Protein AF-A0AB34IFJ2-F1 (afdb_monomer)

Organism: Prymnesium parvum (NCBI:txid97485)

Sequence (829 aa):
MHADPLDDASTTSLRFTHHFKYTVLHQCSPSDRHHGSPSAGVGPKQPSRRAGAFHANILIDEIQIRPPHACRALFASCTSSPMLSLSASMMSAGFQSCGDLKSAFQSNECCAAALDAVVAEPLYSPVKDTITNTPGVLSQLAWQDPGTTMSTNFMAHLNSMHPVGTHTAQIAEATDAKYSTEAIIEDGHSGDTNYPFGSMKVLATVGEYDANTGYMLVGVPDGMGAYLLNDHTVRYVFQSESYGPLARESWPYRVNNDTATFTGSHIMYIDYNRTALAEFMKHKQSAAHMVMGAGSVVKNVYNLLGNPLGPRASSGVSANPHFSNTDAEGGGNWEDIMQPTAPSRADWLMQSLCSAHLEERHQWGAGLGVEDDLFITNEEWTRYVTGSNYTGIPGHVVDLSTGDMYATGVFTLGGFEKIVEVNCGIKGYVCFAPSGYNGDFGVNGAAEAARKNALTKRPDGTDYVYPVNVVPARLYVGKKGYNAHGEVANDFLSRNGLAYGQLYGFAANTSESGFEWRDNWHSNPGRQTGDVMHGAWYPIDWRWDGIVKNFMHDGSWSFQHTPAPDMKYWNAAGYDASGAKTEHNTPDPMGNPRYIQGSTAGYYGIYDFLNISSEIQSAVESGSTFPSVLSGKYTVLQGELDITAQIKLGGKGIKANGQPQTTNSDSGQEPGKVTFEDIDGLEWIAASDGTYLIIQEDSGNDYGERMFITKVDPAVTPTFYFVAMSGGNRNTRMLAGVGVPAGVNTAPGVHEFSGVVDLTGLVATDDEGNFLATTSTGFLKRQAEAAKPINEHMIAIGLQAHNFYSGMIATFGGDRGGQVYAYQPNIPN

Nearest PDB structures (foldseek):
  8u1c-assembly1_A  TM=3.778E-01  e=8.664E-02  Influenza B virus (B/Iowa/06/2017)
  8ifg-assembly1_B  TM=2.171E-01  e=1.339E-01  Schizosaccharomyces pombe 972h-
  5wyk-assembly1_BE  TM=1.842E-01  e=1.757E-01  Saccharomyces cerevisiae S288C
  7ndq-assembly1_AAA  TM=3.464E-01  e=8.835E+00  Homo sapiens

Secondary structure (DSSP, 8-state):
--------------------------------------------------------------------------SS---------TTTSTTTTT--BHHHHHHHHHTSS--------------SS--HHHHTT--SHHHHGGGS-TTPBPPHHHHHHHHT--BTT-----S-BSS-GGG-SS---STT-------TTEEEEEEEETT-B-TTT-PBP-SEEEEEEEEEEETTEEEEEEEEE--GGGT-PPPPEEETTTTEEEEE--EEEEEEEHHHHHHGGGS---GGGGEEEEEES-SEEE-TTSPBP-PPPSSS--SS--GGGSBTTS---HHHHBSS---SSSSEEE-EEEEEEEE-TTTTSTT-S-SS-EEEEEEEE--BPTTS-B--B-EEEEETTTTEEEEE-TT-SB--S-EEEE--SSTTEEEEEE-S-S--SSS-HHHHHHHHHHH---TTSPPPPP-TT----EEEEEETTB-TTS-B--SHHHHTT-SSEEEEEEEEETTSTT---HHHHHT-TT--TT-EEEEEEEE-S----S----GGGSGGGGGGS-SBTTEEE--SS-SSS----EEEEEE-TT--SEEEEEETTS-EEEEEESSHHHHHHHHHHTT-SS-S-EEEEEEEEE-SS--TTTEE-TT--B-TTS-BTTSB-BTT-SSPBSS------EEEEEETTEEEEEEE--S-BTT-EEEEEEE--TTS---EEEEEEEB-TT-HHHHTT--SSTT-B-S--B-EEEEEEE-HHHH-B-TTS-BS--TT-HHHHHHHHHTS-GGG--EEEEEEETTB-SHHHHHHT--SEEEEEEEEE----

Radius of gyration: 30.31 Å; Cα contacts (8 Å, |Δi|>4): 2171; chains: 1; bounding box: 99×82×78 Å

Solvent-accessible surface area (backbone atoms only — not comparable to full-atom values): 43300 Å² total; per-residue (Å²): 133,89,79,89,88,83,89,82,89,78,92,76,90,80,90,76,92,77,89,79,89,79,92,77,93,80,91,85,86,87,88,90,85,87,89,83,87,89,89,91,82,87,88,90,91,84,82,88,82,90,82,84,89,85,89,83,91,84,84,90,83,88,84,89,83,85,87,79,90,85,92,80,91,87,90,85,83,89,86,85,76,82,80,73,65,81,76,62,62,58,75,74,69,70,68,61,31,30,43,50,53,43,54,62,57,62,73,49,98,78,77,84,80,90,78,92,77,81,96,68,76,85,70,90,59,58,47,66,79,58,52,76,78,43,86,22,62,68,39,58,49,66,72,43,54,46,84,43,65,66,51,71,67,57,52,52,33,58,71,67,55,43,46,46,7,54,61,67,59,40,79,50,19,19,26,30,38,86,81,37,94,77,25,47,94,43,60,41,48,28,35,17,74,74,30,52,34,32,52,75,45,41,48,34,45,34,50,18,21,19,84,89,69,33,35,60,40,46,22,17,33,24,9,24,27,71,47,55,79,40,97,57,30,34,36,36,36,38,28,10,36,24,62,8,63,71,72,47,52,27,62,54,50,57,24,52,88,70,55,21,34,30,19,21,32,50,48,32,35,40,32,30,32,31,72,53,54,56,48,44,88,82,51,91,69,52,33,36,86,29,52,74,47,47,42,69,50,57,42,32,41,25,22,72,78,70,42,67,39,40,44,59,49,95,66,62,59,16,93,28,37,64,44,71,66,14,22,50,81,24,22,61,56,50,80,55,26,36,49,79,56,71,58,82,53,31,56,37,74,38,46,19,28,34,35,35,29,55,45,39,22,19,38,68,33,97,63,20,48,38,74,52,44,33,41,30,37,19,28,27,47,54,38,39,34,69,90,42,60,38,22,40,29,36,37,33,43,27,37,68,88,78,14,40,31,33,40,34,52,60,85,30,34,24,20,27,31,23,48,36,70,33,40,46,85,36,68,61,34,26,25,34,37,55,27,25,46,18,47,52,30,73,49,57,43,70,62,51,17,51,53,39,41,72,76,46,58,41,96,89,70,45,77,55,50,48,25,37,17,24,40,37,63,35,42,35,45,13,36,39,33,15,30,32,81,71,44,86,36,75,53,76,44,11,42,41,11,55,31,24,53,46,36,23,32,37,18,31,44,64,81,46,91,84,62,58,40,44,51,63,46,35,53,34,85,90,59,54,46,46,43,72,50,62,37,30,31,32,56,46,98,44,65,47,61,64,70,75,50,32,45,83,75,42,49,40,60,42,54,56,46,74,73,43,100,57,33,37,43,43,9,19,52,40,63,81,35,59,45,50,38,39,24,22,49,26,35,41,56,86,49,50,40,30,31,40,43,27,14,39,59,17,30,34,30,38,40,40,43,77,47,45,40,62,41,39,49,51,19,45,78,73,73,39,85,61,46,81,53,40,54,31,36,36,34,34,47,42,44,38,42,82,40,44,90,35,48,40,42,73,91,43,30,36,32,61,87,72,46,64,66,49,40,44,29,34,89,82,43,76,82,41,46,40,32,54,45,22,30,40,25,45,41,48,45,44,20,58,81,48,38,33,36,41,42,14,17,52,50,46,15,27,54,22,20,50,29,32,40,29,64,66,49,54,88,46,78,59,52,36,39,41,45,38,30,28,43,1,58,56,13,54,44,27,65,70,30,40,19,68,59,53,57,14,21,84,48,43,29,42,23,28,42,22,31,60,35,79,46,28,11,79,45,36,54,52,97,88,65,49,65,66,36,62,73,80,36,32,30,44,26,47,51,36,25,31,67,34,43,60,59,74,34,39,32,37,36,24,26,25,26,70,42,24,37,29,48,46,24,47,75,62,27,13,34,17,18,22,37,32,28,39,33,30,42,48,66,91,130

Mean predicted aligned error: 10.68 Å

pLDDT: mean 83.62, std 23.91, range [21.78, 98.88]

Structure (mmCIF, N/CA/C/O backbone):
data_AF-A0AB34IFJ2-F1
#
_entry.id   AF-A0AB34IFJ2-F1
#
loop_
_atom_site.group_PDB
_atom_site.id
_atom_site.type_symbol
_atom_site.label_atom_id
_atom_site.label_alt_id
_atom_site.label_comp_id
_atom_site.label_asym_id
_atom_site.label_entity_id
_atom_site.label_seq_id
_atom_site.pdbx_PDB_ins_code
_atom_site.Cartn_x
_atom_site.Cartn_y
_atom_site.Cartn_z
_atom_site.occupancy
_atom_site.B_iso_or_equiv
_atom_site.auth_seq_id
_atom_site.auth_comp_id
_atom_site.auth_asym_id
_atom_site.auth_atom_id
_atom_site.pdbx_PDB_model_num
ATOM 1 N N . MET A 1 1 ? 20.178 -37.754 29.465 1.00 29.72 1 MET A N 1
ATOM 2 C CA . MET A 1 1 ? 20.481 -39.102 29.995 1.00 29.72 1 MET A CA 1
ATOM 3 C C . MET A 1 1 ? 20.106 -40.096 28.909 1.00 29.72 1 MET A C 1
ATOM 5 O O . MET A 1 1 ? 18.968 -40.010 28.489 1.00 29.72 1 MET A O 1
ATOM 9 N N . HIS A 1 2 ? 21.093 -40.893 28.461 1.00 28.23 2 HIS A N 1
ATOM 10 C CA . HIS A 1 2 ? 21.092 -42.130 27.640 1.00 28.23 2 HIS A CA 1
ATOM 11 C C . HIS A 1 2 ? 19.896 -42.464 26.726 1.00 28.23 2 HIS A C 1
ATOM 13 O O . HIS A 1 2 ? 18.761 -42.360 27.155 1.00 28.23 2 HIS A O 1
ATOM 19 N N . ALA A 1 3 ? 20.021 -43.089 25.557 1.00 28.11 3 ALA A N 1
ATOM 20 C CA . ALA A 1 3 ? 21.063 -43.435 24.584 1.00 28.11 3 ALA A CA 1
ATOM 21 C C . ALA A 1 3 ? 20.299 -44.256 23.506 1.00 28.11 3 ALA A C 1
ATOM 23 O O . ALA A 1 3 ? 19.413 -45.027 23.871 1.00 28.11 3 ALA A O 1
ATOM 24 N N . ASP A 1 4 ? 20.634 -44.081 22.228 1.00 33.22 4 ASP A N 1
ATOM 25 C CA . ASP A 1 4 ? 20.245 -44.903 21.054 1.00 33.22 4 ASP A CA 1
ATOM 26 C C . ASP A 1 4 ? 20.673 -46.398 21.167 1.00 33.22 4 ASP A C 1
ATOM 28 O O . ASP A 1 4 ? 21.300 -46.738 22.180 1.00 33.22 4 ASP A O 1
ATOM 32 N N . PRO A 1 5 ? 20.552 -47.294 20.139 1.00 56.09 5 PRO A N 1
ATOM 33 C CA . PRO A 1 5 ? 19.766 -47.331 18.870 1.00 56.09 5 PRO A CA 1
ATOM 34 C C . PRO A 1 5 ? 19.098 -48.720 18.600 1.00 56.09 5 PRO A C 1
ATOM 36 O O . PRO A 1 5 ? 19.295 -49.658 19.371 1.00 56.09 5 PRO A O 1
ATOM 39 N N . LEU A 1 6 ? 18.383 -48.898 17.469 1.00 27.14 6 LEU A N 1
ATOM 40 C CA . LEU A 1 6 ? 18.729 -49.865 16.389 1.00 27.14 6 LEU A CA 1
ATOM 41 C C . LEU A 1 6 ? 17.607 -50.091 15.351 1.00 27.14 6 LEU A C 1
ATOM 43 O O . LEU A 1 6 ? 16.430 -50.215 15.685 1.00 27.14 6 LEU A O 1
ATOM 47 N N . ASP A 1 7 ? 18.064 -50.187 14.100 1.00 28.84 7 ASP A N 1
ATOM 48 C CA . ASP A 1 7 ? 17.398 -50.621 12.869 1.00 28.84 7 ASP A CA 1
ATOM 49 C C . ASP A 1 7 ? 16.664 -51.973 12.978 1.00 28.84 7 ASP A C 1
ATOM 51 O O . ASP A 1 7 ? 17.137 -52.874 13.666 1.00 28.84 7 ASP A O 1
ATOM 55 N N . ASP A 1 8 ? 15.595 -52.163 12.191 1.00 27.30 8 ASP A N 1
ATOM 56 C CA . ASP A 1 8 ? 15.615 -53.163 11.108 1.00 27.30 8 ASP A CA 1
ATOM 57 C C . ASP A 1 8 ? 14.466 -52.945 10.107 1.00 27.30 8 ASP A C 1
ATOM 59 O O . ASP A 1 8 ? 13.316 -52.663 10.459 1.00 27.30 8 ASP A O 1
ATOM 63 N N . ALA A 1 9 ? 14.802 -53.118 8.835 1.00 29.61 9 ALA A N 1
ATOM 64 C CA . ALA A 1 9 ? 13.893 -53.155 7.712 1.00 29.61 9 ALA A CA 1
ATOM 65 C C . ALA A 1 9 ? 13.264 -54.549 7.602 1.00 29.61 9 ALA A C 1
ATOM 67 O O . ALA A 1 9 ? 13.958 -55.560 7.590 1.00 29.61 9 ALA A O 1
ATOM 68 N N . SER A 1 10 ? 11.952 -54.635 7.382 1.00 27.45 10 SER A N 1
ATOM 69 C CA . SER A 1 10 ? 11.411 -55.790 6.665 1.00 27.45 10 SER A CA 1
ATOM 70 C C . SER A 1 10 ? 10.171 -55.430 5.860 1.00 27.45 10 SER A C 1
ATOM 72 O O . SER A 1 10 ? 9.176 -54.885 6.332 1.00 27.45 10 SER A O 1
ATOM 74 N N . THR A 1 11 ? 10.286 -55.740 4.579 1.00 29.55 11 THR A N 1
ATOM 75 C CA . THR A 1 11 ? 9.237 -55.794 3.578 1.00 29.55 11 THR A CA 1
ATOM 76 C C . THR A 1 11 ? 8.201 -56.849 3.955 1.00 29.55 11 THR A C 1
ATOM 78 O O . THR A 1 11 ? 8.533 -58.015 4.151 1.00 29.55 11 THR A O 1
ATOM 81 N N . THR A 1 12 ? 6.916 -56.496 3.961 1.00 26.89 12 THR A N 1
ATOM 82 C CA . THR A 1 12 ? 5.867 -57.435 3.540 1.00 26.89 12 THR A CA 1
ATOM 83 C C . THR A 1 12 ? 4.576 -56.716 3.174 1.00 26.89 12 THR A C 1
ATOM 85 O O . THR A 1 12 ? 4.038 -55.893 3.905 1.00 26.89 12 THR A O 1
ATOM 88 N N . SER A 1 13 ? 4.087 -57.071 1.993 1.00 28.66 13 SER A N 1
ATOM 89 C CA . SER A 1 13 ? 2.777 -56.757 1.444 1.00 28.66 13 SER A CA 1
ATOM 90 C C . SER A 1 13 ? 1.634 -57.114 2.393 1.00 28.66 13 SER A C 1
ATOM 92 O O . SER A 1 13 ? 1.597 -58.245 2.877 1.00 28.66 13 SER A O 1
ATOM 94 N N . LEU A 1 14 ? 0.620 -56.253 2.507 1.00 23.59 14 LEU A N 1
ATOM 95 C CA . LEU A 1 14 ? -0.748 -56.708 2.755 1.00 23.59 14 LEU A CA 1
ATOM 96 C C . LEU A 1 14 ? -1.788 -55.659 2.353 1.00 23.59 14 LEU A C 1
ATOM 98 O O . LEU A 1 14 ? -1.736 -54.494 2.732 1.00 23.59 14 LEU A O 1
ATOM 102 N N . ARG A 1 15 ? -2.742 -56.134 1.549 1.00 25.33 15 ARG A N 1
ATOM 103 C CA . ARG A 1 15 ? -3.980 -55.460 1.165 1.00 25.33 15 ARG A CA 1
ATOM 104 C C . ARG A 1 15 ? -4.816 -55.165 2.409 1.00 25.33 15 ARG A C 1
ATOM 106 O O . ARG A 1 15 ? -5.070 -56.084 3.181 1.00 25.33 15 ARG A O 1
ATOM 113 N N . PHE A 1 16 ? -5.364 -53.955 2.499 1.00 23.81 16 PHE A N 1
ATOM 114 C CA . PHE A 1 16 ? -6.548 -53.682 3.311 1.00 23.81 16 PHE A CA 1
ATOM 115 C C . PHE A 1 16 ? -7.591 -52.898 2.513 1.00 23.81 16 PHE A C 1
ATOM 117 O O . PHE A 1 16 ? -7.444 -51.721 2.199 1.00 23.81 16 PHE A O 1
ATOM 124 N N . THR A 1 17 ? -8.669 -53.616 2.208 1.00 25.84 17 THR A N 1
ATOM 125 C CA . THR A 1 17 ? -10.021 -53.130 1.930 1.00 25.84 17 THR A CA 1
ATOM 126 C C . THR A 1 17 ? -10.421 -52.010 2.887 1.00 25.84 17 THR A C 1
ATOM 128 O O . THR A 1 17 ? -10.414 -52.218 4.098 1.00 25.84 17 THR A O 1
ATOM 131 N N . HIS A 1 18 ? -10.842 -50.866 2.345 1.00 25.19 18 HIS A N 1
ATOM 132 C CA . HIS A 1 18 ? -11.570 -49.844 3.093 1.00 25.19 18 HIS A CA 1
ATOM 133 C C . HIS A 1 18 ? -13.020 -49.772 2.613 1.00 25.19 18 HIS A C 1
ATOM 135 O O . HIS A 1 18 ? -13.314 -49.572 1.436 1.00 25.19 18 HIS A O 1
ATOM 141 N N . HIS A 1 19 ? -13.917 -49.978 3.574 1.00 24.14 19 HIS A N 1
ATOM 142 C CA . HIS A 1 19 ? -15.335 -49.671 3.507 1.00 24.14 19 HIS A CA 1
ATOM 143 C C . HIS A 1 19 ? -15.545 -48.159 3.401 1.00 24.14 19 HIS A C 1
ATOM 145 O O . HIS A 1 19 ? -15.065 -47.433 4.261 1.00 24.14 19 HIS A O 1
ATOM 151 N N . PHE A 1 20 ? -16.391 -47.713 2.471 1.00 24.88 20 PHE A N 1
ATOM 152 C CA . PHE A 1 20 ? -17.213 -46.520 2.679 1.00 24.88 20 PHE A CA 1
ATOM 153 C C . PHE A 1 20 ? -18.648 -46.795 2.222 1.00 24.88 20 PHE A C 1
ATOM 155 O O . PHE A 1 20 ? -18.908 -47.204 1.092 1.00 24.88 20 PHE A O 1
ATOM 162 N N . LYS A 1 21 ? -19.575 -46.632 3.172 1.00 24.67 21 LYS A N 1
ATOM 163 C CA . LYS A 1 21 ? -21.026 -46.665 2.982 1.00 24.67 21 LYS A CA 1
ATOM 164 C C . LYS A 1 21 ? -21.461 -45.327 2.384 1.00 24.67 21 LYS A C 1
ATOM 166 O O . LYS A 1 21 ? -21.230 -44.299 3.008 1.00 24.67 21 LYS A O 1
ATOM 171 N N . TYR A 1 22 ? -22.169 -45.359 1.260 1.00 25.72 22 TYR A N 1
ATOM 172 C CA . TYR A 1 22 ? -23.063 -44.276 0.853 1.00 25.72 22 TYR A CA 1
ATOM 173 C C . TYR A 1 22 ? -24.501 -44.788 0.900 1.00 25.72 22 TYR A C 1
ATOM 175 O O . TYR A 1 22 ? -24.852 -45.769 0.245 1.00 25.72 22 TYR A O 1
ATOM 183 N N . THR A 1 23 ? -25.320 -44.130 1.716 1.00 23.52 23 THR A N 1
ATOM 184 C CA . THR A 1 23 ? -26.770 -44.312 1.770 1.00 23.52 23 THR A CA 1
ATOM 185 C C . THR A 1 23 ? -27.383 -43.460 0.664 1.00 23.52 23 THR A C 1
ATOM 187 O O . THR A 1 23 ? -27.361 -42.237 0.750 1.00 23.52 23 THR A O 1
ATOM 190 N N . VAL A 1 24 ? -27.929 -44.099 -0.370 1.00 25.81 24 VAL A N 1
ATOM 191 C CA . VAL A 1 24 ? -28.774 -43.450 -1.381 1.00 25.81 24 VAL A CA 1
ATOM 192 C C . VAL A 1 24 ? -30.191 -43.985 -1.202 1.00 25.81 24 VAL A C 1
ATOM 194 O O . VAL A 1 24 ? -30.451 -45.171 -1.398 1.00 25.81 24 VAL A O 1
ATOM 197 N N . LEU A 1 25 ? -31.102 -43.105 -0.790 1.00 24.70 25 LEU A N 1
ATOM 198 C CA . LEU A 1 25 ? -32.539 -43.356 -0.761 1.00 24.70 25 LEU A CA 1
ATOM 199 C C . LEU A 1 25 ? -33.107 -43.112 -2.164 1.00 24.70 25 LEU A C 1
ATOM 201 O O . LEU A 1 25 ? -33.306 -41.972 -2.568 1.00 24.70 25 LEU A O 1
ATOM 205 N N . HIS A 1 26 ? -33.415 -44.190 -2.880 1.00 25.77 26 HIS A N 1
ATOM 206 C CA . HIS A 1 26 ? -34.419 -44.182 -3.940 1.00 25.77 26 HIS A CA 1
ATOM 207 C C . HIS A 1 26 ? -35.489 -45.213 -3.588 1.00 25.77 26 HIS A C 1
ATOM 209 O O . HIS A 1 26 ? -35.230 -46.414 -3.563 1.00 25.77 26 HIS A O 1
ATOM 215 N N . GLN A 1 27 ? -36.702 -44.735 -3.310 1.00 25.00 27 GLN A N 1
ATOM 216 C CA . GLN A 1 27 ? -37.903 -45.560 -3.293 1.00 25.00 27 GLN A CA 1
ATOM 217 C C . GLN A 1 27 ? -38.639 -45.388 -4.621 1.00 25.00 27 GLN A C 1
ATOM 219 O O . GLN A 1 27 ? -39.108 -44.304 -4.952 1.00 25.00 27 GLN A O 1
ATOM 224 N N . CYS A 1 28 ? -38.775 -46.488 -5.352 1.00 21.78 28 CYS A N 1
ATOM 225 C CA . CYS A 1 28 ? -39.903 -46.758 -6.233 1.00 21.78 28 CYS A CA 1
ATOM 226 C C . CYS A 1 28 ? -40.254 -48.238 -6.052 1.00 21.78 28 CYS A C 1
ATOM 228 O O . CYS A 1 28 ? -39.390 -49.102 -6.182 1.00 21.78 28 CYS A O 1
ATOM 230 N N . SER A 1 29 ? -41.516 -48.519 -5.731 1.00 26.58 29 SER A N 1
ATOM 231 C CA . SER A 1 29 ? -42.104 -49.862 -5.705 1.00 26.58 29 SER A CA 1
ATOM 232 C C . SER A 1 29 ? -43.434 -49.832 -6.468 1.00 26.58 29 SER A C 1
ATOM 234 O O . SER A 1 29 ? -44.133 -48.820 -6.383 1.00 26.58 29 SER A O 1
ATOM 236 N N . PRO A 1 30 ? -43.810 -50.907 -7.187 1.00 37.66 30 PRO A N 1
ATOM 237 C CA . PRO A 1 30 ? -45.016 -50.951 -8.008 1.00 37.66 30 PRO A CA 1
ATOM 238 C C . PRO A 1 30 ? -46.213 -51.685 -7.361 1.00 37.66 30 PRO A C 1
ATOM 240 O O . PRO A 1 30 ? -46.057 -52.503 -6.456 1.00 37.66 30 PRO A O 1
ATOM 243 N N . SER A 1 31 ? -47.377 -51.463 -7.989 1.00 28.38 31 SER A N 1
ATOM 244 C CA . SER A 1 31 ? -48.559 -52.341 -8.174 1.00 28.38 31 SER A CA 1
ATOM 245 C C . SER A 1 31 ? -49.691 -52.456 -7.121 1.00 28.38 31 SER A C 1
ATOM 247 O O . SER A 1 31 ? -49.494 -52.870 -5.986 1.00 28.38 31 SER A O 1
ATOM 249 N N . ASP A 1 32 ? -50.900 -52.178 -7.649 1.00 28.58 32 ASP A N 1
ATOM 250 C CA . ASP A 1 32 ? -52.218 -52.838 -7.505 1.00 28.58 32 ASP A CA 1
ATOM 251 C C . ASP A 1 32 ? -53.093 -52.720 -6.229 1.00 28.58 32 ASP A C 1
ATOM 253 O O . ASP A 1 32 ? -52.856 -53.387 -5.228 1.00 28.58 32 ASP A O 1
ATOM 257 N N . ARG A 1 33 ? -54.253 -52.028 -6.340 1.00 27.80 33 ARG A N 1
ATOM 258 C CA . ARG A 1 33 ? -55.632 -52.597 -6.498 1.00 27.80 33 ARG A CA 1
ATOM 259 C C . ARG A 1 33 ? -56.777 -51.617 -6.128 1.00 27.80 33 ARG A C 1
ATOM 261 O O . ARG A 1 33 ? -56.818 -51.075 -5.036 1.00 27.80 33 ARG A O 1
ATOM 268 N N . HIS A 1 34 ? -57.755 -51.557 -7.041 1.00 28.14 34 HIS A N 1
ATOM 269 C CA . HIS A 1 34 ? -59.230 -51.477 -6.914 1.00 28.14 34 HIS A CA 1
ATOM 270 C C . HIS A 1 34 ? -60.022 -50.391 -6.129 1.00 28.14 34 HIS A C 1
ATOM 272 O O . HIS A 1 34 ? -59.976 -50.297 -4.913 1.00 28.14 34 HIS A O 1
ATOM 278 N N . HIS A 1 35 ? -60.971 -49.820 -6.901 1.00 30.83 35 HIS A N 1
ATOM 279 C CA . HIS A 1 35 ? -62.381 -49.451 -6.630 1.00 30.83 35 HIS A CA 1
ATOM 280 C C . HIS A 1 35 ? -62.768 -48.222 -5.778 1.00 30.83 35 HIS A C 1
ATOM 282 O O . HIS A 1 35 ? -62.568 -48.190 -4.573 1.00 30.83 35 HIS A O 1
ATOM 288 N N . GLY A 1 36 ? -63.552 -47.322 -6.408 1.00 25.73 36 GLY A N 1
ATOM 289 C CA . GLY A 1 36 ? -64.641 -46.570 -5.757 1.00 25.73 36 GLY A CA 1
ATOM 290 C C . GLY A 1 36 ? -64.759 -45.080 -6.120 1.00 25.73 36 GLY A C 1
ATOM 291 O O . GLY A 1 36 ? -64.105 -44.248 -5.510 1.00 25.73 36 GLY A O 1
ATOM 292 N N . SER A 1 37 ? -65.629 -44.727 -7.074 1.00 28.95 37 SER A N 1
ATOM 293 C CA . SER A 1 37 ? -66.200 -43.365 -7.260 1.00 28.95 37 SER A CA 1
ATOM 294 C C . SER A 1 37 ? -67.435 -43.164 -6.337 1.00 28.95 37 SER A C 1
ATOM 296 O O . SER A 1 37 ? -67.773 -44.126 -5.644 1.00 28.95 37 SER A O 1
ATOM 298 N N . PRO A 1 38 ? -68.267 -42.088 -6.423 1.00 56.12 38 PRO A N 1
ATOM 299 C CA . PRO A 1 38 ? -68.097 -40.676 -6.861 1.00 56.12 38 PRO A CA 1
ATOM 300 C C . PRO A 1 38 ? -68.799 -39.625 -5.932 1.00 56.12 38 PRO A C 1
ATOM 302 O O . PRO A 1 38 ? -69.634 -39.992 -5.117 1.00 56.12 38 PRO A O 1
ATOM 305 N N . SER A 1 39 ? -68.574 -38.311 -6.151 1.00 30.66 39 SER A N 1
ATOM 306 C CA . SER A 1 39 ? -69.576 -37.194 -6.074 1.00 30.66 39 SER A CA 1
ATOM 307 C C . SER A 1 39 ? -68.848 -35.833 -6.196 1.00 30.66 39 SER A C 1
ATOM 309 O O . SER A 1 39 ? -67.907 -35.623 -5.443 1.00 30.66 39 SER A O 1
ATOM 311 N N . ALA A 1 40 ? -69.044 -34.941 -7.182 1.00 32.03 40 ALA A N 1
ATOM 312 C CA . ALA A 1 40 ? -70.200 -34.134 -7.641 1.00 32.03 40 ALA A CA 1
ATOM 313 C C . ALA A 1 40 ? -70.119 -32.651 -7.174 1.00 32.03 40 ALA A C 1
ATOM 315 O O . ALA A 1 40 ? -69.993 -32.396 -5.983 1.00 32.03 40 ALA A O 1
ATOM 316 N N . GLY A 1 41 ? -70.243 -31.693 -8.115 1.00 28.45 41 GLY A N 1
ATOM 317 C CA . GLY A 1 41 ? -70.409 -30.238 -7.866 1.00 28.45 41 GLY A CA 1
ATOM 318 C C . GLY A 1 41 ? -69.686 -29.318 -8.881 1.00 28.45 41 GLY A C 1
ATOM 319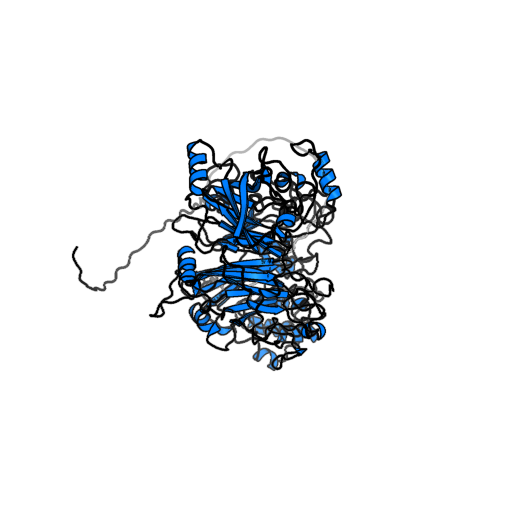 O O . GLY A 1 41 ? -68.536 -28.979 -8.651 1.00 28.45 41 GLY A O 1
ATOM 320 N N . VAL A 1 42 ? -70.200 -29.090 -10.107 1.00 30.86 42 VAL A N 1
ATOM 321 C CA . VAL A 1 42 ? -70.918 -27.860 -10.580 1.00 30.86 42 VAL A CA 1
ATOM 322 C C . VAL A 1 42 ? -70.077 -26.568 -10.400 1.00 30.86 42 VAL A C 1
ATOM 324 O O . VAL A 1 42 ? -69.944 -26.120 -9.275 1.00 30.86 42 VAL A O 1
ATOM 327 N N . GLY A 1 43 ? -69.395 -25.951 -11.386 1.00 30.44 43 GLY A N 1
ATOM 328 C CA . GLY A 1 43 ? -69.834 -25.298 -12.648 1.00 30.44 43 GLY A CA 1
ATOM 329 C C . GLY A 1 43 ? -69.884 -23.747 -12.481 1.00 30.44 43 GLY A C 1
ATOM 330 O O . GLY A 1 43 ? -70.022 -23.305 -11.348 1.00 30.44 43 GLY A O 1
ATOM 331 N N . PRO A 1 44 ? -69.950 -22.880 -13.524 1.00 49.62 44 PRO A N 1
ATOM 332 C CA . PRO A 1 44 ? -69.356 -22.922 -14.874 1.00 49.62 44 PRO A CA 1
ATOM 333 C C . PRO A 1 44 ? -68.853 -21.535 -15.415 1.00 49.62 44 PRO A C 1
ATOM 335 O O . PRO A 1 44 ? -69.071 -20.495 -14.804 1.00 49.62 44 PRO A O 1
ATOM 338 N N . LYS A 1 45 ? -68.332 -21.548 -16.661 1.00 31.06 45 LYS A N 1
ATOM 339 C CA . LYS A 1 45 ? -68.417 -20.526 -17.751 1.00 31.06 45 LYS A CA 1
ATOM 340 C C . LYS A 1 45 ? -67.121 -19.834 -18.218 1.00 31.06 45 LYS A C 1
ATOM 342 O O . LYS A 1 45 ? -66.767 -18.753 -17.769 1.00 31.06 45 LYS A O 1
ATOM 347 N N . GLN A 1 46 ? -66.588 -20.366 -19.320 1.00 30.59 46 GLN A N 1
ATOM 348 C CA . GLN A 1 46 ? -66.125 -19.592 -20.481 1.00 30.59 46 GLN A CA 1
ATOM 349 C C . GLN A 1 46 ? -66.853 -20.092 -21.750 1.00 30.59 46 GLN A C 1
ATOM 351 O O . GLN A 1 46 ? -67.156 -21.285 -21.830 1.00 30.59 46 GLN A O 1
ATOM 356 N N . PRO A 1 47 ? -67.106 -19.234 -22.758 1.00 45.06 47 PRO A N 1
ATOM 357 C CA . PRO A 1 47 ? -67.350 -19.641 -24.144 1.00 45.06 47 PRO A CA 1
ATOM 358 C C . PRO A 1 47 ? -66.123 -19.300 -25.026 1.00 45.06 47 PRO A C 1
ATOM 360 O O . PRO A 1 47 ? -65.644 -18.176 -25.006 1.00 45.06 47 PRO A O 1
ATOM 363 N N . SER A 1 48 ? -65.506 -20.285 -25.698 1.00 30.52 48 SER A N 1
ATOM 364 C CA . SER A 1 48 ? -65.706 -20.673 -27.119 1.00 30.52 48 SER A CA 1
ATOM 365 C C . SER A 1 48 ? -65.118 -19.664 -28.133 1.00 30.52 48 SER A C 1
ATOM 367 O O . SER A 1 48 ? -65.442 -18.489 -28.048 1.00 30.52 48 SER A O 1
ATOM 369 N N . ARG A 1 49 ? -64.334 -20.032 -29.161 1.00 28.67 49 ARG A N 1
ATOM 370 C CA . ARG A 1 49 ? -64.640 -20.987 -30.248 1.00 28.67 49 ARG A CA 1
ATOM 371 C C . ARG A 1 49 ? -63.407 -21.307 -31.125 1.00 28.67 49 ARG A C 1
ATOM 373 O O . ARG A 1 49 ? -62.709 -20.376 -31.491 1.00 28.67 49 ARG A O 1
ATOM 380 N N . ARG A 1 50 ? -63.369 -22.579 -31.587 1.00 29.11 50 ARG A N 1
ATOM 381 C CA . ARG A 1 50 ? -63.128 -23.122 -32.964 1.00 29.11 50 ARG A CA 1
ATOM 382 C C . ARG A 1 50 ? -61.786 -22.822 -33.653 1.00 29.11 50 ARG A C 1
ATOM 384 O O . ARG A 1 50 ? -61.304 -21.713 -33.580 1.00 29.11 50 ARG A O 1
ATOM 391 N N . ALA A 1 51 ? -61.212 -23.671 -34.505 1.00 29.41 51 ALA A N 1
ATOM 392 C CA . ALA A 1 51 ? -61.354 -25.064 -34.967 1.00 29.41 51 ALA A CA 1
ATOM 393 C C . ALA A 1 51 ? -60.145 -25.241 -35.927 1.00 29.41 51 ALA A C 1
ATOM 395 O O . ALA A 1 51 ? -59.792 -24.291 -36.613 1.00 29.41 51 ALA A O 1
ATOM 396 N N . GLY A 1 52 ? -59.433 -26.362 -35.970 1.00 26.50 52 GLY A N 1
ATOM 397 C CA . GLY A 1 52 ? -59.802 -27.500 -36.806 1.00 26.50 52 GLY A CA 1
ATOM 398 C C . GLY A 1 52 ? -58.557 -28.342 -37.120 1.00 26.50 52 GLY A C 1
ATOM 399 O O . GLY A 1 52 ? -57.459 -27.814 -37.258 1.00 26.50 52 GLY A O 1
ATOM 400 N N . ALA A 1 53 ? -58.761 -29.655 -37.154 1.00 28.34 53 ALA A N 1
ATOM 401 C CA . ALA A 1 53 ? -57.769 -30.709 -37.343 1.00 28.34 53 ALA A CA 1
ATOM 402 C C . ALA A 1 53 ? -57.314 -30.864 -38.805 1.00 28.34 53 ALA A C 1
ATOM 404 O O . ALA A 1 53 ? -58.054 -30.460 -39.691 1.00 28.34 53 ALA A O 1
ATOM 405 N N . PHE A 1 54 ? -56.200 -31.571 -39.045 1.00 26.78 54 PHE A N 1
ATOM 406 C CA . PHE A 1 54 ? -56.152 -32.718 -39.971 1.00 26.78 54 PHE A CA 1
ATOM 407 C C . PHE A 1 54 ? -54.903 -33.592 -39.732 1.00 26.78 54 PHE A C 1
ATOM 409 O O . PHE A 1 54 ? -53.796 -33.094 -39.561 1.00 26.78 54 PHE A O 1
ATOM 416 N N . HIS A 1 55 ? -55.131 -34.908 -39.699 1.00 27.48 55 HIS A N 1
ATOM 417 C CA . HIS A 1 55 ? -54.156 -36.003 -39.640 1.00 27.48 55 HIS A CA 1
ATOM 418 C C . HIS A 1 55 ? -53.525 -36.281 -41.015 1.00 27.48 55 HIS A C 1
ATOM 420 O O . HIS A 1 55 ? -54.243 -36.211 -42.010 1.00 27.48 55 HIS A O 1
ATOM 426 N N . ALA A 1 56 ? -52.283 -36.784 -41.044 1.00 27.31 56 ALA A N 1
ATOM 427 C CA . ALA A 1 56 ? -51.893 -37.926 -41.886 1.00 27.31 56 ALA A CA 1
ATOM 428 C C . ALA A 1 56 ? -50.553 -38.533 -41.419 1.00 27.31 56 ALA A C 1
ATOM 430 O O . ALA A 1 56 ? -49.523 -37.867 -41.424 1.00 27.31 56 ALA A O 1
ATOM 431 N N . ASN A 1 57 ? -50.598 -39.812 -41.039 1.00 25.72 57 ASN A N 1
ATOM 432 C CA . ASN A 1 57 ? -49.450 -40.701 -40.859 1.00 25.72 57 ASN A CA 1
ATOM 433 C C . ASN A 1 57 ? -48.993 -41.238 -42.223 1.00 25.72 57 ASN A C 1
ATOM 435 O O . ASN A 1 57 ? -49.847 -41.690 -42.985 1.00 25.72 57 ASN A O 1
ATOM 439 N N . ILE A 1 58 ? -47.680 -41.326 -42.459 1.00 26.48 58 ILE A N 1
ATOM 440 C CA . ILE A 1 58 ? -47.065 -42.387 -43.274 1.00 26.48 58 ILE A CA 1
ATOM 441 C C . ILE A 1 58 ? -45.809 -42.874 -42.536 1.00 26.48 58 ILE A C 1
ATOM 443 O O . ILE A 1 58 ? -44.990 -42.085 -42.077 1.00 26.48 58 ILE A O 1
ATOM 447 N N . LEU A 1 59 ? -45.747 -44.194 -42.394 1.00 25.11 59 LEU A N 1
ATOM 448 C CA . LEU A 1 59 ? -44.744 -45.047 -41.751 1.00 25.11 59 LEU A CA 1
ATOM 449 C C . LEU A 1 59 ? -43.997 -45.820 -42.865 1.00 25.11 59 LEU A C 1
ATOM 451 O O . LEU A 1 59 ? -44.527 -45.869 -43.977 1.00 25.11 59 LEU A O 1
ATOM 455 N N . ILE A 1 60 ? -42.904 -46.521 -42.499 1.00 27.39 60 ILE A N 1
ATOM 456 C CA . ILE A 1 60 ? -42.148 -47.579 -43.239 1.00 27.39 60 ILE A CA 1
ATOM 457 C C . ILE A 1 60 ? -40.925 -47.041 -44.030 1.00 27.39 60 ILE A C 1
ATOM 459 O O . ILE A 1 60 ? -41.090 -46.143 -44.846 1.00 27.39 60 ILE A O 1
ATOM 463 N N . ASP A 1 61 ? -39.677 -47.523 -43.912 1.00 24.58 61 ASP A N 1
ATOM 464 C CA . ASP A 1 61 ? -39.041 -48.541 -43.054 1.00 24.58 61 ASP A CA 1
ATOM 465 C C . ASP A 1 61 ? -37.506 -48.335 -42.972 1.00 24.58 61 ASP A C 1
ATOM 467 O O . ASP A 1 61 ? -36.871 -47.786 -43.872 1.00 24.58 61 ASP A O 1
ATOM 471 N N . GLU A 1 62 ? -36.979 -48.836 -41.852 1.00 26.31 62 GLU A N 1
ATOM 472 C CA . GLU A 1 62 ? -35.648 -49.331 -41.453 1.00 26.31 62 GLU A CA 1
ATOM 473 C C . GLU A 1 62 ? -34.468 -49.419 -42.452 1.00 26.31 62 GLU A C 1
ATOM 475 O O . GLU A 1 62 ? -34.573 -50.076 -43.481 1.00 26.31 62 GLU A O 1
ATOM 480 N N . ILE A 1 63 ? -33.267 -48.998 -41.995 1.00 25.05 63 ILE A N 1
ATOM 481 C CA . ILE A 1 63 ? -32.081 -49.885 -41.879 1.00 25.05 63 ILE A CA 1
ATOM 482 C C . ILE A 1 63 ? -31.340 -49.600 -40.554 1.00 25.05 63 ILE A C 1
ATOM 484 O O . ILE A 1 63 ? -31.024 -48.461 -40.219 1.00 25.05 63 ILE A O 1
ATOM 488 N N . GLN A 1 64 ? -31.082 -50.680 -39.809 1.00 24.47 64 GLN A N 1
ATOM 489 C CA . GLN A 1 64 ? -30.377 -50.777 -38.525 1.00 24.47 64 GLN A CA 1
ATOM 490 C C . GLN A 1 64 ? -28.886 -50.390 -38.590 1.00 24.47 64 GLN A C 1
ATOM 492 O O . GLN A 1 64 ? -28.240 -50.664 -39.594 1.00 24.47 64 GLN A O 1
ATOM 497 N N . ILE A 1 65 ? -28.311 -49.931 -37.464 1.00 25.11 65 ILE A N 1
ATOM 498 C CA . ILE A 1 65 ? -27.171 -50.561 -36.752 1.00 25.11 65 ILE A CA 1
ATOM 499 C C . ILE A 1 65 ? -27.058 -49.960 -35.328 1.00 25.11 65 ILE A C 1
ATOM 501 O O . ILE A 1 65 ? -27.349 -48.795 -35.087 1.00 25.11 65 ILE A O 1
ATOM 505 N N . ARG A 1 66 ? -26.706 -50.837 -34.381 1.00 23.83 66 ARG A N 1
ATOM 506 C CA . ARG A 1 66 ? -26.705 -50.720 -32.909 1.00 23.83 66 ARG A CA 1
ATOM 507 C C . ARG A 1 66 ? -25.761 -49.644 -32.325 1.00 23.83 66 ARG A C 1
ATOM 509 O O . ARG A 1 66 ? -24.771 -49.308 -32.968 1.00 23.83 66 ARG A O 1
ATOM 516 N N . PRO A 1 67 ? -25.994 -49.200 -31.070 1.00 32.94 67 PRO A N 1
ATOM 517 C CA . PRO A 1 67 ? -25.156 -48.224 -30.374 1.00 32.94 67 PRO A CA 1
ATOM 518 C C . PRO A 1 67 ? -24.001 -48.901 -29.615 1.00 32.94 67 PRO A C 1
ATOM 520 O O . PRO A 1 67 ? -24.135 -50.060 -29.207 1.00 32.94 67 PRO A O 1
ATOM 523 N N . PRO A 1 68 ? -22.937 -48.157 -29.277 1.00 27.31 68 PRO A N 1
ATOM 524 C CA . PRO A 1 68 ? -22.195 -48.435 -28.065 1.00 27.31 68 PRO A CA 1
ATOM 525 C C . PRO A 1 68 ? -22.322 -47.281 -27.067 1.00 27.31 68 PRO A C 1
ATOM 527 O O . PRO A 1 68 ? -22.026 -46.120 -27.337 1.00 27.31 68 PRO A O 1
ATOM 530 N N . HIS A 1 69 ? -22.758 -47.668 -25.875 1.00 26.56 69 HIS A N 1
ATOM 531 C CA . HIS A 1 69 ? -22.475 -47.000 -24.618 1.00 26.56 69 HIS A CA 1
ATOM 532 C C . HIS A 1 69 ? -20.981 -46.665 -24.480 1.00 26.56 69 HIS A C 1
ATOM 534 O O . HIS A 1 69 ? -20.157 -47.535 -24.750 1.00 26.56 69 HIS A O 1
ATOM 540 N N . ALA A 1 70 ? -20.673 -45.468 -23.966 1.00 24.69 70 ALA A N 1
ATOM 541 C CA . ALA A 1 70 ? -19.736 -45.198 -22.859 1.00 24.69 70 ALA A CA 1
ATOM 542 C C . ALA A 1 70 ? -19.096 -43.800 -22.995 1.00 24.69 70 ALA A C 1
ATOM 544 O O . ALA A 1 70 ? -18.065 -43.644 -23.633 1.00 24.69 70 ALA A O 1
ATOM 545 N N . CYS A 1 71 ? -19.668 -42.799 -22.320 1.00 24.39 71 CYS A N 1
ATOM 546 C CA . CYS A 1 71 ? -18.954 -41.578 -21.928 1.00 24.39 71 CYS A CA 1
ATOM 547 C C . CYS A 1 71 ? -19.102 -41.408 -20.414 1.00 24.39 71 CYS A C 1
ATOM 549 O O . CYS A 1 71 ? -19.941 -40.658 -19.923 1.00 24.39 71 CYS A O 1
ATOM 551 N N . ARG A 1 72 ? -18.323 -42.181 -19.659 1.00 27.67 72 ARG A N 1
ATOM 552 C CA . ARG A 1 72 ? -17.965 -41.892 -18.267 1.00 27.67 72 ARG A CA 1
ATOM 553 C C . ARG A 1 72 ? -16.539 -42.397 -18.067 1.00 27.67 72 ARG A C 1
ATOM 555 O O . ARG A 1 72 ? -16.278 -43.554 -18.373 1.00 27.67 72 ARG A O 1
ATOM 562 N N . ALA A 1 73 ? -15.695 -41.518 -17.525 1.00 27.84 73 ALA A N 1
ATOM 563 C CA . ALA A 1 73 ? -14.249 -41.639 -17.288 1.00 27.84 73 ALA A CA 1
ATOM 564 C C . ALA A 1 73 ? -13.342 -41.104 -18.418 1.00 27.84 73 ALA A C 1
ATOM 566 O O . ALA A 1 73 ? -12.775 -41.868 -19.186 1.00 27.84 73 ALA A O 1
ATOM 567 N N . LEU A 1 74 ? -13.176 -39.777 -18.457 1.00 23.03 74 LEU A N 1
ATOM 568 C CA . LEU A 1 74 ? -12.016 -39.069 -19.024 1.00 23.03 74 LEU A CA 1
ATOM 569 C C . LEU A 1 74 ? -11.981 -37.662 -18.396 1.00 23.03 74 LEU A C 1
ATOM 571 O O . LEU A 1 74 ? -12.458 -36.698 -18.970 1.00 23.03 74 LEU A O 1
ATOM 575 N N . PHE A 1 75 ? -11.516 -37.572 -17.148 1.00 25.67 75 PHE A N 1
ATOM 576 C CA . PHE A 1 75 ? -11.224 -36.298 -16.463 1.00 25.67 75 PHE A CA 1
ATOM 577 C C . PHE A 1 75 ? -9.938 -36.402 -15.620 1.00 25.67 75 PHE A C 1
ATOM 579 O O . PHE A 1 75 ? -9.799 -35.757 -14.590 1.00 25.67 75 PHE A O 1
ATOM 586 N N . ALA A 1 76 ? -8.991 -37.253 -16.032 1.00 23.95 76 ALA A N 1
ATOM 587 C CA . ALA A 1 76 ? -7.762 -37.505 -15.269 1.00 23.95 76 ALA A CA 1
ATOM 588 C C . ALA A 1 76 ? -6.477 -37.529 -16.120 1.00 23.95 76 ALA A C 1
ATOM 590 O O . ALA A 1 76 ? -5.469 -38.068 -15.681 1.00 23.95 76 ALA A O 1
ATOM 591 N N . SER A 1 77 ? -6.477 -36.960 -17.330 1.00 22.69 77 SER A N 1
ATOM 592 C CA . SER A 1 77 ? -5.284 -36.962 -18.190 1.00 22.69 77 SER A CA 1
ATOM 593 C C . SER A 1 77 ? -5.173 -35.701 -19.054 1.00 22.69 77 SER A C 1
ATOM 595 O O . SER A 1 77 ? -5.238 -35.784 -20.273 1.00 22.69 77 SER A O 1
ATOM 597 N N . CYS A 1 78 ? -4.996 -34.537 -18.426 1.00 24.72 78 CYS A N 1
ATOM 598 C CA . CYS A 1 78 ? -4.564 -33.297 -19.098 1.00 24.72 78 CYS A CA 1
ATOM 599 C C . CYS A 1 78 ? -3.310 -32.712 -18.421 1.00 24.72 78 CYS A C 1
ATOM 601 O O . CYS A 1 78 ? -3.152 -31.504 -18.305 1.00 24.72 78 CYS A O 1
ATOM 603 N N . THR A 1 79 ? -2.411 -33.568 -17.931 1.00 24.47 79 THR A N 1
ATOM 604 C CA . THR A 1 79 ? -1.152 -33.159 -17.289 1.00 24.47 79 THR A CA 1
ATOM 605 C C . THR A 1 79 ? 0.023 -33.765 -18.043 1.00 24.47 79 THR A C 1
ATOM 607 O O . THR A 1 79 ? 0.588 -34.757 -17.588 1.00 24.47 79 THR A O 1
ATOM 610 N N . SER A 1 80 ? 0.325 -33.259 -19.242 1.00 25.45 80 SER A N 1
ATOM 611 C CA . SER A 1 80 ? 1.649 -33.326 -19.903 1.00 25.45 80 SER A CA 1
ATOM 612 C C . SER A 1 80 ? 1.529 -33.107 -21.413 1.00 25.45 80 SER A C 1
ATOM 614 O O . SER A 1 80 ? 1.555 -34.041 -22.208 1.00 25.45 80 SER A O 1
ATOM 616 N N . SER A 1 81 ? 1.442 -31.855 -21.845 1.00 25.58 81 SER A N 1
ATOM 617 C CA . SER A 1 81 ? 1.970 -31.462 -23.155 1.00 25.58 81 SER A CA 1
ATOM 618 C C . SER A 1 81 ? 2.395 -30.001 -23.059 1.00 25.58 81 SER A C 1
ATOM 620 O O . SER A 1 81 ? 1.547 -29.157 -22.779 1.00 25.58 81 SER A O 1
ATOM 622 N N . PRO A 1 82 ? 3.695 -29.685 -23.200 1.00 26.81 82 PRO A N 1
ATOM 623 C CA . PRO A 1 82 ? 4.138 -28.303 -23.207 1.00 26.81 82 PRO A CA 1
ATOM 624 C C . PRO A 1 82 ? 3.592 -27.658 -24.482 1.00 26.81 82 PRO A C 1
ATOM 626 O O . PRO A 1 82 ? 3.891 -28.129 -25.581 1.00 26.81 82 PRO A O 1
ATOM 629 N N . MET A 1 83 ? 2.796 -26.592 -24.350 1.00 31.62 83 MET A N 1
ATOM 630 C CA . MET A 1 83 ? 2.565 -25.682 -25.469 1.00 31.62 83 MET A CA 1
ATOM 631 C C . MET A 1 83 ? 3.936 -25.123 -25.864 1.00 31.62 83 MET A C 1
ATOM 633 O O . MET A 1 83 ? 4.484 -24.246 -25.201 1.00 31.62 83 MET A O 1
ATOM 637 N N . LEU A 1 84 ? 4.549 -25.712 -26.891 1.00 31.53 84 LEU A N 1
ATOM 638 C CA . LEU A 1 84 ? 5.819 -25.253 -27.434 1.00 31.53 84 LEU A CA 1
ATOM 639 C C . LEU A 1 84 ? 5.666 -23.787 -27.858 1.00 31.53 84 LEU A C 1
ATOM 641 O O . LEU A 1 84 ? 4.884 -23.492 -28.756 1.00 31.53 84 LEU A O 1
ATOM 645 N N . SER A 1 85 ? 6.431 -22.908 -27.205 1.00 32.50 85 SER A N 1
ATOM 646 C CA . SER A 1 85 ? 6.868 -21.580 -27.658 1.00 32.50 85 SER A CA 1
ATOM 647 C C . SER A 1 85 ? 6.005 -20.938 -28.758 1.00 32.50 85 SER A C 1
ATOM 649 O O . SER A 1 85 ? 6.239 -21.156 -29.951 1.00 32.50 85 SER A O 1
ATOM 651 N N . LEU A 1 86 ? 5.072 -20.070 -28.363 1.00 40.72 86 LEU A N 1
ATOM 652 C CA . LEU A 1 86 ? 4.225 -19.297 -29.280 1.00 40.72 86 LEU A CA 1
ATOM 653 C C . LEU A 1 86 ? 4.994 -18.363 -30.247 1.00 40.72 86 LEU A C 1
ATOM 655 O O . LEU A 1 86 ? 4.383 -17.780 -31.134 1.00 40.72 86 LEU A O 1
ATOM 659 N N . SER A 1 87 ? 6.315 -18.198 -30.133 1.00 39.91 87 SER A N 1
ATOM 660 C CA . SER A 1 87 ? 7.036 -17.123 -30.833 1.00 39.91 87 SER A CA 1
ATOM 661 C C . SER A 1 87 ? 7.683 -17.494 -32.175 1.00 39.91 87 SER A C 1
ATOM 663 O O . SER A 1 87 ? 7.974 -16.591 -32.952 1.00 39.91 87 SER A O 1
ATOM 665 N N . ALA A 1 88 ? 7.894 -18.776 -32.506 1.00 33.53 88 ALA A N 1
ATOM 666 C CA . ALA A 1 88 ? 8.647 -19.148 -33.720 1.00 33.53 88 ALA A CA 1
ATOM 667 C C . ALA A 1 88 ? 7.806 -19.811 -34.829 1.00 33.53 88 ALA A C 1
ATOM 669 O O . ALA A 1 88 ? 8.022 -19.541 -36.011 1.00 33.53 88 ALA A O 1
ATOM 670 N N . SER A 1 89 ? 6.829 -20.658 -34.486 1.00 36.84 89 SER A N 1
ATOM 671 C CA . SER A 1 89 ? 6.000 -21.352 -35.487 1.00 36.84 89 SER A CA 1
ATOM 672 C C . SER A 1 89 ? 4.955 -20.426 -36.125 1.00 36.84 89 SER A C 1
ATOM 674 O O . SER A 1 89 ? 4.748 -20.494 -37.340 1.00 36.84 89 SER A O 1
ATOM 676 N N . MET A 1 90 ? 4.380 -19.499 -35.345 1.00 41.34 90 MET A N 1
ATOM 677 C CA . MET A 1 90 ? 3.388 -18.517 -35.809 1.00 41.34 90 MET A CA 1
ATOM 678 C C . MET A 1 90 ? 3.941 -17.569 -36.883 1.00 41.34 90 MET A C 1
ATOM 680 O O . MET A 1 90 ? 3.243 -17.236 -37.837 1.00 41.34 90 MET A O 1
ATOM 684 N N . MET A 1 91 ? 5.225 -17.204 -36.802 1.00 39.31 91 MET A N 1
ATOM 685 C CA . MET A 1 91 ? 5.863 -16.301 -37.771 1.00 39.31 91 MET A CA 1
ATOM 686 C C . MET A 1 91 ? 6.087 -16.941 -39.154 1.00 39.31 91 MET A C 1
ATOM 688 O O . MET A 1 91 ? 6.211 -16.227 -40.147 1.00 39.31 91 MET A O 1
ATOM 692 N N . SER A 1 92 ? 6.116 -18.277 -39.243 1.00 36.84 92 SER A N 1
ATOM 693 C CA . SER A 1 92 ? 6.398 -18.996 -40.499 1.00 36.84 92 SER A CA 1
ATOM 694 C C . SER A 1 92 ? 5.161 -19.410 -41.301 1.00 36.84 92 SER A C 1
ATOM 696 O O . SER A 1 92 ? 5.288 -19.665 -42.497 1.00 36.84 92 SER A O 1
ATOM 698 N N . ALA A 1 93 ? 3.976 -19.472 -40.679 1.00 42.72 93 ALA A N 1
ATOM 699 C CA . ALA A 1 93 ? 2.776 -20.042 -41.306 1.00 42.72 93 ALA A CA 1
ATOM 700 C C . ALA A 1 93 ? 1.757 -19.010 -41.830 1.00 42.72 93 ALA A C 1
ATOM 702 O O . ALA A 1 93 ? 0.730 -19.402 -42.371 1.00 42.72 93 ALA A O 1
ATOM 703 N N . GLY A 1 94 ? 2.054 -17.706 -41.753 1.00 44.53 94 GLY A N 1
ATOM 704 C CA . GLY A 1 94 ? 1.271 -16.685 -42.462 1.00 44.53 94 GLY A CA 1
ATOM 705 C C . GLY A 1 94 ? -0.187 -16.577 -42.002 1.00 44.53 94 GLY A C 1
ATOM 706 O O . GLY A 1 94 ? -1.073 -16.411 -42.834 1.00 44.53 94 GLY A O 1
ATOM 707 N N . PHE A 1 95 ? -0.430 -16.679 -40.694 1.00 50.19 95 PHE A N 1
ATOM 708 C CA . PHE A 1 95 ? -1.755 -16.553 -40.083 1.00 50.19 95 PHE A CA 1
ATOM 709 C C . PHE A 1 95 ? -2.339 -15.153 -40.364 1.00 50.19 95 PHE A C 1
ATOM 711 O O . PHE A 1 95 ? -1.799 -14.153 -39.890 1.00 50.19 95 PHE A O 1
ATOM 718 N N . GLN A 1 96 ? -3.415 -15.069 -41.156 1.00 52.31 96 GLN A N 1
ATOM 719 C CA . GLN A 1 96 ? -4.067 -13.806 -41.557 1.00 52.31 96 GLN A CA 1
ATOM 720 C C . GLN A 1 96 ? -5.490 -13.665 -40.995 1.00 52.31 96 GLN A C 1
ATOM 722 O O . GLN A 1 96 ? -6.104 -12.603 -41.125 1.00 52.31 96 GLN A O 1
ATOM 727 N N . SER A 1 97 ? -6.018 -14.716 -40.364 1.00 51.78 97 SER A N 1
ATOM 728 C CA . SER A 1 97 ? -7.397 -14.777 -39.879 1.00 51.78 97 SER A CA 1
ATOM 729 C C . SER A 1 97 ? -7.521 -15.409 -38.488 1.00 51.78 97 SER A C 1
ATOM 731 O O . SER A 1 97 ? -6.646 -16.156 -38.035 1.00 51.78 97 SER A O 1
ATOM 733 N N . CYS A 1 98 ? -8.643 -15.150 -37.810 1.00 49.00 98 CYS A N 1
ATOM 734 C CA . CYS A 1 98 ? -8.988 -15.814 -36.549 1.00 49.00 98 CYS A CA 1
ATOM 735 C C . CYS A 1 98 ? -9.105 -17.337 -36.711 1.00 49.00 98 CYS A C 1
ATOM 737 O O . CYS A 1 98 ? -8.789 -18.072 -35.779 1.00 49.00 98 CYS A O 1
ATOM 739 N N . GLY A 1 99 ? -9.496 -17.830 -37.894 1.00 50.53 99 GLY A N 1
ATOM 740 C CA . GLY A 1 99 ? -9.555 -19.261 -38.208 1.00 50.53 99 GLY A CA 1
ATOM 741 C C . GLY A 1 99 ? -8.189 -19.952 -38.195 1.00 50.53 99 GLY A C 1
ATOM 742 O O . GLY A 1 99 ? -8.076 -21.077 -37.697 1.00 50.53 99 GLY A O 1
ATOM 743 N N . ASP A 1 100 ? -7.143 -19.270 -38.663 1.00 53.41 100 ASP A N 1
ATOM 744 C CA . ASP A 1 100 ? -5.783 -19.813 -38.662 1.00 53.41 100 ASP A CA 1
ATOM 745 C C . ASP A 1 100 ? -5.263 -19.934 -37.213 1.00 53.41 100 ASP A C 1
ATOM 747 O O . ASP A 1 100 ? -4.751 -20.978 -36.803 1.00 53.41 100 ASP A O 1
ATOM 751 N N . LEU A 1 101 ? -5.451 -18.878 -36.410 1.00 52.12 101 LEU A N 1
ATOM 752 C CA . LEU A 1 101 ? -5.100 -18.841 -34.984 1.00 52.12 101 LEU A CA 1
ATOM 753 C C . LEU A 1 101 ? -5.882 -19.889 -34.184 1.00 52.12 101 LEU A C 1
ATOM 755 O O . LEU A 1 101 ? -5.298 -20.650 -33.414 1.00 52.12 101 LEU A O 1
ATOM 759 N N . LYS A 1 102 ? -7.193 -19.995 -34.423 1.00 51.22 102 LYS A N 1
ATOM 760 C CA . LYS A 1 102 ? -8.065 -21.001 -33.806 1.00 51.22 102 LYS A CA 1
ATOM 761 C C . LYS A 1 102 ? -7.606 -22.418 -34.128 1.00 51.22 102 LYS A C 1
ATOM 763 O O . LYS A 1 102 ? -7.580 -23.244 -33.227 1.00 51.22 102 LYS A O 1
ATOM 768 N N . SER A 1 103 ? -7.185 -22.689 -35.362 1.00 50.69 103 SER A N 1
ATOM 769 C CA . SER A 1 103 ? -6.657 -24.000 -35.763 1.00 50.69 103 SER A CA 1
ATOM 770 C C . SER A 1 103 ? -5.315 -24.320 -35.090 1.00 50.69 103 SER A C 1
ATOM 772 O O . SER A 1 103 ? -5.083 -25.465 -34.705 1.00 50.69 103 SER A O 1
ATOM 774 N N . ALA A 1 104 ? -4.454 -23.317 -34.878 1.00 50.12 104 ALA A N 1
ATOM 775 C CA . ALA A 1 104 ? -3.216 -23.474 -34.113 1.00 50.12 104 ALA A CA 1
ATOM 776 C C . ALA A 1 104 ? -3.491 -23.779 -32.628 1.00 50.12 104 ALA A C 1
ATOM 778 O O . ALA A 1 104 ? -2.896 -24.702 -32.075 1.00 50.12 104 ALA A O 1
ATOM 779 N N . PHE A 1 105 ? -4.441 -23.081 -31.999 1.00 46.41 105 PHE A N 1
ATOM 780 C CA . PHE A 1 105 ? -4.820 -23.335 -30.603 1.00 46.41 105 PHE A CA 1
ATOM 781 C C . PHE A 1 105 ? -5.620 -24.636 -30.414 1.00 46.41 105 PHE A C 1
ATOM 783 O O . PHE A 1 105 ? -5.395 -25.347 -29.440 1.00 46.41 105 PHE A O 1
ATOM 790 N N . GLN A 1 106 ? -6.503 -24.998 -31.354 1.00 44.84 106 GLN A N 1
ATOM 791 C CA . GLN A 1 106 ? -7.268 -26.257 -31.342 1.00 44.84 106 GLN A CA 1
ATOM 792 C C . GLN A 1 106 ? -6.391 -27.503 -31.528 1.00 44.84 106 GLN A C 1
ATOM 794 O O . GLN A 1 106 ? -6.841 -28.605 -31.225 1.00 44.84 106 GLN A O 1
ATOM 799 N N . SER A 1 107 ? -5.150 -27.349 -32.003 1.00 39.78 107 SER A N 1
ATOM 800 C CA . SER A 1 107 ? -4.194 -28.458 -32.099 1.00 39.78 107 SER A CA 1
ATOM 801 C C . SER A 1 107 ? -3.629 -28.917 -30.742 1.00 39.78 107 SER A C 1
ATOM 803 O O . SER A 1 107 ? -2.998 -29.969 -30.683 1.00 39.78 107 SER A O 1
ATOM 805 N N . ASN A 1 108 ? -3.923 -28.193 -29.651 1.00 38.84 108 ASN A N 1
ATOM 806 C CA . ASN A 1 108 ? -3.714 -28.636 -28.272 1.00 38.84 108 ASN A CA 1
ATOM 807 C C . ASN A 1 108 ? -5.082 -28.977 -27.646 1.00 38.84 108 ASN A C 1
ATOM 809 O O . ASN A 1 108 ? -5.946 -28.112 -27.524 1.00 38.84 108 ASN A O 1
ATOM 813 N N . GLU A 1 109 ? -5.297 -30.248 -27.288 1.00 32.50 109 GLU A N 1
ATOM 814 C CA . GLU A 1 109 ? -6.588 -30.860 -26.909 1.00 32.50 109 GLU A CA 1
ATOM 815 C C . GLU A 1 109 ? -7.236 -30.317 -25.605 1.00 32.50 109 GLU A C 1
ATOM 817 O O . GLU A 1 109 ? -7.455 -31.073 -24.660 1.00 32.50 109 GLU A O 1
ATOM 822 N N . CYS A 1 110 ? -7.593 -29.027 -25.528 1.00 30.56 110 CYS A N 1
ATOM 823 C CA . CYS A 1 110 ? -8.228 -28.437 -24.333 1.00 30.56 110 CYS A CA 1
ATOM 824 C C . CYS A 1 110 ? -9.482 -27.569 -24.566 1.00 30.56 110 CYS A C 1
ATOM 826 O O . CYS A 1 110 ? -9.976 -26.989 -23.604 1.00 30.56 110 CYS A O 1
ATOM 828 N N . CYS A 1 111 ? -10.069 -27.495 -25.767 1.00 29.16 111 CYS A N 1
ATOM 829 C CA . CYS A 1 111 ? -11.269 -26.664 -25.984 1.00 29.16 111 CYS A CA 1
ATOM 830 C C . CYS A 1 111 ? -12.401 -27.433 -26.682 1.00 29.16 111 CYS A C 1
ATOM 832 O O . CYS A 1 111 ? -12.264 -27.882 -27.819 1.00 29.16 111 CYS A O 1
ATOM 834 N N . ALA A 1 112 ? -13.529 -27.589 -25.985 1.00 28.02 112 ALA A N 1
ATOM 835 C CA . ALA A 1 112 ? -14.693 -28.337 -26.447 1.00 28.02 112 ALA A CA 1
ATOM 836 C C . ALA A 1 112 ? -15.501 -27.613 -27.545 1.00 28.02 112 ALA A C 1
ATOM 838 O O . ALA A 1 112 ? -15.648 -26.396 -27.532 1.00 28.02 112 ALA A O 1
ATOM 839 N N . ALA A 1 113 ? -16.017 -28.445 -28.457 1.00 30.27 113 ALA A N 1
ATOM 840 C CA . ALA A 1 113 ? -17.143 -28.331 -29.392 1.00 30.27 113 ALA A CA 1
ATOM 841 C C . ALA A 1 113 ? -17.643 -26.943 -29.853 1.00 30.27 113 ALA A C 1
ATOM 843 O O . ALA A 1 113 ? -18.126 -26.116 -29.087 1.00 30.27 113 ALA A O 1
ATOM 844 N N . ALA A 1 114 ? -17.641 -26.789 -31.180 1.00 31.36 114 ALA A N 1
ATOM 845 C CA . ALA A 1 114 ? -18.221 -25.692 -31.940 1.00 31.36 114 ALA A CA 1
ATOM 846 C C . ALA A 1 114 ? -19.692 -25.398 -31.591 1.00 31.36 114 ALA A C 1
ATOM 848 O O . ALA A 1 114 ? -20.525 -26.303 -31.547 1.00 31.36 114 ALA A O 1
ATOM 849 N N . LEU A 1 115 ? -20.005 -24.109 -31.447 1.00 30.16 115 LEU A N 1
ATOM 850 C CA . LEU A 1 115 ? -21.352 -23.566 -31.584 1.00 30.16 115 LEU A CA 1
ATOM 851 C C . LEU A 1 115 ? -21.421 -22.796 -32.907 1.00 30.16 115 LEU A C 1
ATOM 853 O O . LEU A 1 115 ? -20.689 -21.829 -33.115 1.00 30.16 115 LEU A O 1
ATOM 857 N N . ASP A 1 116 ? -22.291 -23.260 -33.800 1.00 30.34 116 ASP A N 1
ATOM 858 C CA . ASP A 1 116 ? -22.751 -22.517 -34.970 1.00 30.34 116 ASP A CA 1
ATOM 859 C C . ASP A 1 116 ? -23.569 -21.300 -34.509 1.00 30.34 116 ASP A C 1
ATOM 861 O O . ASP A 1 116 ? -24.607 -21.498 -33.878 1.00 30.34 116 ASP A O 1
ATOM 865 N N . ALA A 1 117 ? -23.154 -20.069 -34.847 1.00 26.00 117 ALA A N 1
ATOM 866 C CA . ALA A 1 117 ? -24.057 -18.947 -35.155 1.00 26.00 117 ALA A CA 1
ATOM 867 C C . ALA A 1 117 ? -23.327 -17.622 -35.477 1.00 26.00 117 ALA A C 1
ATOM 869 O O . ALA A 1 117 ? -22.685 -17.031 -34.621 1.00 26.00 117 ALA A O 1
ATOM 870 N N . VAL A 1 118 ? -23.600 -17.142 -36.697 1.00 24.66 118 VAL A N 1
ATOM 871 C CA . VAL A 1 118 ? -23.892 -15.752 -37.114 1.00 24.66 118 VAL A CA 1
ATOM 872 C C . VAL A 1 118 ? -22.796 -14.676 -37.003 1.00 24.66 118 VAL A C 1
ATOM 874 O O . VAL A 1 118 ? -22.390 -14.245 -35.932 1.00 24.66 118 VAL A O 1
ATOM 877 N N . VAL A 1 119 ? -22.464 -14.154 -38.190 1.00 32.75 119 VAL A N 1
ATOM 878 C CA . VAL A 1 119 ? -21.706 -12.932 -38.489 1.00 32.75 119 VAL A CA 1
ATOM 879 C C . VAL A 1 119 ? -22.219 -11.742 -37.671 1.00 32.75 119 VAL A C 1
ATOM 881 O O . VAL A 1 119 ? -23.338 -11.269 -37.884 1.00 32.75 119 VAL A O 1
ATOM 884 N N . ALA A 1 120 ? -21.375 -11.215 -36.793 1.00 25.14 120 ALA A N 1
ATOM 885 C CA . ALA A 1 120 ? -21.488 -9.871 -36.245 1.00 25.14 120 ALA A CA 1
ATOM 886 C C . ALA A 1 120 ? -20.079 -9.271 -36.177 1.00 25.14 120 ALA A C 1
ATOM 888 O O . ALA A 1 120 ? -19.103 -9.993 -35.990 1.00 25.14 120 ALA A O 1
ATOM 889 N N . GLU A 1 121 ? -19.989 -7.967 -36.419 1.00 26.22 121 GLU A N 1
ATOM 890 C CA . GLU A 1 121 ? -18.755 -7.180 -36.501 1.00 26.22 121 GLU A CA 1
ATOM 891 C C . GLU A 1 121 ? -17.740 -7.479 -35.381 1.00 26.22 121 GLU A C 1
ATOM 893 O O . GLU A 1 121 ? -18.155 -7.900 -34.298 1.00 26.22 121 GLU A O 1
ATOM 898 N N . PRO A 1 122 ? -16.423 -7.249 -35.598 1.00 31.02 122 PRO A N 1
ATOM 899 C CA . PRO A 1 122 ? -15.416 -7.433 -34.556 1.00 31.02 122 PRO A CA 1
ATOM 900 C C . PRO A 1 122 ? -15.865 -6.718 -33.281 1.00 31.02 122 PRO A C 1
ATOM 902 O O . PRO A 1 122 ? -15.970 -5.490 -33.250 1.00 31.02 122 PRO A O 1
ATOM 905 N N . LEU A 1 123 ? -16.173 -7.502 -32.242 1.00 36.06 123 LEU A N 1
ATOM 906 C CA . LEU A 1 123 ? -16.588 -6.995 -30.942 1.00 36.06 123 LEU A CA 1
ATOM 907 C C . LEU A 1 123 ? -15.408 -6.228 -30.347 1.00 36.06 123 LEU A C 1
ATOM 909 O O . LEU A 1 123 ? -14.542 -6.789 -29.685 1.00 36.06 123 LEU A O 1
ATOM 913 N N . TYR A 1 124 ? -15.380 -4.921 -30.594 1.00 37.41 124 TYR A N 1
ATOM 914 C CA . TYR A 1 124 ? -14.457 -3.984 -29.957 1.00 37.41 124 TYR A CA 1
ATOM 915 C C . TYR A 1 124 ? -14.718 -3.858 -28.446 1.00 37.41 124 TYR A C 1
ATOM 917 O O . TYR A 1 124 ? -13.944 -3.217 -27.741 1.00 37.41 124 TYR A O 1
ATOM 925 N N . SER A 1 125 ? -15.796 -4.467 -27.940 1.00 40.38 125 SER A N 1
ATOM 926 C CA . SER A 1 125 ? -16.104 -4.531 -26.519 1.00 40.38 125 SER A CA 1
ATOM 927 C C . SER A 1 125 ? -16.654 -5.913 -26.153 1.00 40.38 125 SER A C 1
ATOM 929 O O . SER A 1 125 ? -17.651 -6.336 -26.748 1.00 40.38 125 SER A O 1
ATOM 931 N N . PRO A 1 126 ? -16.041 -6.644 -25.206 1.00 44.19 126 PRO A N 1
ATOM 932 C CA . PRO A 1 126 ? -16.640 -7.855 -24.668 1.00 44.19 126 PRO A CA 1
ATOM 933 C C . PRO A 1 126 ? -17.925 -7.491 -23.920 1.00 44.19 126 PRO A C 1
ATOM 935 O O . PRO A 1 126 ? -17.910 -6.819 -22.893 1.00 44.19 126 PRO A O 1
ATOM 938 N N . VAL A 1 127 ? -19.060 -7.948 -24.434 1.00 48.34 127 VAL A N 1
ATOM 939 C CA . VAL A 1 127 ? -20.311 -7.960 -23.670 1.00 48.34 127 VAL A CA 1
ATOM 940 C C . VAL A 1 127 ? -20.277 -9.125 -22.678 1.00 48.34 127 VAL A C 1
ATOM 942 O O . VAL A 1 127 ? -19.601 -10.128 -22.917 1.00 48.34 127 VAL A O 1
ATOM 945 N N . LYS A 1 128 ? -21.027 -9.010 -21.576 1.00 47.38 128 LYS A N 1
ATOM 946 C CA . LYS A 1 128 ? -21.146 -10.004 -20.488 1.00 47.38 128 LYS A CA 1
ATOM 947 C C . LYS A 1 128 ? -21.236 -11.463 -20.974 1.00 47.38 128 LYS A C 1
ATOM 949 O O . LYS A 1 128 ? -20.567 -12.330 -20.419 1.00 47.38 128 LYS A O 1
ATOM 954 N N . ASP A 1 129 ? -21.972 -11.710 -22.059 1.00 42.72 129 ASP A N 1
ATOM 955 C CA . ASP A 1 129 ? -22.168 -13.040 -22.665 1.00 42.72 129 ASP A CA 1
ATOM 956 C C . ASP A 1 129 ? -20.941 -13.599 -23.423 1.00 42.72 129 ASP A C 1
ATOM 958 O O . ASP A 1 129 ? -20.876 -14.786 -23.732 1.00 42.72 129 ASP A O 1
ATOM 962 N N . THR A 1 130 ? -19.958 -12.758 -23.754 1.00 48.66 130 THR A N 1
ATOM 963 C CA . THR A 1 130 ? -18.711 -13.173 -24.434 1.00 48.66 130 THR A CA 1
ATOM 964 C C . THR A 1 130 ? -17.665 -13.620 -23.415 1.00 48.66 130 THR A C 1
ATOM 966 O O . THR A 1 130 ? -16.929 -14.579 -23.638 1.00 48.66 130 THR A O 1
ATOM 969 N N . ILE A 1 131 ? -17.644 -12.964 -22.253 1.00 48.59 131 ILE A N 1
ATOM 970 C CA . ILE A 1 131 ? -16.742 -13.291 -21.145 1.00 48.59 131 ILE A CA 1
ATOM 971 C C . ILE A 1 131 ? -17.135 -14.638 -20.535 1.00 48.59 131 ILE A C 1
ATOM 973 O O . ILE A 1 131 ? -16.242 -15.422 -20.224 1.00 48.59 131 ILE A O 1
ATOM 977 N N . THR A 1 132 ? -18.442 -14.950 -20.463 1.00 44.25 132 THR A N 1
ATOM 978 C CA . THR A 1 132 ? -19.010 -16.201 -19.913 1.00 44.25 132 THR A CA 1
ATOM 979 C C . THR A 1 132 ? -18.489 -17.499 -20.498 1.00 44.25 132 THR A C 1
ATOM 981 O O . THR A 1 132 ? -18.578 -18.525 -19.824 1.00 44.25 132 THR A O 1
ATOM 984 N N . ASN A 1 133 ? -17.872 -17.466 -21.676 1.00 40.56 133 ASN A N 1
ATOM 985 C CA . ASN A 1 133 ? -17.475 -18.687 -22.354 1.00 40.56 133 ASN A CA 1
ATOM 986 C C . ASN A 1 133 ? -15.959 -18.897 -22.471 1.00 40.56 133 ASN A C 1
ATOM 988 O O . ASN A 1 133 ? -15.549 -20.040 -22.661 1.00 40.56 133 ASN A O 1
ATOM 992 N N . THR A 1 134 ? -15.113 -17.869 -22.307 1.00 49.66 134 THR A N 1
ATOM 993 C CA . THR A 1 134 ? -13.648 -18.047 -22.277 1.00 49.66 134 THR A CA 1
ATOM 994 C C . THR A 1 134 ? -12.892 -16.897 -21.563 1.00 49.66 134 THR A C 1
ATOM 996 O O . THR A 1 134 ? -13.082 -15.739 -21.935 1.00 49.66 134 THR A O 1
ATOM 999 N N . PRO A 1 135 ? -12.016 -17.177 -20.572 1.00 45.12 135 PRO A N 1
ATOM 1000 C CA . PRO A 1 135 ? -11.515 -16.152 -19.641 1.00 45.12 135 PRO A CA 1
ATOM 1001 C C . PRO A 1 135 ? -10.161 -15.476 -19.968 1.00 45.12 135 PRO A C 1
ATOM 1003 O O . PRO A 1 135 ? -9.844 -14.470 -19.344 1.00 45.12 135 PRO A O 1
ATOM 1006 N N . GLY A 1 136 ? -9.342 -15.982 -20.898 1.00 51.44 136 GLY A N 1
ATOM 1007 C CA . GLY A 1 136 ? -8.005 -15.422 -21.199 1.00 51.44 136 GLY A CA 1
ATOM 1008 C C . GLY A 1 136 ? -8.000 -14.343 -22.293 1.00 51.44 136 GLY A C 1
ATOM 1009 O O . GLY A 1 136 ? -8.883 -14.335 -23.154 1.00 51.44 136 GLY A O 1
ATOM 1010 N N . VAL A 1 137 ? -6.976 -13.480 -22.353 1.00 54.75 137 VAL A N 1
ATOM 1011 C CA . VAL A 1 137 ? -6.871 -12.469 -23.431 1.00 54.75 137 VAL A CA 1
ATOM 1012 C C . VAL A 1 137 ? -6.781 -13.121 -24.816 1.00 54.75 137 VAL A C 1
ATOM 1014 O O . VAL A 1 137 ? -7.453 -12.724 -25.762 1.00 54.75 137 VAL A O 1
ATOM 1017 N N . LEU A 1 138 ? -6.050 -14.234 -24.913 1.00 54.97 138 LEU A N 1
ATOM 1018 C CA . LEU A 1 138 ? -5.955 -15.040 -26.133 1.00 54.97 138 LEU A CA 1
ATOM 1019 C C . LEU A 1 138 ? -7.255 -15.774 -26.460 1.00 54.97 138 LEU A C 1
ATOM 1021 O O . LEU A 1 138 ? -7.458 -16.220 -27.583 1.00 54.97 138 LEU A O 1
ATOM 1025 N N . SER A 1 139 ? -8.162 -15.885 -25.497 1.00 50.28 139 SER A N 1
ATOM 1026 C CA . SER A 1 139 ? -9.466 -16.482 -25.729 1.00 50.28 139 SER A CA 1
ATOM 1027 C C . SER A 1 139 ? -10.481 -15.491 -26.308 1.00 50.28 139 SER A C 1
ATOM 1029 O O . SER A 1 139 ? -11.415 -15.912 -26.984 1.00 50.28 139 SER A O 1
ATOM 1031 N N . GLN A 1 140 ? -10.217 -14.182 -26.203 1.00 49.12 140 GLN A N 1
ATOM 1032 C CA . GLN A 1 140 ? -10.921 -13.147 -26.973 1.00 49.12 140 GLN A CA 1
ATOM 1033 C C . GLN A 1 140 ? -10.797 -13.389 -28.482 1.00 49.12 140 GLN A C 1
ATOM 1035 O O . GLN A 1 140 ? -11.748 -13.180 -29.232 1.00 49.12 140 GLN A O 1
ATOM 1040 N N . LEU A 1 141 ? -9.639 -13.900 -28.922 1.00 50.12 141 LEU A N 1
ATOM 1041 C CA . LEU A 1 141 ? -9.382 -14.270 -30.316 1.00 50.12 141 LEU A CA 1
ATOM 1042 C C . LEU A 1 141 ? -10.238 -15.453 -30.780 1.00 50.12 141 LEU A C 1
ATOM 1044 O O . LEU A 1 141 ? -10.569 -15.544 -31.960 1.00 50.12 141 LEU A O 1
ATOM 1048 N N . ALA A 1 142 ? -10.599 -16.360 -29.868 1.00 42.75 142 ALA A N 1
ATOM 1049 C CA . ALA A 1 142 ? -11.344 -17.578 -30.184 1.00 42.75 142 ALA A CA 1
ATOM 1050 C C . ALA A 1 142 ? -12.842 -17.329 -30.462 1.00 42.75 142 ALA A C 1
ATOM 1052 O O . ALA A 1 142 ? -13.496 -18.200 -31.051 1.00 42.75 142 ALA A O 1
ATOM 1053 N N . TRP A 1 143 ? -13.354 -16.154 -30.068 1.00 39.38 143 TRP A N 1
ATOM 1054 C CA . TRP A 1 143 ? -14.739 -15.700 -30.267 1.00 39.38 143 TRP A CA 1
ATOM 1055 C C . TRP A 1 143 ? -14.925 -14.728 -31.433 1.00 39.38 143 TRP A C 1
ATOM 1057 O O . TRP A 1 143 ? -16.061 -14.399 -31.767 1.00 39.38 143 TRP A O 1
ATOM 1067 N N . GLN A 1 144 ? -13.845 -14.288 -32.081 1.00 41.62 144 GLN A N 1
ATOM 1068 C CA . GLN A 1 144 ? -13.959 -13.532 -33.326 1.00 41.62 144 GLN A CA 1
ATOM 1069 C C . GLN A 1 144 ? -14.339 -14.471 -34.480 1.00 41.62 144 GLN A C 1
ATOM 1071 O O . GLN A 1 144 ? -13.890 -15.622 -34.526 1.00 41.62 144 GLN A O 1
ATOM 1076 N N . ASP A 1 145 ? -15.182 -13.988 -35.404 1.00 44.44 145 ASP A N 1
ATOM 1077 C CA . ASP A 1 145 ? -15.575 -14.744 -36.600 1.00 44.44 145 ASP A CA 1
ATOM 1078 C C . ASP A 1 145 ? -14.297 -15.270 -37.283 1.00 44.44 145 ASP A C 1
ATOM 1080 O O . ASP A 1 145 ? -13.376 -14.476 -37.500 1.00 44.44 145 ASP A O 1
ATOM 1084 N N . PRO A 1 146 ? -14.195 -16.574 -37.607 1.00 43.34 146 PRO A N 1
ATOM 1085 C CA . PRO A 1 146 ? -13.022 -17.151 -38.259 1.00 43.34 146 PRO A CA 1
ATOM 1086 C C . PRO A 1 146 ? -12.559 -16.405 -39.520 1.00 43.34 146 PRO A C 1
ATOM 1088 O O . PRO A 1 146 ? -11.371 -16.450 -39.831 1.00 43.34 146 PRO A O 1
ATOM 1091 N N . GLY A 1 147 ? -13.467 -15.717 -40.225 1.00 41.53 147 GLY A N 1
ATOM 1092 C CA . GLY A 1 147 ? -13.180 -14.876 -41.390 1.00 41.53 147 GLY A CA 1
ATOM 1093 C C . GLY A 1 147 ? -12.717 -13.448 -41.066 1.00 41.53 147 GLY A C 1
ATOM 1094 O O . GLY A 1 147 ? -12.378 -12.701 -41.986 1.00 41.53 147 GLY A O 1
ATOM 1095 N N . THR A 1 148 ? -12.679 -13.053 -39.791 1.00 53.88 148 THR A N 1
ATOM 1096 C CA . THR A 1 148 ? -12.203 -11.732 -39.360 1.00 53.88 148 THR A CA 1
ATOM 1097 C C . THR A 1 148 ? -10.719 -11.608 -39.672 1.00 53.88 148 THR A C 1
ATOM 1099 O O . THR A 1 148 ? -9.881 -12.346 -39.149 1.00 53.88 148 THR A O 1
ATOM 1102 N N . THR A 1 149 ? -10.390 -10.659 -40.546 1.00 55.16 149 THR A N 1
ATOM 1103 C CA . THR A 1 149 ? -9.004 -10.279 -40.806 1.00 55.16 149 THR A CA 1
ATOM 1104 C C . THR A 1 149 ? -8.533 -9.393 -39.663 1.00 55.16 149 THR A C 1
ATOM 1106 O O . THR A 1 149 ? -9.096 -8.322 -39.425 1.00 55.16 149 THR A O 1
ATOM 1109 N N . MET A 1 150 ? -7.501 -9.827 -38.948 1.00 64.44 150 MET A N 1
ATOM 1110 C CA . MET A 1 150 ? -6.894 -9.002 -37.909 1.00 64.44 150 MET A CA 1
ATOM 1111 C C . MET A 1 150 ? -6.149 -7.831 -38.546 1.00 64.44 150 MET A C 1
ATOM 1113 O O . MET A 1 150 ? -5.449 -7.987 -39.549 1.00 64.44 150 MET A O 1
ATOM 1117 N N . SER A 1 151 ? -6.304 -6.638 -37.968 1.00 67.75 151 SER A N 1
ATOM 1118 C CA . SER A 1 151 ? -5.568 -5.471 -38.450 1.00 67.75 151 SER A CA 1
ATOM 1119 C C . SER A 1 151 ? -4.060 -5.700 -38.311 1.00 67.75 151 SER A C 1
ATOM 1121 O O . SER A 1 151 ? -3.600 -6.389 -37.398 1.00 67.75 151 SER A O 1
ATOM 1123 N N . THR A 1 152 ? -3.269 -5.086 -39.190 1.00 73.88 152 THR A N 1
ATOM 1124 C CA . THR A 1 152 ? -1.802 -5.159 -39.114 1.00 73.88 152 THR A CA 1
ATOM 1125 C C . THR A 1 152 ? -1.279 -4.701 -37.750 1.00 73.88 152 THR A C 1
ATOM 1127 O O . THR A 1 152 ? -0.368 -5.321 -37.213 1.00 73.88 152 THR A O 1
ATOM 1130 N N . ASN A 1 153 ? -1.899 -3.673 -37.159 1.00 73.19 153 ASN A N 1
ATOM 1131 C CA . ASN A 1 153 ? -1.537 -3.170 -35.832 1.00 73.19 153 ASN A CA 1
ATOM 1132 C C . ASN A 1 153 ? -1.842 -4.191 -34.733 1.00 73.19 153 ASN A C 1
ATOM 1134 O O . ASN A 1 153 ? -1.012 -4.419 -33.861 1.00 73.19 153 ASN A O 1
ATOM 1138 N N . PHE A 1 154 ? -2.999 -4.852 -34.801 1.00 75.12 154 PHE A N 1
ATOM 1139 C CA . PHE A 1 154 ? -3.352 -5.905 -33.854 1.00 75.12 154 PHE A CA 1
ATOM 1140 C C . PHE A 1 154 ? -2.349 -7.067 -33.909 1.00 75.12 154 PHE A C 1
ATOM 1142 O O . PHE A 1 154 ? -1.844 -7.495 -32.875 1.00 75.12 154 PHE A O 1
ATOM 1149 N N . MET A 1 155 ? -1.999 -7.535 -35.114 1.00 72.62 155 MET A N 1
ATOM 1150 C CA . MET A 1 155 ? -0.999 -8.597 -35.281 1.00 72.62 155 MET A CA 1
ATOM 1151 C C . MET A 1 155 ? 0.392 -8.168 -34.804 1.00 72.62 155 MET A C 1
ATOM 1153 O O . MET A 1 155 ? 1.117 -8.978 -34.233 1.00 72.62 155 MET A O 1
ATOM 1157 N N . ALA A 1 156 ? 0.767 -6.900 -34.997 1.00 77.25 156 ALA A N 1
ATOM 1158 C CA . ALA A 1 156 ? 2.015 -6.362 -34.465 1.00 77.25 156 ALA A CA 1
ATOM 1159 C C . ALA A 1 156 ? 2.041 -6.399 -32.926 1.00 77.25 156 ALA A C 1
ATOM 1161 O O . ALA A 1 156 ? 3.025 -6.858 -32.353 1.00 77.25 156 ALA A O 1
ATOM 1162 N N . HIS A 1 157 ? 0.949 -6.003 -32.265 1.00 83.75 157 HIS A N 1
ATOM 1163 C CA . HIS A 1 157 ? 0.838 -6.063 -30.804 1.00 83.75 157 HIS A CA 1
ATOM 1164 C C . HIS A 1 157 ? 0.788 -7.500 -30.269 1.00 83.75 157 HIS A C 1
ATOM 1166 O O . HIS A 1 157 ? 1.370 -7.796 -29.227 1.00 83.75 157 HIS A O 1
ATOM 1172 N N . LEU A 1 158 ? 0.136 -8.414 -30.992 1.00 77.75 158 LEU A N 1
ATOM 1173 C CA . LEU A 1 158 ? 0.144 -9.835 -30.651 1.00 77.75 158 LEU A CA 1
ATOM 1174 C C . LEU A 1 158 ? 1.571 -10.405 -30.697 1.00 77.75 158 LEU A C 1
ATOM 1176 O O . LEU A 1 158 ? 1.978 -11.123 -29.789 1.00 77.75 158 LEU A O 1
ATOM 1180 N N . ASN A 1 159 ? 2.351 -10.028 -31.714 1.00 77.00 159 ASN A N 1
ATOM 1181 C CA . ASN A 1 159 ? 3.749 -10.441 -31.855 1.00 77.00 159 ASN A CA 1
ATOM 1182 C C . ASN A 1 159 ? 4.675 -9.851 -30.778 1.00 77.00 159 ASN A C 1
ATOM 1184 O O . ASN A 1 159 ? 5.752 -10.401 -30.559 1.00 77.00 159 ASN A O 1
ATOM 1188 N N . SER A 1 160 ? 4.279 -8.756 -30.119 1.00 82.06 160 SER A N 1
ATOM 1189 C CA . SER A 1 160 ? 5.013 -8.181 -28.985 1.00 82.06 160 SER A CA 1
ATOM 1190 C C . SER A 1 160 ? 4.619 -8.775 -27.629 1.00 82.06 160 SER A C 1
ATOM 1192 O O . SER A 1 160 ? 5.182 -8.377 -26.613 1.00 82.06 160 SER A O 1
ATOM 1194 N N . MET A 1 161 ? 3.642 -9.689 -27.569 1.00 83.25 161 MET A N 1
ATOM 1195 C CA . MET A 1 161 ? 3.298 -10.343 -26.307 1.00 83.25 161 MET A CA 1
ATOM 1196 C C . MET A 1 161 ? 4.343 -11.382 -25.917 1.00 83.25 161 MET A C 1
ATOM 1198 O O . MET A 1 161 ? 4.752 -12.222 -26.723 1.00 83.25 161 MET A O 1
ATOM 1202 N N . HIS A 1 162 ? 4.692 -11.395 -24.634 1.00 90.12 162 HIS A N 1
ATOM 1203 C CA . HIS A 1 162 ? 5.672 -12.318 -24.082 1.00 90.12 162 HIS A CA 1
ATOM 1204 C C . HIS A 1 162 ? 5.145 -13.035 -22.834 1.00 90.12 162 HIS A C 1
ATOM 1206 O O . HIS A 1 162 ? 4.351 -12.455 -22.091 1.00 90.12 162 HIS A O 1
ATOM 1212 N N . PRO A 1 163 ? 5.582 -14.284 -22.586 1.00 93.31 163 PRO A N 1
ATOM 1213 C CA . PRO A 1 163 ? 5.315 -14.952 -21.324 1.00 93.31 163 PRO A CA 1
ATOM 1214 C C . PRO A 1 163 ? 5.847 -14.165 -20.122 1.00 93.31 163 PRO A C 1
ATOM 1216 O O . PRO A 1 163 ? 6.855 -13.466 -20.253 1.00 93.31 163 PRO A O 1
ATOM 1219 N N . VAL A 1 164 ? 5.222 -14.331 -18.954 1.00 96.56 164 VAL A N 1
ATOM 1220 C CA . VAL A 1 164 ? 5.680 -13.716 -17.694 1.00 96.56 164 VAL A CA 1
ATOM 1221 C C . VAL A 1 164 ? 7.171 -13.977 -17.453 1.00 96.56 164 VAL A C 1
ATOM 1223 O O . VAL A 1 164 ? 7.664 -15.094 -17.627 1.00 96.56 164 VAL A O 1
ATOM 1226 N N . GLY A 1 165 ? 7.893 -12.922 -17.073 1.00 96.81 165 GLY A N 1
ATOM 1227 C CA . GLY A 1 165 ? 9.316 -12.939 -16.743 1.00 96.81 165 GLY A CA 1
ATOM 1228 C C . GLY A 1 165 ? 10.260 -12.897 -17.946 1.00 96.81 165 GLY A C 1
ATOM 1229 O O . GLY A 1 165 ? 11.465 -13.121 -17.790 1.00 96.81 165 GLY A O 1
ATOM 1230 N N . THR A 1 166 ? 9.755 -12.648 -19.155 1.00 96.75 166 THR A N 1
ATOM 1231 C CA . THR A 1 166 ? 10.581 -12.618 -20.371 1.00 96.75 166 THR A CA 1
ATOM 1232 C C . THR A 1 166 ? 11.374 -11.324 -20.482 1.00 96.75 166 THR A C 1
ATOM 1234 O O . THR A 1 166 ? 12.550 -11.365 -20.855 1.00 96.75 166 THR A O 1
ATOM 1237 N N . HIS A 1 167 ? 10.756 -10.185 -20.169 1.00 96.25 167 HIS A N 1
ATOM 1238 C CA . HIS A 1 167 ? 11.411 -8.889 -20.298 1.00 96.25 167 HIS A CA 1
ATOM 1239 C C . HIS A 1 167 ? 12.582 -8.756 -19.322 1.00 96.25 167 HIS A C 1
ATOM 1241 O O . HIS A 1 167 ? 12.486 -9.076 -18.141 1.00 96.25 167 HIS A O 1
ATOM 1247 N N . THR A 1 168 ? 13.699 -8.235 -19.829 1.00 96.88 168 THR A N 1
ATOM 1248 C CA . THR A 1 168 ? 14.872 -7.863 -19.022 1.00 96.88 168 THR A CA 1
ATOM 1249 C C . THR A 1 168 ? 15.175 -6.369 -19.079 1.00 96.88 168 THR A C 1
ATOM 1251 O O . THR A 1 168 ? 16.030 -5.897 -18.330 1.00 96.88 168 THR A O 1
ATOM 1254 N N . ALA A 1 169 ? 14.523 -5.638 -19.988 1.00 96.69 169 ALA A N 1
ATOM 1255 C CA . ALA A 1 169 ? 14.649 -4.192 -20.083 1.00 96.69 169 ALA A CA 1
ATOM 1256 C C . ALA A 1 169 ? 14.003 -3.533 -18.857 1.00 96.69 169 ALA A C 1
ATOM 1258 O O . ALA A 1 169 ? 12.920 -3.945 -18.450 1.00 96.69 169 ALA A O 1
ATOM 1259 N N . GLN A 1 170 ? 14.667 -2.536 -18.274 1.00 97.06 170 GLN A N 1
ATOM 1260 C CA . GLN A 1 170 ? 14.238 -1.885 -17.034 1.00 97.06 170 GLN A CA 1
ATOM 1261 C C . GLN A 1 170 ? 13.657 -0.502 -17.327 1.00 97.06 170 GLN A C 1
ATOM 1263 O O . GLN A 1 170 ? 14.255 0.299 -18.055 1.00 97.06 170 GLN A O 1
ATOM 1268 N N . ILE A 1 171 ? 12.487 -0.219 -16.759 1.00 97.19 171 ILE A N 1
ATOM 1269 C CA . ILE A 1 171 ? 11.867 1.108 -16.825 1.00 97.19 171 ILE A CA 1
ATOM 1270 C C . ILE A 1 171 ? 12.626 2.090 -15.925 1.00 97.19 171 ILE A C 1
ATOM 1272 O O . ILE A 1 171 ? 12.895 3.208 -16.362 1.00 97.19 171 ILE A O 1
ATOM 1276 N N . ALA A 1 172 ? 12.983 1.675 -14.705 1.00 97.00 172 ALA A N 1
ATOM 1277 C CA . ALA A 1 172 ? 13.714 2.483 -13.732 1.00 97.00 172 ALA A CA 1
ATOM 1278 C C . ALA A 1 172 ? 15.137 2.821 -14.202 1.00 97.00 172 ALA A C 1
ATOM 1280 O O . ALA A 1 172 ? 15.766 2.068 -14.945 1.00 97.00 172 ALA A O 1
ATOM 1281 N N . GLU A 1 173 ? 15.671 3.936 -13.713 1.00 97.56 173 GLU A N 1
ATOM 1282 C CA . GLU A 1 173 ? 16.977 4.477 -14.085 1.00 97.56 173 GLU A CA 1
ATOM 1283 C C . GLU A 1 173 ? 17.805 4.820 -12.842 1.00 97.56 173 GLU A C 1
ATOM 1285 O O . GLU A 1 173 ? 17.293 5.321 -11.846 1.00 97.56 173 GLU A O 1
ATOM 1290 N N . ALA A 1 174 ? 19.112 4.592 -12.902 1.00 97.88 174 ALA A N 1
ATOM 1291 C CA . ALA A 1 174 ? 20.065 5.063 -11.905 1.00 97.88 174 ALA A CA 1
ATOM 1292 C C . ALA A 1 174 ? 20.375 6.560 -12.086 1.00 97.88 174 ALA A C 1
ATOM 1294 O O . ALA A 1 174 ? 20.643 7.270 -11.124 1.00 97.88 174 ALA A O 1
ATOM 1295 N N . THR A 1 175 ? 20.360 7.039 -13.329 1.00 97.94 175 THR A N 1
ATOM 1296 C CA . THR A 1 175 ? 20.627 8.422 -13.748 1.00 97.94 175 THR A CA 1
ATOM 1297 C C . THR A 1 175 ? 19.870 8.671 -15.047 1.00 97.94 175 THR A C 1
ATOM 1299 O O . THR A 1 175 ? 19.730 7.746 -15.842 1.00 97.94 175 THR A O 1
ATOM 1302 N N . ASP A 1 176 ? 19.422 9.907 -15.289 1.00 97.88 176 ASP A N 1
ATOM 1303 C CA . ASP A 1 176 ? 18.726 10.257 -16.528 1.00 97.88 176 ASP A CA 1
ATOM 1304 C C . ASP A 1 176 ? 19.601 9.904 -17.736 1.00 97.88 176 ASP A C 1
ATOM 1306 O O . ASP A 1 176 ? 20.791 10.247 -17.780 1.00 97.88 176 ASP A O 1
ATOM 1310 N N . ALA A 1 177 ? 19.006 9.240 -18.727 1.00 96.12 177 ALA A N 1
ATOM 1311 C CA . ALA A 1 177 ? 19.717 8.732 -19.895 1.00 96.12 177 ALA A CA 1
ATOM 1312 C C . ALA A 1 177 ? 20.607 9.765 -20.611 1.00 96.12 177 ALA A C 1
ATOM 1314 O O . ALA A 1 177 ? 21.637 9.393 -21.168 1.00 96.12 177 ALA A O 1
ATOM 1315 N N . LYS A 1 178 ? 20.279 11.066 -20.560 1.00 96.00 178 LYS A N 1
ATOM 1316 C CA . LYS A 1 178 ? 21.103 12.140 -21.143 1.00 96.00 178 LYS A CA 1
ATOM 1317 C C . LYS A 1 178 ? 22.503 12.247 -20.528 1.00 96.00 178 LYS A C 1
ATOM 1319 O O . LYS A 1 178 ? 23.423 12.723 -21.193 1.00 96.00 178 LYS A O 1
ATOM 1324 N N . TYR A 1 179 ? 22.656 11.861 -19.263 1.00 96.56 179 TYR A N 1
ATOM 1325 C CA . TYR A 1 179 ? 23.914 11.931 -18.510 1.00 96.56 179 TYR A CA 1
ATOM 1326 C C . TYR A 1 179 ? 24.557 10.559 -18.299 1.00 96.56 179 TYR A C 1
ATOM 1328 O O . TYR A 1 179 ? 25.618 10.465 -17.680 1.00 96.56 179 TYR A O 1
ATOM 1336 N N . SER A 1 180 ? 23.938 9.503 -18.821 1.00 94.75 180 SER A N 1
ATOM 1337 C CA . SER A 1 180 ? 24.493 8.160 -18.797 1.00 94.75 180 SER A CA 1
ATOM 1338 C C . SER A 1 180 ? 25.367 7.901 -20.022 1.00 94.75 180 SER A C 1
ATOM 1340 O O . SER A 1 180 ? 25.086 8.363 -21.126 1.00 94.75 180 SER A O 1
ATOM 1342 N N . THR A 1 181 ? 26.425 7.116 -19.839 1.00 88.00 181 THR A N 1
ATOM 1343 C CA . THR A 1 181 ? 27.217 6.557 -20.946 1.00 88.00 181 THR A CA 1
ATOM 1344 C C . THR A 1 181 ? 26.754 5.159 -21.357 1.00 88.00 181 THR A C 1
ATOM 1346 O O . THR A 1 181 ? 27.298 4.600 -22.305 1.00 88.00 181 THR A O 1
ATOM 1349 N N . GLU A 1 182 ? 25.804 4.578 -20.620 1.00 86.62 182 GLU A N 1
ATOM 1350 C CA . GLU A 1 182 ? 25.339 3.193 -20.781 1.00 86.62 182 GLU A CA 1
ATOM 1351 C C . GLU A 1 182 ? 23.873 3.114 -21.237 1.00 86.62 182 GLU A C 1
ATOM 1353 O O . GLU A 1 182 ? 23.493 2.138 -21.880 1.00 86.62 182 GLU A O 1
ATOM 1358 N N . ALA A 1 183 ? 23.059 4.134 -20.937 1.00 89.31 183 ALA A N 1
ATOM 1359 C CA . ALA A 1 183 ? 21.644 4.162 -21.297 1.00 89.31 183 ALA A CA 1
ATOM 1360 C C . ALA A 1 183 ? 21.416 4.280 -22.813 1.00 89.31 183 ALA A C 1
ATOM 1362 O O . ALA A 1 183 ? 22.099 5.038 -23.507 1.00 89.31 183 ALA A O 1
ATOM 1363 N N . ILE A 1 184 ? 20.384 3.592 -23.307 1.00 86.25 184 ILE A N 1
ATOM 1364 C CA . ILE A 1 184 ? 19.925 3.687 -24.694 1.00 86.25 184 ILE A CA 1
ATOM 1365 C C . ILE A 1 184 ? 18.576 4.413 -24.702 1.00 86.25 184 ILE A C 1
ATOM 1367 O O . ILE A 1 184 ? 17.623 3.993 -24.049 1.00 86.25 184 ILE A O 1
ATOM 1371 N N . ILE A 1 185 ? 18.483 5.513 -25.454 1.00 94.12 185 ILE A N 1
ATOM 1372 C CA . ILE A 1 185 ? 17.223 6.244 -25.663 1.00 94.12 185 ILE A CA 1
ATOM 1373 C C . ILE A 1 185 ? 16.530 5.647 -26.891 1.00 94.12 185 ILE A C 1
ATOM 1375 O O . ILE A 1 185 ? 16.505 6.237 -27.970 1.00 94.12 185 ILE A O 1
ATOM 1379 N N . GLU A 1 186 ? 16.031 4.427 -26.727 1.00 94.50 186 GLU A N 1
ATOM 1380 C CA . GLU A 1 186 ? 15.294 3.682 -27.744 1.00 94.50 186 GLU A CA 1
ATOM 1381 C C . GLU A 1 186 ? 14.129 2.954 -27.076 1.00 94.50 186 GLU A C 1
ATOM 1383 O O . GLU A 1 186 ? 14.250 2.444 -25.961 1.00 94.50 186 GLU A O 1
ATOM 1388 N N . ASP A 1 187 ? 12.985 2.931 -27.750 1.00 95.75 187 ASP A N 1
ATOM 1389 C CA . ASP A 1 187 ? 11.788 2.269 -27.247 1.00 95.75 187 ASP A CA 1
ATOM 1390 C C . ASP A 1 187 ? 12.037 0.762 -27.021 1.00 95.75 187 ASP A C 1
ATOM 1392 O O . ASP A 1 187 ? 12.802 0.125 -27.751 1.00 95.75 187 ASP A O 1
ATOM 1396 N N . GLY A 1 188 ? 11.460 0.192 -25.963 1.00 94.81 188 GLY A N 1
ATOM 1397 C CA . GLY A 1 188 ? 11.715 -1.188 -25.533 1.00 94.81 188 GLY A CA 1
ATOM 1398 C C . GLY A 1 188 ? 13.075 -1.454 -24.869 1.00 94.81 188 GLY A C 1
ATOM 1399 O O . GLY A 1 188 ? 13.323 -2.594 -24.474 1.00 94.81 188 GLY A O 1
ATOM 1400 N N . HIS A 1 189 ? 13.953 -0.453 -24.717 1.00 95.75 189 HIS A N 1
ATOM 1401 C CA . HIS A 1 189 ? 15.281 -0.612 -24.107 1.00 95.75 189 HIS A CA 1
ATOM 1402 C C . HIS A 1 189 ? 15.371 -0.015 -22.697 1.00 95.75 189 HIS A C 1
ATOM 1404 O O . HIS A 1 189 ? 14.629 0.902 -22.336 1.00 95.75 189 HIS A O 1
ATOM 1410 N N . SER A 1 190 ? 16.314 -0.523 -21.895 1.00 96.00 190 SER A N 1
ATOM 1411 C CA . SER A 1 190 ? 16.621 0.016 -20.565 1.00 96.00 190 SER A CA 1
ATOM 1412 C C . SER A 1 190 ? 17.223 1.422 -20.618 1.00 96.00 190 SER A C 1
ATOM 1414 O O . SER A 1 190 ? 17.953 1.762 -21.552 1.00 96.00 190 SER A O 1
ATOM 1416 N N . GLY A 1 191 ? 17.000 2.197 -19.554 1.00 92.50 191 GLY A N 1
ATOM 1417 C CA . GLY A 1 191 ? 17.839 3.355 -19.240 1.00 92.50 191 GLY A CA 1
ATOM 1418 C C . GLY A 1 191 ? 19.157 2.952 -18.564 1.00 92.50 191 GLY A C 1
ATOM 1419 O O . GLY A 1 191 ? 19.685 1.865 -18.800 1.00 92.50 191 GLY A O 1
ATOM 1420 N N . ASP A 1 192 ? 19.707 3.828 -17.722 1.00 97.12 192 ASP A N 1
ATOM 1421 C CA . ASP A 1 192 ? 20.913 3.525 -16.940 1.00 97.12 192 ASP A CA 1
ATOM 1422 C C . ASP A 1 192 ? 20.584 2.510 -15.836 1.00 97.12 192 ASP A C 1
ATOM 1424 O O . ASP A 1 192 ? 19.889 2.850 -14.885 1.00 97.12 192 ASP A O 1
ATOM 1428 N N . THR A 1 193 ? 21.075 1.275 -15.934 1.00 96.50 193 THR A N 1
ATOM 1429 C CA . THR A 1 193 ? 20.812 0.220 -14.933 1.00 96.50 193 THR A CA 1
ATOM 1430 C C . THR A 1 193 ? 21.959 0.027 -13.939 1.00 96.50 193 THR A C 1
ATOM 1432 O O . THR A 1 193 ? 22.002 -0.973 -13.222 1.00 96.50 193 THR A O 1
ATOM 1435 N N . ASN A 1 194 ? 22.943 0.928 -13.922 1.00 96.56 194 ASN A N 1
ATOM 1436 C CA . ASN A 1 194 ? 24.088 0.851 -13.018 1.00 96.56 194 ASN A CA 1
ATOM 1437 C C . ASN A 1 194 ? 23.763 1.601 -11.718 1.00 96.56 194 ASN A C 1
ATOM 1439 O O . ASN A 1 194 ? 24.277 2.691 -11.454 1.00 96.56 194 ASN A O 1
ATOM 1443 N N . TYR A 1 195 ? 22.828 1.031 -10.955 1.00 97.88 195 TYR A N 1
ATOM 1444 C CA . TYR A 1 195 ? 22.333 1.585 -9.697 1.00 97.88 195 TYR A CA 1
ATOM 1445 C C . TYR A 1 195 ? 23.445 1.613 -8.632 1.00 97.88 195 TYR A C 1
ATOM 1447 O O . TYR A 1 195 ? 24.204 0.651 -8.494 1.00 97.88 195 TYR A O 1
ATOM 1455 N N . PRO A 1 196 ? 23.571 2.710 -7.867 1.00 97.06 196 PRO A N 1
ATOM 1456 C CA . PRO A 1 196 ? 24.747 2.952 -7.031 1.00 97.06 196 PRO A CA 1
ATOM 1457 C C . PRO A 1 196 ? 24.818 2.093 -5.759 1.00 97.06 196 PRO A C 1
ATOM 1459 O O . PRO A 1 196 ? 25.909 1.927 -5.215 1.00 97.06 196 PRO A O 1
ATOM 1462 N N . PHE A 1 197 ? 23.687 1.571 -5.271 1.00 98.31 197 PHE A N 1
ATOM 1463 C CA . PHE A 1 197 ? 23.591 0.904 -3.962 1.00 98.31 197 PHE A CA 1
ATOM 1464 C C . PHE A 1 197 ? 22.917 -0.468 -4.001 1.00 98.31 197 PHE A C 1
ATOM 1466 O O . PHE A 1 197 ? 22.337 -0.904 -3.013 1.00 98.31 197 PHE A O 1
ATOM 1473 N N . GLY A 1 198 ? 23.000 -1.167 -5.127 1.00 97.56 198 GLY A N 1
ATOM 1474 C CA . GLY A 1 198 ? 22.460 -2.517 -5.272 1.00 97.56 198 GLY A CA 1
ATOM 1475 C C . GLY A 1 198 ? 22.044 -2.788 -6.706 1.00 97.56 198 GLY A C 1
ATOM 1476 O O . GLY A 1 198 ? 22.035 -1.880 -7.523 1.00 97.56 198 GLY A O 1
ATOM 1477 N N . SER A 1 199 ? 21.733 -4.034 -7.041 1.00 97.19 199 SER A N 1
ATOM 1478 C CA . SER A 1 199 ? 21.314 -4.390 -8.404 1.00 97.19 199 SER A CA 1
ATOM 1479 C C . SER A 1 199 ? 19.814 -4.645 -8.469 1.00 97.19 199 SER A C 1
ATOM 1481 O O . SER A 1 199 ? 19.248 -5.196 -7.527 1.00 97.19 199 SER A O 1
ATOM 1483 N N . MET A 1 200 ? 19.183 -4.268 -9.584 1.00 97.56 200 MET A N 1
ATOM 1484 C CA . MET A 1 200 ? 17.779 -4.567 -9.870 1.00 97.56 200 MET A CA 1
ATOM 1485 C C . MET A 1 200 ? 17.661 -5.478 -11.094 1.00 97.56 200 MET A C 1
ATOM 1487 O O . MET A 1 200 ? 18.417 -5.348 -12.064 1.00 97.56 200 MET A O 1
ATOM 1491 N N . LYS A 1 201 ? 16.708 -6.411 -11.052 1.00 97.81 201 LYS A N 1
ATOM 1492 C CA . LYS A 1 201 ? 16.351 -7.313 -12.155 1.00 97.81 201 LYS A CA 1
ATOM 1493 C C . LYS A 1 201 ? 14.838 -7.437 -12.273 1.00 97.81 201 LYS A C 1
ATOM 1495 O O . LYS A 1 201 ? 14.160 -7.536 -11.264 1.00 97.81 201 LYS A O 1
ATOM 1500 N N . VAL A 1 202 ? 14.313 -7.498 -13.493 1.00 98.44 202 VAL A N 1
ATOM 1501 C CA . VAL A 1 202 ? 12.868 -7.645 -13.737 1.00 98.44 202 VAL A CA 1
ATOM 1502 C C . VAL A 1 202 ? 12.401 -9.056 -13.370 1.00 98.44 202 VAL A C 1
ATOM 1504 O O . VAL A 1 202 ? 12.948 -10.040 -13.873 1.00 98.44 202 VAL A O 1
ATOM 1507 N N . LEU A 1 203 ? 11.389 -9.139 -12.508 1.00 98.38 203 LEU A N 1
ATOM 1508 C CA . LEU A 1 203 ? 10.636 -10.357 -12.200 1.00 98.38 203 LEU A CA 1
ATOM 1509 C C . LEU A 1 203 ? 9.466 -10.534 -13.173 1.00 98.38 203 LEU A C 1
ATOM 1511 O O . LEU A 1 203 ? 9.272 -11.626 -13.701 1.00 98.38 203 LEU A O 1
ATOM 1515 N N . ALA A 1 204 ? 8.728 -9.455 -13.442 1.00 97.81 204 ALA A N 1
ATOM 1516 C CA . ALA A 1 204 ? 7.593 -9.450 -14.359 1.00 97.81 204 ALA A CA 1
ATOM 1517 C C . ALA A 1 204 ? 7.343 -8.052 -14.937 1.00 97.81 204 ALA A C 1
ATOM 1519 O O . ALA A 1 204 ? 7.702 -7.038 -14.335 1.00 97.81 204 ALA A O 1
ATOM 1520 N N . THR A 1 205 ? 6.710 -8.002 -16.107 1.00 97.50 205 THR A N 1
ATOM 1521 C CA . THR A 1 205 ? 6.239 -6.766 -16.749 1.00 97.50 205 THR A CA 1
ATOM 1522 C C . THR A 1 205 ? 4.745 -6.877 -17.033 1.00 97.50 205 THR A C 1
ATOM 1524 O O . THR A 1 205 ? 4.271 -7.908 -17.510 1.00 97.50 205 THR A O 1
ATOM 1527 N N . VAL A 1 206 ? 3.989 -5.819 -16.749 1.00 94.88 206 VAL A N 1
ATOM 1528 C CA . VAL A 1 206 ? 2.551 -5.783 -17.052 1.00 94.88 206 VAL A CA 1
ATOM 1529 C C . VAL A 1 206 ? 2.333 -5.923 -18.563 1.00 94.88 206 VAL A C 1
ATOM 1531 O O . VAL A 1 206 ? 3.110 -5.401 -19.363 1.00 94.88 206 VAL A O 1
ATOM 1534 N N . GLY A 1 207 ? 1.296 -6.663 -18.963 1.00 89.88 207 GLY A N 1
ATOM 1535 C CA . GLY A 1 207 ? 1.067 -7.075 -20.351 1.00 89.88 207 GLY A CA 1
ATOM 1536 C C . GLY A 1 207 ? 1.741 -8.396 -20.740 1.00 89.88 207 GLY A C 1
ATOM 1537 O O . GLY A 1 207 ? 1.440 -8.946 -21.801 1.00 89.88 207 GLY A O 1
ATOM 1538 N N . 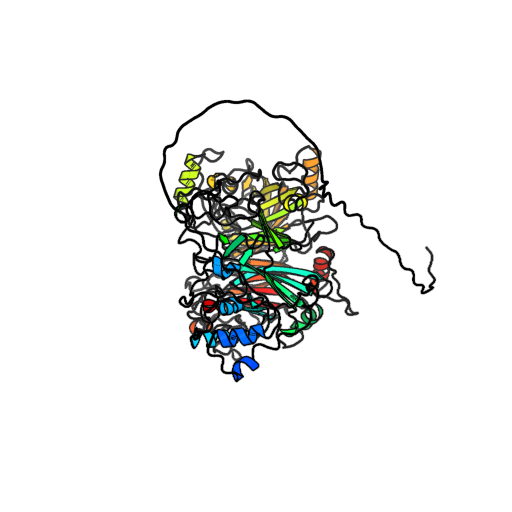GLU A 1 208 ? 2.612 -8.956 -19.895 1.00 93.31 208 GLU A N 1
ATOM 1539 C CA . GLU A 1 208 ? 3.036 -10.349 -20.043 1.00 93.31 208 GLU A CA 1
ATOM 1540 C C . GLU A 1 208 ? 1.901 -11.321 -19.682 1.00 93.31 208 GLU A C 1
ATOM 1542 O O . GLU A 1 208 ? 0.988 -10.988 -18.922 1.00 93.31 208 GLU A O 1
ATOM 1547 N N . TYR A 1 209 ? 1.955 -12.538 -20.228 1.00 88.31 209 TYR A N 1
ATOM 1548 C CA . TYR A 1 209 ? 0.904 -13.541 -20.050 1.00 88.31 209 TYR A CA 1
ATOM 1549 C C . TYR A 1 209 ? 1.423 -14.886 -19.538 1.00 88.31 209 TYR A C 1
ATOM 1551 O O . TYR A 1 209 ? 2.561 -15.285 -19.779 1.00 88.31 209 TYR A O 1
ATOM 1559 N N . ASP A 1 210 ? 0.574 -15.627 -18.837 1.00 86.12 210 ASP A N 1
ATOM 1560 C CA . ASP A 1 210 ? 0.845 -17.007 -18.461 1.00 86.12 210 ASP A CA 1
ATOM 1561 C C . ASP A 1 210 ? 0.818 -17.904 -19.705 1.00 86.12 210 ASP A C 1
ATOM 1563 O O . ASP A 1 210 ? -0.198 -18.005 -20.393 1.00 86.12 210 ASP A O 1
ATOM 1567 N N . ALA A 1 211 ? 1.924 -18.591 -19.990 1.00 80.19 211 ALA A N 1
ATOM 1568 C CA . ALA A 1 211 ? 2.069 -19.378 -21.215 1.00 80.19 211 ALA A CA 1
ATOM 1569 C C . ALA A 1 211 ? 1.082 -20.555 -21.331 1.00 80.19 211 ALA A C 1
ATOM 1571 O O . ALA A 1 211 ? 0.840 -21.034 -22.439 1.00 80.19 211 ALA A O 1
ATOM 1572 N N . ASN A 1 212 ? 0.522 -21.030 -20.213 1.00 77.25 212 ASN A N 1
ATOM 1573 C CA . ASN A 1 212 ? -0.374 -22.186 -20.192 1.00 77.25 212 ASN A CA 1
ATOM 1574 C C . ASN A 1 212 ? -1.849 -21.785 -20.324 1.00 77.25 212 ASN A C 1
ATOM 1576 O O . ASN A 1 212 ? -2.622 -22.472 -20.990 1.00 77.25 212 ASN A O 1
ATOM 1580 N N . THR A 1 213 ? -2.243 -20.692 -19.674 1.00 74.38 213 THR A N 1
ATOM 1581 C CA . THR A 1 213 ? -3.641 -20.257 -19.543 1.00 74.38 213 THR A CA 1
ATOM 1582 C C . THR A 1 213 ? -3.971 -19.027 -20.387 1.00 74.38 213 THR A C 1
ATOM 1584 O O . THR A 1 213 ? -5.143 -18.760 -20.651 1.00 74.38 213 THR A O 1
ATOM 1587 N N . GLY A 1 214 ? -2.961 -18.267 -20.821 1.00 76.25 214 GLY A N 1
ATOM 1588 C CA . GLY A 1 214 ? -3.144 -16.978 -21.485 1.00 76.25 214 GLY A CA 1
ATOM 1589 C C . GLY A 1 214 ? -3.660 -15.877 -20.553 1.00 76.25 214 GLY A C 1
ATOM 1590 O O . GLY A 1 214 ? -4.181 -14.874 -21.046 1.00 76.25 214 GLY A O 1
ATOM 1591 N N . TYR A 1 215 ? -3.572 -16.064 -19.230 1.00 82.62 215 TYR A N 1
ATOM 1592 C CA . TYR A 1 215 ? -3.895 -15.027 -18.252 1.00 82.62 215 TYR A CA 1
ATOM 1593 C C . TYR A 1 215 ? -2.878 -13.890 -18.360 1.00 82.62 215 TYR A C 1
ATOM 1595 O O . TYR A 1 215 ? -1.682 -14.135 -18.251 1.00 82.62 215 TYR A O 1
ATOM 1603 N N . MET A 1 216 ? -3.335 -12.662 -18.588 1.00 86.88 216 MET A N 1
ATOM 1604 C CA . MET A 1 216 ? -2.462 -11.498 -18.748 1.00 86.88 216 MET A CA 1
ATOM 1605 C C . MET A 1 216 ? -2.354 -10.732 -17.431 1.00 86.88 216 MET A C 1
ATOM 1607 O O . MET A 1 216 ? -3.359 -10.539 -16.749 1.00 86.88 216 MET A O 1
ATOM 1611 N N . LEU A 1 217 ? -1.150 -10.270 -17.101 1.00 91.94 217 LEU A N 1
ATOM 1612 C CA . LEU A 1 217 ? -0.946 -9.315 -16.016 1.00 91.94 217 LEU A CA 1
ATOM 1613 C C . LEU A 1 217 ? -1.501 -7.951 -16.446 1.00 91.94 217 LEU A C 1
ATOM 1615 O O . LEU A 1 217 ? -1.144 -7.455 -17.517 1.00 91.94 217 LEU A O 1
ATOM 1619 N N . VAL A 1 218 ? -2.386 -7.369 -15.638 1.00 89.19 218 VAL A N 1
ATOM 1620 C CA . VAL A 1 218 ? -3.130 -6.134 -15.951 1.00 89.19 218 VAL A CA 1
ATOM 1621 C C . VAL A 1 218 ? -2.933 -5.102 -14.843 1.00 89.19 218 VAL A C 1
ATOM 1623 O O . VAL A 1 218 ? -2.769 -5.481 -13.689 1.00 89.19 218 VAL A O 1
ATOM 1626 N N . GLY A 1 219 ? -3.001 -3.819 -15.191 1.00 90.81 219 GLY A N 1
ATOM 1627 C CA . GLY A 1 219 ? -2.880 -2.695 -14.266 1.00 90.81 219 GLY A CA 1
ATOM 1628 C C . GLY A 1 219 ? -1.480 -2.536 -13.665 1.00 90.81 219 GLY A C 1
ATOM 1629 O O . GLY A 1 219 ? -0.625 -3.417 -13.744 1.00 90.81 219 GLY A O 1
ATOM 1630 N N . VAL A 1 220 ? -1.239 -1.364 -13.090 1.00 93.00 220 VAL A N 1
ATOM 1631 C CA . VAL A 1 220 ? 0.041 -0.990 -12.473 1.00 93.00 220 VAL A CA 1
ATOM 1632 C C . VAL A 1 220 ? 0.282 -1.809 -11.195 1.00 93.00 220 VAL A C 1
ATOM 1634 O O . VAL A 1 220 ? -0.656 -1.955 -10.418 1.00 93.00 220 VAL A O 1
ATOM 1637 N N . PRO A 1 221 ? 1.481 -2.382 -10.959 1.00 94.19 221 PRO A N 1
ATOM 1638 C CA . PRO A 1 221 ? 1.753 -3.156 -9.749 1.00 94.19 221 PRO A CA 1
ATOM 1639 C C . PRO A 1 221 ? 1.913 -2.238 -8.540 1.00 94.19 221 PRO A C 1
ATOM 1641 O O . PRO A 1 221 ? 2.816 -1.405 -8.535 1.00 94.19 221 PRO A O 1
ATOM 1644 N N . ASP A 1 222 ? 1.093 -2.465 -7.523 1.00 91.25 222 ASP A N 1
ATOM 1645 C CA . ASP A 1 222 ? 1.103 -1.726 -6.261 1.00 91.25 222 ASP A CA 1
ATOM 1646 C C . ASP A 1 222 ? 1.302 -2.739 -5.118 1.00 91.25 222 ASP A C 1
ATOM 1648 O O . ASP A 1 222 ? 2.284 -3.474 -5.144 1.00 91.25 222 ASP A O 1
ATOM 1652 N N . GLY A 1 223 ? 0.375 -2.869 -4.167 1.00 91.44 223 GLY A N 1
ATOM 1653 C CA . GLY A 1 223 ? 0.448 -3.757 -3.009 1.00 91.44 223 GLY A CA 1
ATOM 1654 C C . GLY A 1 223 ? 0.905 -5.191 -3.290 1.00 91.44 223 GLY A C 1
ATOM 1655 O O . GLY A 1 223 ? 0.430 -5.842 -4.224 1.00 91.44 223 GLY A O 1
ATOM 1656 N N . MET A 1 224 ? 1.813 -5.712 -2.450 1.00 94.69 224 MET A N 1
ATOM 1657 C CA . MET A 1 224 ? 2.545 -6.964 -2.707 1.00 94.69 224 MET A CA 1
ATOM 1658 C C . MET A 1 224 ? 2.630 -7.889 -1.498 1.00 94.69 224 MET A C 1
ATOM 1660 O O . MET A 1 224 ? 2.536 -7.480 -0.346 1.00 94.69 224 MET A O 1
ATOM 1664 N N . GLY A 1 225 ? 2.883 -9.163 -1.782 1.00 96.31 225 GLY A N 1
ATOM 1665 C CA . GLY A 1 225 ? 3.178 -10.182 -0.789 1.00 96.31 225 GLY A CA 1
ATOM 1666 C C . GLY A 1 225 ? 3.833 -11.408 -1.410 1.00 96.31 225 GLY A C 1
ATOM 1667 O O . GLY A 1 225 ? 3.768 -11.629 -2.618 1.00 96.31 225 GLY A O 1
ATOM 1668 N N . ALA A 1 226 ? 4.467 -12.240 -0.590 1.00 97.12 226 ALA A N 1
ATOM 1669 C CA . ALA A 1 226 ? 4.997 -13.519 -1.039 1.00 97.12 226 ALA A CA 1
ATOM 1670 C C . ALA A 1 226 ? 4.998 -14.547 0.092 1.00 97.12 226 ALA A C 1
ATOM 1672 O O . ALA A 1 226 ? 5.301 -14.213 1.237 1.00 97.12 226 ALA A O 1
ATOM 1673 N N . TYR A 1 227 ? 4.698 -15.799 -0.250 1.00 97.19 227 TYR A N 1
ATOM 1674 C CA . TYR A 1 227 ? 4.676 -16.918 0.692 1.00 97.19 227 TYR A CA 1
ATOM 1675 C C . TYR A 1 227 ? 5.086 -18.232 0.016 1.00 97.19 227 TYR A C 1
ATOM 1677 O O . TYR A 1 227 ? 5.168 -18.335 -1.214 1.00 97.19 227 TYR A O 1
ATOM 1685 N N . LEU A 1 228 ? 5.355 -19.263 0.820 1.00 97.19 228 LEU A N 1
ATOM 1686 C CA . LEU A 1 228 ? 5.590 -20.612 0.305 1.00 97.19 228 LEU A CA 1
ATOM 1687 C C . LEU A 1 228 ? 4.255 -21.312 0.048 1.00 97.19 228 LEU A C 1
ATOM 1689 O O . LEU A 1 228 ? 3.584 -21.745 0.981 1.00 97.19 228 LEU A O 1
ATOM 1693 N N . LEU A 1 229 ? 3.907 -21.508 -1.225 1.00 95.31 229 LEU A N 1
ATOM 1694 C CA . LEU A 1 229 ? 2.755 -22.334 -1.601 1.00 95.31 229 LEU A CA 1
ATOM 1695 C C . LEU A 1 229 ? 3.007 -23.816 -1.281 1.00 95.31 229 LEU A C 1
ATOM 1697 O O . LEU A 1 229 ? 2.096 -24.575 -0.956 1.00 95.31 229 LEU A O 1
ATOM 1701 N N . ASN A 1 230 ? 4.259 -24.238 -1.434 1.00 94.38 230 ASN A N 1
ATOM 1702 C CA . ASN A 1 230 ? 4.798 -25.533 -1.036 1.00 94.38 230 ASN A CA 1
ATOM 1703 C C . ASN A 1 230 ? 6.332 -25.417 -0.946 1.00 94.38 230 ASN A C 1
ATOM 1705 O O . ASN A 1 230 ? 6.897 -24.378 -1.287 1.00 94.38 230 ASN A O 1
ATOM 1709 N N . ASP A 1 231 ? 7.023 -26.493 -0.560 1.00 92.94 231 ASP A N 1
ATOM 1710 C CA . ASP A 1 231 ? 8.482 -26.481 -0.358 1.00 92.94 231 ASP A CA 1
ATOM 1711 C C . ASP A 1 231 ? 9.303 -26.070 -1.594 1.00 92.94 231 ASP A C 1
ATOM 1713 O O . ASP A 1 231 ? 10.449 -25.642 -1.450 1.00 92.94 231 ASP A O 1
ATOM 1717 N N . HIS A 1 232 ? 8.723 -26.163 -2.796 1.00 95.88 232 HIS A N 1
ATOM 1718 C CA . HIS A 1 232 ? 9.393 -25.903 -4.073 1.00 95.88 232 HIS A CA 1
ATOM 1719 C C . HIS A 1 232 ? 8.897 -24.638 -4.785 1.00 95.88 232 HIS A C 1
ATOM 1721 O O . HIS A 1 232 ? 9.469 -24.265 -5.810 1.00 95.88 232 HIS A O 1
ATOM 1727 N N . THR A 1 233 ? 7.837 -23.997 -4.286 1.00 97.94 233 THR A N 1
ATOM 1728 C CA . THR A 1 233 ? 7.135 -22.923 -5.002 1.00 97.94 233 THR A CA 1
ATOM 1729 C C . THR A 1 233 ? 6.965 -21.708 -4.105 1.00 97.94 233 THR A C 1
ATOM 1731 O O . THR A 1 233 ? 6.286 -21.778 -3.079 1.00 97.94 233 THR A O 1
ATOM 1734 N N . VAL A 1 234 ? 7.546 -20.588 -4.527 1.00 98.44 234 VAL A N 1
ATOM 1735 C CA . VAL A 1 234 ? 7.254 -19.270 -3.960 1.00 98.44 234 VAL A CA 1
ATOM 1736 C C . VAL A 1 234 ? 6.101 -18.682 -4.753 1.00 98.44 234 VAL A C 1
ATOM 1738 O O . VAL A 1 234 ? 6.235 -18.480 -5.959 1.00 98.44 234 VAL A O 1
ATOM 1741 N N . ARG A 1 235 ? 4.981 -18.404 -4.089 1.00 98.31 235 ARG A N 1
ATOM 1742 C CA . ARG A 1 235 ? 3.900 -17.629 -4.689 1.00 98.31 235 ARG A CA 1
ATOM 1743 C C . ARG A 1 235 ? 4.114 -16.168 -4.348 1.00 98.31 235 ARG A C 1
ATOM 1745 O O . ARG A 1 235 ? 4.034 -15.786 -3.183 1.00 98.31 235 ARG A O 1
ATOM 1752 N N . TYR A 1 236 ? 4.364 -15.375 -5.374 1.00 98.25 236 TYR A N 1
ATOM 1753 C CA . TYR A 1 236 ? 4.341 -13.925 -5.303 1.00 98.25 236 TYR A CA 1
ATOM 1754 C C . TYR A 1 236 ? 2.938 -13.441 -5.667 1.00 98.25 236 TYR A C 1
ATOM 1756 O O . TYR A 1 236 ? 2.353 -13.916 -6.640 1.00 98.25 236 TYR A O 1
ATOM 1764 N N . VAL A 1 237 ? 2.391 -12.529 -4.876 1.00 97.75 237 VAL A N 1
ATOM 1765 C CA . VAL A 1 237 ? 1.073 -11.926 -5.061 1.00 97.75 237 VAL A CA 1
ATOM 1766 C C . VAL A 1 237 ? 1.266 -10.429 -5.195 1.00 97.75 237 VAL A C 1
ATOM 1768 O O . VAL A 1 237 ? 2.001 -9.827 -4.416 1.00 97.75 237 VAL A O 1
ATOM 1771 N N . PHE A 1 238 ? 0.588 -9.833 -6.163 1.00 95.50 238 PHE A N 1
ATOM 1772 C CA . PHE A 1 238 ? 0.455 -8.390 -6.227 1.00 95.50 238 PHE A CA 1
ATOM 1773 C C . PHE A 1 238 ? -0.963 -8.025 -6.634 1.00 95.50 238 PHE A C 1
ATOM 1775 O O . PHE A 1 238 ? -1.631 -8.760 -7.373 1.00 95.50 238 PHE A O 1
ATOM 1782 N N . GLN A 1 239 ? -1.424 -6.890 -6.143 1.00 94.44 239 GLN A N 1
ATOM 1783 C CA . GLN A 1 239 ? -2.608 -6.248 -6.676 1.00 94.44 239 GLN A CA 1
ATOM 1784 C C . GLN A 1 239 ? -2.220 -5.230 -7.739 1.00 94.44 239 GLN A C 1
ATOM 1786 O O . GLN A 1 239 ? -1.116 -4.684 -7.731 1.00 94.44 239 GLN A O 1
ATOM 1791 N N . SER A 1 240 ? -3.165 -4.950 -8.621 1.00 93.00 240 SER A N 1
ATOM 1792 C CA . SER A 1 240 ? -3.043 -3.853 -9.556 1.00 93.00 240 SER A CA 1
ATOM 1793 C C . SER A 1 240 ? -3.874 -2.658 -9.117 1.00 93.00 240 SER A C 1
ATOM 1795 O O . SER A 1 240 ? -5.077 -2.815 -8.882 1.00 93.00 240 SER A O 1
ATOM 1797 N N . GLU A 1 241 ? -3.294 -1.470 -9.133 1.00 91.38 241 GLU A N 1
ATOM 1798 C CA . GLU A 1 241 ? -4.034 -0.221 -8.966 1.00 91.38 241 GLU A CA 1
ATOM 1799 C C . GLU A 1 241 ? -4.707 0.149 -10.308 1.00 91.38 241 GLU A C 1
ATOM 1801 O O . GLU A 1 241 ? -4.140 -0.014 -11.398 1.00 91.38 241 GLU A O 1
ATOM 1806 N N . SER A 1 242 ? -5.999 0.484 -10.272 1.00 90.00 242 SER A N 1
ATOM 1807 C CA . SER A 1 242 ? -6.801 0.717 -11.476 1.00 90.00 242 SER A CA 1
ATOM 1808 C C . SER A 1 242 ? -8.042 1.537 -11.164 1.00 90.00 242 SER A C 1
ATOM 1810 O O . SER A 1 242 ? -8.907 1.141 -10.387 1.00 90.00 242 SER A O 1
ATOM 1812 N N . TYR A 1 243 ? -8.211 2.633 -11.899 1.00 86.25 243 TYR A N 1
ATOM 1813 C CA . TYR A 1 243 ? -9.387 3.491 -11.759 1.00 86.25 243 TYR A CA 1
ATOM 1814 C C . TYR A 1 243 ? -10.576 3.050 -12.633 1.00 86.25 243 TYR A C 1
ATOM 1816 O O . TYR A 1 243 ? -11.595 3.742 -12.694 1.00 86.25 243 TYR A O 1
ATOM 1824 N N . GLY A 1 244 ? -10.465 1.932 -13.360 1.00 84.94 244 GLY A N 1
ATOM 1825 C CA . GLY A 1 244 ? -11.545 1.383 -14.184 1.00 84.94 244 GLY A CA 1
ATOM 1826 C C . GLY A 1 244 ? -12.210 2.424 -15.112 1.00 84.94 244 GLY A C 1
ATOM 1827 O O . GLY A 1 244 ? -11.508 3.191 -15.772 1.00 84.94 244 GLY A O 1
ATOM 1828 N N . PRO A 1 245 ? -13.555 2.521 -15.175 1.00 80.75 245 PRO A N 1
ATOM 1829 C CA . PRO A 1 245 ? -14.274 3.496 -16.006 1.00 80.75 245 PRO A CA 1
ATOM 1830 C C . PRO A 1 245 ? -13.945 4.974 -15.731 1.00 80.75 245 PRO A C 1
ATOM 1832 O O . PRO A 1 245 ? -14.305 5.832 -16.538 1.00 80.75 245 PRO A O 1
ATOM 1835 N N . LEU A 1 246 ? -13.286 5.300 -14.611 1.00 82.00 246 LEU A N 1
ATOM 1836 C CA . LEU A 1 246 ? -12.816 6.659 -14.322 1.00 82.00 246 LEU A CA 1
ATOM 1837 C C . LEU A 1 246 ? -11.634 7.052 -15.227 1.00 82.00 246 LEU A C 1
ATOM 1839 O O . LEU A 1 246 ? -11.420 8.240 -15.471 1.00 82.00 246 LEU A O 1
ATOM 1843 N N . ALA A 1 247 ? -10.889 6.064 -15.734 1.00 84.31 247 ALA A N 1
ATOM 1844 C CA . ALA A 1 247 ? -9.767 6.253 -16.645 1.00 84.31 247 ALA A CA 1
ATOM 1845 C C . ALA A 1 247 ? -9.805 5.257 -17.814 1.00 84.31 247 ALA A C 1
ATOM 1847 O O . ALA A 1 247 ? -10.113 5.637 -18.947 1.00 84.31 247 ALA A O 1
ATOM 1848 N N . ARG A 1 248 ? -9.463 3.991 -17.559 1.00 86.19 248 ARG A N 1
ATOM 1849 C CA . ARG A 1 248 ? -9.460 2.898 -18.533 1.00 86.19 248 ARG A CA 1
ATOM 1850 C C . ARG A 1 248 ? -9.905 1.629 -17.825 1.00 86.19 248 ARG A C 1
ATOM 1852 O O . ARG A 1 248 ? -9.344 1.238 -16.812 1.00 86.19 248 ARG A O 1
ATOM 1859 N N . GLU A 1 249 ? -10.918 0.971 -18.366 1.00 85.50 249 GLU A N 1
ATOM 1860 C CA . GLU A 1 249 ? -11.304 -0.328 -17.835 1.00 85.50 249 GLU A CA 1
ATOM 1861 C C . GLU A 1 249 ? -10.195 -1.360 -18.118 1.00 85.50 249 GLU A C 1
ATOM 1863 O O . GLU A 1 249 ? -9.641 -1.418 -19.225 1.00 85.50 249 GLU A O 1
ATOM 1868 N N . SER A 1 250 ? -9.947 -2.242 -17.154 1.00 86.56 250 SER A N 1
ATOM 1869 C CA . SER A 1 250 ? -9.135 -3.455 -17.301 1.00 86.56 250 SER A CA 1
ATOM 1870 C C . SER A 1 250 ? -9.966 -4.625 -17.839 1.00 86.56 250 SER A C 1
ATOM 1872 O O . SER A 1 250 ? -11.206 -4.604 -17.816 1.00 86.56 250 SER A O 1
ATOM 1874 N N . TRP A 1 251 ? -9.304 -5.653 -18.364 1.00 83.19 251 TRP A N 1
ATOM 1875 C CA . TRP A 1 251 ? -9.988 -6.864 -18.803 1.00 83.19 251 TRP A CA 1
ATOM 1876 C C . TRP A 1 251 ? -10.721 -7.543 -17.634 1.00 83.19 251 TRP A C 1
ATOM 1878 O O . TRP A 1 251 ? -10.073 -7.853 -16.643 1.00 83.19 251 TRP A O 1
ATOM 1888 N N . PRO A 1 252 ? -12.033 -7.827 -17.725 1.00 83.62 252 PRO A N 1
ATOM 1889 C CA . PRO A 1 252 ? -12.773 -8.309 -16.564 1.00 83.62 252 PRO A CA 1
ATOM 1890 C C . PRO A 1 252 ? -12.348 -9.694 -16.069 1.00 83.62 252 PRO A C 1
ATOM 1892 O O . PRO A 1 252 ? -12.014 -10.582 -16.858 1.00 83.62 252 PRO A O 1
ATOM 1895 N N . TYR A 1 253 ? -12.480 -9.912 -14.761 1.00 84.31 253 TYR A N 1
ATOM 1896 C CA . TYR A 1 253 ? -12.360 -11.222 -14.123 1.00 84.31 253 TYR A CA 1
ATOM 1897 C C . TYR A 1 253 ? -13.691 -11.668 -13.514 1.00 84.31 253 TYR A C 1
ATOM 1899 O O . TYR A 1 253 ? -14.630 -10.890 -13.327 1.00 84.31 253 TYR A O 1
ATOM 1907 N N . ARG A 1 254 ? -13.794 -12.972 -13.269 1.00 84.25 254 ARG A N 1
ATOM 1908 C CA . ARG A 1 254 ? -15.037 -13.658 -12.915 1.00 84.25 254 ARG A CA 1
ATOM 1909 C C . ARG A 1 254 ? -14.948 -14.194 -11.506 1.00 84.25 254 ARG A C 1
ATOM 1911 O O . ARG A 1 254 ? -13.888 -14.660 -11.097 1.00 84.25 254 ARG A O 1
ATOM 1918 N N . VAL A 1 255 ? -16.071 -14.165 -10.799 1.00 88.94 255 VAL A N 1
ATOM 1919 C CA . VAL A 1 255 ? -16.140 -14.601 -9.406 1.00 88.94 255 VAL A CA 1
ATOM 1920 C C . VAL A 1 255 ? -17.401 -15.420 -9.143 1.00 88.94 255 VAL A C 1
ATOM 1922 O O . VAL A 1 255 ? -18.385 -15.335 -9.885 1.00 88.94 255 VAL A O 1
ATOM 1925 N N . ASN A 1 256 ? -17.370 -16.214 -8.071 1.00 93.00 256 ASN A N 1
ATOM 1926 C CA . ASN A 1 256 ? -18.500 -17.004 -7.572 1.00 93.00 256 ASN A CA 1
ATOM 1927 C C . ASN A 1 256 ? -19.056 -17.995 -8.610 1.00 93.00 256 ASN A C 1
ATOM 1929 O O . ASN A 1 256 ? -20.262 -18.079 -8.820 1.00 93.00 256 ASN A O 1
ATOM 1933 N N . ASN A 1 257 ? -18.181 -18.775 -9.254 1.00 85.06 257 ASN A N 1
ATOM 1934 C CA . ASN A 1 257 ? -18.536 -19.693 -10.351 1.00 85.06 257 ASN A CA 1
ATOM 1935 C C . ASN A 1 257 ? -19.191 -18.973 -11.543 1.00 85.06 257 ASN A C 1
ATOM 1937 O O . ASN A 1 257 ? -20.234 -19.395 -12.042 1.00 85.06 257 ASN A O 1
ATOM 1941 N N . ASP A 1 258 ? -18.570 -17.878 -11.985 1.00 79.94 258 ASP A N 1
ATOM 1942 C CA . ASP A 1 258 ? -18.975 -17.084 -13.149 1.00 79.94 258 ASP A CA 1
ATOM 1943 C C . ASP A 1 258 ? -20.349 -16.400 -13.033 1.00 79.94 258 ASP A C 1
ATOM 1945 O O . ASP A 1 258 ? -20.912 -15.970 -14.042 1.00 79.94 258 ASP A O 1
ATOM 1949 N N . THR A 1 259 ? -20.897 -16.256 -11.822 1.00 85.19 259 THR A N 1
ATOM 1950 C CA . THR A 1 259 ? -22.193 -15.584 -11.628 1.00 85.19 259 THR A CA 1
ATOM 1951 C C . THR A 1 259 ? -22.094 -14.062 -11.614 1.00 85.19 259 THR A C 1
ATOM 1953 O O . THR A 1 259 ? -23.106 -13.398 -11.833 1.00 85.19 259 THR A O 1
ATOM 1956 N N . ALA A 1 260 ? -20.909 -13.514 -11.331 1.00 90.25 260 ALA A N 1
ATOM 1957 C CA . ALA A 1 260 ? -20.641 -12.079 -11.318 1.00 90.25 260 ALA A CA 1
ATOM 1958 C C . ALA A 1 260 ? -19.248 -11.773 -11.889 1.00 90.25 260 ALA A C 1
ATOM 1960 O O . ALA A 1 260 ? -18.361 -12.635 -11.894 1.00 90.25 260 ALA A O 1
ATOM 1961 N N . THR A 1 261 ? -19.052 -10.542 -12.359 1.00 89.81 261 THR A N 1
ATOM 1962 C CA . THR A 1 261 ? -17.766 -10.077 -12.898 1.00 89.81 261 THR A CA 1
ATOM 1963 C C . THR A 1 261 ? -17.353 -8.708 -12.369 1.00 89.81 261 THR A C 1
ATOM 1965 O O . THR A 1 261 ? -18.192 -7.862 -12.055 1.00 89.81 261 THR A O 1
ATOM 1968 N N . PHE A 1 262 ? -16.041 -8.484 -12.333 1.00 91.50 262 PHE A N 1
ATOM 1969 C CA . PHE A 1 262 ? -15.412 -7.208 -12.002 1.00 91.50 262 PHE A CA 1
ATOM 1970 C C . PHE A 1 262 ? -14.517 -6.727 -13.142 1.00 91.50 262 PHE A C 1
ATOM 1972 O O . PHE A 1 262 ? -13.865 -7.532 -13.802 1.00 91.50 262 PHE A O 1
ATOM 1979 N N . THR A 1 263 ? -14.465 -5.412 -13.333 1.00 90.50 263 THR A N 1
ATOM 1980 C CA . THR A 1 263 ? -13.347 -4.691 -13.968 1.00 90.50 263 THR A CA 1
ATOM 1981 C C . THR A 1 263 ? -12.722 -3.752 -12.927 1.00 90.50 263 THR A C 1
ATOM 1983 O O . THR A 1 263 ? -13.241 -3.651 -11.814 1.00 90.50 263 THR A O 1
ATOM 1986 N N . GLY A 1 264 ? -11.652 -3.048 -13.287 1.00 91.69 264 GLY A N 1
ATOM 1987 C CA . GLY A 1 264 ? -10.873 -2.204 -12.382 1.00 91.69 264 GLY A CA 1
ATOM 1988 C C . GLY A 1 264 ? -9.686 -2.975 -11.827 1.00 91.69 264 GLY A C 1
ATOM 1989 O O . GLY A 1 264 ? -8.986 -3.640 -12.590 1.00 91.69 264 GLY A O 1
ATOM 1990 N N . SER A 1 265 ? -9.455 -2.901 -10.522 1.00 94.50 265 SER A N 1
ATOM 1991 C CA . SER A 1 265 ? -8.301 -3.539 -9.887 1.00 94.50 265 SER A CA 1
ATOM 1992 C C . SER A 1 265 ? -8.409 -5.068 -9.797 1.00 94.50 265 SER A C 1
ATOM 1994 O O . SER A 1 265 ? -9.493 -5.637 -9.634 1.00 94.50 265 SER A O 1
ATOM 1996 N N . HIS A 1 266 ? -7.263 -5.746 -9.911 1.00 93.88 266 HIS A N 1
ATOM 1997 C CA . HIS A 1 266 ? -7.108 -7.202 -9.840 1.00 93.88 266 HIS A CA 1
ATOM 1998 C C . HIS A 1 266 ? -6.153 -7.582 -8.712 1.00 93.88 266 HIS A C 1
ATOM 2000 O O . HIS A 1 266 ? -5.240 -6.834 -8.391 1.00 93.88 266 HIS A O 1
ATOM 2006 N N . ILE A 1 267 ? -6.298 -8.800 -8.188 1.00 96.06 267 ILE A N 1
ATOM 2007 C CA . ILE A 1 267 ? -5.292 -9.439 -7.331 1.00 96.06 267 ILE A CA 1
ATOM 2008 C C . ILE A 1 267 ? -4.784 -10.678 -8.061 1.00 96.06 267 ILE A C 1
ATOM 2010 O O . ILE A 1 267 ? -5.559 -11.579 -8.414 1.00 96.06 267 ILE A O 1
ATOM 2014 N N . MET A 1 268 ? -3.484 -10.703 -8.332 1.00 94.88 268 MET A N 1
ATOM 2015 C CA . MET A 1 268 ? -2.831 -11.662 -9.216 1.00 94.88 268 MET A CA 1
ATOM 2016 C C . MET A 1 268 ? -1.683 -12.362 -8.512 1.00 94.88 268 MET A C 1
ATOM 2018 O O . MET A 1 268 ? -1.090 -11.827 -7.580 1.00 94.88 268 MET A O 1
ATOM 2022 N N . TYR A 1 269 ? -1.357 -13.566 -8.971 1.00 97.12 269 TYR A N 1
ATOM 2023 C CA . TYR A 1 269 ? -0.189 -14.295 -8.504 1.00 97.12 269 TYR A CA 1
ATOM 2024 C C . TYR A 1 269 ? 0.747 -14.670 -9.647 1.00 97.12 269 TYR A C 1
ATOM 2026 O O . TYR A 1 269 ? 0.317 -14.869 -10.786 1.00 97.12 269 TYR A O 1
ATOM 2034 N N . ILE A 1 270 ? 2.020 -14.834 -9.294 1.00 98.44 270 ILE A N 1
ATOM 2035 C CA . ILE A 1 270 ? 3.051 -15.484 -10.094 1.00 98.44 270 ILE A CA 1
ATOM 2036 C C . ILE A 1 270 ? 3.730 -16.521 -9.198 1.00 98.44 270 ILE A C 1
ATOM 2038 O O . ILE A 1 270 ? 4.241 -16.202 -8.125 1.00 98.44 270 ILE A O 1
ATOM 2042 N N . ASP A 1 271 ? 3.728 -17.770 -9.641 1.00 98.62 271 ASP A N 1
ATOM 2043 C CA . ASP A 1 271 ? 4.413 -18.867 -8.975 1.00 98.62 271 ASP A CA 1
ATOM 2044 C C . ASP A 1 271 ? 5.821 -19.004 -9.552 1.00 98.62 271 ASP A C 1
ATOM 2046 O O . ASP A 1 271 ? 5.992 -19.192 -10.759 1.00 98.62 271 ASP A O 1
ATOM 2050 N N . TYR A 1 272 ? 6.828 -18.948 -8.686 1.00 98.69 272 TYR A N 1
ATOM 2051 C CA . TYR A 1 272 ? 8.229 -19.139 -9.036 1.00 98.69 272 TYR A CA 1
ATOM 2052 C C . TYR A 1 272 ? 8.774 -20.437 -8.445 1.00 98.69 272 TYR A C 1
ATOM 2054 O O . TYR A 1 272 ? 8.506 -20.787 -7.293 1.00 98.69 272 TYR A O 1
ATOM 2062 N N . ASN A 1 273 ? 9.620 -21.123 -9.211 1.00 98.56 273 ASN A N 1
ATOM 2063 C CA . ASN A 1 273 ? 10.439 -22.209 -8.698 1.00 98.56 273 ASN A CA 1
ATOM 2064 C C . ASN A 1 273 ? 11.414 -21.652 -7.653 1.00 98.56 273 ASN A C 1
ATOM 2066 O O . ASN A 1 273 ? 12.277 -20.833 -7.970 1.00 98.56 273 ASN A O 1
ATOM 2070 N N . ARG A 1 274 ? 11.291 -22.123 -6.411 1.00 97.94 274 ARG A N 1
ATOM 2071 C CA . ARG A 1 274 ? 12.017 -21.597 -5.249 1.00 97.94 274 ARG A CA 1
ATOM 2072 C C . ARG A 1 274 ? 13.537 -21.671 -5.407 1.00 97.94 274 ARG A C 1
ATOM 2074 O O . ARG A 1 274 ? 14.232 -20.711 -5.095 1.00 97.94 274 ARG A O 1
ATOM 2081 N N . THR A 1 275 ? 14.055 -22.791 -5.910 1.00 97.31 275 THR A N 1
ATOM 2082 C CA . THR A 1 275 ? 15.499 -22.981 -6.118 1.00 97.31 275 THR A CA 1
ATOM 2083 C C . THR A 1 275 ? 16.035 -22.071 -7.215 1.00 97.31 275 THR A C 1
ATOM 2085 O O . THR A 1 275 ? 17.083 -21.460 -7.037 1.00 97.31 275 THR A O 1
ATOM 2088 N N . ALA A 1 276 ? 15.315 -21.939 -8.330 1.00 97.94 276 ALA A N 1
ATOM 2089 C CA . ALA A 1 276 ? 15.717 -21.029 -9.398 1.00 97.94 276 ALA A CA 1
ATOM 2090 C C . ALA A 1 276 ? 15.652 -19.558 -8.950 1.00 97.94 276 ALA A C 1
ATOM 2092 O O . ALA A 1 276 ? 16.549 -18.779 -9.268 1.00 97.94 276 ALA A O 1
ATOM 2093 N N . LEU A 1 277 ? 14.647 -19.194 -8.145 1.00 98.31 277 LEU A N 1
ATOM 2094 C CA . LEU A 1 277 ? 14.533 -17.856 -7.566 1.00 98.31 277 LEU A CA 1
ATOM 2095 C C . LEU A 1 277 ? 15.705 -17.535 -6.625 1.00 98.31 277 LEU A C 1
ATOM 2097 O O . LEU A 1 277 ? 16.265 -16.448 -6.715 1.00 98.31 277 LEU A O 1
ATOM 2101 N N . ALA A 1 278 ? 16.143 -18.484 -5.791 1.00 96.94 278 ALA A N 1
ATOM 2102 C CA . ALA A 1 278 ? 17.300 -18.308 -4.903 1.00 96.94 278 ALA A CA 1
ATOM 2103 C C . ALA A 1 278 ? 18.613 -17.993 -5.655 1.00 96.94 278 ALA A C 1
ATOM 2105 O O . ALA A 1 278 ? 19.489 -17.295 -5.140 1.00 96.94 278 ALA A O 1
ATOM 2106 N N . GLU A 1 279 ? 18.744 -18.467 -6.896 1.00 96.56 279 GLU A N 1
ATOM 2107 C CA . GLU A 1 279 ? 19.903 -18.211 -7.756 1.00 96.56 279 GLU A CA 1
ATOM 2108 C C . GLU A 1 279 ? 19.723 -16.991 -8.675 1.00 96.56 279 GLU A C 1
ATOM 2110 O O . GLU A 1 279 ? 20.679 -16.559 -9.326 1.00 96.56 279 GLU A O 1
ATOM 2115 N N . PHE A 1 280 ? 18.529 -16.388 -8.709 1.00 97.81 280 PHE A N 1
ATOM 2116 C CA . PHE A 1 280 ? 18.143 -15.422 -9.736 1.00 97.81 280 PHE A CA 1
ATOM 2117 C C . PHE A 1 280 ? 19.086 -14.219 -9.826 1.00 97.81 280 PHE A C 1
ATOM 2119 O O . PHE A 1 280 ? 19.473 -13.815 -10.928 1.00 97.81 280 PHE A O 1
ATOM 2126 N N . MET A 1 281 ? 19.495 -13.659 -8.686 1.00 96.88 281 MET A N 1
ATOM 2127 C CA . MET A 1 281 ? 20.379 -12.486 -8.641 1.00 96.88 281 MET A CA 1
ATOM 2128 C C . MET A 1 281 ? 21.841 -12.812 -8.990 1.00 96.88 281 MET A C 1
ATOM 2130 O O . MET A 1 281 ? 22.619 -11.911 -9.290 1.00 96.88 281 MET A O 1
ATOM 2134 N N . LYS A 1 282 ? 22.225 -14.096 -9.046 1.00 95.62 282 LYS A N 1
ATOM 2135 C CA . LYS A 1 282 ? 23.611 -14.543 -9.286 1.00 95.62 282 LYS A CA 1
ATOM 2136 C C . LYS A 1 282 ? 23.962 -14.684 -10.772 1.00 95.62 282 LYS A C 1
ATOM 2138 O O . LYS A 1 282 ? 25.117 -14.922 -11.122 1.00 95.62 282 LYS A O 1
ATOM 2143 N N . HIS A 1 283 ? 22.988 -14.530 -11.669 1.00 93.88 283 HIS A N 1
ATOM 2144 C CA . HIS A 1 283 ? 23.182 -14.669 -13.112 1.00 93.88 283 HIS A CA 1
ATOM 2145 C C . HIS A 1 283 ? 22.348 -13.669 -13.926 1.00 93.88 283 HIS A C 1
ATOM 2147 O O . HIS A 1 283 ? 21.394 -13.063 -13.442 1.00 93.88 283 HIS A O 1
ATOM 2153 N N . LYS A 1 284 ? 22.638 -13.557 -15.228 1.00 91.94 284 LYS A N 1
ATOM 2154 C CA . LYS A 1 284 ? 21.986 -12.593 -16.139 1.00 91.94 284 LYS A CA 1
ATOM 2155 C C . LYS A 1 284 ? 20.733 -13.108 -16.862 1.00 91.94 284 LYS A C 1
ATOM 2157 O O . LYS A 1 284 ? 20.203 -12.401 -17.709 1.00 91.94 284 LYS A O 1
ATOM 2162 N N . GLN A 1 285 ? 20.277 -14.328 -16.577 1.00 94.62 285 GLN A N 1
ATOM 2163 C CA . GLN A 1 285 ? 19.065 -14.870 -17.204 1.00 94.62 285 GLN A CA 1
ATOM 2164 C C . GLN A 1 285 ? 17.810 -14.095 -16.769 1.00 94.62 285 GLN A C 1
ATOM 2166 O O . GLN A 1 285 ? 17.772 -13.555 -15.655 1.00 94.62 285 GLN A O 1
ATOM 2171 N N . SER A 1 286 ? 16.807 -14.064 -17.652 1.00 96.94 286 SER A N 1
ATOM 2172 C CA . SER A 1 286 ? 15.470 -13.531 -17.371 1.00 96.94 286 SER A CA 1
ATOM 2173 C C . SER A 1 286 ? 14.711 -14.417 -16.379 1.00 96.94 286 SER A C 1
ATOM 2175 O O . SER A 1 286 ? 15.094 -15.567 -16.138 1.00 96.94 286 SER A O 1
ATOM 2177 N N . ALA A 1 287 ? 13.632 -13.890 -15.803 1.00 97.94 287 ALA A N 1
ATOM 2178 C CA . ALA A 1 287 ? 12.787 -14.609 -14.854 1.00 97.94 287 ALA A CA 1
ATOM 2179 C C . ALA A 1 287 ? 11.957 -15.735 -15.503 1.00 97.94 287 ALA A C 1
ATOM 2181 O O . ALA A 1 287 ? 11.516 -16.648 -14.815 1.00 97.94 287 ALA A O 1
ATOM 2182 N N . ALA A 1 288 ? 11.792 -15.739 -16.827 1.00 96.69 288 ALA A N 1
ATOM 2183 C CA . ALA A 1 288 ? 10.902 -16.663 -17.533 1.00 96.69 288 ALA A CA 1
ATOM 2184 C C . ALA A 1 288 ? 11.155 -18.147 -17.212 1.00 96.69 288 ALA A C 1
ATOM 2186 O O . ALA A 1 288 ? 10.219 -18.930 -17.116 1.00 96.69 288 ALA A O 1
ATOM 2187 N N . HIS A 1 289 ? 12.415 -18.546 -17.019 1.00 94.56 289 HIS A N 1
ATOM 2188 C CA . HIS A 1 289 ? 12.761 -19.943 -16.738 1.00 94.56 289 HIS A CA 1
ATOM 2189 C C . HIS A 1 289 ? 12.363 -20.415 -15.327 1.00 94.56 289 HIS A C 1
ATOM 2191 O O . HIS A 1 289 ? 12.299 -21.621 -15.095 1.00 94.56 289 HIS A O 1
ATOM 2197 N N . MET A 1 290 ? 12.132 -19.487 -14.391 1.00 97.75 290 MET A N 1
ATOM 2198 C CA . MET A 1 290 ? 11.693 -19.798 -13.030 1.00 97.75 290 MET A CA 1
ATOM 2199 C C . MET A 1 290 ? 10.175 -19.693 -12.858 1.00 97.75 290 MET A C 1
ATOM 2201 O O . MET A 1 290 ? 9.668 -20.167 -11.846 1.00 97.75 290 MET A O 1
ATOM 2205 N N . VAL A 1 291 ? 9.443 -19.123 -13.821 1.00 98.12 291 VAL A N 1
ATOM 2206 C CA . VAL A 1 291 ? 7.978 -19.018 -13.766 1.00 98.12 291 VAL A CA 1
ATOM 2207 C C . VAL A 1 291 ? 7.337 -20.394 -13.940 1.00 98.12 291 VAL A C 1
ATOM 2209 O O . VAL A 1 291 ? 7.579 -21.102 -14.917 1.00 98.12 291 VAL A O 1
ATOM 2212 N N . MET A 1 292 ? 6.492 -20.762 -12.982 1.00 97.00 292 MET A N 1
ATOM 2213 C CA . MET A 1 292 ? 5.713 -22.001 -12.968 1.00 97.00 292 MET A CA 1
ATOM 2214 C C . MET A 1 292 ? 4.256 -21.775 -13.385 1.00 97.00 292 MET A C 1
ATOM 2216 O O . MET A 1 292 ? 3.630 -22.683 -13.932 1.00 97.00 292 MET A O 1
ATOM 2220 N N . GLY A 1 293 ? 3.730 -20.571 -13.158 1.00 93.31 293 GLY A N 1
ATOM 2221 C CA . GLY A 1 293 ? 2.422 -20.147 -13.642 1.00 93.31 293 GLY A CA 1
ATOM 2222 C C . GLY A 1 293 ? 2.021 -18.777 -13.106 1.00 93.31 293 GLY A C 1
ATOM 2223 O O . GLY A 1 293 ? 2.619 -18.286 -12.152 1.00 93.31 293 GLY A O 1
ATOM 2224 N N . ALA A 1 294 ? 0.998 -18.169 -13.696 1.00 94.06 294 ALA A N 1
ATOM 2225 C CA . ALA A 1 294 ? 0.379 -16.944 -13.193 1.00 94.06 294 ALA A CA 1
ATOM 2226 C C . ALA A 1 294 ? -1.148 -16.972 -13.364 1.00 94.06 294 ALA A C 1
ATOM 2228 O O . ALA A 1 294 ? -1.680 -17.717 -14.191 1.00 94.06 294 ALA A O 1
ATOM 2229 N N . GLY A 1 295 ? -1.863 -16.173 -12.570 1.00 91.88 295 GLY A N 1
ATOM 2230 C CA . GLY A 1 295 ? -3.326 -16.145 -12.585 1.00 91.88 295 GLY A CA 1
ATOM 2231 C C . GLY A 1 295 ? -3.937 -15.138 -11.614 1.00 91.88 295 GLY A C 1
ATOM 2232 O O . GLY A 1 295 ? -3.228 -14.373 -10.965 1.00 91.88 295 GLY A O 1
ATOM 2233 N N . SER A 1 296 ? -5.266 -15.156 -11.490 1.00 92.25 296 SER A N 1
ATOM 2234 C CA . SER A 1 296 ? -5.967 -14.414 -10.437 1.00 92.25 296 SER A CA 1
ATOM 2235 C C . SER A 1 296 ? -5.954 -15.198 -9.125 1.00 92.25 296 SER A C 1
ATOM 2237 O O . SER A 1 296 ? -6.152 -16.416 -9.117 1.00 92.25 296 SER A O 1
ATOM 2239 N N . VAL A 1 297 ? -5.740 -14.498 -8.010 1.00 95.50 297 VAL A N 1
ATOM 2240 C CA . VAL A 1 297 ? -5.893 -15.078 -6.667 1.00 95.50 297 VAL A CA 1
ATOM 2241 C C . VAL A 1 297 ? -7.373 -15.277 -6.333 1.00 95.50 297 VAL A C 1
ATOM 2243 O O . VAL A 1 297 ? -7.745 -16.284 -5.728 1.00 95.50 297 VAL A O 1
ATOM 2246 N N . VAL A 1 298 ? -8.218 -14.328 -6.741 1.00 96.06 298 VAL A N 1
ATOM 2247 C CA . VAL A 1 298 ? -9.622 -14.245 -6.332 1.00 96.06 298 VAL A CA 1
ATOM 2248 C C . VAL A 1 298 ? -10.485 -15.172 -7.182 1.00 96.06 298 VAL A C 1
ATOM 2250 O O . VAL A 1 298 ? -10.513 -15.085 -8.408 1.00 96.06 298 VAL A O 1
ATOM 2253 N N . LYS A 1 299 ? -11.235 -16.046 -6.510 1.00 93.69 299 LYS A N 1
ATOM 2254 C CA . LYS A 1 299 ? -12.210 -16.963 -7.119 1.00 93.69 299 LYS A CA 1
ATOM 2255 C C . LYS A 1 299 ? -13.627 -16.671 -6.656 1.00 93.69 299 LYS A C 1
ATOM 2257 O O . LYS A 1 299 ? -14.562 -16.735 -7.453 1.00 93.69 299 LYS A O 1
ATOM 2262 N N . ASN A 1 300 ? -13.787 -16.353 -5.374 1.00 97.44 300 ASN A N 1
ATOM 2263 C CA . ASN A 1 300 ? -15.071 -16.018 -4.777 1.00 97.44 300 ASN A CA 1
ATOM 2264 C C . ASN A 1 300 ? -14.982 -14.666 -4.078 1.00 97.44 300 ASN A C 1
ATOM 2266 O O . ASN A 1 300 ? -13.935 -14.304 -3.548 1.00 97.44 300 ASN A O 1
ATOM 2270 N N . VAL A 1 301 ? -16.089 -13.931 -4.075 1.00 98.06 301 VAL A N 1
ATOM 2271 C CA . VAL A 1 301 ? -16.188 -12.619 -3.430 1.00 98.06 301 VAL A CA 1
ATOM 2272 C C . VAL A 1 301 ? -17.434 -12.569 -2.569 1.00 98.06 301 VAL A C 1
ATOM 2274 O O . VAL A 1 301 ? -18.528 -12.903 -3.034 1.00 98.06 301 VAL A O 1
ATOM 2277 N N . TYR A 1 302 ? -17.266 -12.108 -1.336 1.00 98.19 302 TYR A N 1
ATOM 2278 C CA . TYR A 1 302 ? -18.322 -11.924 -0.354 1.00 98.19 302 TYR A CA 1
ATOM 2279 C C . TYR A 1 302 ? -18.429 -10.444 0.009 1.00 98.19 302 TYR A C 1
ATOM 2281 O O . TYR A 1 302 ? -17.429 -9.782 0.296 1.00 98.19 302 TYR A O 1
ATOM 2289 N N . ASN A 1 303 ? -19.652 -9.920 -0.019 1.00 97.56 303 ASN A N 1
ATOM 2290 C CA . ASN A 1 303 ? -19.914 -8.518 0.295 1.00 97.56 303 ASN A CA 1
ATOM 2291 C C . ASN A 1 303 ? -19.905 -8.253 1.813 1.00 97.56 303 ASN A C 1
ATOM 2293 O O . ASN A 1 303 ? -19.721 -9.170 2.610 1.00 97.56 303 ASN A O 1
ATOM 2297 N N . LEU A 1 304 ? -20.153 -7.005 2.226 1.00 97.06 304 LEU A N 1
ATOM 2298 C CA . LEU A 1 304 ? -20.141 -6.584 3.639 1.00 97.06 304 LEU A CA 1
ATOM 2299 C C . LEU A 1 304 ? -21.127 -7.340 4.551 1.00 97.06 304 LEU A C 1
ATOM 2301 O O . LEU A 1 304 ? -20.981 -7.304 5.770 1.00 97.06 304 LEU A O 1
ATOM 2305 N N . LEU A 1 305 ? -22.124 -8.028 3.984 1.00 96.00 305 LEU A N 1
ATOM 2306 C CA . LEU A 1 305 ? -23.064 -8.875 4.728 1.00 96.00 305 LEU A CA 1
ATOM 2307 C C . LEU A 1 305 ? -22.600 -10.340 4.822 1.00 96.00 305 LEU A C 1
ATOM 2309 O O . LEU A 1 305 ? -23.323 -11.177 5.356 1.00 96.00 305 LEU A O 1
ATOM 2313 N N . GLY A 1 306 ? -21.427 -10.670 4.275 1.00 95.81 306 GLY A N 1
ATOM 2314 C CA . GLY A 1 306 ? -20.917 -12.037 4.179 1.00 95.81 306 GLY A CA 1
ATOM 2315 C C . GLY A 1 306 ? -21.621 -12.889 3.119 1.00 95.81 306 GLY A C 1
ATOM 2316 O O . GLY A 1 306 ? -21.459 -14.108 3.110 1.00 95.81 306 GLY A O 1
ATOM 2317 N N . ASN A 1 307 ? -22.403 -12.279 2.223 1.00 96.38 307 ASN A N 1
ATOM 2318 C CA . ASN A 1 307 ? -23.116 -12.999 1.170 1.00 96.38 307 ASN A CA 1
ATOM 2319 C C . ASN A 1 307 ? -22.256 -13.102 -0.098 1.00 96.38 307 ASN A C 1
ATOM 2321 O O . ASN A 1 307 ? -21.619 -12.110 -0.466 1.00 96.38 307 ASN A O 1
ATOM 2325 N N . PRO A 1 308 ? -22.281 -14.243 -0.817 1.00 97.12 308 PRO A N 1
ATOM 2326 C CA . PRO A 1 308 ? -21.630 -14.358 -2.117 1.00 97.12 308 PRO A CA 1
ATOM 2327 C C . PRO A 1 308 ? -22.171 -13.306 -3.087 1.00 97.12 308 PRO A C 1
ATOM 2329 O O . PRO A 1 308 ? -23.377 -13.252 -3.347 1.00 97.12 308 PRO A O 1
ATOM 2332 N N . LEU A 1 309 ? -21.277 -12.480 -3.624 1.00 96.38 309 LEU A N 1
ATOM 2333 C CA . LEU A 1 309 ? -21.582 -11.439 -4.598 1.00 96.38 309 LEU A CA 1
ATOM 2334 C C . LEU A 1 309 ? -22.357 -11.996 -5.805 1.00 96.38 309 LEU A C 1
ATOM 2336 O O . LEU A 1 309 ? -21.980 -13.009 -6.400 1.00 96.38 309 LEU A O 1
ATOM 2340 N N . GLY A 1 310 ? -23.436 -11.312 -6.174 1.00 93.75 310 GLY A N 1
ATOM 2341 C CA . GLY A 1 310 ? -24.254 -11.626 -7.342 1.00 93.75 310 GLY A CA 1
ATOM 2342 C C . GLY A 1 310 ? -24.037 -10.625 -8.477 1.00 93.75 310 GLY A C 1
ATOM 2343 O O . GLY A 1 310 ? -23.343 -9.625 -8.298 1.00 93.75 310 GLY A O 1
ATOM 2344 N N . PRO A 1 311 ? -24.638 -10.862 -9.653 1.00 91.00 311 PRO A N 1
ATOM 2345 C CA . PRO A 1 311 ? -24.601 -9.893 -10.738 1.00 91.00 311 PRO A CA 1
ATOM 2346 C C . PRO A 1 311 ? -25.357 -8.622 -10.346 1.00 91.00 311 PRO A C 1
ATOM 2348 O O . PRO A 1 311 ? -26.319 -8.658 -9.568 1.00 91.00 311 PRO A O 1
ATOM 2351 N N . ARG A 1 312 ? -24.963 -7.501 -10.944 1.00 90.19 312 ARG A N 1
ATOM 2352 C CA . ARG A 1 312 ? -25.660 -6.234 -10.762 1.00 90.19 312 ARG A CA 1
ATOM 2353 C C . ARG A 1 312 ? -27.038 -6.266 -11.416 1.00 90.19 312 ARG A C 1
ATOM 2355 O O . ARG A 1 312 ? -27.194 -6.727 -12.549 1.00 90.19 312 ARG A O 1
ATOM 2362 N N . ALA A 1 313 ? -28.048 -5.764 -10.711 1.00 87.25 313 ALA A N 1
ATOM 2363 C CA . ALA A 1 313 ? -29.377 -5.587 -11.279 1.00 87.25 313 ALA A CA 1
ATOM 2364 C C . ALA A 1 313 ? -29.367 -4.457 -12.322 1.00 87.25 313 ALA A C 1
ATOM 2366 O O . ALA A 1 313 ? -28.798 -3.393 -12.095 1.00 87.25 313 ALA A O 1
ATOM 2367 N N . SER A 1 314 ? -30.041 -4.662 -13.457 1.00 76.69 314 SER A N 1
ATOM 2368 C CA . SER A 1 314 ? -30.195 -3.624 -14.489 1.00 76.69 314 SER A CA 1
ATOM 2369 C C . SER A 1 314 ? -31.070 -2.449 -14.035 1.00 76.69 314 SER A C 1
ATOM 2371 O O . SER A 1 314 ? -31.051 -1.392 -14.657 1.00 76.69 314 SER A O 1
ATOM 2373 N N . SER A 1 315 ? -31.886 -2.654 -12.999 1.00 77.44 315 SER A N 1
ATOM 2374 C CA . SER A 1 315 ? -32.673 -1.631 -12.314 1.00 77.44 315 SER A CA 1
ATOM 2375 C C . SER A 1 315 ? -33.061 -2.114 -10.911 1.00 77.44 315 SER A C 1
ATOM 2377 O O . SER A 1 315 ? -33.223 -3.315 -10.684 1.00 77.44 315 SER A O 1
ATOM 2379 N N . GLY A 1 316 ? -33.242 -1.182 -9.972 1.00 84.38 316 GLY A N 1
ATOM 2380 C CA . GLY A 1 316 ? -33.636 -1.492 -8.593 1.00 84.38 316 GLY A CA 1
ATOM 2381 C C . GLY A 1 316 ? -32.492 -2.021 -7.719 1.00 84.38 316 GLY A C 1
ATOM 2382 O O . GLY A 1 316 ? -31.331 -1.686 -7.933 1.00 84.38 316 GLY A O 1
ATOM 2383 N N . VAL A 1 317 ? -32.839 -2.816 -6.702 1.00 92.25 317 VAL A N 1
ATOM 2384 C CA . VAL A 1 317 ? -31.895 -3.352 -5.708 1.00 92.25 317 VAL A CA 1
ATOM 2385 C C . VAL A 1 317 ? -31.251 -4.639 -6.213 1.00 92.25 317 VAL A C 1
ATOM 2387 O O . VAL A 1 317 ? -31.940 -5.576 -6.626 1.00 92.25 317 VAL A O 1
ATOM 2390 N N . SER A 1 318 ? -29.924 -4.707 -6.143 1.00 93.19 318 SER A N 1
ATOM 2391 C CA . SER A 1 318 ? -29.178 -5.938 -6.405 1.00 93.19 318 SER A CA 1
ATOM 2392 C C . SER A 1 318 ? -29.249 -6.852 -5.183 1.00 93.19 318 SER A C 1
ATOM 2394 O O . SER A 1 318 ? -29.040 -6.403 -4.064 1.00 93.19 318 SER A O 1
ATOM 2396 N N . ALA A 1 319 ? -29.528 -8.145 -5.379 1.00 91.56 319 ALA A N 1
ATOM 2397 C CA . ALA A 1 319 ? -29.728 -9.076 -4.262 1.00 91.56 319 ALA A CA 1
ATOM 2398 C C . ALA A 1 319 ? -28.472 -9.249 -3.385 1.00 91.56 319 ALA A C 1
ATOM 2400 O O . ALA A 1 319 ? -28.577 -9.282 -2.165 1.00 91.56 319 ALA A O 1
ATOM 2401 N N . ASN A 1 320 ? -27.295 -9.331 -4.016 1.00 95.00 320 ASN A N 1
ATOM 2402 C CA . ASN A 1 320 ? -25.994 -9.442 -3.357 1.00 95.00 320 ASN A CA 1
ATOM 2403 C C . ASN A 1 320 ? -25.030 -8.421 -3.995 1.00 95.00 320 ASN A C 1
ATOM 2405 O O . ASN A 1 320 ? -24.274 -8.794 -4.895 1.00 95.00 320 ASN A O 1
ATOM 2409 N N . PRO A 1 321 ? -25.112 -7.135 -3.610 1.00 96.00 321 PRO A N 1
ATOM 2410 C CA . PRO A 1 321 ? -24.392 -6.039 -4.262 1.00 96.00 321 PRO A CA 1
ATOM 2411 C C . PRO A 1 321 ? -22.908 -5.996 -3.880 1.00 96.00 321 PRO A C 1
ATOM 2413 O O . PRO A 1 321 ? -22.533 -6.470 -2.801 1.00 96.00 321 PRO A O 1
ATOM 2416 N N . HIS A 1 322 ? -22.099 -5.346 -4.724 1.00 96.38 322 HIS A N 1
ATOM 2417 C CA . HIS A 1 322 ? -20.829 -4.745 -4.303 1.00 96.38 322 HIS A CA 1
ATOM 2418 C C . HIS A 1 322 ? -21.143 -3.358 -3.742 1.00 96.38 322 HIS A C 1
ATOM 2420 O O . HIS A 1 322 ? -21.479 -2.444 -4.496 1.00 96.38 322 HIS A O 1
ATOM 2426 N N . PHE A 1 323 ? -21.120 -3.216 -2.417 1.00 96.94 323 PHE A N 1
ATOM 2427 C CA . PHE A 1 323 ? -21.659 -2.027 -1.746 1.00 96.94 323 PHE A CA 1
ATOM 2428 C C . PHE A 1 323 ? -20.905 -0.731 -2.063 1.00 96.94 323 PHE A C 1
ATOM 2430 O O . PHE A 1 323 ? -21.496 0.343 -1.999 1.00 96.94 323 PHE A O 1
ATOM 2437 N N . SER A 1 324 ? -19.654 -0.826 -2.507 1.00 95.44 324 SER A N 1
ATOM 2438 C CA . SER A 1 324 ? -18.862 0.305 -3.007 1.00 95.44 324 SER A CA 1
ATOM 2439 C C . SER A 1 324 ? -19.384 0.898 -4.320 1.00 95.44 324 SER A C 1
ATOM 2441 O O . SER A 1 324 ? -18.840 1.873 -4.837 1.00 95.44 324 SER A O 1
ATOM 2443 N N . ASN A 1 325 ? -20.417 0.297 -4.916 1.00 94.88 325 ASN A N 1
ATOM 2444 C CA . ASN A 1 325 ? -21.104 0.805 -6.101 1.00 94.88 325 ASN A CA 1
ATOM 2445 C C . ASN A 1 325 ? -22.593 1.106 -5.853 1.00 94.88 325 ASN A C 1
ATOM 2447 O O . ASN A 1 325 ? -23.320 1.380 -6.811 1.00 94.88 325 ASN A O 1
ATOM 2451 N N . THR A 1 326 ? -23.071 1.008 -4.608 1.00 95.62 326 THR A N 1
ATOM 2452 C CA . THR A 1 326 ? -24.499 1.122 -4.270 1.00 95.62 326 THR A CA 1
ATOM 2453 C C . THR A 1 326 ? -24.727 1.921 -2.988 1.00 95.62 326 THR A C 1
ATOM 2455 O O . THR A 1 326 ? -23.801 2.261 -2.245 1.00 95.62 326 THR A O 1
ATOM 2458 N N . ASP A 1 327 ? -25.996 2.196 -2.698 1.00 95.38 327 ASP A N 1
ATOM 2459 C CA . ASP A 1 327 ? -26.406 2.559 -1.342 1.00 95.38 327 ASP A CA 1
ATOM 2460 C C . ASP A 1 327 ? -26.400 1.347 -0.389 1.00 95.38 327 ASP A C 1
ATOM 2462 O O . ASP A 1 327 ? -26.146 0.205 -0.800 1.00 95.38 327 ASP A O 1
ATOM 2466 N N . ALA A 1 328 ? -26.693 1.594 0.891 1.00 95.81 328 ALA A N 1
ATOM 2467 C CA . ALA A 1 328 ? -26.730 0.558 1.924 1.00 95.81 328 ALA A CA 1
ATOM 2468 C C . ALA A 1 328 ? -27.859 -0.478 1.762 1.00 95.81 328 ALA A C 1
ATOM 2470 O O . ALA A 1 328 ? -27.802 -1.537 2.388 1.00 95.81 328 ALA A O 1
ATOM 2471 N N . GLU A 1 329 ? -28.876 -0.210 0.937 1.00 94.62 329 GLU A N 1
ATOM 2472 C CA . GLU A 1 329 ? -29.920 -1.185 0.600 1.00 94.62 329 GLU A CA 1
ATOM 2473 C C . GLU A 1 329 ? -29.501 -2.086 -0.574 1.00 94.62 329 GLU A C 1
ATOM 2475 O O . GLU A 1 329 ? -30.202 -3.046 -0.887 1.00 94.62 329 GLU A O 1
ATOM 2480 N N . GLY A 1 330 ? -28.359 -1.808 -1.215 1.00 93.94 330 GLY A N 1
ATOM 2481 C CA . GLY A 1 330 ? -27.923 -2.480 -2.440 1.00 93.94 330 GLY A CA 1
ATOM 2482 C C . GLY A 1 330 ? -28.560 -1.914 -3.710 1.00 93.94 330 GLY A C 1
ATOM 2483 O O . GLY A 1 330 ? -28.546 -2.577 -4.753 1.00 93.94 330 GLY A O 1
ATOM 2484 N N . GLY A 1 331 ? -29.174 -0.733 -3.612 1.00 89.50 331 GLY A N 1
ATOM 2485 C CA . GLY A 1 331 ? -29.900 -0.043 -4.670 1.00 89.50 331 GLY A CA 1
ATOM 2486 C C . GLY A 1 331 ? -29.174 1.175 -5.243 1.00 89.50 331 GLY A C 1
ATOM 2487 O O . GLY A 1 331 ? -27.979 1.393 -5.031 1.00 89.50 331 GLY A O 1
ATOM 2488 N N . GLY A 1 332 ? -29.940 1.948 -6.017 1.00 84.81 332 GLY A N 1
ATOM 2489 C CA . GLY A 1 332 ? -29.477 3.109 -6.777 1.00 84.81 332 GLY A CA 1
ATOM 2490 C C . GLY A 1 332 ? -29.076 2.760 -8.213 1.00 84.81 332 GLY A C 1
ATOM 2491 O O . GLY A 1 332 ? -28.377 1.773 -8.463 1.00 84.81 332 GLY A O 1
ATOM 2492 N N . ASN A 1 333 ? -29.506 3.580 -9.181 1.00 88.56 333 ASN A N 1
ATOM 2493 C CA . ASN A 1 333 ? -28.918 3.506 -10.519 1.00 88.56 333 ASN A CA 1
ATOM 2494 C C . ASN A 1 333 ? -27.453 3.951 -10.438 1.00 88.56 333 ASN A C 1
ATOM 2496 O O . ASN A 1 333 ? -27.066 4.667 -9.512 1.00 88.56 333 ASN A O 1
ATOM 2500 N N . TRP A 1 334 ? -26.622 3.537 -11.400 1.00 90.19 334 TRP A N 1
ATOM 2501 C CA . TRP A 1 334 ? -25.200 3.896 -11.371 1.00 90.19 334 TRP A CA 1
ATOM 2502 C C . TRP A 1 334 ? -25.021 5.404 -11.303 1.00 90.19 334 TRP A C 1
ATOM 2504 O O . TRP A 1 334 ? -24.351 5.893 -10.415 1.00 90.19 334 TRP A O 1
ATOM 2514 N N . GLU A 1 335 ? -25.678 6.124 -12.198 1.00 91.50 335 GLU A N 1
ATOM 2515 C CA . GLU A 1 335 ? -25.624 7.573 -12.338 1.00 91.50 335 GLU A CA 1
ATOM 2516 C C . GLU A 1 335 ? -26.190 8.350 -11.141 1.00 91.50 335 GLU A C 1
ATOM 2518 O O . GLU A 1 335 ? -25.968 9.556 -11.055 1.00 91.50 335 GLU A O 1
ATOM 2523 N N . ASP A 1 336 ? -26.891 7.675 -10.224 1.00 91.94 336 ASP A N 1
ATOM 2524 C CA . ASP A 1 336 ? -27.399 8.270 -8.986 1.00 91.94 336 ASP A CA 1
ATOM 2525 C C . ASP A 1 336 ? -26.401 8.131 -7.824 1.00 91.94 336 ASP A C 1
ATOM 2527 O O . ASP A 1 336 ? -26.484 8.892 -6.862 1.00 91.94 336 ASP A O 1
ATOM 2531 N N . ILE A 1 337 ? -25.465 7.174 -7.901 1.00 93.81 337 ILE A N 1
ATOM 2532 C CA . ILE A 1 337 ? -24.501 6.852 -6.834 1.00 93.81 337 ILE A CA 1
ATOM 2533 C C . ILE A 1 337 ? -23.058 7.145 -7.262 1.00 93.81 337 ILE A C 1
ATOM 2535 O O . ILE A 1 337 ? -22.311 7.753 -6.505 1.00 93.81 337 ILE A O 1
ATOM 2539 N N . MET A 1 338 ? -22.672 6.758 -8.474 1.00 92.94 338 MET A N 1
ATOM 2540 C CA . MET A 1 338 ? -21.313 6.723 -9.022 1.00 92.94 338 MET A CA 1
ATOM 2541 C C . MET A 1 338 ? -21.138 7.676 -10.219 1.00 92.94 338 MET A C 1
ATOM 2543 O O . MET A 1 338 ? -22.066 7.923 -10.988 1.00 92.94 338 MET A O 1
ATOM 2547 N N . GLN A 1 339 ? -19.912 8.147 -10.451 1.00 90.06 339 GLN A N 1
ATOM 2548 C CA . GLN A 1 339 ? -19.494 8.873 -11.662 1.00 90.06 339 GLN A CA 1
ATOM 2549 C C . GLN A 1 339 ? -18.252 8.217 -12.295 1.00 90.06 339 GLN A C 1
ATOM 2551 O O . GLN A 1 339 ? -17.505 7.587 -11.561 1.00 90.06 339 GLN A O 1
ATOM 2556 N N . PRO A 1 340 ? -17.972 8.382 -13.612 1.00 81.12 340 PRO A N 1
ATOM 2557 C CA . PRO A 1 340 ? -18.792 9.051 -14.620 1.00 81.12 340 PRO A CA 1
ATOM 2558 C C . PRO A 1 340 ? -19.782 8.109 -15.322 1.00 81.12 340 PRO A C 1
ATOM 2560 O O . PRO A 1 340 ? -20.890 8.533 -15.632 1.00 81.12 340 PRO A O 1
ATOM 2563 N N . THR A 1 341 ? -19.416 6.848 -15.572 1.00 87.25 341 THR A N 1
ATOM 2564 C CA . THR A 1 341 ? -20.237 5.872 -16.309 1.00 87.25 341 THR A CA 1
ATOM 2565 C C . THR A 1 341 ? -20.086 4.478 -15.727 1.00 87.25 341 THR A C 1
ATOM 2567 O O . THR A 1 341 ? -19.052 4.159 -15.144 1.00 87.25 341 THR A O 1
ATOM 2570 N N . ALA A 1 342 ? -21.121 3.653 -15.890 1.00 88.50 342 ALA A N 1
ATOM 2571 C CA . ALA A 1 342 ? -21.088 2.262 -15.460 1.00 88.50 342 ALA A CA 1
ATOM 2572 C C . ALA A 1 342 ? -20.018 1.465 -16.223 1.00 88.50 342 ALA A C 1
ATOM 2574 O O . ALA A 1 342 ? -19.734 1.811 -17.375 1.00 88.50 342 ALA A O 1
ATOM 2575 N N . PRO A 1 343 ? -19.480 0.383 -15.624 1.00 88.00 343 PRO A N 1
ATOM 2576 C CA . PRO A 1 343 ? -18.632 -0.562 -16.326 1.00 88.00 343 PRO A CA 1
ATOM 2577 C C . PRO A 1 343 ? -19.301 -1.050 -17.607 1.00 88.00 343 PRO A C 1
ATOM 2579 O O . PRO A 1 343 ? -20.439 -1.519 -17.599 1.00 88.00 343 PRO A O 1
ATOM 2582 N N . SER A 1 344 ? -18.587 -0.942 -18.718 1.00 84.25 344 SER A N 1
ATOM 2583 C CA . SER A 1 344 ? -19.068 -1.369 -20.030 1.00 84.25 344 SER A CA 1
ATOM 2584 C C . SER A 1 344 ? -18.878 -2.869 -20.270 1.00 84.25 344 SER A C 1
ATOM 2586 O O . SER A 1 344 ? -19.535 -3.437 -21.144 1.00 84.25 344 SER A O 1
ATOM 2588 N N . ARG A 1 345 ? -18.000 -3.515 -19.488 1.00 77.31 345 ARG A N 1
ATOM 2589 C CA . ARG A 1 345 ? -17.564 -4.909 -19.694 1.00 77.31 345 ARG A CA 1
ATOM 2590 C C . ARG A 1 345 ? -17.786 -5.832 -18.491 1.00 77.31 345 ARG A C 1
ATOM 2592 O O . ARG A 1 345 ? -17.562 -7.033 -18.608 1.00 77.31 345 ARG A O 1
ATOM 2599 N N . ALA A 1 346 ? -18.231 -5.314 -17.347 1.00 86.69 346 ALA A N 1
ATOM 2600 C CA . ALA A 1 346 ? -18.394 -6.083 -16.111 1.00 86.69 346 ALA A CA 1
ATOM 2601 C C . ALA A 1 346 ? -19.683 -5.721 -15.360 1.00 86.69 346 ALA A C 1
ATOM 2603 O O . ALA A 1 346 ? -20.314 -4.710 -15.659 1.00 86.69 346 ALA A O 1
ATOM 2604 N N . ASP A 1 347 ? -20.072 -6.540 -14.380 1.00 90.12 347 ASP A N 1
ATOM 2605 C CA . ASP A 1 347 ? -21.195 -6.221 -13.488 1.00 90.12 347 ASP A CA 1
ATOM 2606 C C . ASP A 1 347 ? -20.844 -5.080 -12.522 1.00 90.12 347 ASP A C 1
ATOM 2608 O O . ASP A 1 347 ? -21.671 -4.202 -12.261 1.00 90.12 347 ASP A O 1
ATOM 2612 N N . TRP A 1 348 ? -19.613 -5.099 -12.008 1.00 93.38 348 TRP A N 1
ATOM 2613 C CA . TRP A 1 348 ? -19.146 -4.229 -10.935 1.00 93.38 348 TRP A CA 1
ATOM 2614 C C . TRP A 1 348 ? -17.779 -3.615 -11.242 1.00 93.38 348 TRP A C 1
ATOM 2616 O O . TRP A 1 348 ? -17.010 -4.128 -12.062 1.00 93.38 348 TRP A O 1
ATOM 2626 N N . LEU A 1 349 ? -17.480 -2.516 -10.552 1.00 93.25 349 LEU A N 1
ATOM 2627 C CA . LEU A 1 349 ? -16.154 -1.911 -10.509 1.00 93.25 349 LEU A CA 1
ATOM 2628 C C . LEU A 1 349 ? -15.504 -2.278 -9.176 1.00 93.25 349 LEU A C 1
ATOM 2630 O O . LEU A 1 349 ? -16.027 -1.894 -8.132 1.00 93.25 349 LEU A O 1
ATOM 2634 N N . MET A 1 350 ? -14.377 -2.987 -9.229 1.00 94.50 350 MET A N 1
ATOM 2635 C CA . MET A 1 350 ? -13.436 -3.013 -8.115 1.00 94.50 350 MET A CA 1
ATOM 2636 C C . MET A 1 350 ? -12.715 -1.671 -8.146 1.00 94.50 350 MET A C 1
ATOM 2638 O O . MET A 1 350 ? -12.092 -1.356 -9.164 1.00 94.50 350 MET A O 1
ATOM 2642 N N . GLN A 1 351 ? -12.886 -0.860 -7.103 1.00 92.69 351 GLN A N 1
ATOM 2643 C CA . GLN A 1 351 ? -12.298 0.482 -7.059 1.00 92.69 351 GLN A CA 1
ATOM 2644 C C . GLN A 1 351 ? -10.767 0.406 -7.040 1.00 92.69 351 GLN A C 1
ATOM 2646 O O . GLN A 1 351 ? -10.211 -0.694 -6.993 1.00 92.69 351 GLN A O 1
ATOM 2651 N N . SER A 1 352 ? -10.097 1.565 -7.066 1.00 91.31 352 SER A N 1
ATOM 2652 C CA . SER A 1 352 ? -8.636 1.581 -6.977 1.00 91.31 352 SER A CA 1
ATOM 2653 C C . SER A 1 352 ? -8.197 0.854 -5.718 1.00 91.31 352 SER A C 1
ATOM 2655 O O . SER A 1 352 ? -8.607 1.231 -4.620 1.00 91.31 352 SER A O 1
ATOM 2657 N N . LEU A 1 353 ? -7.428 -0.217 -5.897 1.00 92.50 353 LEU A N 1
ATOM 2658 C CA . LEU A 1 353 ? -6.745 -0.888 -4.805 1.00 92.50 353 LEU A CA 1
ATOM 2659 C C . LEU A 1 353 ? -5.376 -0.242 -4.622 1.00 92.50 353 LEU A C 1
ATOM 2661 O O . LEU A 1 353 ? -4.458 -0.590 -5.365 1.00 92.50 353 LEU A O 1
ATOM 2665 N N . CYS A 1 354 ? -5.251 0.644 -3.639 1.00 84.19 354 CYS A N 1
ATOM 2666 C CA . CYS A 1 354 ? -3.955 1.169 -3.215 1.00 84.19 354 CYS A CA 1
ATOM 2667 C C . CYS A 1 354 ? -3.370 0.251 -2.148 1.00 84.19 354 CYS A C 1
ATOM 2669 O O . CYS A 1 354 ? -4.099 -0.152 -1.245 1.00 84.19 354 CYS A O 1
ATOM 2671 N N . SER A 1 355 ? -2.109 -0.150 -2.297 1.00 90.06 355 SER A N 1
ATOM 2672 C CA . SER A 1 355 ? -1.343 -1.025 -1.397 1.00 90.06 355 SER A CA 1
ATOM 2673 C C . SER A 1 355 ? -1.984 -2.299 -0.816 1.00 90.06 355 SER A C 1
ATOM 2675 O O . SER A 1 355 ? -3.182 -2.583 -0.830 1.00 90.06 355 SER A O 1
ATOM 2677 N N . ALA A 1 356 ? -1.121 -3.148 -0.282 1.00 94.94 356 ALA A N 1
ATOM 2678 C CA . ALA A 1 356 ? -1.520 -4.349 0.426 1.00 94.94 356 ALA A CA 1
ATOM 2679 C C . ALA A 1 356 ? -0.397 -4.843 1.300 1.00 94.94 356 ALA A C 1
ATOM 2681 O O . ALA A 1 356 ? 0.763 -4.437 1.186 1.00 94.94 356 ALA A O 1
ATOM 2682 N N . HIS A 1 357 ? -0.770 -5.792 2.142 1.00 95.19 357 HIS A N 1
ATOM 2683 C CA . HIS A 1 357 ? 0.181 -6.584 2.872 1.00 95.19 357 HIS A CA 1
ATOM 2684 C C . HIS A 1 357 ? -0.304 -8.030 2.991 1.00 95.19 357 HIS A C 1
ATOM 2686 O O . HIS A 1 357 ? -1.506 -8.324 3.026 1.00 95.19 357 HIS A O 1
ATOM 2692 N N . LEU A 1 358 ? 0.654 -8.953 3.002 1.00 96.69 358 LEU A N 1
ATOM 2693 C CA . LEU A 1 358 ? 0.400 -10.372 3.196 1.00 96.69 358 LEU A CA 1
ATOM 2694 C C . LEU A 1 358 ? 0.682 -10.731 4.649 1.00 96.69 358 LEU A C 1
ATOM 2696 O O . LEU A 1 358 ? 1.795 -10.549 5.137 1.00 96.69 358 LEU A O 1
ATOM 2700 N N . GLU A 1 359 ? -0.322 -11.301 5.306 1.00 97.00 359 GLU A N 1
ATOM 2701 C CA . GLU A 1 359 ? -0.242 -11.745 6.691 1.00 97.00 359 GLU A CA 1
ATOM 2702 C C . GLU A 1 359 ? -0.234 -13.266 6.731 1.00 97.00 359 GLU A C 1
ATOM 2704 O O . GLU A 1 359 ? -1.256 -13.913 6.510 1.00 97.00 359 GLU A O 1
ATOM 2709 N N . GLU A 1 360 ? 0.923 -13.861 6.998 1.00 96.69 360 GLU A N 1
ATOM 2710 C CA . GLU A 1 360 ? 1.013 -15.311 7.152 1.00 96.69 360 GLU A CA 1
ATOM 2711 C C . GLU A 1 360 ? 0.519 -15.750 8.533 1.00 96.69 360 GLU A C 1
ATOM 2713 O O . GLU A 1 360 ? 0.728 -15.090 9.561 1.00 96.69 360 GLU A O 1
ATOM 2718 N N . ARG A 1 361 ? -0.059 -16.948 8.576 1.00 96.69 361 ARG A N 1
ATOM 2719 C CA . ARG A 1 361 ? -0.527 -17.581 9.801 1.00 96.69 361 ARG A CA 1
ATOM 2720 C C . ARG A 1 361 ? 0.562 -17.584 10.865 1.00 96.69 361 ARG A C 1
ATOM 2722 O O . ARG A 1 361 ? 1.679 -18.074 10.658 1.00 96.69 361 ARG A O 1
ATOM 2729 N N . HIS A 1 362 ? 0.179 -17.139 12.060 1.00 96.81 362 HIS A N 1
ATOM 2730 C CA . HIS A 1 362 ? 1.014 -17.138 13.262 1.00 96.81 362 HIS A CA 1
ATOM 2731 C C . HIS A 1 362 ? 2.372 -16.439 13.066 1.00 96.81 362 HIS A C 1
ATOM 2733 O O . HIS A 1 362 ? 3.372 -16.870 13.649 1.00 96.81 362 HIS A O 1
ATOM 2739 N N . GLN A 1 363 ? 2.443 -15.394 12.232 1.00 95.88 363 GLN A N 1
ATOM 2740 C CA . GLN A 1 363 ? 3.713 -14.757 11.858 1.00 95.88 363 GLN A CA 1
ATOM 2741 C C . GLN A 1 363 ? 4.504 -14.157 13.032 1.00 95.88 363 GLN A C 1
ATOM 2743 O O . GLN A 1 363 ? 5.722 -14.017 12.946 1.00 95.88 363 GLN A O 1
ATOM 2748 N N . TRP A 1 364 ? 3.848 -13.880 14.162 1.00 96.50 364 TRP A N 1
ATOM 2749 C CA . TRP A 1 364 ? 4.491 -13.349 15.370 1.00 96.50 364 TRP A CA 1
ATOM 2750 C C . TRP A 1 364 ? 4.903 -14.431 16.381 1.00 96.50 364 TRP A C 1
ATOM 2752 O O . TRP A 1 364 ? 5.431 -14.122 17.449 1.00 96.50 364 TRP A O 1
ATOM 2762 N N . GLY A 1 365 ? 4.643 -15.704 16.074 1.00 95.12 365 GLY A N 1
ATOM 2763 C CA . GLY A 1 365 ? 4.904 -16.849 16.943 1.00 95.12 365 GLY A CA 1
ATOM 2764 C C . GLY A 1 365 ? 3.656 -17.696 17.192 1.00 95.12 365 GLY A C 1
ATOM 2765 O O . GLY A 1 365 ? 2.544 -17.348 16.808 1.00 95.12 365 GLY A O 1
ATOM 2766 N N . ALA A 1 366 ? 3.825 -18.841 17.857 1.00 93.88 366 ALA A N 1
ATOM 2767 C CA . ALA A 1 366 ? 2.772 -19.852 17.988 1.00 93.88 366 ALA A CA 1
ATOM 2768 C C . ALA A 1 366 ? 1.458 -19.307 18.600 1.00 93.88 366 ALA A C 1
ATOM 2770 O O . ALA A 1 366 ? 1.379 -19.046 19.808 1.00 93.88 366 ALA A O 1
ATOM 2771 N N . GLY A 1 367 ? 0.404 -19.217 17.779 1.00 94.12 367 GLY A N 1
ATOM 2772 C CA . GLY A 1 367 ? -0.920 -18.692 18.144 1.00 94.12 367 GLY A CA 1
ATOM 2773 C C . GLY A 1 367 ? -1.022 -17.162 18.246 1.00 94.12 367 GLY A C 1
ATOM 2774 O O . GLY A 1 367 ? -2.031 -16.664 18.758 1.00 94.12 367 GLY A O 1
ATOM 2775 N N . LEU A 1 368 ? 0.007 -16.425 17.815 1.00 97.25 368 LEU A N 1
ATOM 2776 C CA . LEU A 1 368 ? 0.054 -14.961 17.786 1.00 97.25 368 LEU A CA 1
ATOM 2777 C C . LEU A 1 368 ? -0.095 -14.449 16.354 1.00 97.25 368 LEU A C 1
ATOM 2779 O O . LEU A 1 368 ? 0.623 -14.893 15.468 1.00 97.25 368 LEU A O 1
ATOM 2783 N N . GLY A 1 369 ? -0.983 -13.483 16.154 1.00 97.38 369 GLY A N 1
ATOM 2784 C CA . GLY A 1 369 ? -1.370 -12.993 14.831 1.00 97.38 369 GLY A CA 1
ATOM 2785 C C . GLY A 1 369 ? -2.482 -13.820 14.189 1.00 97.38 369 GLY A C 1
ATOM 2786 O O . GLY A 1 369 ? -3.115 -14.605 14.886 1.00 97.38 369 GLY A O 1
ATOM 2787 N N . VAL A 1 370 ? -2.756 -13.672 12.901 1.00 98.19 370 VAL A N 1
ATOM 2788 C CA . VAL A 1 370 ? -3.875 -14.347 12.206 1.00 98.19 370 VAL A CA 1
ATOM 2789 C C . VAL A 1 370 ? -3.771 -15.882 12.176 1.00 98.19 370 VAL A C 1
ATOM 2791 O O . VAL A 1 370 ? -2.697 -16.458 12.353 1.00 98.19 370 VAL A O 1
ATOM 2794 N N . GLU A 1 371 ? -4.911 -16.563 12.018 1.00 97.56 371 GLU A N 1
ATOM 2795 C CA . GLU A 1 371 ? -5.032 -18.034 12.009 1.00 97.56 371 GLU A CA 1
ATOM 2796 C C . GLU A 1 371 ? -4.908 -18.655 10.607 1.00 97.56 371 GLU A C 1
ATOM 2798 O O . GLU A 1 371 ? -4.676 -19.861 10.498 1.00 97.56 371 GLU A O 1
ATOM 2803 N N . ASP A 1 372 ? -5.028 -17.851 9.553 1.00 97.75 372 ASP A N 1
ATOM 2804 C CA . ASP A 1 372 ? -4.885 -18.248 8.150 1.00 97.75 372 ASP A CA 1
ATOM 2805 C C . ASP A 1 372 ? -3.888 -17.322 7.434 1.00 97.75 372 ASP A C 1
ATOM 2807 O O . ASP A 1 372 ? -3.567 -16.253 7.949 1.00 97.75 372 ASP A O 1
ATOM 2811 N N . ASP A 1 373 ? -3.414 -17.728 6.252 1.00 97.56 373 ASP A N 1
ATOM 2812 C CA . ASP A 1 373 ? -2.618 -16.860 5.379 1.00 97.56 373 ASP A CA 1
ATOM 2813 C C . ASP A 1 373 ? -3.557 -15.916 4.616 1.00 97.56 373 ASP A C 1
ATOM 2815 O O . ASP A 1 373 ? -4.441 -16.358 3.870 1.00 97.56 373 ASP A O 1
ATOM 2819 N N . LEU A 1 374 ? -3.376 -14.615 4.820 1.00 97.75 374 LEU A N 1
ATOM 2820 C CA . LEU A 1 374 ? -4.243 -13.564 4.306 1.00 97.75 374 LEU A CA 1
ATOM 2821 C C . LEU A 1 374 ? -3.481 -12.666 3.339 1.00 97.75 374 LEU A C 1
ATOM 2823 O O . LEU A 1 374 ? -2.319 -12.342 3.563 1.00 97.75 374 LEU A O 1
ATOM 2827 N N . PHE A 1 375 ? -4.169 -12.177 2.316 1.00 98.00 375 PHE A N 1
ATOM 2828 C CA . PHE A 1 375 ? -3.740 -10.985 1.588 1.00 98.00 375 PHE A CA 1
ATOM 2829 C C . PHE A 1 375 ? -4.766 -9.886 1.827 1.00 98.00 375 PHE A C 1
ATOM 2831 O O . PHE A 1 375 ? -5.953 -10.079 1.547 1.00 98.00 375 PHE A O 1
ATOM 2838 N N . ILE A 1 376 ? -4.325 -8.773 2.404 1.00 97.19 376 ILE A N 1
ATOM 2839 C CA . ILE A 1 376 ? -5.193 -7.660 2.779 1.00 97.19 376 ILE A CA 1
ATOM 2840 C C . ILE A 1 376 ? -4.892 -6.497 1.855 1.00 97.19 376 ILE A C 1
ATOM 2842 O O . ILE A 1 376 ? -3.751 -6.065 1.755 1.00 97.19 376 ILE A O 1
ATOM 2846 N N . THR A 1 377 ? -5.937 -6.006 1.208 1.00 95.00 377 THR A N 1
ATOM 2847 C CA . THR A 1 377 ? -5.925 -4.844 0.320 1.00 95.00 377 THR A CA 1
ATOM 2848 C C . THR A 1 377 ? -7.116 -3.955 0.668 1.00 95.00 377 THR A C 1
ATOM 2850 O O . THR A 1 377 ? -7.941 -4.308 1.520 1.00 95.00 377 THR A O 1
ATOM 2853 N N . ASN A 1 378 ? -7.245 -2.800 0.036 1.00 93.25 378 ASN A N 1
ATOM 2854 C CA . ASN A 1 378 ? -8.312 -1.857 0.324 1.00 93.25 378 ASN A CA 1
ATOM 2855 C C . ASN A 1 378 ? -8.702 -1.077 -0.912 1.00 93.25 378 ASN A C 1
ATOM 2857 O O . ASN A 1 378 ? -7.856 -0.670 -1.692 1.00 93.25 378 ASN A O 1
ATOM 2861 N N . GLU A 1 379 ? -9.995 -0.812 -1.040 1.00 92.38 379 GLU A N 1
ATOM 2862 C CA . GLU A 1 379 ? -10.435 0.217 -1.963 1.00 92.38 379 GLU A CA 1
ATOM 2863 C C . GLU A 1 379 ? -10.063 1.580 -1.366 1.00 92.38 379 GLU A C 1
ATOM 2865 O O . GLU A 1 379 ? -10.439 1.904 -0.238 1.00 92.38 379 GLU A O 1
ATOM 2870 N N . GLU A 1 380 ? -9.278 2.349 -2.107 1.00 88.00 380 GLU A N 1
ATOM 2871 C CA . GLU A 1 380 ? -8.629 3.574 -1.640 1.00 88.00 380 GLU A CA 1
ATOM 2872 C C . GLU A 1 380 ? -9.365 4.819 -2.131 1.00 88.00 380 GLU A C 1
ATOM 2874 O O . GLU A 1 380 ? -9.725 5.686 -1.331 1.00 88.00 380 GLU A O 1
ATOM 2879 N N . TRP A 1 381 ? -9.698 4.850 -3.424 1.00 89.06 381 TRP A N 1
ATOM 2880 C CA . TRP A 1 381 ? -10.310 6.013 -4.052 1.00 89.06 381 TRP A CA 1
ATOM 2881 C C . TRP A 1 381 ? -11.429 5.665 -5.043 1.00 89.06 381 TRP A C 1
ATOM 2883 O O . TRP A 1 381 ? -11.391 4.666 -5.768 1.00 89.06 381 TRP A O 1
ATOM 2893 N N . THR A 1 382 ? -12.449 6.530 -5.107 1.00 91.00 382 THR A N 1
ATOM 2894 C CA . THR A 1 382 ? -13.512 6.465 -6.122 1.00 91.00 382 THR A CA 1
ATOM 2895 C C . THR A 1 382 ? -14.189 7.821 -6.352 1.00 91.00 382 THR A C 1
ATOM 2897 O O . THR A 1 382 ? -13.829 8.828 -5.748 1.00 91.00 382 THR A O 1
ATOM 2900 N N . ARG A 1 383 ? -15.207 7.867 -7.225 1.00 93.44 383 ARG A N 1
ATOM 2901 C CA . ARG A 1 383 ? -16.045 9.049 -7.472 1.00 93.44 383 ARG A CA 1
ATOM 2902 C C . ARG A 1 383 ? -17.525 8.753 -7.279 1.00 93.44 383 ARG A C 1
ATOM 2904 O O . ARG A 1 383 ? -18.172 8.177 -8.157 1.00 93.44 383 ARG A O 1
ATOM 2911 N N . TYR A 1 384 ? -18.080 9.243 -6.175 1.00 95.81 384 TYR A N 1
ATOM 2912 C CA . TYR A 1 384 ? -19.524 9.243 -5.949 1.00 95.81 384 TYR A CA 1
ATOM 2913 C C . TYR A 1 384 ? -20.197 10.509 -6.494 1.00 95.81 384 TYR A C 1
ATOM 2915 O O . TYR A 1 384 ? -19.596 11.570 -6.680 1.00 95.81 384 TYR A O 1
ATOM 2923 N N . VAL A 1 385 ? -21.503 10.417 -6.720 1.00 96.31 385 VAL A N 1
ATOM 2924 C CA . VAL A 1 385 ? -22.364 11.572 -6.967 1.00 96.31 385 VAL A CA 1
ATOM 2925 C C . VAL A 1 385 ? -22.539 12.325 -5.651 1.00 96.31 385 VAL A C 1
ATOM 2927 O O . VAL A 1 385 ? -23.032 11.776 -4.665 1.00 96.31 385 VAL A O 1
ATOM 2930 N N . THR A 1 386 ? -22.165 13.604 -5.636 1.00 97.00 386 THR A N 1
ATOM 2931 C CA . THR A 1 386 ? -22.397 14.485 -4.480 1.00 97.00 386 THR A CA 1
ATOM 2932 C C . THR A 1 386 ? -23.886 14.515 -4.123 1.00 97.00 386 THR A C 1
ATOM 2934 O O . THR A 1 386 ? -24.733 14.760 -4.981 1.00 97.00 386 THR A O 1
ATOM 2937 N N . GLY A 1 387 ? -24.208 14.312 -2.849 1.00 95.94 387 GLY A N 1
ATOM 2938 C CA . GLY A 1 387 ? -25.568 14.280 -2.319 1.00 95.94 387 GLY A CA 1
ATOM 2939 C C . GLY A 1 387 ? -26.228 12.898 -2.332 1.00 95.94 387 GLY A C 1
ATOM 2940 O O . GLY A 1 387 ? -27.341 12.767 -1.820 1.00 95.94 387 GLY A O 1
ATOM 2941 N N . SER A 1 388 ? -25.564 11.866 -2.861 1.00 95.69 388 SER A N 1
ATOM 2942 C CA . SER A 1 388 ? -26.114 10.507 -2.942 1.00 95.69 388 SER A CA 1
ATOM 2943 C C . SER A 1 388 ? -25.938 9.696 -1.649 1.00 95.69 388 SER A C 1
ATOM 2945 O O . SER A 1 388 ? -25.226 10.088 -0.725 1.00 95.69 388 SER A O 1
ATOM 2947 N N . ASN A 1 389 ? -26.639 8.570 -1.529 1.00 94.94 389 ASN A N 1
ATOM 2948 C CA . ASN A 1 389 ? -26.622 7.711 -0.339 1.00 94.94 389 ASN A CA 1
ATOM 2949 C C . ASN A 1 389 ? -25.574 6.592 -0.445 1.00 94.94 389 ASN A C 1
ATOM 2951 O O . ASN A 1 389 ? -25.874 5.447 -0.145 1.00 94.94 389 ASN A O 1
ATOM 2955 N N . TYR A 1 390 ? -24.357 6.904 -0.880 1.00 96.69 390 TYR A N 1
ATOM 2956 C CA . TYR A 1 390 ? -23.298 5.905 -1.027 1.00 96.69 390 TYR A CA 1
ATOM 2957 C C . TYR A 1 390 ? -22.884 5.265 0.311 1.00 96.69 390 TYR A C 1
ATOM 2959 O O . TYR A 1 390 ? -22.933 5.889 1.381 1.00 96.69 390 TYR A O 1
ATOM 2967 N N . THR A 1 391 ? -22.445 4.007 0.237 1.00 96.56 391 THR A N 1
ATOM 2968 C CA . THR A 1 391 ? -21.994 3.224 1.400 1.00 96.56 391 THR A CA 1
ATOM 2969 C C . THR A 1 391 ? -20.601 3.638 1.889 1.00 96.56 391 THR A C 1
ATOM 2971 O O . THR A 1 391 ? -20.368 3.681 3.094 1.00 96.56 391 THR A O 1
ATOM 2974 N N . GLY A 1 392 ? -19.704 4.013 0.975 1.00 95.94 392 GLY A N 1
ATOM 2975 C CA . GLY A 1 392 ? -18.267 4.136 1.245 1.00 95.94 392 GLY A CA 1
ATOM 2976 C C . GLY A 1 392 ? -17.512 2.953 0.638 1.00 95.94 392 GLY A C 1
ATOM 2977 O O . GLY A 1 392 ? -18.105 2.179 -0.111 1.00 95.94 392 GLY A O 1
ATOM 2978 N N . ILE A 1 393 ? -16.221 2.829 0.926 1.00 95.25 393 ILE A N 1
ATOM 2979 C CA . ILE A 1 393 ? -15.347 1.799 0.344 1.00 95.25 393 ILE A CA 1
ATOM 2980 C C . ILE A 1 393 ? -14.592 1.038 1.459 1.00 95.25 393 ILE A C 1
ATOM 2982 O O . ILE A 1 393 ? -14.081 1.677 2.386 1.00 95.25 393 ILE A O 1
ATOM 2986 N N . PRO A 1 394 ? -14.593 -0.310 1.457 1.00 95.44 394 PRO A N 1
ATOM 2987 C CA . PRO A 1 394 ? -14.062 -1.122 2.547 1.00 95.44 394 PRO A CA 1
ATOM 2988 C C . PRO A 1 394 ? -12.615 -1.592 2.329 1.00 95.44 394 PRO A C 1
ATOM 2990 O O . PRO A 1 394 ? -12.051 -1.522 1.239 1.00 95.44 394 PRO A O 1
ATOM 2993 N N . GLY A 1 395 ? -12.053 -2.190 3.383 1.00 96.19 395 GLY A N 1
ATOM 2994 C CA . GLY A 1 395 ? -10.935 -3.122 3.241 1.00 96.19 395 GLY A CA 1
ATOM 2995 C C . GLY A 1 395 ? -11.406 -4.480 2.705 1.00 96.19 395 GLY A C 1
ATOM 2996 O O . GLY A 1 395 ? -12.546 -4.897 2.940 1.00 96.19 395 GLY A O 1
ATOM 2997 N N . HIS A 1 396 ? -10.513 -5.200 2.036 1.00 97.50 396 HIS A N 1
ATOM 2998 C CA . HIS A 1 396 ? -10.733 -6.538 1.499 1.00 97.50 396 HIS A CA 1
ATOM 2999 C C . HIS A 1 396 ? -9.695 -7.522 2.041 1.00 97.50 396 HIS A C 1
ATOM 3001 O O . HIS A 1 396 ? -8.499 -7.249 2.056 1.00 97.50 396 HIS A O 1
ATOM 3007 N N . VAL A 1 397 ? -10.160 -8.692 2.473 1.00 98.31 397 VAL A N 1
ATOM 3008 C CA . VAL A 1 397 ? -9.322 -9.743 3.062 1.00 98.31 397 VAL A CA 1
ATOM 3009 C C . VAL A 1 397 ? -9.488 -11.010 2.239 1.00 98.31 397 VAL A C 1
ATOM 3011 O O . VAL A 1 397 ? -10.593 -11.546 2.145 1.00 98.31 397 VAL A O 1
ATOM 3014 N N . VAL A 1 398 ? -8.400 -11.486 1.641 1.00 98.56 398 VAL A N 1
ATOM 3015 C CA . VAL A 1 398 ? -8.378 -12.690 0.808 1.00 98.56 398 VAL A CA 1
ATOM 3016 C C . VAL A 1 398 ? -7.824 -13.864 1.605 1.00 98.56 398 VAL A C 1
ATOM 3018 O O . VAL A 1 398 ? -6.700 -13.800 2.093 1.00 98.56 398 VAL A O 1
ATOM 3021 N N . ASP A 1 399 ? -8.585 -14.951 1.693 1.00 98.19 399 ASP A N 1
ATOM 3022 C CA . ASP A 1 399 ? -8.089 -16.258 2.122 1.00 98.19 399 ASP A CA 1
ATOM 3023 C C . ASP A 1 399 ? -7.226 -16.850 1.002 1.00 98.19 399 ASP A C 1
ATOM 3025 O O . ASP A 1 399 ? -7.741 -17.293 -0.031 1.00 98.19 399 ASP A O 1
ATOM 3029 N N . LEU A 1 400 ? -5.906 -16.872 1.192 1.00 97.00 400 LEU A N 1
ATOM 3030 C CA . LEU A 1 400 ? -4.973 -17.333 0.162 1.00 97.00 400 LEU A CA 1
ATOM 3031 C C . LEU A 1 400 ? -5.087 -18.834 -0.135 1.00 97.00 400 LEU A C 1
ATOM 3033 O O . LEU A 1 400 ? -4.664 -19.279 -1.207 1.00 97.00 400 LEU A O 1
ATOM 3037 N N . SER A 1 401 ? -5.677 -19.615 0.774 1.00 95.69 401 SER A N 1
ATOM 3038 C CA . SER A 1 401 ? -5.848 -21.060 0.600 1.00 95.69 401 SER A CA 1
ATOM 3039 C C . SER A 1 401 ? -7.023 -21.405 -0.321 1.00 95.69 401 SER A C 1
ATOM 3041 O O . SER A 1 401 ? -6.961 -22.371 -1.089 1.00 95.69 401 SER A O 1
ATOM 3043 N N . THR A 1 402 ? -8.088 -20.602 -0.283 1.00 96.81 402 THR A N 1
ATOM 3044 C CA . THR A 1 402 ? -9.322 -20.838 -1.046 1.00 96.81 402 THR A CA 1
ATOM 3045 C C . THR A 1 402 ? -9.438 -19.918 -2.263 1.00 96.81 402 THR A C 1
ATOM 3047 O O . THR A 1 402 ? -9.897 -20.365 -3.322 1.00 96.81 402 THR A O 1
ATOM 3050 N N . GLY A 1 403 ? -8.924 -18.689 -2.166 1.00 97.19 403 GLY A N 1
ATOM 3051 C CA . GLY A 1 403 ? -9.170 -17.597 -3.110 1.00 97.19 403 GLY A CA 1
ATOM 3052 C C . GLY A 1 403 ? -10.462 -16.830 -2.806 1.00 97.19 403 GLY A C 1
ATOM 3053 O O . GLY A 1 403 ? -11.012 -16.185 -3.702 1.00 97.19 403 GLY A O 1
ATOM 3054 N N . ASP A 1 404 ? -10.980 -16.933 -1.581 1.00 98.50 404 ASP A N 1
ATOM 3055 C CA . ASP A 1 404 ? -12.187 -16.241 -1.136 1.00 98.50 404 ASP A CA 1
ATOM 3056 C C . ASP A 1 404 ? -11.826 -14.841 -0.621 1.00 98.50 404 ASP A C 1
ATOM 3058 O O . ASP A 1 404 ? -11.060 -14.698 0.329 1.00 98.50 404 ASP A O 1
ATOM 3062 N N . MET A 1 405 ? -12.383 -13.800 -1.238 1.00 98.38 405 MET A N 1
ATOM 3063 C CA . MET A 1 405 ? -12.186 -12.404 -0.852 1.00 98.38 405 MET A CA 1
ATOM 3064 C C . MET A 1 405 ? -13.413 -11.862 -0.121 1.00 98.38 405 MET A C 1
ATOM 3066 O O . MET A 1 405 ? -14.531 -11.921 -0.631 1.00 98.38 405 MET A O 1
ATOM 3070 N N . TYR A 1 406 ? -13.201 -11.276 1.051 1.00 98.38 406 TYR A N 1
ATOM 3071 C CA . TYR A 1 406 ? -14.251 -10.730 1.903 1.00 98.38 406 TYR A CA 1
ATOM 3072 C C . TYR A 1 406 ? -14.088 -9.221 2.043 1.00 98.38 406 TYR A C 1
ATOM 3074 O O . TYR A 1 406 ? -13.037 -8.758 2.479 1.00 98.38 406 TYR A O 1
ATOM 3082 N N . ALA A 1 407 ? -15.130 -8.454 1.726 1.00 97.69 407 ALA A N 1
ATOM 3083 C CA . ALA A 1 407 ? -15.205 -7.061 2.157 1.00 97.69 407 ALA A CA 1
ATOM 3084 C C . ALA A 1 407 ? -15.421 -7.005 3.679 1.00 97.69 407 ALA A C 1
ATOM 3086 O O . ALA A 1 407 ? -16.277 -7.720 4.207 1.00 97.69 407 ALA A O 1
ATOM 3087 N N . THR A 1 408 ? -14.688 -6.143 4.385 1.00 96.50 408 THR A N 1
ATOM 3088 C CA . THR A 1 408 ? -14.838 -5.963 5.834 1.00 96.50 408 THR A CA 1
ATOM 3089 C C . THR A 1 408 ? -15.091 -4.509 6.211 1.00 96.50 408 THR A C 1
ATOM 3091 O O . THR A 1 408 ? -14.435 -3.593 5.724 1.00 96.50 408 THR A O 1
ATOM 3094 N N . GLY A 1 409 ? -16.053 -4.303 7.112 1.00 95.75 409 GLY A N 1
ATOM 3095 C CA . GLY A 1 409 ? -16.380 -2.986 7.648 1.00 95.75 409 GLY A CA 1
ATOM 3096 C C . GLY A 1 409 ? -15.608 -2.627 8.915 1.00 95.75 409 GLY A C 1
ATOM 3097 O O . GLY A 1 409 ? -15.703 -1.493 9.358 1.00 95.75 409 GLY A O 1
ATOM 3098 N N . VAL A 1 410 ? -14.850 -3.547 9.530 1.00 97.38 410 VAL A N 1
ATOM 3099 C CA . VAL A 1 410 ? -14.281 -3.344 10.885 1.00 97.38 410 VAL A CA 1
ATOM 3100 C C . VAL A 1 410 ? -13.309 -2.170 10.999 1.00 97.38 410 VAL A C 1
ATOM 3102 O O . VAL A 1 410 ? -13.110 -1.648 12.097 1.00 97.38 410 VAL A O 1
ATOM 3105 N N . PHE A 1 411 ? -12.743 -1.734 9.876 1.00 97.12 411 PHE A N 1
ATOM 3106 C CA . PHE A 1 411 ? -11.812 -0.616 9.810 1.00 97.12 411 PHE A CA 1
ATOM 3107 C C . PHE A 1 411 ? -12.476 0.735 9.553 1.00 97.12 411 PHE A C 1
ATOM 3109 O O . PHE A 1 411 ? -11.745 1.721 9.568 1.00 97.12 411 PHE A O 1
ATOM 3116 N N . THR A 1 412 ? -13.809 0.792 9.394 1.00 96.44 412 THR A N 1
ATOM 3117 C CA . THR A 1 412 ? -14.609 1.839 8.708 1.00 96.44 412 THR A CA 1
ATOM 3118 C C . THR A 1 412 ? -14.730 1.616 7.195 1.00 96.44 412 THR A C 1
ATOM 3120 O O . THR A 1 412 ? -14.185 0.650 6.664 1.00 96.44 412 THR A O 1
ATOM 3123 N N . LEU A 1 413 ? -15.491 2.474 6.510 1.00 95.94 413 LEU A N 1
ATOM 3124 C CA . LEU A 1 413 ? -15.712 2.462 5.058 1.00 95.94 413 LEU A CA 1
ATOM 3125 C C . LEU A 1 413 ? -15.194 3.750 4.395 1.00 95.94 413 LEU A C 1
ATOM 3127 O O . LEU A 1 413 ? -15.761 4.225 3.410 1.00 95.94 413 LEU A O 1
ATOM 3131 N N . GLY A 1 414 ? -14.167 4.366 4.987 1.00 92.69 414 GLY A N 1
ATOM 3132 C CA . GLY A 1 414 ? -13.602 5.651 4.571 1.00 92.69 414 GLY A CA 1
ATOM 3133 C C . GLY A 1 414 ? -12.603 5.597 3.415 1.00 92.69 414 GLY A C 1
ATOM 3134 O O . GLY A 1 414 ? -12.172 6.660 2.973 1.00 92.69 414 GLY A O 1
ATOM 3135 N N . GLY A 1 415 ? -12.228 4.411 2.942 1.00 91.06 415 GLY A N 1
ATOM 3136 C CA . GLY A 1 415 ? -11.023 4.243 2.134 1.00 91.06 415 GLY A CA 1
ATOM 3137 C C . GLY A 1 415 ? -9.758 4.219 2.978 1.00 91.06 415 GLY A C 1
ATOM 3138 O O . GLY A 1 415 ? -9.687 4.812 4.059 1.00 91.06 415 GLY A O 1
ATOM 3139 N N . PHE A 1 416 ? -8.773 3.476 2.494 1.00 92.56 416 PHE A N 1
ATOM 3140 C CA . PHE A 1 416 ? -7.506 3.237 3.174 1.00 92.56 416 PHE A CA 1
ATOM 3141 C C . PHE A 1 416 ? -6.376 3.291 2.158 1.00 92.56 416 PHE A C 1
ATOM 3143 O O . PHE A 1 416 ? -6.641 3.171 0.971 1.00 92.56 416 PHE A O 1
ATOM 3150 N N . GLU A 1 417 ? -5.156 3.452 2.654 1.00 91.56 417 GLU A N 1
ATOM 3151 C CA . GLU A 1 417 ? -3.936 3.355 1.844 1.00 91.56 417 GLU A CA 1
ATOM 3152 C C . GLU A 1 417 ? -3.314 1.982 2.017 1.00 91.56 417 GLU A C 1
ATOM 3154 O O . GLU A 1 417 ? -3.177 1.220 1.075 1.00 91.56 417 GLU A O 1
ATOM 3159 N N . LYS A 1 418 ? -3.019 1.607 3.267 1.00 94.50 418 LYS A N 1
ATOM 3160 C CA . LYS A 1 418 ? -2.481 0.290 3.597 1.00 94.50 418 LYS A CA 1
ATOM 3161 C C . LYS A 1 418 ? -3.035 -0.200 4.926 1.00 94.50 418 LYS A C 1
ATOM 3163 O O . LYS A 1 418 ? -3.281 0.569 5.862 1.00 94.50 418 LYS A O 1
ATOM 3168 N N . ILE A 1 419 ? -3.235 -1.508 5.024 1.00 96.69 419 ILE A N 1
ATOM 3169 C CA . ILE A 1 419 ? -3.658 -2.176 6.254 1.00 96.69 419 ILE A CA 1
ATOM 3170 C C . ILE A 1 419 ? -2.664 -3.294 6.541 1.00 96.69 419 ILE A C 1
ATOM 3172 O O . ILE A 1 419 ? -2.567 -4.245 5.772 1.00 96.69 419 ILE A O 1
ATOM 3176 N N . VAL A 1 420 ? -1.953 -3.181 7.663 1.00 97.25 420 VAL A N 1
ATOM 3177 C CA . VAL A 1 420 ? -0.942 -4.165 8.084 1.00 97.25 420 VAL A CA 1
ATOM 3178 C C . VAL A 1 420 ? -1.280 -4.767 9.438 1.00 97.25 420 VAL A C 1
ATOM 3180 O O . VAL A 1 420 ? -1.747 -4.065 10.341 1.00 97.25 420 VAL A O 1
ATOM 3183 N N . GLU A 1 421 ? -1.029 -6.061 9.611 1.00 98.25 421 GLU A N 1
ATOM 3184 C CA . GLU A 1 421 ? -1.045 -6.695 10.923 1.00 98.25 421 GLU A CA 1
ATOM 3185 C C . GLU A 1 421 ? 0.138 -6.189 11.753 1.00 98.25 421 GLU A C 1
ATOM 3187 O O . GLU A 1 421 ? 1.275 -6.136 11.296 1.00 98.25 421 GLU A O 1
ATOM 3192 N N . VAL A 1 422 ? -0.122 -5.863 13.015 1.00 98.06 422 VAL A N 1
ATOM 3193 C CA . VAL A 1 422 ? 0.894 -5.509 14.009 1.00 98.06 422 VAL A CA 1
ATOM 3194 C C . VAL A 1 422 ? 0.785 -6.460 15.197 1.00 98.06 422 VAL A C 1
ATOM 3196 O O . VAL A 1 422 ? -0.299 -6.927 15.552 1.00 98.06 422 VAL A O 1
ATOM 3199 N N . ASN A 1 423 ? 1.900 -6.769 15.856 1.00 97.19 423 ASN A N 1
ATOM 3200 C CA . ASN A 1 423 ? 1.870 -7.746 16.941 1.00 97.19 423 ASN A CA 1
ATOM 3201 C C . ASN A 1 423 ? 1.194 -7.184 18.211 1.00 97.19 423 ASN A C 1
ATOM 3203 O O . ASN A 1 423 ? 1.741 -6.298 18.863 1.00 97.19 423 ASN A O 1
ATOM 3207 N N . CYS A 1 424 ? 0.056 -7.746 18.642 1.00 93.94 424 CYS A N 1
ATOM 3208 C CA . CYS A 1 424 ? -0.521 -7.429 19.963 1.00 93.94 424 CYS A CA 1
ATOM 3209 C C . CYS A 1 424 ? 0.178 -8.144 21.135 1.00 93.94 424 CYS A C 1
ATOM 3211 O O . CYS A 1 424 ? -0.145 -7.882 22.295 1.00 93.94 424 CYS A O 1
ATOM 3213 N N . GLY A 1 425 ? 1.005 -9.158 20.866 1.00 95.25 425 GLY A N 1
ATOM 3214 C CA . GLY A 1 425 ? 1.678 -9.986 21.874 1.00 95.25 425 GLY A CA 1
ATOM 3215 C C . GLY A 1 425 ? 0.768 -10.904 22.705 1.00 95.25 425 GLY A C 1
ATOM 3216 O O . GLY A 1 425 ? 1.229 -11.485 23.686 1.00 95.25 425 GLY A O 1
ATOM 3217 N N . ILE A 1 426 ? -0.515 -11.060 22.351 1.00 96.31 426 ILE A N 1
ATOM 3218 C CA . ILE A 1 426 ? -1.482 -11.854 23.125 1.00 96.31 426 ILE A CA 1
ATOM 3219 C C . ILE A 1 426 ? -2.329 -12.775 22.242 1.00 96.31 426 ILE A C 1
ATOM 3221 O O . ILE A 1 426 ? -2.815 -12.395 21.180 1.00 96.31 426 ILE A O 1
ATOM 3225 N N . LYS A 1 427 ? -2.526 -14.014 22.705 1.00 97.06 427 LYS A N 1
ATOM 3226 C CA . LYS A 1 427 ? -3.364 -15.012 22.026 1.00 97.06 427 LYS A CA 1
ATOM 3227 C C . LYS A 1 427 ? -4.843 -14.641 22.108 1.00 97.06 427 LYS A C 1
ATOM 3229 O O . LYS A 1 427 ? -5.293 -14.043 23.081 1.00 97.06 427 LYS A O 1
ATOM 3234 N N . GLY A 1 428 ? -5.613 -15.070 21.110 1.00 97.50 428 GLY A N 1
ATOM 3235 C CA . GLY A 1 428 ? -7.051 -14.789 21.029 1.00 97.50 428 GLY A CA 1
ATOM 3236 C C . GLY A 1 428 ? -7.393 -13.385 20.522 1.00 97.50 428 GLY A C 1
ATOM 3237 O O . GLY A 1 428 ? -8.573 -13.095 20.342 1.00 97.50 428 GLY A O 1
ATOM 3238 N N . TYR A 1 429 ? -6.389 -12.549 20.248 1.00 98.56 429 TYR A N 1
ATOM 3239 C CA . TYR A 1 429 ? -6.550 -11.237 19.632 1.00 98.56 429 TYR A CA 1
ATOM 3240 C C . TYR A 1 429 ? -5.605 -11.069 18.438 1.00 98.56 429 TYR A C 1
ATOM 3242 O O . TYR A 1 429 ? -4.609 -11.786 18.320 1.00 98.56 429 TYR A O 1
ATOM 3250 N N . VAL A 1 430 ? -5.955 -10.130 17.566 1.00 98.62 430 VAL A N 1
ATOM 3251 C CA . VAL A 1 430 ? -5.151 -9.624 16.443 1.00 98.62 430 VAL A CA 1
ATOM 3252 C C . VAL A 1 430 ? -5.171 -8.101 16.474 1.00 98.62 430 VAL A C 1
ATOM 3254 O O . VAL A 1 430 ? -6.104 -7.510 17.029 1.00 98.62 430 VAL A O 1
ATOM 3257 N N . CYS A 1 431 ? -4.155 -7.469 15.893 1.00 98.69 431 CYS A N 1
ATOM 3258 C CA . CYS A 1 431 ? -4.078 -6.020 15.812 1.00 98.69 431 CYS A CA 1
ATOM 3259 C C . CYS A 1 431 ? -3.718 -5.634 14.393 1.00 98.69 431 CYS A C 1
ATOM 3261 O O . CYS A 1 431 ? -2.840 -6.240 13.793 1.00 98.69 431 CYS A O 1
ATOM 3263 N N . PHE A 1 432 ? -4.378 -4.608 13.881 1.00 98.69 432 PHE A N 1
ATOM 3264 C CA . PHE A 1 432 ? -4.108 -4.072 12.555 1.00 98.69 432 PHE A CA 1
ATOM 3265 C C . PHE A 1 432 ? -3.910 -2.571 12.652 1.00 98.69 432 PHE A C 1
ATOM 3267 O O . PHE A 1 432 ? -4.579 -1.918 13.452 1.00 98.69 432 PHE A O 1
ATOM 3274 N N . ALA A 1 433 ? -3.024 -2.020 11.836 1.00 98.06 433 ALA A N 1
ATOM 3275 C CA . ALA A 1 433 ? -2.872 -0.587 11.661 1.00 98.06 433 ALA A CA 1
ATOM 3276 C C . ALA A 1 433 ? -3.431 -0.204 10.282 1.00 98.06 433 ALA A C 1
ATOM 3278 O O . ALA A 1 433 ? -2.783 -0.475 9.274 1.00 98.06 433 ALA A O 1
ATOM 3279 N N . PRO A 1 434 ? -4.632 0.397 10.204 1.00 96.94 434 PRO A N 1
ATOM 3280 C CA . PRO A 1 434 ? -5.139 0.975 8.964 1.00 96.94 434 PRO A CA 1
ATOM 3281 C C . PRO A 1 434 ? -4.590 2.390 8.771 1.00 96.94 434 PRO A C 1
ATOM 3283 O O . PRO A 1 434 ? -4.765 3.251 9.641 1.00 96.94 434 PRO A O 1
ATOM 3286 N N . SER A 1 435 ? -4.013 2.681 7.616 1.00 95.06 435 SER A N 1
ATOM 3287 C CA . SER A 1 435 ? -3.599 4.026 7.214 1.00 95.06 435 SER A CA 1
ATOM 3288 C C . SER A 1 435 ? -4.447 4.557 6.055 1.00 95.06 435 SER A C 1
ATOM 3290 O O . SER A 1 435 ? -5.348 3.869 5.576 1.00 95.06 435 SER A O 1
ATOM 3292 N N . GLY A 1 436 ? -4.270 5.825 5.707 1.00 90.81 436 GLY A N 1
ATOM 3293 C CA . GLY A 1 436 ? -5.021 6.489 4.647 1.00 90.81 436 GLY A CA 1
ATOM 3294 C C . GLY A 1 436 ? -6.108 7.455 5.063 1.00 90.81 436 GLY A C 1
ATOM 3295 O O . GLY A 1 436 ? -6.101 8.000 6.168 1.00 90.81 436 GLY A O 1
ATOM 3296 N N . TYR A 1 437 ? -7.035 7.680 4.135 1.00 86.88 437 TYR A N 1
ATOM 3297 C CA . TYR A 1 437 ? -8.091 8.675 4.255 1.00 86.88 437 TYR A CA 1
ATOM 3298 C C . TYR A 1 437 ? -9.167 8.325 5.294 1.00 86.88 437 TYR A C 1
ATOM 3300 O O . TYR A 1 437 ? -9.195 7.287 5.961 1.00 86.88 437 TYR A O 1
ATOM 3308 N N . ASN A 1 438 ? -10.103 9.265 5.380 1.00 89.62 438 ASN A N 1
ATOM 3309 C CA . ASN A 1 438 ? -11.439 9.091 5.919 1.00 89.62 438 ASN A CA 1
ATOM 3310 C C . ASN A 1 438 ? -12.428 9.763 4.945 1.00 89.62 438 ASN A C 1
ATOM 3312 O O . ASN A 1 438 ? -13.090 10.740 5.289 1.00 89.62 438 ASN A O 1
ATOM 3316 N N . GLY A 1 439 ? -12.501 9.277 3.706 1.00 89.38 439 GLY A N 1
ATOM 3317 C CA . GLY A 1 439 ? -13.571 9.617 2.769 1.00 89.38 439 GLY A CA 1
ATOM 3318 C C . GLY A 1 439 ? -13.155 10.259 1.449 1.00 89.38 439 GLY A C 1
ATOM 3319 O O . GLY A 1 439 ? -13.908 11.110 0.968 1.00 89.38 439 GLY A O 1
ATOM 3320 N N . ASP A 1 440 ? -11.996 9.945 0.862 1.00 91.12 440 ASP A N 1
ATOM 3321 C CA . ASP A 1 440 ? -11.655 10.538 -0.440 1.00 91.12 440 ASP A CA 1
ATOM 3322 C C . ASP A 1 440 ? -12.452 9.891 -1.582 1.00 91.12 440 ASP A C 1
ATOM 3324 O O . ASP A 1 440 ? -12.078 8.885 -2.175 1.00 91.12 440 ASP A O 1
ATOM 3328 N N . PHE A 1 441 ? -13.630 10.461 -1.840 1.00 93.81 441 PHE A N 1
ATOM 3329 C CA . PHE A 1 441 ? -14.621 9.893 -2.752 1.00 93.81 441 PHE A CA 1
ATOM 3330 C C . PHE A 1 441 ? -14.967 10.798 -3.936 1.00 93.81 441 PHE A C 1
ATOM 3332 O O . PHE A 1 441 ? -16.038 10.656 -4.538 1.00 93.81 441 PHE A O 1
ATOM 3339 N N . GLY A 1 442 ? -14.131 11.798 -4.231 1.00 92.56 442 GLY A N 1
ATOM 3340 C CA . GLY A 1 442 ? -14.360 12.711 -5.356 1.00 92.56 442 GLY A CA 1
ATOM 3341 C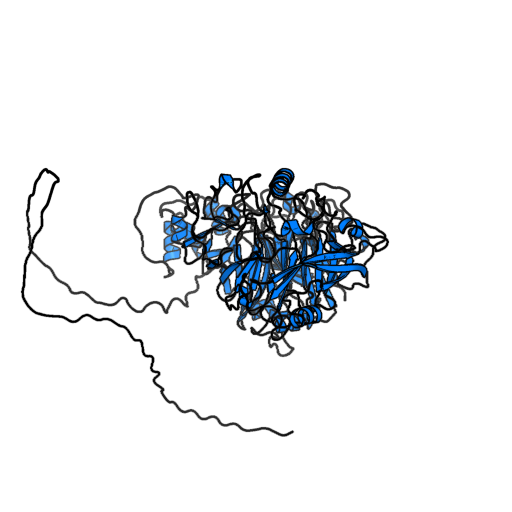 C . GLY A 1 442 ? -15.679 13.499 -5.283 1.00 92.56 442 GLY A C 1
ATOM 3342 O O . GLY A 1 442 ? -16.242 13.871 -6.316 1.00 92.56 442 GLY A O 1
ATOM 3343 N N . VAL A 1 443 ? -16.187 13.744 -4.071 1.00 95.50 443 VAL A N 1
ATOM 3344 C CA . VAL A 1 443 ? -17.425 14.492 -3.789 1.00 95.50 443 VAL A CA 1
ATOM 3345 C C . VAL A 1 443 ? -17.136 15.919 -3.322 1.00 95.50 443 VAL A C 1
ATOM 3347 O O . VAL A 1 443 ? -16.039 16.249 -2.876 1.00 95.50 443 VAL A O 1
ATOM 3350 N N . ASN A 1 444 ? -18.151 16.788 -3.347 1.00 97.19 444 ASN A N 1
ATOM 3351 C CA . ASN A 1 444 ? -18.066 18.069 -2.651 1.00 97.19 444 ASN A CA 1
ATOM 3352 C C . ASN A 1 444 ? -18.178 17.857 -1.131 1.00 97.19 444 ASN A C 1
ATOM 3354 O O . ASN A 1 444 ? -19.281 17.780 -0.583 1.00 97.19 444 ASN A O 1
ATOM 3358 N N . GLY A 1 445 ? -17.035 17.828 -0.444 1.00 96.19 445 GLY A N 1
ATOM 3359 C CA . GLY A 1 445 ? -16.980 17.595 0.999 1.00 96.19 445 GLY A CA 1
ATOM 3360 C C . GLY A 1 445 ? -17.815 18.574 1.835 1.00 96.19 445 GLY A C 1
ATOM 3361 O O . GLY A 1 445 ? -18.435 18.166 2.813 1.00 96.19 445 GLY A O 1
ATOM 3362 N N . ALA A 1 446 ? -17.925 19.849 1.445 1.00 96.94 446 ALA A N 1
ATOM 3363 C CA . ALA A 1 446 ? -18.747 20.815 2.182 1.00 96.94 446 ALA A CA 1
ATOM 3364 C C . ALA A 1 446 ? -20.247 20.473 2.115 1.00 96.94 446 ALA A C 1
ATOM 3366 O O . ALA A 1 446 ? -20.967 20.631 3.104 1.00 96.94 446 ALA A O 1
ATOM 3367 N N . ALA A 1 447 ? -20.719 19.973 0.969 1.00 97.75 447 ALA A N 1
ATOM 3368 C CA . ALA A 1 447 ? -22.097 19.513 0.818 1.00 97.75 447 ALA A CA 1
ATOM 3369 C C . ALA A 1 447 ? -22.366 18.256 1.664 1.00 97.75 447 ALA A C 1
ATOM 3371 O O . ALA A 1 447 ? -23.394 18.176 2.339 1.00 97.75 447 ALA A O 1
ATOM 3372 N N . GLU A 1 448 ? -21.426 17.311 1.692 1.00 97.81 448 GLU A N 1
ATOM 3373 C CA . GLU A 1 448 ? -21.541 16.100 2.513 1.00 97.81 448 GLU A CA 1
ATOM 3374 C C . GLU A 1 448 ? -21.466 16.400 4.014 1.00 97.81 448 GLU A C 1
ATOM 3376 O O . GLU A 1 448 ? -22.267 15.890 4.799 1.00 97.81 448 GLU A O 1
ATOM 3381 N N . ALA A 1 449 ? -20.582 17.308 4.427 1.00 97.88 449 ALA A N 1
ATOM 3382 C CA . ALA A 1 449 ? -20.530 17.796 5.800 1.00 97.88 449 ALA A CA 1
ATOM 3383 C C . ALA A 1 449 ? -21.858 18.455 6.209 1.00 97.88 449 ALA A C 1
ATOM 3385 O O . ALA A 1 449 ? -22.371 18.197 7.297 1.00 97.88 449 ALA A O 1
ATOM 3386 N N . ALA A 1 450 ? -22.476 19.254 5.330 1.00 98.19 450 ALA A N 1
ATOM 3387 C CA . ALA A 1 450 ? -23.795 19.830 5.590 1.00 98.19 450 ALA A CA 1
ATOM 3388 C C . ALA A 1 450 ? -24.876 18.748 5.777 1.00 98.19 450 ALA A C 1
ATOM 3390 O O . ALA A 1 450 ? -25.714 18.871 6.673 1.00 98.19 450 ALA A O 1
ATOM 3391 N N . ARG A 1 451 ? -24.832 17.660 4.993 1.00 97.69 451 ARG A N 1
ATOM 3392 C CA . ARG A 1 451 ? -25.729 16.504 5.168 1.00 97.69 451 ARG A CA 1
ATOM 3393 C C . ARG A 1 451 ? -25.507 15.804 6.503 1.00 97.69 451 ARG A C 1
ATOM 3395 O O . ARG A 1 451 ? -26.481 15.572 7.216 1.00 97.69 451 ARG A O 1
ATOM 3402 N N . LYS A 1 452 ? -24.254 15.535 6.887 1.00 97.81 452 LYS A N 1
ATOM 3403 C CA . LYS A 1 452 ? -23.923 14.982 8.210 1.00 97.81 452 LYS A CA 1
ATOM 3404 C C . LYS A 1 452 ? -24.477 15.863 9.331 1.00 97.81 452 LYS A C 1
ATOM 3406 O O . LYS A 1 452 ? -25.152 15.364 10.229 1.00 97.81 452 LYS A O 1
ATOM 3411 N N . ASN A 1 453 ? -24.255 17.171 9.239 1.00 98.31 453 ASN A N 1
ATOM 3412 C CA . ASN A 1 453 ? -24.689 18.152 10.233 1.00 98.31 453 ASN A CA 1
ATOM 3413 C C . ASN A 1 453 ? -26.211 18.324 10.323 1.00 98.31 453 ASN A C 1
ATOM 3415 O O . ASN A 1 453 ? -26.708 18.772 11.358 1.00 98.31 453 ASN A O 1
ATOM 3419 N N . ALA A 1 454 ? -26.952 17.970 9.270 1.00 97.94 454 ALA A N 1
ATOM 3420 C CA . ALA A 1 454 ? -28.411 17.900 9.304 1.00 97.94 454 ALA A CA 1
ATOM 3421 C C . ALA A 1 454 ? -28.925 16.664 10.065 1.00 97.94 454 ALA A C 1
ATOM 3423 O O . ALA A 1 454 ? -30.032 16.705 10.601 1.00 97.94 454 ALA A O 1
ATOM 3424 N N . LEU A 1 455 ? -28.133 15.586 10.134 1.00 97.06 455 LEU A N 1
ATOM 3425 C CA . LEU A 1 455 ? -28.447 14.393 10.927 1.00 97.06 455 LEU A CA 1
ATOM 3426 C C . LEU A 1 455 ? -28.090 14.594 12.400 1.00 97.06 455 LEU A C 1
ATOM 3428 O O . LEU A 1 455 ? -28.898 14.310 13.281 1.00 97.06 455 LEU A O 1
ATOM 3432 N N . THR A 1 456 ? -26.869 15.060 12.672 1.00 97.06 456 THR A N 1
ATOM 3433 C CA . THR A 1 456 ? -26.382 15.306 14.031 1.00 97.06 456 THR A CA 1
ATOM 3434 C C . THR A 1 456 ? -25.180 16.245 14.036 1.00 97.06 456 THR A C 1
ATOM 3436 O O . THR A 1 456 ? -24.397 16.281 13.090 1.00 97.06 456 THR A O 1
ATOM 3439 N N . LYS A 1 457 ? -24.999 16.960 15.147 1.00 97.25 457 LYS A N 1
ATOM 3440 C CA . LYS A 1 457 ? -23.764 17.691 15.462 1.00 97.25 457 LYS A CA 1
ATOM 3441 C C . LYS A 1 457 ? -22.737 16.766 16.116 1.00 97.25 457 LYS A C 1
ATOM 3443 O O . LYS A 1 457 ? -23.065 15.628 16.481 1.00 97.25 457 LYS A O 1
ATOM 3448 N N . ARG A 1 458 ? -21.497 17.243 16.246 1.00 97.00 458 ARG A N 1
ATOM 3449 C CA . ARG A 1 458 ? -20.462 16.589 17.057 1.00 97.00 458 ARG A CA 1
ATOM 3450 C C . ARG A 1 458 ? -20.896 16.530 18.530 1.00 97.00 458 ARG A C 1
ATOM 3452 O O . ARG A 1 458 ? -21.727 17.344 18.946 1.00 97.00 458 ARG A O 1
ATOM 3459 N N . PRO A 1 459 ? -20.340 15.610 19.343 1.00 96.31 459 PRO A N 1
ATOM 3460 C CA . PRO A 1 459 ? -20.675 15.513 20.767 1.00 96.31 459 PRO A CA 1
ATOM 3461 C C . PRO A 1 459 ? -20.434 16.799 21.574 1.00 96.31 459 PRO A C 1
ATOM 3463 O O . PRO A 1 459 ? -21.088 17.018 22.589 1.00 96.31 459 PRO A O 1
ATOM 3466 N N . ASP A 1 460 ? -19.529 17.669 21.122 1.00 94.81 460 ASP A N 1
ATOM 3467 C CA . ASP A 1 460 ? -19.249 18.979 21.728 1.00 94.81 460 ASP A CA 1
ATOM 3468 C C . ASP A 1 460 ? -20.205 20.104 21.266 1.00 94.81 460 ASP A C 1
ATOM 3470 O O . ASP A 1 460 ? -20.064 21.254 21.681 1.00 94.81 460 ASP A O 1
ATOM 3474 N N . GLY A 1 461 ? -21.189 19.782 20.418 1.00 97.06 461 GLY A N 1
ATOM 3475 C CA . GLY A 1 461 ? -22.191 20.710 19.891 1.00 97.06 461 GLY A CA 1
ATOM 3476 C C . GLY A 1 461 ? -21.777 21.469 18.628 1.00 97.06 461 GLY A C 1
ATOM 3477 O O . GLY A 1 461 ? -22.573 22.261 18.124 1.00 97.06 461 GLY A O 1
ATOM 3478 N N . THR A 1 462 ? -20.573 21.237 18.105 1.00 97.62 462 THR A N 1
ATOM 3479 C CA . THR A 1 462 ? -20.071 21.905 16.895 1.00 97.62 462 THR A CA 1
ATOM 3480 C C . THR A 1 462 ? -20.361 21.109 15.618 1.00 97.62 462 THR A C 1
ATOM 3482 O O . THR A 1 462 ? -20.831 19.968 15.650 1.00 97.62 462 THR A O 1
ATOM 3485 N N . ASP A 1 463 ? -20.124 21.735 14.470 1.00 98.00 463 ASP A N 1
ATOM 3486 C CA . ASP A 1 463 ? -20.363 21.137 13.159 1.00 98.00 463 ASP A CA 1
ATOM 3487 C C . ASP A 1 463 ? -19.218 20.193 12.782 1.00 98.00 463 ASP A C 1
ATOM 3489 O O . ASP A 1 463 ? -18.050 20.494 13.010 1.00 98.00 463 ASP A O 1
ATOM 3493 N N . TYR A 1 464 ? -19.554 19.064 12.163 1.00 98.19 464 TYR A N 1
ATOM 3494 C CA . TYR A 1 464 ? -18.582 18.242 11.455 1.00 98.19 464 TYR A CA 1
ATOM 3495 C C . TYR A 1 464 ? -18.052 18.984 10.227 1.00 98.19 464 TYR A C 1
ATOM 3497 O O . TYR A 1 464 ? -18.817 19.644 9.515 1.00 98.19 464 TYR A O 1
ATOM 3505 N N . VAL A 1 465 ? -16.774 18.777 9.922 1.00 97.69 465 VAL A N 1
ATOM 3506 C CA . VAL A 1 465 ? -16.215 18.989 8.579 1.00 97.69 465 VAL A CA 1
ATOM 3507 C C . VAL A 1 465 ? -16.127 17.657 7.842 1.00 97.69 465 VAL A C 1
ATOM 3509 O O . VAL A 1 465 ? -16.232 16.598 8.466 1.00 97.69 465 VAL A O 1
ATOM 3512 N N . TYR A 1 466 ? -15.954 17.695 6.519 1.00 97.44 466 TYR A N 1
ATOM 3513 C CA . TYR A 1 466 ? -15.762 16.466 5.752 1.00 97.44 466 TYR A CA 1
ATOM 3514 C C . TYR A 1 466 ? -14.510 15.733 6.254 1.00 97.44 466 TYR A C 1
ATOM 3516 O O . TYR A 1 466 ? -13.496 16.399 6.464 1.00 97.44 466 TYR A O 1
ATOM 3524 N N . PRO A 1 467 ? -14.559 14.411 6.487 1.00 96.31 467 PRO A N 1
ATOM 3525 C CA . PRO A 1 467 ? -13.538 13.758 7.289 1.00 96.31 467 PRO A CA 1
ATOM 3526 C C . PRO A 1 467 ? -12.261 13.403 6.512 1.00 96.31 467 PRO A C 1
ATOM 3528 O O . PRO A 1 467 ? -11.326 12.901 7.129 1.00 96.31 467 PRO A O 1
ATOM 3531 N N . VAL A 1 468 ? -12.171 13.713 5.209 1.00 94.94 468 VAL A N 1
ATOM 3532 C CA . VAL A 1 468 ? -10.937 13.548 4.415 1.00 94.94 468 VAL A CA 1
ATOM 3533 C C . VAL A 1 468 ? -9.742 14.164 5.135 1.00 94.94 468 VAL A C 1
ATOM 3535 O O . VAL A 1 468 ? -9.773 15.330 5.524 1.00 94.94 468 VAL A O 1
ATOM 3538 N N . ASN A 1 469 ? -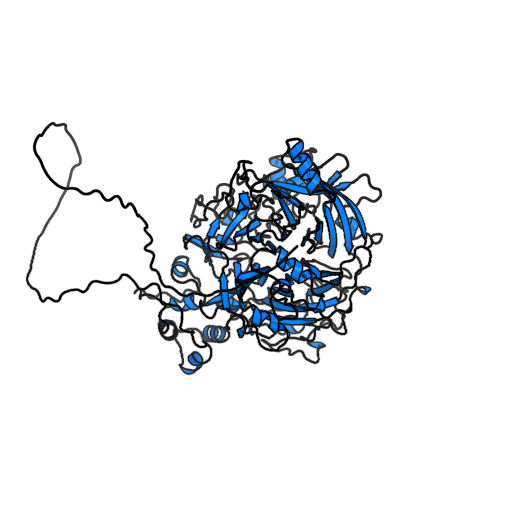8.712 13.340 5.340 1.00 93.38 469 ASN A N 1
ATOM 3539 C CA . ASN A 1 469 ? -7.473 13.624 6.075 1.00 93.38 469 ASN A CA 1
ATOM 3540 C C . ASN A 1 469 ? -7.651 14.182 7.500 1.00 93.38 469 ASN A C 1
ATOM 3542 O O . ASN A 1 469 ? -6.684 14.601 8.138 1.00 93.38 469 ASN A O 1
ATOM 3546 N N . VAL A 1 470 ? -8.864 14.130 8.057 1.00 96.25 470 VAL A N 1
ATOM 3547 C CA . VAL A 1 470 ? -9.129 14.359 9.481 1.00 96.25 470 VAL A CA 1
ATOM 3548 C C . VAL A 1 470 ? -9.052 13.010 10.189 1.00 96.25 470 VAL A C 1
ATOM 3550 O O . VAL A 1 470 ? -10.052 12.407 10.585 1.00 96.25 470 VAL A O 1
ATOM 3553 N N . VAL A 1 471 ? -7.827 12.493 10.256 1.00 94.38 471 VAL A N 1
ATOM 3554 C CA . VAL A 1 471 ? -7.530 11.121 10.672 1.00 94.38 471 VAL A CA 1
ATOM 3555 C C . VAL A 1 471 ? -6.190 11.070 11.419 1.00 94.38 471 VAL A C 1
ATOM 3557 O O . VAL A 1 471 ? -5.197 11.627 10.935 1.00 94.38 471 VAL A O 1
ATOM 3560 N N . PRO A 1 472 ? -6.130 10.454 12.612 1.00 97.00 472 PRO A N 1
ATOM 3561 C CA . PRO A 1 472 ? -4.876 10.175 13.296 1.00 97.00 472 PRO A CA 1
ATOM 3562 C C . PRO A 1 472 ? -4.303 8.844 12.796 1.00 97.00 472 PRO A C 1
ATOM 3564 O O . PRO A 1 472 ? -4.958 8.103 12.068 1.00 97.00 472 PRO A O 1
ATOM 3567 N N . ALA A 1 473 ? -3.116 8.471 13.268 1.00 97.94 473 ALA A N 1
ATOM 3568 C CA . ALA A 1 473 ? -2.681 7.081 13.174 1.00 97.94 473 ALA A CA 1
ATOM 3569 C C . ALA A 1 473 ? -3.688 6.167 13.911 1.00 97.94 473 ALA A C 1
ATOM 3571 O O . ALA A 1 473 ? -4.201 6.542 14.975 1.00 97.94 473 ALA A O 1
ATOM 3572 N N . ARG A 1 474 ? -4.000 4.990 13.348 1.00 98.19 474 ARG A N 1
ATOM 3573 C CA . ARG A 1 474 ? -5.063 4.095 13.840 1.00 98.19 474 ARG A CA 1
ATOM 3574 C C . ARG A 1 474 ? -4.529 2.731 14.268 1.00 98.19 474 ARG A C 1
ATOM 3576 O O . ARG A 1 474 ? -3.571 2.218 13.703 1.00 98.19 474 ARG A O 1
ATOM 3583 N N . LEU A 1 475 ? -5.226 2.126 15.224 1.00 98.62 475 LEU A N 1
ATOM 3584 C CA . LEU A 1 475 ? -5.016 0.754 15.670 1.00 98.62 475 LEU A CA 1
ATOM 3585 C C . LEU A 1 475 ? -6.372 0.068 15.824 1.00 98.62 475 LEU A C 1
ATOM 3587 O O . LEU A 1 475 ? -7.216 0.512 16.594 1.00 98.62 475 LEU A O 1
ATOM 3591 N N . TYR A 1 476 ? -6.582 -1.032 15.124 1.00 98.75 476 TYR A N 1
ATOM 3592 C CA . TYR A 1 476 ? -7.695 -1.943 15.343 1.00 98.75 476 TYR A CA 1
ATOM 3593 C C . TYR A 1 476 ? -7.252 -3.080 16.261 1.00 98.75 476 TYR A C 1
ATOM 3595 O O . TYR A 1 476 ? -6.195 -3.663 16.040 1.00 98.75 476 TYR A O 1
ATOM 3603 N N . VAL A 1 477 ? -8.074 -3.423 17.255 1.00 98.88 477 VAL A N 1
ATOM 3604 C CA . VAL A 1 477 ? -7.896 -4.611 18.103 1.00 98.88 477 VAL A CA 1
ATOM 3605 C C . VAL A 1 477 ? -9.083 -5.542 17.891 1.00 98.88 477 VAL A C 1
ATOM 3607 O O . VAL A 1 477 ? -10.211 -5.219 18.266 1.00 98.88 477 VAL A O 1
ATOM 3610 N N . GLY A 1 478 ? -8.826 -6.706 17.301 1.00 98.62 478 GLY A N 1
ATOM 3611 C CA . GLY A 1 478 ? -9.824 -7.713 16.956 1.00 98.62 478 GLY A CA 1
ATOM 3612 C C . GLY A 1 478 ? -9.791 -8.909 17.894 1.00 98.62 478 GLY A C 1
ATOM 3613 O O . GLY A 1 478 ? -8.717 -9.394 18.246 1.00 98.62 478 GLY A O 1
ATOM 3614 N N . LYS A 1 479 ? -10.959 -9.420 18.289 1.00 98.50 479 LYS A N 1
ATOM 3615 C CA . LYS A 1 479 ? -11.074 -10.650 19.082 1.00 98.50 479 LYS A CA 1
ATOM 3616 C C . LYS A 1 479 ? -11.367 -11.835 18.171 1.00 98.50 479 LYS A C 1
ATOM 3618 O O . LYS A 1 479 ? -12.389 -11.866 17.490 1.00 98.50 479 LYS A O 1
ATOM 3623 N N . LYS A 1 480 ? -10.501 -12.844 18.212 1.00 98.62 480 LYS A N 1
ATOM 3624 C CA . LYS A 1 480 ? -10.655 -14.074 17.429 1.00 98.62 480 LYS A CA 1
ATOM 3625 C C . LYS A 1 480 ? -11.814 -14.926 17.940 1.00 98.62 480 LYS A C 1
ATOM 3627 O O . LYS A 1 480 ? -12.004 -15.075 19.149 1.00 98.62 480 LYS A O 1
ATOM 3632 N N . GLY A 1 481 ? -12.529 -15.552 17.014 1.00 98.44 481 GLY A N 1
ATOM 3633 C CA . GLY A 1 481 ? -13.607 -16.501 17.275 1.00 98.44 481 GLY A CA 1
ATOM 3634 C C . GLY A 1 481 ? -14.965 -15.859 17.568 1.00 98.44 481 GLY A C 1
ATOM 3635 O O . GLY A 1 481 ? -15.799 -16.504 18.204 1.00 98.44 481 GLY A O 1
ATOM 3636 N N . TYR A 1 482 ? -15.181 -14.601 17.166 1.00 98.50 482 TYR A N 1
ATOM 3637 C CA . TYR A 1 482 ? -16.440 -13.882 17.390 1.00 98.50 482 TYR A CA 1
ATOM 3638 C C . TYR A 1 482 ? -16.919 -13.171 16.123 1.00 98.50 482 TYR A C 1
ATOM 3640 O O . TYR A 1 482 ? -16.119 -12.533 15.442 1.00 98.50 482 TYR A O 1
ATOM 3648 N N . ASN A 1 483 ? -18.221 -13.256 15.846 1.00 97.50 483 ASN A N 1
ATOM 3649 C CA . ASN A 1 483 ? -18.873 -12.543 14.744 1.00 97.50 483 ASN A CA 1
ATOM 3650 C C . ASN A 1 483 ? -19.152 -11.071 15.107 1.00 97.50 483 ASN A C 1
ATOM 3652 O O . ASN A 1 483 ? -18.999 -10.664 16.258 1.00 97.50 483 ASN A O 1
ATOM 3656 N N . ALA A 1 484 ? -19.646 -10.279 14.152 1.00 96.31 484 ALA A N 1
ATOM 3657 C CA . ALA A 1 484 ? -19.931 -8.851 14.346 1.00 96.31 484 ALA A CA 1
ATOM 3658 C C . ALA A 1 484 ? -20.935 -8.527 15.476 1.00 96.31 484 ALA A C 1
ATOM 3660 O O . ALA A 1 484 ? -20.963 -7.404 15.978 1.00 96.31 484 ALA A O 1
ATOM 3661 N N . HIS A 1 485 ? -21.725 -9.505 15.931 1.00 95.62 485 HIS A N 1
ATOM 3662 C CA . HIS A 1 485 ? -22.646 -9.358 17.062 1.00 95.62 485 HIS A CA 1
ATOM 3663 C C . HIS A 1 485 ? -22.008 -9.707 18.418 1.00 95.62 485 HIS A C 1
ATOM 3665 O O . HIS A 1 485 ? -22.655 -9.582 19.458 1.00 95.62 485 HIS A O 1
ATOM 3671 N N . GLY A 1 486 ? -20.737 -10.115 18.433 1.00 95.81 486 GLY A N 1
ATOM 3672 C CA . GLY A 1 486 ? -20.032 -10.547 19.636 1.00 95.81 486 GLY A CA 1
ATOM 3673 C C . GLY A 1 486 ? -20.410 -11.958 20.088 1.00 95.81 486 GLY A C 1
ATOM 3674 O O . GLY A 1 486 ? -20.222 -12.297 21.258 1.00 95.81 486 GLY A O 1
ATOM 3675 N N . GLU A 1 487 ? -20.928 -12.789 19.183 1.00 97.25 487 GLU A N 1
ATOM 3676 C CA . GLU A 1 487 ? -21.265 -14.191 19.435 1.00 97.25 487 GLU A CA 1
ATOM 3677 C C . GLU A 1 487 ? -20.141 -15.106 18.946 1.00 97.25 487 GLU A C 1
ATOM 3679 O O . GLU A 1 487 ? -19.441 -14.781 17.990 1.00 97.25 487 GLU A O 1
ATOM 3684 N N . VAL A 1 488 ? -19.971 -16.269 19.581 1.00 98.25 488 VAL A N 1
ATOM 3685 C CA . VAL A 1 488 ? -18.930 -17.231 19.193 1.00 98.25 488 VAL A CA 1
ATOM 3686 C C . VAL A 1 488 ? -19.177 -17.742 17.772 1.00 98.25 488 VAL A C 1
ATOM 3688 O O . VAL A 1 488 ? -20.242 -18.283 17.479 1.00 98.25 488 VAL A O 1
ATOM 3691 N N . ALA A 1 489 ? -18.167 -17.624 16.916 1.00 98.00 489 ALA A N 1
ATOM 3692 C CA . ALA A 1 489 ? -18.204 -18.047 15.521 1.00 98.00 489 ALA A CA 1
ATOM 3693 C C . ALA A 1 489 ? -16.811 -18.480 15.040 1.00 98.00 489 ALA A C 1
ATOM 3695 O O . ALA A 1 489 ? -15.798 -18.148 15.650 1.00 98.00 489 ALA A O 1
ATOM 3696 N N . ASN A 1 490 ? -16.753 -19.248 13.952 1.00 97.56 490 ASN A N 1
ATOM 3697 C CA . ASN A 1 490 ? -15.499 -19.785 13.407 1.00 97.56 490 ASN A CA 1
ATOM 3698 C C . ASN A 1 490 ? -15.408 -19.667 11.875 1.00 97.56 490 ASN A C 1
ATOM 3700 O O . ASN A 1 490 ? -14.603 -20.346 11.235 1.00 97.56 490 ASN A O 1
ATOM 3704 N N . ASP A 1 491 ? -16.254 -18.834 11.265 1.00 97.12 491 ASP A N 1
ATOM 3705 C CA . ASP A 1 491 ? -16.047 -18.413 9.881 1.00 97.12 491 ASP A CA 1
ATOM 3706 C C . ASP A 1 491 ? -14.715 -17.653 9.739 1.00 97.12 491 ASP A C 1
ATOM 3708 O O . ASP A 1 491 ? -14.049 -17.331 10.728 1.00 97.12 491 ASP A O 1
ATOM 3712 N N . PHE A 1 492 ? -14.303 -17.417 8.496 1.00 98.25 492 PHE A N 1
ATOM 3713 C CA . PHE A 1 492 ? -12.989 -16.870 8.166 1.00 98.25 492 PHE A CA 1
ATOM 3714 C C . PHE A 1 492 ? -12.694 -15.525 8.834 1.00 98.25 492 PHE A C 1
ATOM 3716 O O . PHE A 1 492 ? -11.653 -15.388 9.478 1.00 98.25 492 PHE A O 1
ATOM 3723 N N . LEU A 1 493 ? -13.616 -14.563 8.764 1.00 98.44 493 LEU A N 1
ATOM 3724 C CA . LEU A 1 493 ? -13.410 -13.262 9.397 1.00 98.44 493 LEU A CA 1
ATOM 3725 C C . LEU A 1 493 ? -13.420 -13.388 10.924 1.00 98.44 493 LEU A C 1
ATOM 3727 O O . LEU A 1 493 ? -12.562 -12.813 11.594 1.00 98.44 493 LEU A O 1
ATOM 3731 N N . SER A 1 494 ? -14.338 -14.181 11.487 1.00 98.44 494 SER A N 1
ATOM 3732 C CA . SER A 1 494 ? -14.426 -14.379 12.937 1.00 98.44 494 SER A CA 1
ATOM 3733 C C . SER A 1 494 ? -13.159 -15.003 13.520 1.00 98.44 494 SER A C 1
ATOM 3735 O O . SER A 1 494 ? -12.611 -14.476 14.489 1.00 98.44 494 SER A O 1
ATOM 3737 N N . ARG A 1 495 ? -12.646 -16.104 12.951 1.00 98.31 495 ARG A N 1
ATOM 3738 C CA . ARG A 1 495 ? -11.461 -16.800 13.497 1.00 98.31 495 ARG A CA 1
ATOM 3739 C C . ARG A 1 495 ? -10.174 -15.980 13.376 1.00 98.31 495 ARG A C 1
ATOM 3741 O O . ARG A 1 495 ? -9.330 -16.066 14.263 1.00 98.31 495 ARG A O 1
ATOM 3748 N N . ASN A 1 496 ? -10.085 -15.117 12.363 1.00 98.56 496 ASN A N 1
ATOM 3749 C CA . ASN A 1 496 ? -8.987 -14.164 12.193 1.00 98.56 496 ASN A CA 1
ATOM 3750 C C . ASN A 1 496 ? -9.183 -12.852 12.962 1.00 98.56 496 ASN A C 1
ATOM 3752 O O . ASN A 1 496 ? -8.343 -11.970 12.869 1.00 98.56 496 ASN A O 1
ATOM 3756 N N . GLY A 1 497 ? -10.264 -12.700 13.738 1.00 98.38 497 GLY A N 1
ATOM 3757 C CA . GLY A 1 497 ? -10.524 -11.494 14.530 1.00 98.38 497 GLY A CA 1
ATOM 3758 C C . GLY A 1 497 ? -10.878 -10.258 13.697 1.00 98.38 497 GLY A C 1
ATOM 3759 O O . GLY A 1 497 ? -10.799 -9.142 14.199 1.00 98.38 497 GLY A O 1
ATOM 3760 N N . LEU A 1 498 ? -11.303 -10.443 12.449 1.00 98.56 498 LEU A N 1
ATOM 3761 C CA . LEU A 1 498 ? -11.657 -9.398 11.481 1.00 98.56 498 LEU A CA 1
ATOM 3762 C C . LEU A 1 498 ? -13.176 -9.197 11.343 1.00 98.56 498 LEU A C 1
ATOM 3764 O O . LEU A 1 498 ? -13.629 -8.535 10.413 1.00 98.56 498 LEU A O 1
ATOM 3768 N N . ALA A 1 499 ? -13.964 -9.763 12.266 1.00 97.88 499 ALA A N 1
ATOM 3769 C CA . ALA A 1 499 ? -15.412 -9.558 12.357 1.00 97.88 499 ALA A CA 1
ATOM 3770 C C . ALA A 1 499 ? -15.845 -8.773 13.610 1.00 97.88 499 ALA A C 1
ATOM 3772 O O . ALA A 1 499 ? -16.858 -8.078 13.565 1.00 97.88 499 ALA A O 1
ATOM 3773 N N . TYR A 1 500 ? -15.096 -8.867 14.717 1.00 98.38 500 TYR A N 1
ATOM 3774 C CA . TYR A 1 500 ? -15.442 -8.250 16.001 1.00 98.38 500 TYR A CA 1
ATOM 3775 C C . TYR A 1 500 ? -14.225 -7.614 16.669 1.00 98.38 500 TYR A C 1
ATOM 3777 O O . TYR A 1 500 ? -13.341 -8.306 17.179 1.00 98.38 500 TYR A O 1
ATOM 3785 N N . GLY A 1 501 ? -14.204 -6.288 16.722 1.00 98.19 501 GLY A N 1
ATOM 3786 C CA . GLY A 1 501 ? -13.077 -5.543 17.267 1.00 98.19 501 GLY A CA 1
ATOM 3787 C C . GLY A 1 501 ? -13.417 -4.103 17.593 1.00 98.19 501 GLY A C 1
ATOM 3788 O O . GLY A 1 501 ? -14.553 -3.675 17.420 1.00 98.19 501 GLY A O 1
ATOM 3789 N N . GLN A 1 502 ? -12.431 -3.363 18.075 1.00 98.56 502 GLN A N 1
ATOM 3790 C CA . GLN A 1 502 ? -12.546 -1.942 18.376 1.00 98.56 502 GLN A CA 1
ATOM 3791 C C . GLN A 1 502 ? -11.451 -1.180 17.632 1.00 98.56 502 GLN A C 1
ATOM 3793 O O . GLN A 1 502 ? -10.285 -1.573 17.677 1.00 98.56 502 GLN A O 1
ATOM 3798 N N . LEU A 1 503 ? -11.832 -0.090 16.962 1.00 98.62 503 LEU A N 1
ATOM 3799 C CA . LEU A 1 503 ? -10.893 0.828 16.324 1.00 98.62 503 LEU A CA 1
ATOM 3800 C C . LEU A 1 503 ? -10.506 1.939 17.304 1.00 98.62 503 LEU A C 1
ATOM 3802 O O . LEU A 1 503 ? -11.363 2.488 18.007 1.00 98.62 503 LEU A O 1
ATOM 3806 N N . TYR A 1 504 ? -9.217 2.257 17.331 1.00 98.75 504 TYR A N 1
ATOM 3807 C CA . TYR A 1 504 ? -8.598 3.280 18.157 1.00 98.75 504 TYR A CA 1
ATOM 3808 C C . TYR A 1 504 ? -7.851 4.287 17.283 1.00 98.75 504 TYR A C 1
ATOM 3810 O O . TYR A 1 504 ? -7.292 3.925 16.248 1.00 98.75 504 TYR A O 1
ATOM 3818 N N . GLY A 1 505 ? -7.794 5.538 17.733 1.00 98.31 505 GLY A N 1
ATOM 3819 C CA . GLY A 1 505 ? -6.910 6.567 17.184 1.00 98.31 505 GLY A CA 1
ATOM 3820 C C . GLY A 1 505 ? -5.848 6.980 18.197 1.00 98.31 505 GLY A C 1
ATOM 3821 O O . GLY A 1 505 ? -6.130 7.049 19.398 1.00 98.31 505 GLY A O 1
ATOM 3822 N N . PHE A 1 506 ? -4.639 7.288 17.729 1.00 98.56 506 PHE A N 1
ATOM 3823 C CA . PHE A 1 506 ? -3.615 7.892 18.578 1.00 98.56 506 PHE A CA 1
ATOM 3824 C C . PHE A 1 506 ? -4.033 9.312 18.967 1.00 98.56 506 PHE A C 1
ATOM 3826 O O . PHE A 1 506 ? -4.302 10.159 18.111 1.00 98.56 506 PHE A O 1
ATOM 3833 N N . ALA A 1 507 ? -4.084 9.580 20.266 1.00 98.25 507 ALA A N 1
ATOM 3834 C CA . ALA A 1 507 ? -4.361 10.890 20.823 1.00 98.25 507 ALA A CA 1
ATOM 3835 C C . ALA A 1 507 ? -3.131 11.425 21.553 1.00 98.25 507 ALA A C 1
ATOM 3837 O O . ALA A 1 507 ? -2.486 10.698 22.308 1.00 98.25 507 ALA A O 1
ATOM 3838 N N . ALA A 1 508 ? -2.840 12.704 21.351 1.00 97.25 508 ALA A N 1
ATOM 3839 C CA . ALA A 1 508 ? -1.745 13.414 21.995 1.00 97.25 508 ALA A CA 1
ATOM 3840 C C . ALA A 1 508 ? -2.255 14.241 23.183 1.00 97.25 508 ALA A C 1
ATOM 3842 O O . ALA A 1 508 ? -3.402 14.706 23.196 1.00 97.25 508 ALA A O 1
ATOM 3843 N N . ASN A 1 509 ? -1.386 14.408 24.180 1.00 93.81 509 ASN A N 1
ATOM 3844 C CA . ASN A 1 509 ? -1.673 15.184 25.380 1.00 93.81 509 ASN A CA 1
ATOM 3845 C C . ASN A 1 509 ? -1.567 16.687 25.089 1.00 93.81 509 ASN A C 1
ATOM 3847 O O . ASN A 1 509 ? -0.479 17.222 24.881 1.00 93.81 509 ASN A O 1
ATOM 3851 N N . THR A 1 510 ? -2.697 17.395 25.117 1.00 93.00 510 THR A N 1
ATOM 3852 C CA . THR A 1 510 ? -2.733 18.833 24.801 1.00 93.00 510 THR A CA 1
ATOM 3853 C C . THR A 1 510 ? -2.225 19.726 25.927 1.00 93.00 510 THR A C 1
ATOM 3855 O O . THR A 1 510 ? -2.067 20.928 25.726 1.00 93.00 510 THR A O 1
ATOM 3858 N N . SER A 1 511 ? -1.983 19.166 27.115 1.00 90.25 511 SER A N 1
ATOM 3859 C CA . SER A 1 511 ? -1.407 19.906 28.242 1.00 90.25 511 SER A CA 1
ATOM 3860 C C . SER A 1 511 ? 0.118 20.019 28.168 1.00 90.25 511 SER A C 1
ATOM 3862 O O . SER A 1 511 ? 0.716 20.745 28.965 1.00 90.25 511 SER A O 1
ATOM 3864 N N . GLU A 1 512 ? 0.769 19.308 27.243 1.00 87.75 512 GLU A N 1
ATOM 3865 C CA . GLU A 1 512 ? 2.220 19.380 27.078 1.00 87.75 512 GLU A CA 1
ATOM 3866 C C . GLU A 1 512 ? 2.653 20.720 26.484 1.00 87.75 512 GLU A C 1
ATOM 3868 O O . GLU A 1 512 ? 2.061 21.249 25.540 1.00 87.75 512 GLU A O 1
ATOM 3873 N N . SER A 1 513 ? 3.724 21.290 27.042 1.00 83.69 513 SER A N 1
ATOM 3874 C CA . SER A 1 513 ? 4.307 22.516 26.508 1.00 83.69 513 SER A CA 1
ATOM 3875 C C . SER A 1 513 ? 4.825 22.268 25.091 1.00 83.69 513 SER A C 1
ATOM 3877 O O . SER A 1 513 ? 5.702 21.427 24.900 1.00 83.69 513 SER A O 1
ATOM 3879 N N . GLY A 1 514 ? 4.323 23.027 24.117 1.00 82.12 514 GLY A N 1
ATOM 3880 C CA . GLY A 1 514 ? 4.702 22.855 22.714 1.00 82.12 514 GLY A CA 1
ATOM 3881 C C . GLY A 1 514 ? 3.902 21.777 21.980 1.00 82.12 514 GLY A C 1
ATOM 3882 O O . GLY A 1 514 ? 4.399 21.245 20.988 1.00 82.12 514 GLY A O 1
ATOM 3883 N N . PHE A 1 515 ? 2.693 21.451 22.457 1.00 93.31 515 PHE A N 1
ATOM 3884 C CA . PHE A 1 515 ? 1.710 20.724 21.657 1.00 93.31 515 PHE A CA 1
ATOM 3885 C C . PHE A 1 515 ? 1.452 21.457 20.333 1.00 93.31 515 PHE A C 1
ATOM 3887 O O . PHE A 1 515 ? 1.119 22.643 20.312 1.00 93.31 515 PHE A O 1
ATOM 3894 N N . GLU A 1 516 ? 1.559 20.709 19.242 1.00 95.88 516 GLU A N 1
ATOM 3895 C CA . GLU A 1 516 ? 1.239 21.124 17.882 1.00 95.88 516 GLU A CA 1
ATOM 3896 C C . GLU A 1 516 ? 0.470 19.974 17.218 1.00 95.88 516 GLU A C 1
ATOM 3898 O O . GLU A 1 516 ? 0.688 18.797 17.534 1.00 95.88 516 GLU A O 1
ATOM 3903 N N . TRP A 1 517 ? -0.446 20.301 16.303 1.00 97.00 517 TRP A N 1
ATOM 3904 C CA . TRP A 1 517 ? -1.062 19.289 15.443 1.00 97.00 517 TRP A CA 1
ATOM 3905 C C . TRP A 1 517 ? -0.005 18.607 14.585 1.00 97.00 517 TRP A C 1
ATOM 3907 O O . TRP A 1 517 ? 1.076 19.157 14.374 1.00 97.00 517 TRP A O 1
ATOM 3917 N N . ARG A 1 518 ? -0.319 17.396 14.129 1.00 96.88 518 ARG A N 1
ATOM 3918 C CA . ARG A 1 518 ? 0.666 16.447 13.617 1.00 96.88 518 ARG A CA 1
ATOM 3919 C C . ARG A 1 518 ? 1.555 17.056 12.534 1.00 96.88 518 ARG A C 1
ATOM 3921 O O . ARG A 1 518 ? 2.768 16.977 12.675 1.00 96.88 518 ARG A O 1
ATOM 3928 N N . ASP A 1 519 ? 1.004 17.731 11.531 1.00 97.12 519 ASP A N 1
ATOM 3929 C CA . ASP A 1 519 ? 1.817 18.269 10.429 1.00 97.12 519 ASP A CA 1
ATOM 3930 C C . ASP A 1 519 ? 2.681 19.465 10.878 1.00 97.12 519 ASP A C 1
ATOM 3932 O O . ASP A 1 519 ? 3.879 19.523 10.603 1.00 97.12 519 ASP A O 1
ATOM 3936 N N . ASN A 1 520 ? 2.113 20.382 11.670 1.00 97.12 520 ASN A N 1
ATOM 3937 C CA . ASN A 1 520 ? 2.862 21.515 12.233 1.00 97.12 520 ASN A CA 1
ATOM 3938 C C . ASN A 1 520 ? 4.008 21.055 13.145 1.00 97.12 520 ASN A C 1
ATOM 3940 O O . ASN A 1 520 ? 5.073 21.665 13.158 1.00 97.12 520 ASN A O 1
ATOM 3944 N N . TRP A 1 521 ? 3.797 19.973 13.898 1.00 97.25 521 TRP A N 1
ATOM 3945 C CA . TRP A 1 521 ? 4.825 19.406 14.760 1.00 97.25 521 TRP A CA 1
ATOM 3946 C C . TRP A 1 521 ? 6.010 18.881 13.941 1.00 97.25 521 TRP A C 1
ATOM 3948 O O . TRP A 1 521 ? 7.153 19.094 14.330 1.00 97.25 521 TRP A O 1
ATOM 3958 N N . HIS A 1 522 ? 5.760 18.235 12.797 1.00 97.75 522 HIS A N 1
ATOM 3959 C CA . HIS A 1 522 ? 6.811 17.646 11.955 1.00 97.75 522 HIS A CA 1
ATOM 3960 C C . HIS A 1 522 ? 7.565 18.655 11.088 1.00 97.75 522 HIS A C 1
ATOM 3962 O O . HIS A 1 522 ? 8.726 18.407 10.766 1.00 97.75 522 HIS A O 1
ATOM 3968 N N . SER A 1 523 ? 6.934 19.774 10.735 1.00 97.12 523 SER A N 1
ATOM 3969 C CA . SER A 1 523 ? 7.563 20.876 9.989 1.00 97.12 523 SER A CA 1
ATOM 3970 C C . SER A 1 523 ? 8.333 21.851 10.889 1.00 97.12 523 SER A C 1
ATOM 3972 O O . SER A 1 523 ? 9.007 22.768 10.411 1.00 97.12 523 SER A O 1
ATOM 3974 N N . ASN A 1 524 ? 8.272 21.671 12.211 1.00 96.06 524 ASN A N 1
ATOM 3975 C CA . ASN A 1 524 ? 8.982 22.512 13.163 1.00 96.06 524 ASN A CA 1
ATOM 3976 C C . ASN A 1 524 ? 10.498 22.203 13.143 1.00 96.06 524 ASN A C 1
ATOM 3978 O O . ASN A 1 524 ? 10.906 21.110 13.540 1.00 96.06 524 ASN A O 1
ATOM 3982 N N . PRO A 1 525 ? 11.370 23.166 12.778 1.00 94.19 525 PRO A N 1
ATOM 3983 C CA . PRO A 1 525 ? 12.817 22.946 12.666 1.00 94.19 525 PRO A CA 1
ATOM 3984 C C . PRO A 1 525 ? 13.513 22.708 14.014 1.00 94.19 525 PRO A C 1
ATOM 3986 O O . PRO A 1 525 ? 14.704 22.406 14.049 1.00 94.19 525 PRO A O 1
ATOM 3989 N N . GLY A 1 526 ? 12.800 22.884 15.130 1.00 92.94 526 GLY A N 1
ATOM 3990 C CA . GLY A 1 526 ? 13.264 22.491 16.456 1.00 92.94 526 GLY A CA 1
ATOM 3991 C C . GLY A 1 526 ? 13.111 20.998 16.748 1.00 92.94 526 GLY A C 1
ATOM 3992 O O . GLY A 1 526 ? 13.565 20.571 17.808 1.00 92.94 526 GLY A O 1
ATOM 3993 N N . ARG A 1 527 ? 12.468 20.225 15.858 1.00 93.19 527 ARG A N 1
ATOM 3994 C CA . ARG A 1 527 ? 12.332 18.772 15.985 1.00 93.19 527 ARG A CA 1
ATOM 3995 C C . ARG A 1 527 ? 13.450 18.034 15.269 1.00 93.19 527 ARG A C 1
ATOM 3997 O O . ARG A 1 527 ? 13.914 18.449 14.211 1.00 93.19 527 ARG A O 1
ATOM 4004 N N . GLN A 1 528 ? 13.857 16.914 15.845 1.00 94.69 528 GLN A N 1
ATOM 4005 C CA . GLN A 1 528 ? 14.912 16.052 15.319 1.00 94.69 528 GLN A CA 1
ATOM 4006 C C . GLN A 1 528 ? 14.580 14.575 15.534 1.00 94.69 528 GLN A C 1
ATOM 4008 O O . GLN A 1 528 ? 13.729 14.231 16.354 1.00 94.69 528 GLN A O 1
ATOM 4013 N N . THR A 1 529 ? 15.284 13.698 14.816 1.00 97.12 529 THR A N 1
ATOM 4014 C CA . THR A 1 529 ? 15.209 12.243 14.997 1.00 97.12 529 THR A CA 1
ATOM 4015 C C . THR A 1 529 ? 15.297 11.866 16.479 1.00 97.12 529 THR A C 1
ATOM 4017 O O . THR A 1 529 ? 16.194 12.323 17.190 1.00 97.12 529 THR A O 1
ATOM 4020 N N . GLY A 1 530 ? 14.358 11.039 16.938 1.00 97.56 530 GLY A N 1
ATOM 4021 C CA . GLY A 1 530 ? 14.281 10.573 18.322 1.00 97.56 530 GLY A CA 1
ATOM 4022 C C . GLY A 1 530 ? 13.408 11.421 19.245 1.00 97.56 530 GLY A C 1
ATOM 4023 O O . GLY A 1 530 ? 13.108 10.972 20.354 1.00 97.56 530 GLY A O 1
ATOM 4024 N N . ASP A 1 531 ? 12.953 12.602 18.813 1.00 96.75 531 ASP A N 1
ATOM 4025 C CA . ASP A 1 531 ? 11.974 13.376 19.576 1.00 96.75 531 ASP A CA 1
ATOM 4026 C C . ASP A 1 531 ? 10.649 12.615 19.715 1.00 96.75 531 ASP A C 1
ATOM 4028 O O . ASP A 1 531 ? 10.225 11.861 18.833 1.00 96.75 531 ASP A O 1
ATOM 4032 N N . VAL A 1 532 ? 9.981 12.834 20.847 1.00 95.81 532 VAL A N 1
ATOM 4033 C CA . VAL A 1 532 ? 8.799 12.071 21.254 1.00 95.81 532 VAL A CA 1
ATOM 4034 C C . VAL A 1 532 ? 7.572 12.971 21.332 1.00 95.81 532 VAL A C 1
ATOM 4036 O O . VAL A 1 532 ? 7.632 14.072 21.880 1.00 95.81 532 VAL A O 1
ATOM 4039 N N . MET A 1 533 ? 6.445 12.457 20.840 1.00 95.56 533 MET A N 1
ATOM 4040 C CA . MET A 1 533 ? 5.109 12.940 21.183 1.00 95.56 533 MET A CA 1
ATOM 4041 C C . MET A 1 533 ? 4.454 11.926 22.122 1.00 95.56 533 MET A C 1
ATOM 4043 O O . MET A 1 533 ? 4.274 10.751 21.774 1.00 95.56 533 MET A O 1
ATOM 4047 N N . HIS A 1 534 ? 4.108 12.367 23.328 1.00 95.06 534 HIS A N 1
ATOM 4048 C CA . HIS A 1 534 ? 3.442 11.516 24.303 1.00 95.06 534 HIS A CA 1
ATOM 4049 C C . HIS A 1 534 ? 1.940 11.456 24.030 1.00 95.06 534 HIS A C 1
ATOM 4051 O O . HIS A 1 534 ? 1.287 12.449 23.696 1.00 95.06 534 HIS A O 1
ATOM 4057 N N . GLY A 1 535 ? 1.377 10.263 24.196 1.00 95.94 535 GLY A N 1
ATOM 4058 C CA . GLY A 1 535 ? -0.021 10.038 23.891 1.00 95.94 535 GLY A CA 1
ATOM 4059 C C . GLY A 1 535 ? -0.538 8.700 24.386 1.00 95.94 535 GLY A C 1
ATOM 4060 O O . GLY A 1 535 ? 0.085 8.020 25.198 1.00 95.94 535 GLY A O 1
ATOM 4061 N N . ALA A 1 536 ? -1.711 8.335 23.900 1.00 97.69 536 ALA A N 1
ATOM 4062 C CA . ALA A 1 536 ? -2.326 7.036 24.120 1.00 97.69 536 ALA A CA 1
ATOM 4063 C C . ALA A 1 536 ? -3.362 6.779 23.024 1.00 97.69 536 ALA A C 1
ATOM 4065 O O . ALA A 1 536 ? -3.809 7.704 22.345 1.00 97.69 536 ALA A O 1
ATOM 4066 N N . TRP A 1 537 ? -3.759 5.526 22.854 1.00 98.56 537 TRP A N 1
ATOM 4067 C CA . TRP A 1 537 ? -4.768 5.138 21.878 1.00 98.56 537 TRP A CA 1
ATOM 4068 C C . TRP A 1 537 ? -6.130 5.099 22.547 1.00 98.56 537 TRP A C 1
ATOM 4070 O O . TRP A 1 537 ? -6.321 4.389 23.538 1.00 98.56 537 TRP A O 1
ATOM 4080 N N . TYR A 1 538 ? -7.080 5.843 21.992 1.00 98.62 538 TYR A N 1
ATOM 4081 C CA . TYR A 1 538 ? -8.449 5.899 22.495 1.00 98.62 538 TYR A CA 1
ATOM 4082 C C . TYR A 1 538 ? -9.420 5.313 21.477 1.00 98.62 538 TYR A C 1
ATOM 4084 O O . TYR A 1 538 ? -9.226 5.523 20.277 1.00 98.62 538 TYR A O 1
ATOM 4092 N N . PRO A 1 539 ? -10.437 4.562 21.933 1.00 98.44 539 PRO A N 1
ATOM 4093 C CA . PRO A 1 539 ? -11.423 3.980 21.046 1.00 98.44 539 PRO A CA 1
ATOM 4094 C C . PRO A 1 539 ? -12.333 5.073 20.489 1.00 98.44 539 PRO A C 1
ATOM 4096 O O . PRO A 1 539 ? -12.754 5.976 21.217 1.00 98.44 539 PRO A O 1
ATOM 4099 N N . ILE A 1 540 ? -12.693 4.958 19.214 1.00 97.75 540 ILE A N 1
ATOM 4100 C CA . ILE A 1 540 ? -13.799 5.750 18.671 1.00 97.75 540 ILE A CA 1
ATOM 4101 C C . ILE A 1 540 ? -15.138 5.206 19.179 1.00 97.75 540 ILE A C 1
ATOM 4103 O O . ILE A 1 540 ? -15.270 4.022 19.492 1.00 97.75 540 ILE A O 1
ATOM 4107 N N . ASP A 1 541 ? -16.159 6.057 19.227 1.00 95.75 541 ASP A N 1
ATOM 4108 C CA . ASP A 1 541 ? -17.526 5.712 19.641 1.00 95.75 541 ASP A CA 1
ATOM 4109 C C . ASP A 1 541 ? -18.315 4.970 18.543 1.00 95.75 541 ASP A C 1
ATOM 4111 O O . ASP A 1 541 ? -19.525 5.126 18.381 1.00 95.75 541 ASP A O 1
ATOM 4115 N N . TRP A 1 542 ? -17.613 4.131 17.786 1.00 96.81 542 TRP A N 1
ATOM 4116 C CA . TRP A 1 542 ? -18.135 3.362 16.673 1.00 96.81 542 TRP A CA 1
ATOM 4117 C C . TRP A 1 542 ? -17.516 1.966 16.660 1.00 96.81 542 TRP A C 1
ATOM 4119 O O . TRP A 1 542 ? -16.350 1.771 17.014 1.00 96.81 542 TRP A O 1
ATOM 4129 N N . ARG A 1 543 ? -18.310 0.990 16.220 1.00 96.31 543 ARG A N 1
ATOM 4130 C CA . ARG A 1 543 ? -17.871 -0.375 15.953 1.00 96.31 543 ARG A CA 1
ATOM 4131 C C . ARG A 1 543 ? -18.752 -0.998 14.879 1.00 96.31 543 ARG A C 1
ATOM 4133 O O . ARG A 1 543 ? -19.961 -0.768 14.873 1.00 96.31 543 ARG A O 1
ATOM 4140 N N . TRP A 1 544 ? -18.155 -1.835 14.037 1.00 97.38 544 TRP A N 1
ATOM 4141 C CA . TRP A 1 544 ? -18.899 -2.654 13.088 1.00 97.38 544 TRP A CA 1
ATOM 4142 C C . TRP A 1 544 ? -19.877 -3.582 13.815 1.00 97.38 544 TRP A C 1
ATOM 4144 O O . TRP A 1 544 ? -19.488 -4.333 14.709 1.00 97.38 544 TRP A O 1
ATOM 4154 N N . ASP A 1 545 ? -21.148 -3.520 13.432 1.00 96.31 545 ASP A N 1
ATOM 4155 C CA . ASP A 1 545 ? -22.244 -4.278 14.044 1.00 96.31 545 ASP A CA 1
ATOM 4156 C C . ASP A 1 545 ? -22.892 -5.280 13.075 1.00 96.31 545 ASP A C 1
ATOM 4158 O O . ASP A 1 545 ? -23.928 -5.866 13.392 1.00 96.31 545 ASP A O 1
ATOM 4162 N N . GLY A 1 546 ? -22.283 -5.488 11.902 1.00 95.69 546 GLY A N 1
ATOM 4163 C CA . GLY A 1 546 ? -22.809 -6.356 10.846 1.00 95.69 546 GLY A CA 1
ATOM 4164 C C . GLY A 1 546 ? -23.889 -5.702 9.983 1.00 95.69 546 GLY A C 1
ATOM 4165 O O . GLY A 1 546 ? -24.458 -6.370 9.123 1.00 95.69 546 GLY A O 1
ATOM 4166 N N . ILE A 1 547 ? -24.190 -4.416 10.197 1.00 96.50 547 ILE A N 1
ATOM 4167 C CA . ILE A 1 547 ? -25.209 -3.684 9.445 1.00 96.50 547 ILE A CA 1
ATOM 4168 C C . ILE A 1 547 ? -24.526 -2.699 8.500 1.00 96.50 547 ILE A C 1
ATOM 4170 O O . ILE A 1 547 ? -23.858 -1.759 8.934 1.00 96.50 547 ILE A O 1
ATOM 4174 N N . VAL A 1 548 ? -24.764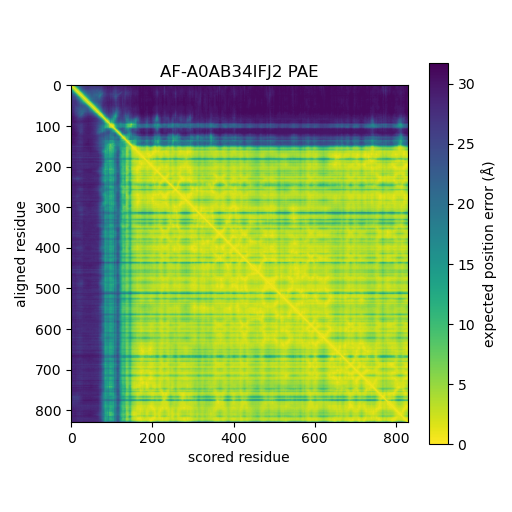 -2.870 7.200 1.00 97.38 548 VAL A N 1
ATOM 4175 C CA . VAL A 1 548 ? -24.334 -1.906 6.183 1.00 97.38 548 VAL A CA 1
ATOM 4176 C C . VAL A 1 548 ? -25.151 -0.623 6.319 1.00 97.38 548 VAL A C 1
ATOM 4178 O O . VAL A 1 548 ? -26.377 -0.656 6.427 1.00 97.38 548 VAL A O 1
ATOM 4181 N N . LYS A 1 549 ? -24.464 0.520 6.336 1.00 96.62 549 LYS A N 1
ATOM 4182 C CA . LYS A 1 549 ? -25.054 1.856 6.466 1.00 96.62 549 LYS A CA 1
ATOM 4183 C C . LYS A 1 549 ? -24.374 2.795 5.478 1.00 96.62 549 LYS A C 1
ATOM 4185 O O . LYS A 1 549 ? -23.221 2.585 5.122 1.00 96.62 549 LYS A O 1
ATOM 4190 N N . ASN A 1 550 ? -25.075 3.855 5.083 1.00 96.38 550 ASN A N 1
ATOM 4191 C CA . ASN A 1 550 ? -24.476 4.909 4.267 1.00 96.38 550 ASN A CA 1
ATOM 4192 C C . ASN A 1 550 ? -23.326 5.578 5.031 1.00 96.38 550 ASN A C 1
ATOM 4194 O O . ASN A 1 550 ? -23.396 5.708 6.260 1.00 96.38 550 ASN A O 1
ATOM 4198 N N . PHE A 1 551 ? -22.344 6.114 4.304 1.00 97.38 551 PHE A N 1
ATOM 4199 C CA . PHE A 1 551 ? -21.124 6.702 4.871 1.00 97.38 551 PHE A CA 1
ATOM 4200 C C . PHE A 1 551 ? -21.377 7.801 5.925 1.00 97.38 551 PHE A C 1
ATOM 4202 O O . PHE A 1 551 ? -20.569 8.039 6.820 1.00 97.38 551 PHE A O 1
ATOM 4209 N N . MET A 1 552 ? -22.540 8.458 5.893 1.00 96.62 552 MET A N 1
ATOM 4210 C CA . MET A 1 552 ? -22.943 9.451 6.904 1.00 96.62 552 MET A CA 1
ATOM 4211 C C . MET A 1 552 ? -23.059 8.884 8.336 1.00 96.62 552 MET A C 1
ATOM 4213 O O . MET A 1 552 ? -23.077 9.650 9.306 1.00 96.62 552 MET A O 1
ATOM 4217 N N . HIS A 1 553 ? -23.147 7.560 8.486 1.00 96.44 553 HIS A N 1
ATOM 4218 C CA . HIS A 1 553 ? -23.234 6.844 9.766 1.00 96.44 553 HIS A CA 1
ATOM 4219 C C . HIS A 1 553 ? -21.957 6.068 10.117 1.00 96.44 553 HIS A C 1
ATOM 4221 O O . HIS A 1 553 ? -21.947 5.309 11.086 1.00 96.44 553 HIS A O 1
ATOM 4227 N N . ASP A 1 554 ? -20.906 6.243 9.325 1.00 97.19 554 ASP A N 1
ATOM 4228 C CA . ASP A 1 554 ? -19.637 5.555 9.491 1.00 97.19 554 ASP A CA 1
ATOM 4229 C C . ASP A 1 554 ? -18.789 6.160 10.639 1.00 97.19 554 ASP A C 1
ATOM 4231 O O . ASP A 1 554 ? -18.963 7.325 11.019 1.00 97.19 554 ASP A O 1
ATOM 4235 N N . GLY A 1 555 ? -17.878 5.359 11.201 1.00 96.56 555 GLY A N 1
ATOM 4236 C CA . GLY A 1 555 ? -16.918 5.749 12.234 1.00 96.56 555 GLY A CA 1
ATOM 4237 C C . GLY A 1 555 ? -15.813 6.709 11.774 1.00 96.56 555 GLY A C 1
ATOM 4238 O O . GLY A 1 555 ? -15.191 7.343 12.623 1.00 96.56 555 GLY A O 1
ATOM 4239 N N . SER A 1 556 ? -15.599 6.909 10.469 1.00 96.44 556 SER A N 1
ATOM 4240 C CA . SER A 1 556 ? -14.651 7.892 9.917 1.00 96.44 556 SER A CA 1
ATOM 4241 C C . SER A 1 556 ? -14.902 9.313 10.439 1.00 96.44 556 SER A C 1
ATOM 4243 O O . SER A 1 556 ? -13.975 10.108 10.568 1.00 96.44 556 SER A O 1
ATOM 4245 N N . TRP A 1 557 ? -16.145 9.642 10.807 1.00 97.62 557 TRP A N 1
ATOM 4246 C CA . TRP A 1 557 ? -16.501 10.941 11.389 1.00 97.62 557 TRP A CA 1
ATOM 4247 C C . TRP A 1 557 ? -16.087 11.089 12.866 1.00 97.62 557 TRP A C 1
ATOM 4249 O O . TRP A 1 557 ? -15.964 12.214 13.356 1.00 97.62 557 TRP A O 1
ATOM 4259 N N . SER A 1 558 ? -15.868 9.985 13.587 1.00 97.19 558 SER A N 1
ATOM 4260 C CA . SER A 1 558 ? -15.619 9.978 15.037 1.00 97.19 558 SER A CA 1
ATOM 4261 C C . SER A 1 558 ? -14.218 10.450 15.430 1.00 97.19 558 SER A C 1
ATOM 4263 O O . SER A 1 558 ? -13.991 10.838 16.574 1.00 97.19 558 SER A O 1
ATOM 4265 N N . PHE A 1 559 ? -13.275 10.527 14.487 1.00 97.12 559 PHE A N 1
ATOM 4266 C CA . PHE A 1 559 ? -11.940 11.090 14.740 1.00 97.12 559 PHE A CA 1
ATOM 4267 C C . PHE A 1 559 ? -11.930 12.615 14.948 1.00 97.12 559 PHE A C 1
ATOM 4269 O O . PHE A 1 559 ? -10.896 13.196 15.279 1.00 97.12 559 PHE A O 1
ATOM 4276 N N . GLN A 1 560 ? -13.087 13.266 14.803 1.00 97.56 560 GLN A N 1
ATOM 4277 C CA . GLN A 1 560 ? -13.318 14.663 15.187 1.00 97.56 560 GLN A CA 1
ATOM 4278 C C . GLN A 1 560 ? -13.833 14.808 16.628 1.00 97.56 560 GLN A C 1
ATOM 4280 O O . GLN A 1 560 ? -14.100 15.918 17.088 1.00 97.56 560 GLN A O 1
ATOM 4285 N N . HIS A 1 561 ? -14.050 13.702 17.343 1.00 97.19 561 HIS A N 1
ATOM 4286 C CA . HIS A 1 561 ? -14.530 13.737 18.721 1.00 97.19 561 HIS A CA 1
ATOM 4287 C C . HIS A 1 561 ? -13.370 13.912 19.694 1.00 97.19 561 HIS A C 1
ATOM 4289 O O . HIS A 1 561 ? -12.232 13.552 19.409 1.00 97.19 561 HIS A O 1
ATOM 4295 N N . THR A 1 562 ? -13.671 14.438 20.880 1.00 95.88 562 THR A N 1
ATOM 4296 C CA . THR A 1 562 ? -12.681 14.539 21.958 1.00 95.88 562 THR A CA 1
ATOM 4297 C C . THR A 1 562 ? -12.628 13.216 22.735 1.00 95.88 562 THR A C 1
ATOM 4299 O O . THR A 1 562 ? -13.620 12.894 23.390 1.00 95.88 562 THR A O 1
ATOM 4302 N N . PRO A 1 563 ? -11.509 12.463 22.704 1.00 96.62 563 PRO A N 1
ATOM 4303 C CA . PRO A 1 563 ? -11.424 11.154 23.357 1.00 96.62 563 PRO A CA 1
ATOM 4304 C C . PRO A 1 563 ? -11.356 11.224 24.891 1.00 96.62 563 PRO A C 1
ATOM 4306 O O . PRO A 1 563 ? -11.863 10.335 25.571 1.00 96.62 563 PRO A O 1
ATOM 4309 N N . ALA A 1 564 ? -10.738 12.269 25.452 1.00 95.31 564 ALA A N 1
ATOM 4310 C CA . ALA A 1 564 ? -10.673 12.532 26.894 1.00 95.31 564 ALA A CA 1
ATOM 4311 C C . ALA A 1 564 ? -10.386 14.031 27.155 1.00 95.31 564 ALA A C 1
ATOM 4313 O O . ALA A 1 564 ? -9.947 14.712 26.229 1.00 95.31 564 ALA A O 1
ATOM 4314 N N . PRO A 1 565 ? -10.608 14.573 28.374 1.00 91.62 565 PRO A N 1
ATOM 4315 C CA . PRO A 1 565 ? -10.516 16.016 28.652 1.00 91.62 565 PRO A CA 1
ATOM 4316 C C . PRO A 1 565 ? -9.233 16.716 28.173 1.00 91.62 565 PRO A C 1
ATOM 4318 O O . PRO A 1 565 ? -9.328 17.790 27.587 1.00 91.62 565 PRO A O 1
ATOM 4321 N N . ASP A 1 566 ? -8.070 16.082 28.352 1.00 93.00 566 ASP A N 1
ATOM 4322 C CA . ASP A 1 566 ? -6.754 16.639 27.991 1.00 93.00 566 ASP A CA 1
ATOM 4323 C C . ASP A 1 566 ? -6.102 15.920 26.798 1.00 93.00 566 ASP A C 1
ATOM 4325 O O . ASP A 1 566 ? -4.907 16.071 26.538 1.00 93.00 566 ASP A O 1
ATOM 4329 N N . MET A 1 567 ? -6.883 15.111 26.078 1.00 96.56 567 MET A N 1
ATOM 4330 C CA . MET A 1 567 ? -6.408 14.316 24.951 1.00 96.56 567 MET A CA 1
ATOM 4331 C C . MET A 1 567 ? -7.161 14.700 23.690 1.00 96.56 567 MET A C 1
ATOM 4333 O O . MET A 1 567 ? -8.388 14.822 23.686 1.00 96.56 567 MET A O 1
ATOM 4337 N N . LYS A 1 568 ? -6.429 14.816 22.586 1.00 97.12 568 LYS A N 1
ATOM 4338 C CA . LYS A 1 568 ? -7.017 14.997 21.260 1.00 97.12 568 LYS A CA 1
ATOM 4339 C C . LYS A 1 568 ? -6.427 13.983 20.305 1.00 97.12 568 LYS A C 1
ATOM 4341 O O . LYS A 1 568 ? -5.207 13.853 20.258 1.00 97.12 568 LYS A O 1
ATOM 4346 N N . TYR A 1 569 ? -7.274 13.292 19.536 1.00 98.00 569 TYR A N 1
ATOM 4347 C CA . TYR A 1 569 ? -6.814 12.553 18.355 1.00 98.00 569 TYR A CA 1
ATOM 4348 C C . TYR A 1 569 ? -5.863 13.428 17.546 1.00 98.00 569 TYR A C 1
ATOM 4350 O O . TYR A 1 569 ? -6.224 14.549 17.185 1.00 98.00 569 TYR A O 1
ATOM 4358 N N . TRP A 1 570 ? -4.634 12.953 17.353 1.00 97.75 570 TRP A N 1
ATOM 4359 C CA . TRP A 1 570 ? -3.538 13.754 16.819 1.00 97.75 570 TRP A CA 1
ATOM 4360 C C . TRP A 1 570 ? -3.621 13.808 15.292 1.00 97.75 570 TRP A C 1
ATOM 4362 O O . TRP A 1 570 ? -2.867 13.160 14.569 1.00 97.75 570 TRP A O 1
ATOM 4372 N N . ASN A 1 571 ? -4.620 14.550 14.822 1.00 97.19 571 ASN A N 1
ATOM 4373 C CA . ASN A 1 571 ? -4.900 14.757 13.408 1.00 97.19 571 ASN A CA 1
ATOM 4374 C C . ASN A 1 571 ? -3.900 15.744 12.788 1.00 97.19 571 ASN A C 1
ATOM 4376 O O . ASN A 1 571 ? -3.240 16.517 13.491 1.00 97.19 571 ASN A O 1
ATOM 4380 N N . ALA A 1 572 ? -3.867 15.743 11.457 1.00 95.81 572 ALA A N 1
ATOM 4381 C CA . ALA A 1 572 ? -3.029 16.579 10.603 1.00 95.81 572 ALA A CA 1
ATOM 4382 C C . ALA A 1 572 ? -3.069 18.074 10.986 1.00 95.81 572 ALA A C 1
ATOM 4384 O O . ALA A 1 572 ? -2.057 18.653 11.384 1.00 95.81 572 ALA A O 1
ATOM 4385 N N . ALA A 1 573 ? -4.277 18.655 10.963 1.00 96.19 573 ALA A N 1
ATOM 4386 C CA . ALA A 1 573 ? -4.543 20.078 11.188 1.00 96.19 573 ALA A CA 1
ATOM 4387 C C . ALA A 1 573 ? -5.680 20.337 12.205 1.00 96.19 573 ALA A C 1
ATOM 4389 O O . ALA A 1 573 ? -6.304 21.399 12.214 1.00 96.19 573 ALA A O 1
ATOM 4390 N N . GLY A 1 574 ? -5.956 19.368 13.084 1.00 95.56 574 GLY A N 1
ATOM 4391 C CA . GLY A 1 574 ? -7.026 19.440 14.084 1.00 95.56 574 GLY A CA 1
ATOM 4392 C C . GLY A 1 574 ? -8.347 18.816 13.627 1.00 95.56 574 GLY A C 1
ATOM 4393 O O . GLY A 1 574 ? -8.359 17.885 12.827 1.00 95.56 574 GLY A O 1
ATOM 4394 N N . TYR A 1 575 ? -9.468 19.262 14.204 1.00 96.25 575 TYR A N 1
ATOM 4395 C CA . TYR A 1 575 ? -10.798 18.668 13.964 1.00 96.25 575 TYR A CA 1
ATOM 4396 C C . TYR A 1 575 ? -11.605 19.370 12.876 1.00 96.25 575 TYR A C 1
ATOM 4398 O O . TYR A 1 575 ? -12.602 18.822 12.418 1.00 96.25 575 TYR A O 1
ATOM 4406 N N . ASP A 1 576 ? -11.184 20.568 12.479 1.00 95.94 576 ASP A N 1
ATOM 4407 C CA . ASP A 1 576 ? -11.960 21.469 11.620 1.00 95.94 576 ASP A CA 1
ATOM 4408 C C . ASP A 1 576 ? -11.297 21.704 10.258 1.00 95.94 576 ASP A C 1
ATOM 4410 O O . ASP A 1 576 ? -11.774 22.510 9.460 1.00 95.94 576 ASP A O 1
ATOM 4414 N N . ALA A 1 577 ? -10.183 21.024 9.992 1.00 94.38 577 ALA A N 1
ATOM 4415 C CA . ALA A 1 577 ? -9.420 21.177 8.768 1.00 94.38 577 ALA A CA 1
ATOM 4416 C C . ALA A 1 577 ? -8.729 19.868 8.380 1.00 94.38 577 ALA A C 1
ATOM 4418 O O . ALA A 1 577 ? -8.184 19.158 9.226 1.00 94.38 577 ALA A O 1
ATOM 4419 N N . SER A 1 578 ? -8.737 19.604 7.076 1.00 94.38 578 SER A N 1
ATOM 4420 C CA . SER A 1 578 ? -7.873 18.617 6.432 1.00 94.38 578 SER A CA 1
ATOM 4421 C C . SER A 1 578 ? -6.407 19.045 6.552 1.00 94.38 578 SER A C 1
ATOM 4423 O O . SER A 1 578 ? -6.109 20.237 6.647 1.00 94.38 578 SER A O 1
ATOM 4425 N N . GLY A 1 579 ? -5.497 18.080 6.485 1.00 94.25 579 GLY A N 1
ATOM 4426 C CA . GLY A 1 579 ? -4.067 18.316 6.291 1.00 94.25 579 GLY A CA 1
ATOM 4427 C C . GLY A 1 579 ? -3.474 17.225 5.409 1.00 94.25 579 GLY A C 1
ATOM 4428 O O . GLY A 1 579 ? -4.177 16.696 4.541 1.00 94.25 579 GLY A O 1
ATOM 4429 N N . ALA A 1 580 ? -2.214 16.884 5.651 1.00 94.25 580 ALA A N 1
ATOM 4430 C CA . ALA A 1 580 ? -1.560 15.762 5.004 1.00 94.25 580 ALA A CA 1
ATOM 4431 C C . ALA A 1 580 ? -2.228 14.436 5.388 1.00 94.25 580 ALA A C 1
ATOM 4433 O O . ALA A 1 580 ? -2.781 14.260 6.483 1.00 94.25 580 ALA A O 1
ATOM 4434 N N . LYS A 1 581 ? -2.179 13.484 4.470 1.00 91.94 581 LYS A N 1
ATOM 4435 C CA . LYS A 1 581 ? -2.719 12.141 4.643 1.00 91.94 581 LYS A CA 1
ATOM 4436 C C . LYS A 1 581 ? -1.758 11.312 5.498 1.00 91.94 581 LYS A C 1
ATOM 4438 O O . LYS A 1 581 ? -0.545 11.537 5.482 1.00 91.94 581 LYS A O 1
ATOM 4443 N N . THR A 1 582 ? -2.289 10.382 6.293 1.00 92.50 582 THR A N 1
ATOM 4444 C CA . THR A 1 582 ? -1.470 9.282 6.832 1.00 92.50 582 THR A CA 1
ATOM 4445 C C . THR A 1 582 ? -1.274 8.272 5.713 1.00 92.50 582 THR A C 1
ATOM 4447 O O . THR A 1 582 ? -2.265 7.688 5.303 1.00 92.50 582 THR A O 1
ATOM 4450 N N . GLU A 1 583 ? -0.049 8.085 5.237 1.00 91.56 583 GLU A N 1
ATOM 4451 C CA . GLU A 1 583 ? 0.241 7.313 4.018 1.00 91.56 583 GLU A CA 1
ATOM 4452 C C . GLU A 1 583 ? 0.503 5.830 4.327 1.00 91.56 583 GLU A C 1
ATOM 4454 O O . GLU A 1 583 ? -0.108 5.298 5.255 1.00 91.56 583 GLU A O 1
ATOM 4459 N N . HIS A 1 584 ? 1.406 5.123 3.649 1.00 94.00 584 HIS A N 1
ATOM 4460 C CA . HIS A 1 584 ? 1.706 3.738 3.997 1.00 94.00 584 HIS A CA 1
ATOM 4461 C C . HIS A 1 584 ? 2.309 3.590 5.388 1.00 94.00 584 HIS A C 1
ATOM 4463 O O . HIS A 1 584 ? 2.974 4.461 5.963 1.00 94.00 584 HIS A O 1
ATOM 4469 N N . ASN A 1 585 ? 2.044 2.417 5.942 1.00 96.31 585 ASN A N 1
ATOM 4470 C CA . ASN A 1 585 ? 2.581 1.969 7.202 1.00 96.31 585 ASN A CA 1
ATOM 4471 C C . ASN A 1 585 ? 3.210 0.583 7.064 1.00 96.31 585 ASN A C 1
ATOM 4473 O O . ASN A 1 585 ? 3.048 -0.128 6.073 1.00 96.31 585 ASN A O 1
ATOM 4477 N N . THR A 1 586 ? 3.990 0.214 8.068 1.00 97.12 586 THR A N 1
ATOM 4478 C CA . THR A 1 586 ? 4.718 -1.052 8.069 1.00 97.12 586 THR A CA 1
ATOM 4479 C C . THR A 1 586 ? 4.915 -1.532 9.500 1.00 97.12 586 THR A C 1
ATOM 4481 O O . THR A 1 586 ? 5.304 -0.734 10.366 1.00 97.12 586 THR A O 1
ATOM 4484 N N . PRO A 1 587 ? 4.649 -2.816 9.791 1.00 97.38 587 PRO A N 1
ATOM 4485 C CA . PRO A 1 587 ? 4.840 -3.356 11.129 1.00 97.38 587 PRO A CA 1
ATOM 4486 C C . PRO A 1 587 ? 6.326 -3.441 11.474 1.00 97.38 587 PRO A C 1
ATOM 4488 O O . PRO A 1 587 ? 7.176 -3.444 10.585 1.00 97.38 587 PRO A O 1
ATOM 4491 N N . ASP A 1 588 ? 6.656 -3.534 12.765 1.00 97.75 588 ASP A N 1
ATOM 4492 C CA . ASP A 1 588 ? 8.021 -3.895 13.154 1.00 97.75 588 ASP A CA 1
ATOM 4493 C C . ASP A 1 588 ? 8.321 -5.343 12.728 1.00 97.75 588 ASP A C 1
ATOM 4495 O O . ASP A 1 588 ? 7.707 -6.276 13.266 1.00 97.75 588 ASP A O 1
ATOM 4499 N N . PRO A 1 589 ? 9.290 -5.567 11.823 1.00 96.38 589 PRO A N 1
ATOM 4500 C CA . PRO A 1 589 ? 9.600 -6.899 11.318 1.00 96.38 589 PRO A CA 1
ATOM 4501 C C . PRO A 1 589 ? 10.181 -7.833 12.391 1.00 96.38 589 PRO A C 1
ATOM 4503 O O . PRO A 1 589 ? 10.123 -9.052 12.236 1.00 96.38 589 PRO A O 1
ATOM 4506 N N . MET A 1 590 ? 10.677 -7.288 13.508 1.00 94.56 590 MET A N 1
ATOM 4507 C CA . MET A 1 590 ? 11.143 -8.039 14.681 1.00 94.56 590 MET A CA 1
ATOM 4508 C C . MET A 1 590 ? 9.999 -8.489 15.603 1.00 94.56 590 MET A C 1
ATOM 4510 O O . MET A 1 590 ? 10.244 -9.157 16.609 1.00 94.56 590 MET A O 1
ATOM 4514 N N . GLY A 1 591 ? 8.751 -8.118 15.297 1.00 94.19 591 GLY A N 1
ATOM 4515 C CA . GLY A 1 591 ? 7.567 -8.526 16.048 1.00 94.19 591 GLY A CA 1
ATOM 4516 C C . GLY A 1 591 ? 7.355 -7.773 17.361 1.00 94.19 591 GLY A C 1
ATOM 4517 O O . GLY A 1 591 ? 6.650 -8.272 18.236 1.00 94.19 591 GLY A O 1
ATOM 4518 N N . ASN A 1 592 ? 7.936 -6.586 17.539 1.00 96.06 592 ASN A N 1
ATOM 4519 C CA . ASN A 1 592 ? 7.576 -5.730 18.673 1.00 96.06 592 ASN A CA 1
ATOM 4520 C C . ASN A 1 592 ? 6.188 -5.094 18.449 1.00 96.06 592 ASN A C 1
ATOM 4522 O O . ASN A 1 592 ? 5.786 -4.902 17.301 1.00 96.06 592 ASN A O 1
ATOM 4526 N N . PRO A 1 593 ? 5.452 -4.730 19.516 1.00 96.94 593 PRO A N 1
ATOM 4527 C CA . PRO A 1 593 ? 4.134 -4.106 19.410 1.00 96.94 593 PRO A CA 1
ATOM 4528 C C . PRO A 1 593 ? 4.256 -2.628 19.008 1.00 96.94 593 PRO A C 1
ATOM 4530 O O . PRO A 1 593 ? 4.038 -1.726 19.818 1.00 96.94 593 PRO A O 1
ATOM 4533 N N . ARG A 1 594 ? 4.659 -2.378 17.762 1.00 97.88 594 ARG A N 1
ATOM 4534 C CA . ARG A 1 594 ? 4.834 -1.046 17.180 1.00 97.88 594 ARG A CA 1
ATOM 4535 C C . ARG A 1 594 ? 4.833 -1.112 15.656 1.00 97.88 594 ARG A C 1
ATOM 4537 O O . ARG A 1 594 ? 4.993 -2.185 15.075 1.00 97.88 594 ARG A O 1
ATOM 4544 N N . TYR A 1 595 ? 4.686 0.041 15.021 1.00 98.50 595 TYR A N 1
ATOM 4545 C CA . TYR A 1 595 ? 4.748 0.175 13.567 1.00 98.50 595 TYR A CA 1
ATOM 4546 C C . TYR A 1 595 ? 5.281 1.549 13.167 1.00 98.50 595 TYR A C 1
ATOM 4548 O O . TYR A 1 595 ? 5.270 2.481 13.975 1.00 98.50 595 TYR A O 1
ATOM 4556 N N . ILE A 1 596 ? 5.757 1.673 11.930 1.00 98.50 596 ILE A N 1
ATOM 4557 C CA . ILE A 1 596 ? 6.105 2.961 11.322 1.00 98.50 596 ILE A CA 1
ATOM 4558 C C . ILE A 1 596 ? 4.948 3.422 10.439 1.00 98.50 596 ILE A C 1
ATOM 4560 O O . ILE A 1 596 ? 4.328 2.612 9.755 1.00 98.50 596 ILE A O 1
ATOM 4564 N N . GLN A 1 597 ? 4.681 4.725 10.448 1.00 97.81 597 GLN A N 1
ATOM 4565 C CA . GLN A 1 597 ? 3.669 5.384 9.624 1.00 97.81 597 GLN A CA 1
ATOM 4566 C C . GLN A 1 597 ? 4.307 6.553 8.868 1.00 97.81 597 GLN A C 1
ATOM 4568 O O . GLN A 1 597 ? 4.943 7.402 9.500 1.00 97.81 597 GLN A O 1
ATOM 4573 N N . GLY A 1 598 ? 4.112 6.596 7.548 1.00 96.44 598 GLY A N 1
ATOM 4574 C CA . GLY A 1 598 ? 4.462 7.722 6.679 1.00 96.44 598 GLY A CA 1
ATOM 4575 C C . GLY A 1 598 ? 3.329 8.736 6.512 1.00 96.44 598 GLY A C 1
ATOM 4576 O O . GLY A 1 598 ? 2.217 8.546 7.024 1.00 96.44 598 GLY A O 1
ATOM 4577 N N . SER A 1 599 ? 3.616 9.822 5.797 1.00 95.88 599 SER A N 1
ATOM 4578 C CA . SER A 1 599 ? 2.662 10.878 5.453 1.00 95.88 599 SER A CA 1
ATOM 4579 C C . SER A 1 599 ? 2.997 11.522 4.112 1.00 95.88 599 SER A C 1
ATOM 4581 O O . SER A 1 599 ? 4.175 11.646 3.768 1.00 95.88 599 SER A O 1
ATOM 4583 N N . THR A 1 600 ? 1.968 12.042 3.433 1.00 93.88 600 THR A N 1
ATOM 4584 C CA . THR A 1 600 ? 2.146 12.828 2.206 1.00 93.88 600 THR A CA 1
ATOM 4585 C C . THR A 1 600 ? 2.999 14.080 2.394 1.00 93.88 600 THR A C 1
ATOM 4587 O O . THR A 1 600 ? 3.717 14.501 1.500 1.00 93.88 600 THR A O 1
ATOM 4590 N N . ALA A 1 601 ? 3.037 14.638 3.605 1.00 94.56 601 ALA A N 1
ATOM 4591 C CA . ALA A 1 601 ? 3.916 15.765 3.920 1.00 94.56 601 ALA A CA 1
ATOM 4592 C C . ALA A 1 601 ? 5.416 15.402 3.980 1.00 94.56 601 ALA A C 1
ATOM 4594 O O . ALA A 1 601 ? 6.237 16.262 4.273 1.00 94.56 601 ALA A O 1
ATOM 4595 N N . GLY A 1 602 ? 5.810 14.140 3.777 1.00 94.88 602 GLY A N 1
ATOM 4596 C CA . GLY A 1 602 ? 7.228 13.776 3.723 1.00 94.88 602 GLY A CA 1
ATOM 4597 C C . GLY A 1 602 ? 7.893 13.531 5.083 1.00 94.88 602 GLY A C 1
ATOM 4598 O O . GLY A 1 602 ? 9.108 13.688 5.222 1.00 94.88 602 GLY A O 1
ATOM 4599 N N . TYR A 1 603 ? 7.125 13.127 6.098 1.00 97.00 603 TYR A N 1
ATOM 4600 C CA . TYR A 1 603 ? 7.655 12.673 7.388 1.00 97.00 603 TYR A CA 1
ATOM 4601 C C . TYR A 1 603 ? 7.207 11.252 7.726 1.00 97.00 603 TYR A C 1
ATOM 4603 O O . TYR A 1 603 ? 6.211 10.749 7.206 1.00 97.00 603 TYR A O 1
ATOM 4611 N N . TYR A 1 604 ? 7.925 10.618 8.653 1.00 98.19 604 TYR A N 1
ATOM 4612 C CA . TYR A 1 604 ? 7.563 9.308 9.188 1.00 98.19 604 TYR A CA 1
ATOM 4613 C C . TYR A 1 604 ? 8.154 9.069 10.584 1.00 98.19 604 TYR A C 1
ATOM 4615 O O . TYR A 1 604 ? 9.176 9.646 10.985 1.00 98.19 604 TYR A O 1
ATOM 4623 N N . GLY A 1 605 ? 7.530 8.159 11.330 1.00 98.12 605 GLY A N 1
ATOM 4624 C CA . GLY A 1 605 ? 8.007 7.777 12.656 1.00 98.12 605 GLY A CA 1
ATOM 4625 C C . GLY A 1 605 ? 7.323 6.548 13.235 1.00 98.12 605 GLY A C 1
ATOM 4626 O O . GLY A 1 605 ? 6.424 5.968 12.629 1.00 98.12 605 GLY A O 1
ATOM 4627 N N . ILE A 1 606 ? 7.794 6.149 14.415 1.00 98.62 606 ILE A N 1
ATOM 4628 C CA . ILE A 1 606 ? 7.406 4.926 15.117 1.00 98.62 606 ILE A CA 1
ATOM 4629 C C . ILE A 1 606 ? 6.272 5.228 16.093 1.00 98.62 606 ILE A C 1
ATOM 4631 O O . ILE A 1 606 ? 6.401 6.088 16.964 1.00 98.62 606 ILE A O 1
ATOM 4635 N N . TYR A 1 607 ? 5.203 4.452 15.994 1.00 98.62 607 TYR A N 1
ATOM 4636 C CA . TYR A 1 607 ? 4.104 4.386 16.944 1.00 98.62 607 TYR A CA 1
ATOM 4637 C C . TYR A 1 607 ? 4.245 3.129 17.807 1.00 98.62 607 TYR A C 1
ATOM 4639 O O . TYR A 1 607 ? 4.137 2.017 17.296 1.00 98.62 607 TYR A O 1
ATOM 4647 N N . ASP A 1 608 ? 4.472 3.296 19.111 1.00 97.75 608 ASP A N 1
ATOM 4648 C CA . ASP A 1 608 ? 4.602 2.186 20.064 1.00 97.75 608 ASP A CA 1
ATOM 4649 C C . ASP A 1 608 ? 3.288 1.906 20.816 1.00 97.75 608 ASP A C 1
ATOM 4651 O O . ASP A 1 608 ? 2.584 2.834 21.238 1.00 97.75 608 ASP A O 1
ATOM 4655 N N . PHE A 1 609 ? 3.020 0.623 21.087 1.00 96.25 609 PHE A N 1
ATOM 4656 C CA . PHE A 1 609 ? 2.005 0.155 22.036 1.00 96.25 609 PHE A CA 1
ATOM 4657 C C . PHE A 1 609 ? 2.697 -0.401 23.287 1.00 96.25 609 PHE A C 1
ATOM 4659 O O . PHE A 1 609 ? 3.161 -1.540 23.323 1.00 96.25 609 PHE A O 1
ATOM 4666 N N . LEU A 1 610 ? 2.789 0.412 24.339 1.00 94.19 610 LEU A N 1
ATOM 4667 C CA . LEU A 1 610 ? 3.722 0.151 25.442 1.00 94.19 610 LEU A CA 1
ATOM 4668 C C . LEU A 1 610 ? 3.344 -1.071 26.294 1.00 94.19 610 LEU A C 1
ATOM 4670 O O . LEU A 1 610 ? 4.231 -1.771 26.770 1.00 94.19 610 LEU A O 1
ATOM 4674 N N . ASN A 1 611 ? 2.046 -1.322 26.493 1.00 95.69 611 ASN A N 1
ATOM 4675 C CA . ASN A 1 611 ? 1.541 -2.336 27.430 1.00 95.69 611 ASN A CA 1
ATOM 4676 C C . ASN A 1 611 ? 0.368 -3.160 26.866 1.00 95.69 611 ASN A C 1
ATOM 4678 O O . ASN A 1 611 ? -0.365 -3.793 27.634 1.00 95.69 611 ASN A O 1
ATOM 4682 N N . ILE A 1 612 ? 0.195 -3.176 25.540 1.00 96.88 612 ILE A N 1
ATOM 4683 C CA . ILE A 1 612 ? -1.033 -3.631 24.865 1.00 96.88 612 ILE A CA 1
ATOM 4684 C C . ILE A 1 612 ? -1.532 -5.007 25.325 1.00 96.88 612 ILE A C 1
ATOM 4686 O O . ILE A 1 612 ? -2.707 -5.150 25.661 1.00 96.88 612 ILE A O 1
ATOM 4690 N N . SER A 1 613 ? -0.655 -6.009 25.433 1.00 96.75 613 SER A N 1
ATOM 4691 C CA . SER A 1 613 ? -1.045 -7.361 25.858 1.00 96.75 613 SER A CA 1
ATOM 4692 C C . SER A 1 613 ? -1.646 -7.365 27.269 1.00 96.75 613 SER A C 1
ATOM 4694 O O . SER A 1 613 ? -2.687 -7.975 27.509 1.00 96.75 613 SER A O 1
ATOM 4696 N N . SER A 1 614 ? -1.011 -6.649 28.202 1.00 97.62 614 SER A N 1
ATOM 4697 C CA . SER A 1 614 ? -1.462 -6.564 29.596 1.00 97.62 614 SER A CA 1
ATOM 4698 C C . SER A 1 614 ? -2.723 -5.712 29.762 1.00 97.62 614 SER A C 1
ATOM 4700 O O . SER A 1 614 ? -3.561 -6.011 30.612 1.00 97.62 614 SER A O 1
ATOM 4702 N N . GLU A 1 615 ? -2.903 -4.689 28.925 1.00 98.25 615 GLU A N 1
ATOM 4703 C CA . GLU A 1 615 ? -4.089 -3.830 28.935 1.00 98.25 615 GLU A CA 1
ATOM 4704 C C . GLU A 1 615 ? -5.313 -4.572 28.388 1.00 98.25 615 GLU A C 1
ATOM 4706 O O . GLU A 1 615 ? -6.382 -4.515 28.997 1.00 98.25 615 GLU A O 1
ATOM 4711 N N . ILE A 1 616 ? -5.147 -5.351 27.310 1.00 98.25 616 ILE A N 1
ATOM 4712 C CA . ILE A 1 616 ? -6.183 -6.263 26.800 1.00 98.25 616 ILE A CA 1
ATOM 4713 C C . ILE A 1 616 ? -6.562 -7.285 27.874 1.00 98.25 616 ILE A C 1
ATOM 4715 O O . ILE A 1 616 ? -7.746 -7.472 28.158 1.00 98.25 616 ILE A O 1
ATOM 4719 N N . GLN A 1 617 ? -5.574 -7.920 28.509 1.00 97.69 617 GLN A N 1
ATOM 4720 C CA . GLN A 1 617 ? -5.834 -8.884 29.577 1.00 97.69 617 GLN A CA 1
ATOM 4721 C C . GLN A 1 617 ? -6.607 -8.248 30.745 1.00 97.69 617 GLN A C 1
ATOM 4723 O O . GLN A 1 617 ? -7.612 -8.800 31.190 1.00 97.69 617 GLN A O 1
ATOM 4728 N N . SER A 1 618 ? -6.198 -7.057 31.186 1.00 97.88 618 SER A N 1
ATOM 4729 C CA . SER A 1 618 ? -6.861 -6.324 32.273 1.00 97.88 618 SER A CA 1
ATOM 4730 C C . SER A 1 618 ? -8.305 -5.939 31.922 1.00 97.88 618 SER A C 1
ATOM 4732 O O . SER A 1 618 ? -9.201 -5.998 32.771 1.00 97.88 618 SER A O 1
ATOM 4734 N N . ALA A 1 619 ? -8.567 -5.574 30.663 1.00 97.69 619 ALA A N 1
ATOM 4735 C CA . ALA A 1 619 ? -9.922 -5.310 30.185 1.00 97.69 619 ALA A CA 1
ATOM 4736 C C . ALA A 1 619 ? -10.804 -6.564 30.290 1.00 97.69 619 ALA A C 1
ATOM 4738 O O . ALA A 1 619 ? -11.907 -6.487 30.831 1.00 97.69 619 ALA A O 1
ATOM 4739 N N . VAL A 1 620 ? -10.292 -7.724 29.865 1.00 96.56 620 VAL A N 1
ATOM 4740 C CA . VAL A 1 620 ? -11.001 -9.012 29.971 1.00 96.56 620 VAL A CA 1
ATOM 4741 C C . VAL A 1 620 ? -11.281 -9.385 31.425 1.00 96.56 620 VAL A C 1
ATOM 4743 O O . VAL A 1 620 ? -12.409 -9.747 31.762 1.00 96.56 620 VAL A O 1
ATOM 4746 N N . GLU A 1 621 ? -10.287 -9.263 32.304 1.00 96.88 621 GLU A N 1
ATOM 4747 C CA . GLU A 1 621 ? -10.416 -9.588 33.731 1.00 96.88 621 GLU A CA 1
ATOM 4748 C C . GLU A 1 621 ? -11.427 -8.686 34.461 1.00 96.88 621 GLU A C 1
ATOM 4750 O O . GLU A 1 621 ? -12.077 -9.124 35.410 1.00 96.88 621 GLU A O 1
ATOM 4755 N N . SER A 1 622 ? -11.611 -7.448 33.990 1.00 96.44 622 SER A N 1
ATOM 4756 C CA . SER A 1 622 ? -12.610 -6.501 34.509 1.00 96.44 622 SER A CA 1
ATOM 4757 C C . SER A 1 622 ? -13.990 -6.608 33.843 1.00 96.44 622 SER A C 1
ATOM 4759 O O . SER A 1 622 ? -14.905 -5.867 34.204 1.00 96.44 622 SER A O 1
ATOM 4761 N N . GLY A 1 623 ? -14.176 -7.552 32.914 1.00 95.56 623 GLY A N 1
ATOM 4762 C CA . GLY A 1 623 ? -15.454 -7.824 32.252 1.00 95.56 623 GLY A CA 1
ATOM 4763 C C . GLY A 1 623 ? -15.712 -7.024 30.971 1.00 95.56 623 GLY A C 1
ATOM 4764 O O . GLY A 1 623 ? -16.793 -7.150 30.395 1.00 95.56 623 GLY A O 1
ATOM 4765 N N . SER A 1 624 ? -14.747 -6.232 30.496 1.00 96.38 624 SER A N 1
ATOM 4766 C CA . SER A 1 624 ? -14.780 -5.637 29.155 1.00 96.38 624 SER A CA 1
ATOM 4767 C C . SER A 1 624 ? -14.188 -6.597 28.118 1.00 96.38 624 SER A C 1
ATOM 4769 O O . SER A 1 624 ? -13.447 -7.515 28.443 1.00 96.38 624 SER A O 1
ATOM 4771 N N . THR A 1 625 ? -14.496 -6.394 26.836 1.00 96.06 625 THR A N 1
ATOM 4772 C CA . THR A 1 625 ? -13.795 -7.115 25.757 1.00 96.06 625 THR A CA 1
ATOM 4773 C C . THR A 1 625 ? -12.558 -6.368 25.267 1.00 96.06 625 THR A C 1
ATOM 4775 O O . THR A 1 625 ? -11.570 -6.994 24.898 1.00 96.06 625 THR A O 1
ATOM 4778 N N . PHE A 1 626 ? -12.613 -5.038 25.271 1.00 97.94 626 PHE A N 1
ATOM 4779 C CA . PHE A 1 626 ? -11.572 -4.184 24.717 1.00 97.94 626 PHE A CA 1
ATOM 4780 C C . PHE A 1 626 ? -11.174 -3.112 25.742 1.00 97.94 626 PHE A C 1
ATOM 4782 O O . PHE A 1 626 ? -12.033 -2.671 26.521 1.00 97.94 626 PHE A O 1
ATOM 4789 N N . PRO A 1 627 ? -9.900 -2.692 25.787 1.00 97.81 627 PRO A N 1
ATOM 4790 C CA . PRO A 1 627 ? -9.457 -1.620 26.677 1.00 97.81 627 PRO A CA 1
ATOM 4791 C C . PRO A 1 627 ? -10.138 -0.285 26.366 1.00 97.81 627 PRO A C 1
ATOM 4793 O O . PRO A 1 627 ? -10.373 0.046 25.208 1.00 97.81 627 PRO A O 1
ATOM 4796 N N . SER A 1 628 ? -10.421 0.523 27.388 1.00 97.19 628 SER A N 1
ATOM 4797 C CA . SER A 1 628 ? -10.917 1.895 27.191 1.00 97.19 628 SER A CA 1
ATOM 4798 C C . SER A 1 628 ? -9.816 2.878 26.776 1.00 97.19 628 SER A C 1
ATOM 4800 O O . SER A 1 628 ? -10.111 3.994 26.365 1.00 97.19 628 SER A O 1
ATOM 4802 N N . VAL A 1 629 ? -8.553 2.476 26.930 1.00 97.56 629 VAL A N 1
ATOM 4803 C CA . VAL A 1 629 ? -7.344 3.199 26.533 1.00 97.56 629 VAL A CA 1
ATOM 4804 C C . VAL A 1 629 ? -6.211 2.183 26.376 1.00 97.56 629 VAL A C 1
ATOM 4806 O O . VAL A 1 629 ? -6.186 1.192 27.110 1.00 97.56 629 VAL A O 1
ATOM 4809 N N . LEU A 1 630 ? -5.290 2.425 25.445 1.00 98.38 630 LEU A N 1
ATOM 4810 C CA . LEU A 1 630 ? -4.021 1.699 25.354 1.00 98.38 630 LEU A CA 1
ATOM 4811 C C . LEU A 1 630 ? -2.857 2.678 25.479 1.00 98.38 630 LEU A C 1
ATOM 4813 O O . LEU A 1 630 ? -2.846 3.724 24.826 1.00 98.38 630 LEU A O 1
ATOM 4817 N N . SER A 1 631 ? -1.862 2.340 26.290 1.00 97.81 631 SER A N 1
ATOM 4818 C CA . SER A 1 631 ? -0.667 3.168 26.460 1.00 97.81 631 SER A CA 1
ATOM 4819 C C . SER A 1 631 ? 0.137 3.234 25.162 1.00 97.81 631 SER A C 1
ATOM 4821 O O . SER A 1 631 ? 0.423 2.200 24.553 1.00 97.81 631 SER A O 1
ATOM 4823 N N . GLY A 1 632 ? 0.567 4.431 24.761 1.00 97.25 632 GLY A N 1
ATOM 4824 C CA . GLY A 1 632 ? 1.347 4.602 23.539 1.00 97.25 632 GLY A CA 1
ATOM 4825 C C . GLY A 1 632 ? 2.309 5.779 23.570 1.00 97.25 632 GLY A C 1
ATOM 4826 O O . GLY A 1 632 ? 2.344 6.569 24.510 1.00 97.25 632 GLY A O 1
ATOM 4827 N N . LYS A 1 633 ? 3.121 5.884 22.525 1.00 97.00 633 LYS A N 1
ATOM 4828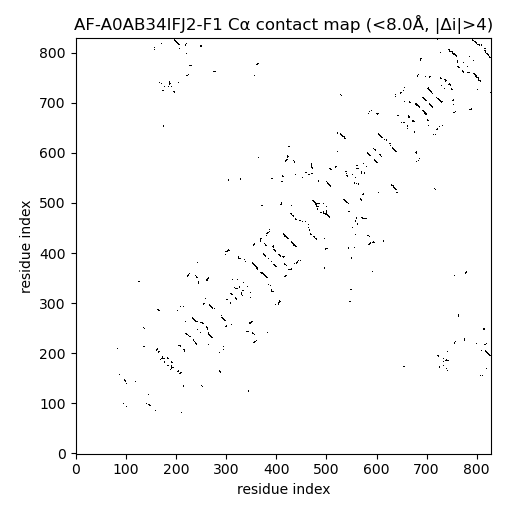 C CA . LYS A 1 633 ? 3.922 7.074 22.221 1.00 97.00 633 LYS A CA 1
ATOM 4829 C C . LYS A 1 633 ? 4.251 7.094 20.734 1.00 97.00 633 LYS A C 1
ATOM 4831 O O . LYS A 1 633 ? 4.196 6.054 20.079 1.00 97.00 633 LYS A O 1
ATOM 4836 N N . TYR A 1 634 ? 4.642 8.261 20.248 1.00 98.19 634 TYR A N 1
ATOM 4837 C CA . TYR A 1 634 ? 5.207 8.435 18.920 1.00 98.19 634 TYR A CA 1
ATOM 4838 C C . TYR A 1 634 ? 6.660 8.907 19.024 1.00 98.19 634 TYR A C 1
ATOM 4840 O O . TYR A 1 634 ? 6.971 9.738 19.876 1.00 98.19 634 TYR A O 1
ATOM 4848 N N . THR A 1 635 ? 7.549 8.373 18.187 1.00 98.31 635 THR A N 1
ATOM 4849 C CA . THR A 1 635 ? 8.955 8.789 18.063 1.00 98.31 635 THR A CA 1
ATOM 4850 C C . THR A 1 635 ? 9.260 9.104 16.604 1.00 98.31 635 THR A C 1
ATOM 4852 O O . THR A 1 635 ? 9.135 8.229 15.748 1.00 98.31 635 THR A O 1
ATOM 4855 N N . VAL A 1 636 ? 9.678 10.334 16.312 1.00 98.06 636 VAL A N 1
ATOM 4856 C CA . VAL A 1 636 ? 9.976 10.747 14.934 1.00 98.06 636 VAL A CA 1
ATOM 4857 C C . VAL A 1 636 ? 11.289 10.144 14.449 1.00 98.06 636 VAL A C 1
ATOM 4859 O O . VAL A 1 636 ? 12.290 10.145 15.168 1.00 98.06 636 VAL A O 1
ATOM 4862 N N . LEU A 1 637 ? 11.293 9.643 13.214 1.00 98.12 637 LEU A N 1
ATOM 4863 C CA . LEU A 1 637 ? 12.517 9.207 12.542 1.00 98.12 637 LEU A CA 1
ATOM 4864 C C . LEU A 1 637 ? 13.037 10.302 11.608 1.00 98.12 637 LEU A C 1
ATOM 4866 O O . LEU A 1 637 ? 14.221 10.634 11.652 1.00 98.12 637 LEU A O 1
ATOM 4870 N N . GLN A 1 638 ? 12.136 10.912 10.838 1.00 97.88 638 GLN A N 1
ATOM 4871 C CA . GLN A 1 638 ? 12.413 12.055 9.973 1.00 97.88 638 GLN A CA 1
ATOM 4872 C C . GLN A 1 638 ? 11.170 12.954 9.918 1.00 97.88 638 GLN A C 1
ATOM 4874 O O . GLN A 1 638 ? 10.064 12.462 9.707 1.00 97.88 638 GLN A O 1
ATOM 4879 N N . GLY A 1 639 ? 11.353 14.259 10.141 1.00 97.19 639 GLY A N 1
ATOM 4880 C CA . GLY A 1 639 ? 10.308 15.278 9.972 1.00 97.19 639 GLY A CA 1
ATOM 4881 C C . GLY A 1 639 ? 10.215 15.792 8.531 1.00 97.19 639 GLY A C 1
ATOM 4882 O O . GLY A 1 639 ? 11.022 15.407 7.683 1.00 97.19 639 GLY A O 1
ATOM 4883 N N . GLU A 1 640 ? 9.296 16.723 8.278 1.00 97.06 640 GLU A N 1
ATOM 4884 C CA . GLU A 1 640 ? 9.207 17.481 7.018 1.00 97.06 640 GLU A CA 1
ATOM 4885 C C . GLU A 1 640 ? 10.312 18.553 7.020 1.00 97.06 640 GLU A C 1
ATOM 4887 O O . GLU A 1 640 ? 10.089 19.744 7.230 1.00 97.06 640 GLU A O 1
ATOM 4892 N N . LEU A 1 641 ? 11.561 18.098 6.915 1.00 96.44 641 LEU A N 1
ATOM 4893 C CA . LEU A 1 641 ? 12.773 18.899 7.083 1.00 96.44 641 LEU A CA 1
ATOM 4894 C C . LEU A 1 641 ? 13.772 18.598 5.962 1.00 96.44 641 LEU A C 1
ATOM 4896 O O . LEU A 1 641 ? 13.674 17.578 5.286 1.00 96.44 641 LEU A O 1
ATOM 4900 N N . ASP A 1 642 ? 14.750 19.483 5.773 1.00 97.25 642 ASP A N 1
ATOM 4901 C CA . ASP A 1 642 ? 15.767 19.340 4.726 1.00 97.25 642 ASP A CA 1
ATOM 4902 C C . ASP A 1 642 ? 16.580 18.037 4.886 1.00 97.25 642 ASP A C 1
ATOM 4904 O O . ASP A 1 642 ? 17.289 17.829 5.879 1.00 97.25 642 ASP A O 1
ATOM 4908 N N . ILE A 1 643 ? 16.494 17.166 3.877 1.00 97.62 643 ILE A N 1
ATOM 4909 C CA . ILE A 1 643 ? 17.211 15.887 3.795 1.00 97.62 643 ILE A CA 1
ATOM 4910 C C . ILE A 1 643 ? 18.350 15.902 2.768 1.00 97.62 643 ILE A C 1
ATOM 4912 O O . ILE A 1 643 ? 19.037 14.895 2.595 1.00 97.62 643 ILE A O 1
ATOM 4916 N N . THR A 1 644 ? 18.596 17.017 2.078 1.00 97.94 644 THR A N 1
ATOM 4917 C CA . THR A 1 644 ? 19.525 17.075 0.933 1.00 97.94 644 THR A CA 1
ATOM 4918 C C . THR A 1 644 ? 20.933 16.593 1.293 1.0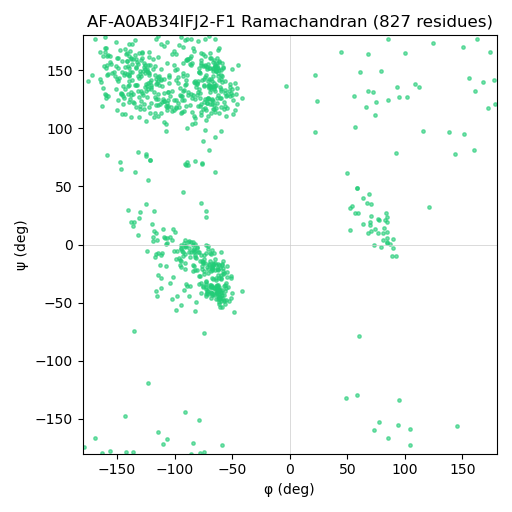0 97.94 644 THR A C 1
ATOM 4920 O O . THR A 1 644 ? 21.555 15.857 0.528 1.00 97.94 644 THR A O 1
ATOM 4923 N N . ALA A 1 645 ? 21.426 16.948 2.486 1.00 97.69 645 ALA A N 1
ATOM 4924 C CA . ALA A 1 645 ? 22.734 16.527 2.996 1.00 97.69 645 ALA A CA 1
ATOM 4925 C C . ALA A 1 645 ? 22.771 15.065 3.494 1.00 97.69 645 ALA A C 1
ATOM 4927 O O . ALA A 1 645 ? 23.853 14.477 3.623 1.00 97.69 645 ALA A O 1
ATOM 4928 N N . GLN A 1 646 ? 21.601 14.486 3.768 1.00 98.25 646 GLN A N 1
ATOM 4929 C CA . GLN A 1 646 ? 21.429 13.107 4.227 1.00 98.25 646 GLN A CA 1
ATOM 4930 C C . GLN A 1 646 ? 21.448 12.113 3.053 1.00 98.25 646 GLN A C 1
ATOM 4932 O O . GLN A 1 646 ? 21.787 10.945 3.244 1.00 98.25 646 GLN A O 1
ATOM 4937 N N . ILE A 1 647 ? 21.155 12.572 1.831 1.00 98.69 647 ILE A N 1
ATOM 4938 C CA . ILE A 1 647 ? 21.106 11.732 0.629 1.00 98.69 647 ILE A CA 1
ATOM 4939 C C . ILE A 1 647 ? 22.514 11.420 0.099 1.00 98.69 647 ILE A C 1
ATOM 4941 O O . ILE A 1 647 ? 23.348 12.300 -0.139 1.00 98.69 647 ILE A O 1
ATOM 4945 N N . LYS A 1 648 ? 22.775 10.135 -0.152 1.00 98.56 648 LYS A N 1
ATOM 4946 C CA . LYS A 1 648 ? 23.932 9.626 -0.891 1.00 98.56 648 LYS A CA 1
ATOM 4947 C C . LYS A 1 648 ? 23.469 9.171 -2.265 1.00 98.56 648 LYS A C 1
ATOM 4949 O O . LYS A 1 648 ? 22.598 8.319 -2.371 1.00 98.56 648 LYS A O 1
ATOM 4954 N N . LEU A 1 649 ? 24.097 9.714 -3.307 1.00 98.25 649 LEU A N 1
ATOM 4955 C CA . LEU A 1 649 ? 23.803 9.369 -4.703 1.00 98.25 649 LEU A CA 1
ATOM 4956 C C . LEU A 1 649 ? 24.777 8.352 -5.315 1.00 98.25 649 LEU A C 1
ATOM 4958 O O . LEU A 1 649 ? 24.553 7.878 -6.421 1.00 98.25 649 LEU A O 1
ATOM 4962 N N . GLY A 1 650 ? 25.905 8.071 -4.655 1.00 96.25 650 GLY A N 1
ATOM 4963 C CA . GLY A 1 650 ? 26.900 7.099 -5.136 1.00 96.25 650 GLY A CA 1
ATOM 4964 C C . GLY A 1 650 ? 27.449 7.373 -6.546 1.00 96.25 650 GLY A C 1
ATOM 4965 O O . GLY A 1 650 ? 27.851 6.447 -7.239 1.00 96.25 650 GLY A O 1
ATOM 4966 N N . GLY A 1 651 ? 27.461 8.637 -6.986 1.00 95.31 651 GLY A N 1
ATOM 4967 C CA . GLY A 1 651 ? 27.903 9.032 -8.332 1.00 95.31 651 GLY A CA 1
ATOM 4968 C C . GLY A 1 651 ? 26.833 8.922 -9.428 1.00 95.31 651 GLY A C 1
ATOM 4969 O O . GLY A 1 651 ? 27.146 9.154 -10.594 1.00 95.31 651 GLY A O 1
ATOM 4970 N N . LYS A 1 652 ? 25.589 8.592 -9.066 1.00 97.31 652 LYS A N 1
ATOM 4971 C CA . LYS A 1 652 ? 24.419 8.507 -9.952 1.00 97.31 652 LYS A CA 1
ATOM 4972 C C . LYS A 1 652 ? 23.373 9.575 -9.579 1.00 97.31 652 LYS A C 1
ATOM 4974 O O . LYS A 1 652 ? 23.729 10.577 -8.960 1.00 97.31 652 LYS A O 1
ATOM 4979 N N . GLY A 1 653 ? 22.117 9.418 -9.997 1.00 96.81 653 GLY A N 1
ATOM 4980 C CA . GLY A 1 653 ? 21.001 10.292 -9.631 1.00 96.81 653 GLY A CA 1
ATOM 4981 C C . GLY A 1 653 ? 21.089 11.700 -10.219 1.00 96.81 653 GLY A C 1
ATOM 4982 O O . GLY A 1 653 ? 20.854 12.671 -9.505 1.00 96.81 653 GLY A O 1
ATOM 4983 N N . ILE A 1 654 ? 21.458 11.844 -11.496 1.00 97.56 654 ILE A N 1
ATOM 4984 C CA . ILE A 1 654 ? 21.409 13.142 -12.195 1.00 97.56 654 ILE A CA 1
ATOM 4985 C C . ILE A 1 654 ? 20.096 13.264 -12.975 1.00 97.56 654 ILE A C 1
ATOM 4987 O O . ILE A 1 654 ? 19.756 12.374 -13.753 1.00 97.56 654 ILE A O 1
ATOM 4991 N N . LYS A 1 655 ? 19.379 14.374 -12.775 1.00 96.88 655 LYS A N 1
ATOM 4992 C CA . LYS A 1 655 ? 18.137 14.758 -13.468 1.00 96.88 655 LYS A CA 1
ATOM 4993 C C . LYS A 1 655 ? 18.417 15.212 -14.906 1.00 96.88 655 LYS A C 1
ATOM 4995 O O . LYS A 1 655 ? 19.513 15.682 -15.210 1.00 96.88 655 LYS A O 1
ATOM 5000 N N . ALA A 1 656 ? 17.400 15.237 -15.770 1.00 96.06 656 ALA A N 1
ATOM 5001 C CA . ALA A 1 656 ? 17.513 15.732 -17.155 1.00 96.06 656 ALA A CA 1
ATOM 5002 C C . ALA A 1 656 ? 18.004 17.199 -17.283 1.00 96.06 656 ALA A C 1
ATOM 5004 O O . ALA A 1 656 ? 18.593 17.593 -18.303 1.00 96.06 656 ALA A O 1
ATOM 5005 N N . ASN A 1 657 ? 17.789 18.017 -16.245 1.00 95.25 657 ASN A N 1
ATOM 5006 C CA . ASN A 1 657 ? 18.267 19.402 -16.156 1.00 95.25 657 ASN A CA 1
ATOM 5007 C C . ASN A 1 657 ? 19.725 19.530 -15.647 1.00 95.25 657 ASN A C 1
ATOM 5009 O O . ASN A 1 657 ? 20.248 20.641 -15.559 1.00 95.25 657 ASN A O 1
ATOM 5013 N N . GLY A 1 658 ? 20.389 18.413 -15.331 1.00 95.75 658 GLY A N 1
ATOM 5014 C CA . GLY A 1 658 ? 21.768 18.356 -14.843 1.00 95.75 658 GLY A CA 1
ATOM 5015 C C . GLY A 1 658 ? 21.930 18.551 -13.336 1.00 95.75 658 GLY A C 1
ATOM 5016 O O . GLY A 1 658 ? 23.064 18.557 -12.860 1.00 95.75 658 GLY A O 1
ATOM 5017 N N . GLN A 1 659 ? 20.838 18.715 -12.585 1.00 95.94 659 GLN A N 1
ATOM 5018 C CA . GLN A 1 659 ? 20.864 18.792 -11.123 1.00 95.94 659 GLN A CA 1
ATOM 5019 C C . GLN A 1 659 ? 20.809 17.394 -10.484 1.00 95.94 659 GLN A C 1
ATOM 5021 O O . GLN A 1 659 ? 20.296 16.457 -11.097 1.00 95.94 659 GLN A O 1
ATOM 5026 N N . PRO A 1 660 ? 21.325 17.226 -9.256 1.00 96.81 660 PRO A N 1
ATOM 5027 C CA . PRO A 1 660 ? 21.225 15.964 -8.526 1.00 96.81 660 PRO A CA 1
ATOM 5028 C C . PRO A 1 660 ? 19.795 15.675 -8.029 1.00 96.81 660 PRO A C 1
ATOM 5030 O O . PRO A 1 660 ? 19.037 16.593 -7.715 1.00 96.81 660 PRO A O 1
ATOM 5033 N N . GLN A 1 661 ? 19.456 14.393 -7.860 1.00 96.62 661 GLN A N 1
ATOM 5034 C CA . GLN A 1 661 ? 18.216 13.881 -7.247 1.00 96.62 661 GLN A CA 1
ATOM 5035 C C . GLN A 1 661 ? 18.171 14.054 -5.710 1.00 96.62 661 GLN A C 1
ATOM 5037 O O . GLN A 1 661 ? 17.531 13.293 -4.988 1.00 96.62 661 GLN A O 1
ATOM 5042 N N . THR A 1 662 ? 18.842 15.078 -5.174 1.00 97.38 662 THR A N 1
ATOM 5043 C CA . THR A 1 662 ? 18.772 15.432 -3.744 1.00 97.38 662 THR A CA 1
ATOM 5044 C C . THR A 1 662 ? 17.539 16.262 -3.396 1.00 97.38 662 THR A C 1
ATOM 5046 O O . THR A 1 662 ? 17.254 16.444 -2.220 1.00 97.38 662 THR A O 1
ATOM 5049 N N . THR A 1 663 ? 16.814 16.769 -4.394 1.00 96.12 663 THR A N 1
ATOM 5050 C CA . THR A 1 663 ? 15.561 17.520 -4.228 1.00 96.12 663 THR A CA 1
ATOM 5051 C C . THR A 1 663 ? 14.431 16.872 -5.015 1.00 96.12 663 THR A C 1
ATOM 5053 O O . THR A 1 663 ? 14.690 16.280 -6.067 1.00 96.12 663 THR A O 1
ATOM 5056 N N . ASN A 1 664 ? 13.197 17.032 -4.549 1.00 94.88 664 ASN A N 1
ATOM 5057 C CA . ASN A 1 664 ? 11.990 16.615 -5.258 1.00 94.88 664 ASN A CA 1
ATOM 5058 C C . ASN A 1 664 ? 11.430 17.783 -6.096 1.00 94.88 664 ASN A C 1
ATOM 5060 O O . ASN A 1 664 ? 11.375 18.905 -5.609 1.00 94.88 664 ASN A O 1
ATOM 5064 N N . SER A 1 665 ? 11.092 17.572 -7.367 1.00 93.44 665 SER A N 1
ATOM 5065 C CA . SER A 1 665 ? 10.633 18.631 -8.280 1.00 93.44 665 SER A CA 1
ATOM 5066 C C . SER A 1 665 ? 9.241 18.308 -8.825 1.00 93.44 665 SER A C 1
ATOM 5068 O O . SER A 1 665 ? 9.105 17.962 -9.994 1.00 93.44 665 SER A O 1
ATOM 5070 N N . ASP A 1 666 ? 8.211 18.425 -8.001 1.00 89.25 666 ASP A N 1
ATOM 5071 C CA . ASP A 1 666 ? 6.816 18.197 -8.374 1.00 89.25 666 ASP A CA 1
ATOM 5072 C C . ASP A 1 666 ? 6.151 19.459 -8.955 1.00 89.25 666 ASP A C 1
ATOM 5074 O O . ASP A 1 666 ? 6.568 20.593 -8.706 1.00 89.25 666 ASP A O 1
ATOM 5078 N N . SER A 1 667 ? 5.112 19.282 -9.777 1.00 85.75 667 SER A N 1
ATOM 5079 C CA . SER A 1 667 ? 4.257 20.379 -10.278 1.00 85.75 667 SER A CA 1
ATOM 5080 C C . SER A 1 667 ? 5.002 21.560 -10.934 1.00 85.75 667 SER A C 1
ATOM 5082 O O . SER A 1 667 ? 4.564 22.715 -10.891 1.00 85.75 667 SER A O 1
ATOM 5084 N N . GLY A 1 668 ? 6.146 21.290 -11.568 1.00 84.25 668 GLY A N 1
ATOM 5085 C CA . GLY A 1 668 ? 6.996 22.304 -12.188 1.00 84.25 668 GLY A CA 1
ATOM 5086 C C . GLY A 1 668 ? 7.746 23.222 -11.221 1.00 84.25 668 GLY A C 1
ATOM 5087 O O . GLY A 1 668 ? 8.310 24.223 -11.680 1.00 84.25 668 GLY A O 1
ATOM 5088 N N . GLN A 1 669 ? 7.776 22.898 -9.926 1.00 86.12 669 GLN A N 1
ATOM 5089 C CA . GLN A 1 669 ? 8.462 23.664 -8.894 1.00 86.12 669 GLN A CA 1
ATOM 5090 C C . GLN A 1 669 ? 9.989 23.614 -9.068 1.00 86.12 669 GLN A C 1
ATOM 5092 O O . GLN A 1 669 ? 10.613 22.552 -9.105 1.00 86.12 669 GLN A O 1
ATOM 5097 N N . GLU A 1 670 ? 10.604 24.798 -9.146 1.00 87.75 670 GLU A N 1
ATOM 5098 C CA . GLU A 1 670 ? 12.056 24.983 -9.220 1.00 87.75 670 GLU A CA 1
ATOM 5099 C C . GLU A 1 670 ? 12.492 26.199 -8.371 1.00 87.75 670 GLU A C 1
ATOM 5101 O O . GLU A 1 670 ? 11.940 27.289 -8.557 1.00 87.75 670 GLU A O 1
ATOM 5106 N N . PRO A 1 671 ? 13.498 26.073 -7.479 1.00 87.69 671 PRO A N 1
ATOM 5107 C CA . PRO A 1 671 ? 14.197 24.835 -7.132 1.00 87.69 671 PRO A CA 1
ATOM 5108 C C . PRO A 1 671 ? 13.255 23.822 -6.465 1.00 87.69 671 PRO A C 1
ATOM 5110 O O . PRO A 1 671 ? 12.298 24.207 -5.794 1.00 87.69 671 PRO A O 1
ATOM 5113 N N . GLY A 1 672 ? 13.537 22.533 -6.663 1.00 92.69 672 GLY A N 1
ATOM 5114 C CA . GLY A 1 672 ? 12.778 21.454 -6.031 1.00 92.69 672 GLY A CA 1
ATOM 5115 C C . GLY A 1 672 ? 12.785 21.515 -4.495 1.00 92.69 672 GLY A C 1
ATOM 5116 O O . GLY A 1 672 ? 13.703 22.080 -3.892 1.00 92.69 672 GLY A O 1
ATOM 5117 N N . LYS A 1 673 ? 11.770 20.908 -3.875 1.00 95.56 673 LYS A N 1
ATOM 5118 C CA . LYS A 1 673 ? 11.628 20.697 -2.432 1.00 95.56 673 LYS A CA 1
ATOM 5119 C C . LYS A 1 673 ? 12.836 19.944 -1.870 1.00 95.56 673 LYS A C 1
ATOM 5121 O O . LYS A 1 673 ? 13.393 19.046 -2.504 1.00 95.56 673 LYS A O 1
ATOM 5126 N N . VAL A 1 674 ? 13.264 20.347 -0.678 1.00 96.81 674 VAL A N 1
ATOM 5127 C CA . VAL A 1 674 ? 14.438 19.787 0.019 1.00 96.81 674 VAL A CA 1
ATOM 5128 C C . VAL A 1 674 ? 14.073 18.676 1.006 1.00 96.81 674 VAL A C 1
ATOM 5130 O O . VAL A 1 674 ? 14.960 18.100 1.629 1.00 96.81 674 VAL A O 1
ATOM 5133 N N . THR A 1 675 ? 12.783 18.397 1.153 1.00 96.50 675 THR A N 1
ATOM 5134 C CA . THR A 1 675 ? 12.189 17.367 2.005 1.00 96.50 675 THR A CA 1
ATOM 5135 C C . THR A 1 675 ? 11.959 16.079 1.205 1.00 96.50 675 THR A C 1
ATOM 5137 O O . THR A 1 675 ? 12.249 16.011 0.001 1.00 96.50 675 THR A O 1
ATOM 5140 N N . PHE A 1 676 ? 11.449 15.044 1.873 1.00 96.44 676 PHE A N 1
ATOM 5141 C CA . PHE A 1 676 ? 10.613 14.081 1.161 1.00 96.44 676 PHE A CA 1
ATOM 5142 C C . PHE A 1 676 ? 9.288 14.742 0.765 1.00 96.44 676 PHE A C 1
ATOM 5144 O O . PHE A 1 676 ? 8.904 15.751 1.358 1.00 96.44 676 PHE A O 1
ATOM 5151 N N . GLU A 1 677 ? 8.609 14.162 -0.209 1.00 92.12 677 GLU A N 1
ATOM 5152 C CA . GLU A 1 677 ? 7.251 14.514 -0.619 1.00 92.12 677 GLU A CA 1
ATOM 5153 C C . GLU A 1 677 ? 6.501 13.218 -0.914 1.00 92.12 677 GLU A C 1
ATOM 5155 O O . GLU A 1 677 ? 7.092 12.334 -1.532 1.00 92.12 677 GLU A O 1
ATOM 5160 N N . ASP A 1 678 ? 5.245 13.111 -0.473 1.00 92.06 678 ASP A N 1
ATOM 5161 C CA . ASP A 1 678 ? 4.349 12.006 -0.825 1.00 92.06 678 ASP A CA 1
ATOM 5162 C C . ASP A 1 678 ? 5.007 10.634 -0.626 1.00 92.06 678 ASP A C 1
ATOM 5164 O O . ASP A 1 678 ? 5.236 9.902 -1.580 1.00 92.06 678 ASP A O 1
ATOM 5168 N N . ILE A 1 679 ? 5.404 10.308 0.619 1.00 92.88 679 ILE A N 1
ATOM 5169 C CA . ILE A 1 679 ? 6.031 9.008 0.940 1.00 92.88 679 ILE A CA 1
ATOM 5170 C C . ILE A 1 679 ? 4.986 7.907 0.831 1.00 92.88 679 ILE A C 1
ATOM 5172 O O . ILE A 1 679 ? 4.431 7.490 1.850 1.00 92.88 679 ILE A O 1
ATOM 5176 N N . ASP A 1 680 ? 4.760 7.471 -0.399 1.00 86.25 680 ASP A N 1
ATOM 5177 C CA . ASP A 1 680 ? 3.780 6.471 -0.755 1.00 86.25 680 ASP A CA 1
ATOM 5178 C C . ASP A 1 680 ? 4.281 5.096 -0.326 1.00 86.25 680 ASP A C 1
ATOM 5180 O O . ASP A 1 680 ? 3.947 4.641 0.755 1.00 86.25 680 ASP A O 1
ATOM 5184 N N . GLY A 1 681 ? 5.227 4.454 -1.008 1.00 89.56 681 GLY A N 1
ATOM 5185 C CA . GLY A 1 681 ? 5.772 3.170 -0.545 1.00 89.56 681 GLY A CA 1
ATOM 5186 C C . GLY A 1 681 ? 6.668 3.231 0.706 1.00 89.56 681 GLY A C 1
ATOM 5187 O O . GLY A 1 681 ? 7.693 3.918 0.751 1.00 89.56 681 GLY A O 1
ATOM 5188 N N . LEU A 1 682 ? 6.331 2.423 1.721 1.00 93.94 682 LEU A N 1
ATOM 5189 C CA . LEU A 1 682 ? 7.081 2.329 2.978 1.00 93.94 682 LEU A CA 1
ATOM 5190 C C . LEU A 1 682 ? 7.091 0.901 3.543 1.00 93.94 682 LEU A C 1
ATOM 5192 O O . LEU A 1 682 ? 6.031 0.357 3.860 1.00 93.94 682 LEU A O 1
ATOM 5196 N N . GLU A 1 683 ? 8.280 0.314 3.722 1.00 97.19 683 GLU A N 1
ATOM 5197 C CA . GLU A 1 683 ? 8.419 -1.054 4.250 1.00 97.19 683 GLU A CA 1
ATOM 5198 C C . GLU A 1 683 ? 9.659 -1.233 5.136 1.00 97.19 683 GLU A C 1
ATOM 5200 O O . GLU A 1 683 ? 10.782 -0.888 4.750 1.00 97.19 683 GLU A O 1
ATOM 5205 N N . TRP A 1 684 ? 9.443 -1.772 6.339 1.00 98.00 684 TRP A N 1
ATOM 5206 C CA . TRP A 1 684 ? 10.447 -1.970 7.382 1.00 98.00 684 TRP A CA 1
ATOM 5207 C C . TRP A 1 684 ? 10.914 -3.425 7.399 1.00 98.00 684 TRP A C 1
ATOM 5209 O O . TRP A 1 684 ? 10.165 -4.342 7.717 1.00 98.00 684 TRP A O 1
ATOM 5219 N N . ILE A 1 685 ? 12.191 -3.625 7.092 1.00 97.69 685 ILE A N 1
ATOM 5220 C CA . ILE A 1 685 ? 12.812 -4.928 6.862 1.00 97.69 685 ILE A CA 1
ATOM 5221 C C . ILE A 1 685 ? 13.793 -5.251 7.995 1.00 97.69 685 ILE A C 1
ATOM 5223 O O . ILE A 1 685 ? 14.572 -4.395 8.433 1.00 97.69 685 ILE A O 1
ATOM 5227 N N . ALA A 1 686 ? 13.756 -6.492 8.484 1.00 97.56 686 ALA A N 1
ATOM 5228 C CA . ALA A 1 686 ? 14.689 -7.001 9.488 1.00 97.56 686 ALA A CA 1
ATOM 5229 C C . ALA A 1 686 ? 15.913 -7.633 8.829 1.00 97.56 686 ALA A C 1
ATOM 5231 O O . ALA A 1 686 ? 15.772 -8.413 7.902 1.00 97.56 686 ALA A O 1
ATOM 5232 N N . ALA A 1 687 ? 17.102 -7.377 9.363 1.00 97.75 687 ALA A N 1
ATOM 5233 C CA . ALA A 1 687 ? 18.341 -8.006 8.929 1.00 97.75 687 ALA A CA 1
ATOM 5234 C C . ALA A 1 687 ? 19.241 -8.320 10.137 1.00 97.75 687 ALA A C 1
ATOM 5236 O O . ALA A 1 687 ? 19.061 -7.794 11.238 1.00 97.75 687 ALA A O 1
ATOM 5237 N N . SER A 1 688 ? 20.257 -9.159 9.946 1.00 97.19 688 SER A N 1
ATOM 5238 C CA . SER A 1 688 ? 21.153 -9.556 11.046 1.00 97.19 688 SER A CA 1
ATOM 5239 C C . SER A 1 688 ? 22.017 -8.403 11.575 1.00 97.19 688 SER A C 1
ATOM 5241 O O . SER A 1 688 ? 22.525 -8.457 12.695 1.00 97.19 688 SER A O 1
ATOM 5243 N N . ASP A 1 689 ? 22.195 -7.357 10.766 1.00 96.88 689 ASP A N 1
ATOM 5244 C CA . ASP A 1 689 ? 23.006 -6.171 11.041 1.00 96.88 689 ASP A CA 1
ATOM 5245 C C . ASP A 1 689 ? 22.172 -4.929 11.410 1.00 96.88 689 ASP A C 1
ATOM 5247 O O . ASP A 1 689 ? 22.723 -3.839 11.609 1.00 96.88 689 ASP A O 1
ATOM 5251 N N . GLY A 1 690 ? 20.856 -5.082 11.573 1.00 96.69 690 GLY A N 1
ATOM 5252 C CA . GLY A 1 690 ? 19.948 -4.032 12.020 1.00 96.69 690 GLY A CA 1
ATOM 5253 C C . GLY A 1 690 ? 18.578 -4.137 11.364 1.00 96.69 690 GLY A C 1
ATOM 5254 O O . GLY A 1 690 ? 18.161 -5.192 10.909 1.00 96.69 690 GLY A O 1
ATOM 5255 N N . THR A 1 691 ? 17.866 -3.021 11.301 1.00 98.06 691 THR A N 1
ATOM 5256 C CA . THR A 1 691 ? 16.615 -2.951 10.542 1.00 98.06 691 THR A CA 1
ATOM 5257 C C . THR A 1 691 ? 16.674 -1.775 9.582 1.00 98.06 691 THR A C 1
ATOM 5259 O O . THR A 1 691 ? 17.365 -0.789 9.857 1.00 98.06 691 THR A O 1
ATOM 5262 N N . TYR A 1 692 ? 15.993 -1.896 8.450 1.00 98.56 692 TYR A N 1
ATOM 5263 C CA . TYR A 1 692 ? 16.116 -0.985 7.318 1.00 98.56 692 TYR A CA 1
ATOM 5264 C C . TYR A 1 692 ? 14.741 -0.599 6.795 1.00 98.56 692 TYR A C 1
ATOM 5266 O O . TYR A 1 692 ? 13.790 -1.358 6.931 1.00 98.56 692 TYR A O 1
ATOM 5274 N N . LEU A 1 693 ? 14.640 0.582 6.204 1.00 98.12 693 LEU A N 1
ATOM 5275 C CA . LEU A 1 693 ? 13.420 1.098 5.605 1.00 98.12 693 LEU A CA 1
ATOM 5276 C C . LEU A 1 693 ? 13.661 1.292 4.112 1.00 98.12 693 LEU A C 1
ATOM 5278 O O . LEU A 1 693 ? 14.636 1.952 3.737 1.00 98.12 693 LEU A O 1
ATOM 5282 N N . ILE A 1 694 ? 12.786 0.724 3.285 1.00 98.31 694 ILE A N 1
ATOM 5283 C CA . ILE A 1 694 ? 12.630 1.128 1.887 1.00 98.31 694 ILE A CA 1
ATOM 5284 C C . ILE A 1 694 ? 11.605 2.258 1.860 1.00 98.31 694 ILE A C 1
ATOM 5286 O O . ILE A 1 694 ? 10.540 2.135 2.463 1.00 98.31 694 ILE A O 1
ATOM 5290 N N . ILE A 1 695 ? 11.966 3.358 1.205 1.00 97.81 695 ILE A N 1
ATOM 5291 C CA . ILE A 1 695 ? 11.158 4.575 1.095 1.00 97.81 695 ILE A CA 1
ATOM 5292 C C . ILE A 1 695 ? 10.976 4.870 -0.391 1.00 97.81 695 ILE A C 1
ATOM 5294 O O . ILE A 1 695 ? 11.964 4.952 -1.125 1.00 97.81 695 ILE A O 1
ATOM 5298 N N . GLN A 1 696 ? 9.736 5.033 -0.821 1.00 96.12 696 GLN A N 1
ATOM 5299 C CA . GLN A 1 696 ? 9.338 5.355 -2.184 1.00 96.12 696 GLN A CA 1
ATOM 5300 C C . GLN A 1 696 ? 8.467 6.612 -2.140 1.00 96.12 696 GLN A C 1
ATOM 5302 O O . GLN A 1 696 ? 7.668 6.768 -1.223 1.00 96.12 696 GLN A O 1
ATOM 5307 N N . GLU A 1 697 ? 8.669 7.525 -3.084 1.00 94.25 697 GLU A N 1
ATOM 5308 C CA . GLU A 1 697 ? 7.845 8.731 -3.220 1.00 94.25 697 GLU A CA 1
ATOM 5309 C C . GLU A 1 697 ? 6.872 8.599 -4.403 1.00 94.25 697 GLU A C 1
ATOM 5311 O O . GLU A 1 697 ? 7.250 8.015 -5.425 1.00 94.25 697 GLU A O 1
ATOM 5316 N N . ASP A 1 698 ? 5.677 9.185 -4.264 1.00 91.12 698 ASP A N 1
ATOM 5317 C CA . ASP A 1 698 ? 4.662 9.403 -5.311 1.00 91.12 698 ASP A CA 1
ATOM 5318 C C . ASP A 1 698 ? 4.293 10.890 -5.439 1.00 91.12 698 ASP A C 1
ATOM 5320 O O . ASP A 1 698 ? 3.161 11.338 -5.283 1.00 91.12 698 ASP A O 1
ATOM 5324 N N . SER A 1 699 ? 5.300 11.717 -5.665 1.00 91.38 699 SER A N 1
ATOM 5325 C CA . SER A 1 699 ? 5.121 13.175 -5.649 1.00 91.38 699 SER A CA 1
ATOM 5326 C C . SER A 1 699 ? 4.681 13.772 -6.988 1.00 91.38 699 SER A C 1
ATOM 5328 O O . SER A 1 699 ? 4.399 14.967 -7.108 1.00 91.38 699 SER A O 1
ATOM 5330 N N . GLY A 1 700 ? 4.719 12.981 -8.058 1.00 92.94 700 GLY A N 1
ATOM 5331 C CA . GLY A 1 700 ? 4.680 13.489 -9.421 1.00 92.94 700 GLY A CA 1
ATOM 5332 C C . GLY A 1 700 ? 5.931 14.292 -9.818 1.00 92.94 700 GLY A C 1
ATOM 5333 O O . GLY A 1 700 ? 5.836 15.268 -10.572 1.00 92.94 700 GLY A O 1
ATOM 5334 N N . ASN A 1 701 ? 7.110 13.904 -9.330 1.00 95.31 701 ASN A N 1
ATOM 5335 C CA . ASN A 1 701 ? 8.408 14.495 -9.627 1.00 95.31 701 ASN A CA 1
ATOM 5336 C C . ASN A 1 701 ? 8.660 14.544 -11.142 1.00 95.31 701 ASN A C 1
ATOM 5338 O O . ASN A 1 701 ? 8.818 13.533 -11.834 1.00 95.31 701 ASN A O 1
ATOM 5342 N N . ASP A 1 702 ? 8.800 15.761 -11.665 1.00 95.88 702 ASP A N 1
ATOM 5343 C CA . ASP A 1 702 ? 8.986 16.047 -13.083 1.00 95.88 702 ASP A CA 1
ATOM 5344 C C . ASP A 1 702 ? 10.228 15.363 -13.681 1.00 95.88 702 ASP A C 1
ATOM 5346 O O . ASP A 1 702 ? 10.278 15.164 -14.895 1.00 95.88 702 ASP A O 1
ATOM 5350 N N . TYR A 1 703 ? 11.236 15.002 -12.880 1.00 96.38 703 TYR A N 1
ATOM 5351 C CA . TYR A 1 703 ? 12.452 14.318 -13.353 1.00 96.38 703 TYR A CA 1
ATOM 5352 C C . TYR A 1 703 ? 12.539 12.845 -12.935 1.00 96.38 703 TYR A C 1
ATOM 5354 O O . TYR A 1 703 ? 13.562 12.204 -13.194 1.00 96.38 703 TYR A O 1
ATOM 5362 N N . GLY A 1 704 ? 11.478 12.335 -12.318 1.00 96.19 704 GLY A N 1
ATOM 5363 C CA . GLY A 1 704 ? 11.302 10.950 -11.919 1.00 96.19 704 GLY A CA 1
ATOM 5364 C C . GLY A 1 704 ? 11.288 10.768 -10.410 1.00 96.19 704 GLY A C 1
ATOM 5365 O O . GLY A 1 704 ? 12.134 11.338 -9.712 1.00 96.19 704 GLY A O 1
AT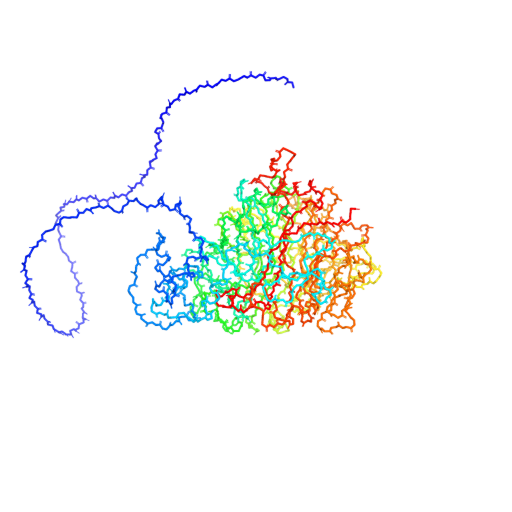OM 5366 N N . GLU A 1 705 ? 10.340 9.956 -9.942 1.00 96.31 705 GLU A N 1
ATOM 5367 C CA . GLU A 1 705 ? 10.176 9.595 -8.533 1.00 96.31 705 GLU A CA 1
ATOM 5368 C C . GLU A 1 705 ? 11.425 8.949 -7.987 1.00 96.31 705 GLU A C 1
ATOM 5370 O O . GLU A 1 705 ? 12.175 8.320 -8.735 1.00 96.31 705 GLU A O 1
ATOM 5375 N N . ARG A 1 706 ? 11.652 9.096 -6.685 1.00 97.38 706 ARG A N 1
ATOM 5376 C CA . ARG A 1 706 ? 12.874 8.640 -6.031 1.00 97.38 706 ARG A CA 1
ATOM 5377 C C . ARG A 1 706 ? 12.559 7.472 -5.106 1.00 97.38 706 ARG A C 1
ATOM 5379 O O . ARG A 1 706 ? 11.552 7.462 -4.408 1.00 97.38 706 ARG A O 1
ATOM 5386 N N . MET A 1 707 ? 13.476 6.514 -5.064 1.00 98.06 707 MET A N 1
ATOM 5387 C CA . MET A 1 707 ? 13.445 5.417 -4.104 1.00 98.06 707 MET A CA 1
ATOM 5388 C C . MET A 1 707 ? 14.738 5.386 -3.297 1.00 98.06 707 MET A C 1
ATOM 5390 O O . MET A 1 707 ? 15.833 5.550 -3.846 1.00 98.06 707 MET A O 1
ATOM 5394 N N . PHE A 1 708 ? 14.623 5.136 -1.997 1.00 98.56 708 PHE A N 1
ATOM 5395 C CA . PHE A 1 708 ? 15.732 5.125 -1.054 1.00 98.56 708 PHE A CA 1
ATOM 5396 C C . PHE A 1 708 ? 15.708 3.887 -0.160 1.00 98.56 708 PHE A C 1
ATOM 5398 O O . PHE A 1 708 ? 14.662 3.297 0.098 1.00 98.56 708 PHE A O 1
ATOM 5405 N N . ILE A 1 709 ? 16.880 3.542 0.367 1.00 98.69 709 ILE A N 1
ATOM 5406 C CA . ILE A 1 709 ? 17.031 2.646 1.513 1.00 98.69 709 ILE A CA 1
ATOM 5407 C C . ILE A 1 709 ? 17.769 3.384 2.635 1.00 98.69 709 ILE A C 1
ATOM 5409 O O . ILE A 1 709 ? 18.720 4.128 2.380 1.00 98.69 709 ILE A O 1
ATOM 5413 N N . THR A 1 710 ? 17.348 3.187 3.883 1.00 98.38 710 THR A N 1
ATOM 5414 C CA . THR A 1 710 ? 18.028 3.724 5.075 1.00 98.38 710 THR A CA 1
ATOM 5415 C C . THR A 1 710 ? 18.023 2.712 6.209 1.00 98.38 710 THR A C 1
ATOM 5417 O O . THR A 1 710 ? 17.123 1.884 6.311 1.00 98.38 710 THR A O 1
ATOM 5420 N N . LYS A 1 711 ? 19.007 2.798 7.105 1.00 97.75 711 LYS A N 1
ATOM 5421 C CA . LYS A 1 711 ? 18.971 2.087 8.387 1.00 97.75 711 LYS A CA 1
ATOM 5422 C C . LYS A 1 711 ? 18.016 2.801 9.345 1.00 97.75 711 LYS A C 1
ATOM 5424 O O . LYS A 1 711 ? 17.978 4.032 9.369 1.00 97.75 711 LYS A O 1
ATOM 5429 N N . VAL A 1 712 ? 17.260 2.040 10.130 1.00 97.56 712 VAL A N 1
ATOM 5430 C CA . VAL A 1 712 ? 16.366 2.568 11.166 1.00 97.56 712 VAL A CA 1
ATOM 5431 C C . VAL A 1 712 ? 17.096 2.564 12.505 1.00 97.56 712 VAL A C 1
ATOM 5433 O O . VAL A 1 712 ? 17.388 1.506 13.063 1.00 97.56 712 VAL A O 1
ATOM 5436 N N . ASP A 1 713 ? 17.366 3.758 13.026 1.00 95.81 713 ASP A N 1
ATOM 5437 C CA . ASP A 1 713 ? 17.873 3.979 14.379 1.00 95.81 713 ASP A CA 1
ATOM 5438 C C . ASP A 1 713 ? 17.279 5.291 14.927 1.00 95.81 713 ASP A C 1
ATOM 5440 O O . ASP A 1 713 ? 17.609 6.366 14.427 1.00 95.81 713 ASP A O 1
ATOM 5444 N N . PRO A 1 714 ? 16.400 5.248 15.945 1.00 95.19 714 PRO A N 1
ATOM 5445 C CA . PRO A 1 714 ? 15.765 6.450 16.481 1.00 95.19 714 PRO A CA 1
ATOM 5446 C C . PRO A 1 714 ? 16.740 7.375 17.227 1.00 95.19 714 PRO A C 1
ATOM 5448 O O . PRO A 1 714 ? 16.344 8.467 17.618 1.00 95.19 714 PRO A O 1
ATOM 5451 N N . ALA A 1 715 ? 17.990 6.963 17.461 1.00 95.31 715 ALA A N 1
ATOM 5452 C CA . ALA A 1 715 ? 19.012 7.788 18.099 1.00 95.31 715 ALA A CA 1
ATOM 5453 C C . ALA A 1 715 ? 19.966 8.464 17.099 1.00 95.31 715 ALA A C 1
ATOM 5455 O O . ALA A 1 715 ? 20.823 9.248 17.514 1.00 95.31 715 ALA A O 1
ATOM 5456 N N . VAL A 1 716 ? 19.859 8.156 15.802 1.00 95.62 716 VAL A N 1
ATOM 5457 C CA . VAL A 1 716 ? 20.818 8.592 14.782 1.00 95.62 716 VAL A CA 1
ATOM 5458 C C . VAL A 1 716 ? 20.075 9.202 13.602 1.00 95.62 716 VAL A C 1
ATOM 5460 O O . VAL A 1 716 ? 19.204 8.570 13.015 1.00 95.62 716 VAL A O 1
ATOM 5463 N N . THR A 1 717 ? 20.451 10.424 13.220 1.00 95.44 717 THR A N 1
ATOM 5464 C CA . THR A 1 717 ? 19.938 11.056 11.998 1.00 95.44 717 THR A CA 1
ATOM 5465 C C . THR A 1 717 ? 20.198 10.149 10.789 1.00 95.44 717 THR A C 1
ATOM 5467 O O . THR A 1 717 ? 21.345 9.727 10.594 1.00 95.44 717 THR A O 1
ATOM 5470 N N . PRO A 1 718 ? 19.171 9.841 9.979 1.00 96.75 718 PRO A N 1
ATOM 5471 C CA . PRO A 1 718 ? 19.297 8.861 8.913 1.00 96.75 718 PRO A CA 1
ATOM 5472 C C . PRO A 1 718 ? 20.256 9.303 7.801 1.00 96.75 718 PRO A C 1
ATOM 5474 O O . PRO A 1 718 ? 20.577 10.475 7.606 1.00 96.75 718 PRO A O 1
ATOM 5477 N N . THR A 1 719 ? 20.746 8.314 7.059 1.00 98.12 719 THR A N 1
ATOM 5478 C CA . THR A 1 719 ? 21.444 8.511 5.787 1.00 98.12 719 THR A CA 1
ATOM 5479 C C . THR A 1 719 ? 20.666 7.757 4.725 1.00 98.12 719 THR A C 1
ATOM 5481 O O . THR A 1 719 ? 20.491 6.545 4.832 1.00 98.12 719 THR A O 1
ATOM 5484 N N . PHE A 1 720 ? 20.224 8.471 3.694 1.00 98.62 720 PHE A N 1
ATOM 5485 C CA . PHE A 1 720 ? 19.394 7.913 2.632 1.00 98.62 720 PHE A CA 1
ATOM 5486 C C . PHE A 1 720 ? 20.259 7.509 1.447 1.00 98.62 720 PHE A C 1
ATOM 5488 O O . PHE A 1 720 ? 20.909 8.351 0.826 1.00 98.62 720 PHE A O 1
ATOM 5495 N N . TYR A 1 721 ? 20.269 6.227 1.106 1.00 98.75 721 TYR A N 1
ATOM 5496 C CA . TYR A 1 721 ? 20.971 5.721 -0.068 1.00 98.75 721 TYR A CA 1
ATOM 5497 C C . TYR A 1 721 ? 19.997 5.670 -1.244 1.00 98.75 721 TYR A C 1
ATOM 5499 O O . TYR A 1 721 ? 19.020 4.926 -1.208 1.00 98.75 721 TYR A O 1
ATOM 5507 N N . PHE A 1 722 ? 20.245 6.486 -2.269 1.00 98.69 722 PHE A N 1
ATOM 5508 C CA . PHE A 1 722 ? 19.399 6.583 -3.460 1.00 98.69 722 PHE A CA 1
ATOM 5509 C C . PHE A 1 722 ? 19.475 5.307 -4.303 1.00 98.69 722 PHE A C 1
ATOM 5511 O O . PHE A 1 722 ? 20.515 5.017 -4.889 1.00 98.69 722 PHE A O 1
ATOM 5518 N N . VAL A 1 723 ? 18.383 4.554 -4.392 1.00 98.38 723 VAL A N 1
ATOM 5519 C CA . VAL A 1 723 ? 18.355 3.284 -5.121 1.00 98.38 723 VAL A CA 1
ATOM 5520 C C . VAL A 1 723 ? 18.158 3.523 -6.615 1.00 98.38 723 VAL A C 1
ATOM 5522 O O . VAL A 1 723 ? 18.994 3.107 -7.417 1.00 98.38 723 VAL A O 1
ATOM 5525 N N . ALA A 1 724 ? 17.078 4.207 -6.989 1.00 98.00 724 ALA A N 1
ATOM 5526 C CA . ALA A 1 724 ? 16.692 4.430 -8.378 1.00 98.00 724 ALA A CA 1
ATOM 5527 C C . ALA A 1 724 ? 15.743 5.629 -8.514 1.00 98.00 724 ALA A C 1
ATOM 5529 O O . ALA A 1 724 ? 15.204 6.126 -7.521 1.00 98.00 724 ALA A O 1
ATOM 5530 N N . MET A 1 725 ? 15.523 6.053 -9.761 1.00 97.50 725 MET A N 1
ATOM 5531 C CA . MET A 1 725 ? 14.437 6.950 -10.145 1.00 97.50 725 MET A CA 1
ATOM 5532 C C . MET A 1 725 ? 13.609 6.407 -11.314 1.00 97.50 725 MET A C 1
ATOM 5534 O O . MET A 1 725 ? 14.084 5.550 -12.063 1.00 97.50 725 MET A O 1
ATOM 5538 N N . SER A 1 726 ? 12.387 6.907 -11.512 1.00 96.75 726 SER A N 1
ATOM 5539 C CA . SER A 1 726 ? 11.577 6.524 -12.676 1.00 96.75 726 SER A CA 1
ATOM 5540 C C . SER A 1 726 ? 10.544 7.570 -13.082 1.00 96.75 726 SER A C 1
ATOM 5542 O O . SER A 1 726 ? 9.984 8.251 -12.235 1.00 96.75 726 SER A O 1
ATOM 5544 N N . GLY A 1 727 ? 10.258 7.659 -14.383 1.00 96.12 727 GLY A N 1
ATOM 5545 C CA . GLY A 1 727 ? 9.212 8.534 -14.916 1.00 96.12 727 GLY A CA 1
ATOM 5546 C C . GLY A 1 727 ? 9.581 10.017 -14.895 1.00 96.12 727 GLY A C 1
ATOM 5547 O O . GLY A 1 727 ? 10.756 10.381 -14.850 1.00 96.12 727 GLY A O 1
ATOM 5548 N N . GLY A 1 728 ? 8.560 10.866 -14.965 1.00 95.44 728 GLY A N 1
ATOM 5549 C CA . GLY A 1 728 ? 8.647 12.321 -14.886 1.00 95.44 728 GLY A CA 1
ATOM 5550 C C . GLY A 1 728 ? 8.381 13.013 -16.224 1.00 95.44 728 GLY A C 1
ATOM 5551 O O . GLY A 1 728 ? 8.887 12.618 -17.279 1.00 95.44 728 GLY A O 1
ATOM 5552 N N . ASN A 1 729 ? 7.619 14.111 -16.186 1.00 95.69 729 ASN A N 1
ATOM 5553 C CA . ASN A 1 729 ? 7.225 14.874 -17.379 1.00 95.69 729 ASN A CA 1
ATOM 5554 C C . ASN A 1 729 ? 8.404 15.491 -18.158 1.00 95.69 729 ASN A C 1
ATOM 5556 O O . ASN A 1 729 ? 8.253 15.908 -19.308 1.00 95.69 729 ASN A O 1
ATOM 5560 N N . ARG A 1 730 ? 9.576 15.582 -17.526 1.00 96.25 730 ARG A N 1
ATOM 5561 C CA . ARG A 1 730 ? 10.811 16.174 -18.055 1.00 96.25 730 ARG A CA 1
ATOM 5562 C C . ARG A 1 730 ? 11.965 15.174 -18.139 1.00 96.25 730 ARG A C 1
ATOM 5564 O O . ARG A 1 730 ? 13.067 15.576 -18.509 1.00 96.25 730 ARG A O 1
ATOM 5571 N N . ASN A 1 731 ? 11.739 13.904 -17.808 1.00 96.75 731 ASN A N 1
ATOM 5572 C CA . ASN A 1 731 ? 12.727 12.845 -17.989 1.00 96.75 731 ASN A CA 1
ATOM 5573 C C . ASN A 1 731 ? 12.997 12.609 -19.486 1.00 96.75 731 ASN A C 1
ATOM 5575 O O . ASN A 1 731 ? 12.079 12.607 -20.314 1.00 96.75 731 ASN A O 1
ATOM 5579 N N . THR A 1 732 ? 14.267 12.411 -19.848 1.00 97.50 732 THR A N 1
ATOM 5580 C CA . THR A 1 732 ? 14.692 12.320 -21.254 1.00 97.50 732 THR A CA 1
ATOM 5581 C C . THR A 1 732 ? 14.060 11.132 -21.987 1.00 97.50 732 THR A C 1
ATOM 5583 O O . THR A 1 732 ? 13.662 11.271 -23.145 1.00 97.50 732 THR A O 1
ATOM 5586 N N . ARG A 1 733 ? 13.938 9.969 -21.334 1.00 96.75 733 ARG A N 1
ATOM 5587 C CA . ARG A 1 733 ? 13.323 8.770 -21.928 1.00 96.75 733 ARG A CA 1
ATOM 5588 C C . ARG A 1 733 ? 11.815 8.925 -22.062 1.00 96.75 733 ARG A C 1
ATOM 5590 O O . ARG A 1 733 ? 11.264 8.572 -23.103 1.00 96.75 733 ARG A O 1
ATOM 5597 N N . MET A 1 734 ? 11.165 9.519 -21.064 1.00 96.75 734 MET A N 1
ATOM 5598 C CA . MET A 1 734 ? 9.728 9.793 -21.111 1.00 96.75 734 MET A CA 1
ATOM 5599 C C . MET A 1 734 ? 9.369 10.766 -22.238 1.00 96.75 734 MET A C 1
ATOM 5601 O O . MET A 1 734 ? 8.434 10.511 -22.995 1.00 96.75 734 MET A O 1
ATOM 5605 N N . LEU A 1 735 ? 10.156 11.831 -22.423 1.00 96.88 735 LEU A N 1
ATOM 5606 C CA . LEU A 1 735 ? 9.994 12.781 -23.531 1.00 96.88 735 LEU A CA 1
ATOM 5607 C C . LEU A 1 735 ? 10.221 12.147 -24.910 1.00 96.88 735 LEU A C 1
ATOM 5609 O O . LEU A 1 735 ? 9.621 12.581 -25.892 1.00 96.88 735 LEU A O 1
ATOM 5613 N N . ALA A 1 736 ? 11.082 11.133 -24.988 1.00 96.44 736 ALA A N 1
ATOM 5614 C CA . ALA A 1 736 ? 11.338 10.382 -26.212 1.00 96.44 736 ALA A CA 1
ATOM 5615 C C . ALA A 1 736 ? 10.272 9.307 -26.508 1.00 96.44 736 ALA A C 1
ATOM 5617 O O . ALA A 1 736 ? 10.367 8.645 -27.539 1.00 96.44 736 ALA A O 1
ATOM 5618 N N . GLY A 1 737 ? 9.269 9.131 -25.636 1.00 96.38 737 GLY A N 1
ATOM 5619 C CA . GLY A 1 737 ? 8.237 8.102 -25.789 1.00 96.38 737 GLY A CA 1
ATOM 5620 C C . GLY A 1 737 ? 8.760 6.681 -25.570 1.00 96.38 737 GLY A C 1
ATOM 5621 O O . GLY A 1 737 ? 8.190 5.735 -26.099 1.00 96.38 737 GLY A O 1
ATOM 5622 N N . VAL A 1 738 ? 9.856 6.519 -24.821 1.00 96.94 738 VAL A N 1
ATOM 5623 C CA . VAL A 1 738 ? 10.415 5.198 -24.514 1.00 96.94 738 VAL A CA 1
ATOM 5624 C C . VAL A 1 738 ? 9.524 4.500 -23.492 1.00 96.94 738 VAL A C 1
ATOM 5626 O O . VAL A 1 738 ? 9.273 5.041 -22.412 1.00 96.94 738 VAL A O 1
ATOM 5629 N N . GLY A 1 739 ? 9.065 3.296 -23.821 1.00 95.62 739 GLY A N 1
ATOM 5630 C CA . GLY A 1 739 ? 8.313 2.417 -22.938 1.00 95.62 739 GLY A CA 1
ATOM 5631 C C . GLY A 1 739 ? 8.871 0.996 -22.916 1.00 95.62 739 GLY A C 1
ATOM 5632 O O . GLY A 1 739 ? 9.675 0.599 -23.759 1.00 95.62 739 GLY A O 1
ATOM 5633 N N . VAL A 1 740 ? 8.455 0.222 -21.916 1.00 94.88 740 VAL A N 1
ATOM 5634 C CA . VAL A 1 740 ? 8.714 -1.220 -21.840 1.00 94.88 740 VAL A CA 1
ATOM 5635 C C . VAL A 1 740 ? 7.397 -1.900 -21.455 1.00 94.88 740 VAL A C 1
ATOM 5637 O O . VAL A 1 740 ? 6.888 -1.605 -20.373 1.00 94.88 740 VAL A O 1
ATOM 5640 N N . PRO A 1 741 ? 6.830 -2.782 -22.302 1.00 93.56 741 PRO A N 1
ATOM 5641 C CA . PRO A 1 741 ? 7.273 -3.157 -23.656 1.00 93.56 741 PRO A CA 1
ATOM 5642 C C . PRO A 1 741 ? 7.257 -1.982 -24.654 1.00 93.56 741 PRO A C 1
ATOM 5644 O O . PRO A 1 741 ? 6.676 -0.940 -24.374 1.00 93.56 741 PRO A O 1
ATOM 5647 N N . ALA A 1 742 ? 7.878 -2.128 -25.827 1.00 94.69 742 ALA A N 1
ATOM 5648 C CA . ALA A 1 742 ? 7.879 -1.059 -26.833 1.00 94.69 742 ALA A CA 1
ATOM 5649 C C . ALA A 1 742 ? 6.450 -0.669 -27.279 1.00 94.69 742 ALA A C 1
ATOM 5651 O O . ALA A 1 742 ? 5.559 -1.515 -27.390 1.00 94.69 742 ALA A O 1
ATOM 5652 N N . GLY A 1 743 ? 6.235 0.616 -27.565 1.00 94.19 743 GLY A N 1
ATOM 5653 C CA . GLY A 1 743 ? 4.990 1.179 -28.092 1.00 94.19 743 GLY A CA 1
ATOM 5654 C C . GLY A 1 743 ? 3.926 1.513 -27.043 1.00 94.19 743 GLY A C 1
ATOM 5655 O O . GLY A 1 743 ? 2.839 1.969 -27.404 1.00 94.19 743 GLY A O 1
ATOM 5656 N N . VAL A 1 744 ? 4.205 1.296 -25.754 1.00 95.00 744 VAL A N 1
ATOM 5657 C CA . VAL A 1 744 ? 3.232 1.541 -24.671 1.00 95.00 744 VAL A CA 1
ATOM 5658 C C . VAL A 1 744 ? 3.197 2.993 -24.195 1.00 95.00 744 VAL A C 1
ATOM 5660 O O . VAL A 1 744 ? 2.177 3.419 -23.655 1.00 95.00 744 VAL A O 1
ATOM 5663 N N . ASN A 1 745 ? 4.271 3.755 -24.418 1.00 96.56 745 ASN A N 1
ATOM 5664 C CA . ASN A 1 745 ? 4.401 5.145 -23.991 1.00 96.56 745 ASN A CA 1
ATOM 5665 C C . ASN A 1 745 ? 4.095 6.107 -25.152 1.00 96.56 745 ASN A C 1
ATOM 5667 O O . ASN A 1 745 ? 4.795 6.128 -26.161 1.00 96.56 745 ASN A O 1
ATOM 5671 N N . THR A 1 746 ? 3.052 6.926 -25.010 1.00 92.69 746 THR A N 1
ATOM 5672 C CA . THR A 1 746 ? 2.672 7.938 -26.017 1.00 92.69 746 THR A CA 1
ATOM 5673 C C . THR A 1 746 ? 2.882 9.377 -25.562 1.00 92.69 746 THR A C 1
ATOM 5675 O O . THR A 1 746 ? 2.712 10.295 -26.364 1.00 92.69 746 THR A O 1
ATOM 5678 N N . ALA A 1 747 ? 3.197 9.590 -24.286 1.00 93.75 747 ALA A N 1
ATOM 5679 C CA . ALA A 1 747 ? 3.401 10.909 -23.711 1.00 93.75 747 ALA A CA 1
ATOM 5680 C C . ALA A 1 747 ? 4.231 10.802 -22.424 1.00 93.75 747 ALA A C 1
ATOM 5682 O O . ALA A 1 747 ? 4.056 9.844 -21.663 1.00 93.75 747 ALA A O 1
ATOM 5683 N N . PRO A 1 748 ? 5.087 11.800 -22.142 1.00 94.25 748 PRO A N 1
ATOM 5684 C CA . PRO A 1 748 ? 5.792 11.843 -20.875 1.00 94.25 748 PRO A CA 1
ATOM 5685 C C . PRO A 1 748 ? 4.784 11.897 -19.721 1.00 94.25 748 PRO A C 1
ATOM 5687 O O . PRO A 1 748 ? 3.705 12.478 -19.855 1.00 94.25 748 PRO A O 1
ATOM 5690 N N . GLY A 1 749 ? 5.132 11.262 -18.611 1.00 93.12 749 GLY A N 1
ATOM 5691 C CA . GLY A 1 749 ? 4.263 11.155 -17.452 1.00 93.12 749 GLY A CA 1
ATOM 5692 C C . GLY A 1 749 ? 5.034 10.708 -16.225 1.00 93.12 749 GLY A C 1
ATOM 5693 O O . GLY A 1 749 ? 6.181 10.267 -16.324 1.00 93.12 749 GLY A O 1
ATOM 5694 N N . VAL A 1 750 ? 4.399 10.874 -15.076 1.00 91.06 750 VAL A N 1
ATOM 5695 C CA . VAL A 1 750 ? 4.925 10.461 -13.776 1.00 91.06 750 VAL A CA 1
ATOM 5696 C C . VAL A 1 750 ? 4.732 8.956 -13.594 1.00 91.06 750 VAL A C 1
ATOM 5698 O O . VAL A 1 750 ? 3.811 8.363 -14.165 1.00 91.06 750 VAL A O 1
ATOM 5701 N N . HIS A 1 751 ? 5.663 8.353 -12.872 1.00 94.62 751 HIS A N 1
ATOM 5702 C CA . HIS A 1 751 ? 5.611 6.964 -12.422 1.00 94.62 751 HIS A CA 1
ATOM 5703 C C . HIS A 1 751 ? 5.517 6.981 -10.898 1.00 94.62 751 HIS A C 1
ATOM 5705 O O . HIS A 1 751 ? 5.600 8.052 -10.323 1.00 94.62 751 HIS A O 1
ATOM 5711 N N . GLU A 1 752 ? 5.441 5.814 -10.279 1.00 92.62 752 GLU A N 1
ATOM 5712 C CA . GLU A 1 752 ? 5.501 5.650 -8.829 1.00 92.62 752 GLU A CA 1
ATOM 5713 C C . GLU A 1 752 ? 6.236 4.343 -8.529 1.00 92.62 752 GLU A C 1
ATOM 5715 O O . GLU A 1 752 ? 5.999 3.328 -9.189 1.00 92.62 752 GLU A O 1
ATOM 5720 N N . PHE A 1 753 ? 7.143 4.337 -7.553 1.00 93.88 753 PHE A N 1
ATOM 5721 C CA . PHE A 1 753 ? 7.574 3.069 -6.964 1.00 93.88 753 PHE A CA 1
ATOM 5722 C C . PHE A 1 753 ? 6.577 2.688 -5.882 1.00 93.88 753 PHE A C 1
ATOM 5724 O O . PHE A 1 753 ? 6.358 3.474 -4.970 1.00 93.88 753 PHE A O 1
ATOM 5731 N N . SER A 1 754 ? 6.030 1.483 -5.963 1.00 89.56 754 SER A N 1
ATOM 5732 C CA . SER A 1 754 ? 4.970 1.069 -5.055 1.00 89.56 754 SER A CA 1
ATOM 5733 C C . SER A 1 754 ? 5.060 -0.404 -4.730 1.00 89.56 754 SER A C 1
ATOM 5735 O O . SER A 1 754 ? 5.521 -1.198 -5.550 1.00 89.56 754 SER A O 1
ATOM 5737 N N . GLY A 1 755 ? 4.646 -0.776 -3.525 1.00 91.00 755 GLY A N 1
ATOM 5738 C CA . GLY A 1 755 ? 4.728 -2.147 -3.045 1.00 91.00 755 GLY A CA 1
ATOM 5739 C C . GLY A 1 755 ? 6.161 -2.644 -2.809 1.00 91.00 755 GLY A C 1
ATOM 5740 O O . GLY A 1 755 ? 7.066 -2.538 -3.645 1.00 91.00 755 GLY A O 1
ATOM 5741 N N . VAL A 1 756 ? 6.376 -3.250 -1.643 1.00 95.44 756 VAL A N 1
ATOM 5742 C CA . VAL A 1 756 ? 7.655 -3.858 -1.264 1.00 95.44 756 VAL A CA 1
ATOM 5743 C C . VAL A 1 756 ? 7.380 -5.158 -0.521 1.00 95.44 756 VAL A C 1
ATOM 5745 O O . VAL A 1 756 ? 6.515 -5.209 0.348 1.00 95.44 756 VAL A O 1
ATOM 5748 N N . VAL A 1 757 ? 8.128 -6.216 -0.838 1.00 95.81 757 VAL A N 1
ATOM 5749 C CA . VAL A 1 757 ? 8.126 -7.446 -0.036 1.00 95.81 757 VAL A CA 1
ATOM 5750 C C . VAL A 1 757 ? 9.516 -8.065 0.018 1.00 95.81 757 VAL A C 1
ATOM 5752 O O . VAL A 1 757 ? 10.185 -8.223 -1.003 1.00 95.81 757 VAL A O 1
ATOM 5755 N N . ASP A 1 758 ? 9.950 -8.453 1.214 1.00 97.00 758 ASP A N 1
ATOM 5756 C CA . ASP A 1 758 ? 11.181 -9.216 1.393 1.00 97.00 758 ASP A CA 1
ATOM 5757 C C . ASP A 1 758 ? 10.963 -10.694 1.010 1.00 97.00 758 ASP A C 1
ATOM 5759 O O . ASP A 1 758 ? 10.100 -11.391 1.561 1.00 97.00 758 ASP A O 1
ATOM 5763 N N . LEU A 1 759 ? 11.733 -11.170 0.026 1.00 97.94 759 LEU A N 1
ATOM 5764 C CA . LEU A 1 759 ? 11.730 -12.563 -0.428 1.00 97.94 759 LEU A CA 1
ATOM 5765 C C . LEU A 1 759 ? 12.785 -13.406 0.298 1.00 97.94 759 LEU A C 1
ATOM 5767 O O . LEU A 1 759 ? 12.794 -14.631 0.152 1.00 97.94 759 LEU A O 1
ATOM 5771 N N . THR A 1 760 ? 13.677 -12.782 1.070 1.00 97.81 760 THR A N 1
ATOM 5772 C CA . THR A 1 760 ? 14.876 -13.409 1.639 1.00 97.81 760 THR A CA 1
ATOM 5773 C C . THR A 1 760 ? 14.533 -14.626 2.480 1.00 97.81 760 THR A C 1
ATOM 5775 O O . THR A 1 760 ? 15.096 -15.696 2.256 1.00 97.81 760 THR A O 1
ATOM 5778 N N . GLY A 1 761 ? 13.551 -14.529 3.380 1.00 95.94 761 GLY A N 1
ATOM 5779 C CA . GLY A 1 761 ? 13.148 -15.655 4.228 1.00 95.94 761 GLY A CA 1
ATOM 5780 C C . GLY A 1 761 ? 12.620 -16.855 3.446 1.00 95.94 761 GLY A C 1
ATOM 5781 O O . GLY A 1 761 ? 12.744 -17.996 3.889 1.00 95.94 761 GLY A O 1
ATOM 5782 N N . LEU A 1 762 ? 12.080 -16.618 2.250 1.00 97.31 762 LEU A N 1
ATOM 5783 C CA . LEU A 1 762 ? 11.554 -17.661 1.377 1.00 97.31 762 LEU A CA 1
ATOM 5784 C C . LEU A 1 762 ? 12.674 -18.391 0.634 1.00 97.31 762 LEU A C 1
ATOM 5786 O O . LEU A 1 762 ? 12.502 -19.562 0.312 1.00 97.31 762 LEU A O 1
ATOM 5790 N N . VAL A 1 763 ? 13.818 -17.754 0.379 1.00 97.00 763 VAL A N 1
ATOM 5791 C CA . VAL A 1 763 ? 14.905 -18.324 -0.443 1.00 97.00 763 VAL A CA 1
ATOM 5792 C C . VAL A 1 763 ? 16.213 -18.563 0.312 1.00 97.00 763 VAL A C 1
ATOM 5794 O O . VAL A 1 763 ? 17.115 -19.196 -0.232 1.00 97.00 763 VAL A O 1
ATOM 5797 N N . ALA A 1 764 ? 16.327 -18.100 1.556 1.00 95.19 764 ALA A N 1
ATOM 5798 C CA . ALA A 1 764 ? 17.525 -18.265 2.363 1.00 95.19 764 ALA A CA 1
ATOM 5799 C C . ALA A 1 764 ? 17.809 -19.741 2.670 1.00 95.19 764 ALA A C 1
ATOM 5801 O O . ALA A 1 764 ? 16.913 -20.503 3.054 1.00 95.19 764 ALA A O 1
ATOM 5802 N N . THR A 1 765 ? 19.084 -20.113 2.555 1.00 93.50 765 THR A N 1
ATOM 5803 C CA . THR A 1 765 ? 19.595 -21.442 2.896 1.00 93.50 765 THR A CA 1
ATOM 5804 C C . THR A 1 765 ? 20.637 -21.388 4.015 1.00 93.50 765 THR A C 1
ATOM 5806 O O . THR A 1 765 ? 21.239 -20.334 4.277 1.00 93.50 765 THR A O 1
ATOM 5809 N N . ASP A 1 766 ? 20.837 -22.535 4.664 1.00 90.06 766 ASP A N 1
ATOM 5810 C CA . ASP A 1 766 ? 22.016 -22.832 5.483 1.00 90.06 766 ASP A CA 1
ATOM 5811 C C . ASP A 1 766 ? 23.260 -23.113 4.609 1.00 90.06 766 ASP A C 1
ATOM 5813 O O . ASP A 1 766 ? 23.209 -23.022 3.374 1.00 90.06 766 ASP A O 1
ATOM 5817 N N . ASP A 1 767 ? 24.387 -23.419 5.258 1.00 90.06 767 ASP A N 1
ATOM 5818 C CA . ASP A 1 767 ? 25.670 -23.708 4.600 1.00 90.06 767 ASP A CA 1
ATOM 5819 C C . ASP A 1 767 ? 25.642 -25.038 3.822 1.00 90.06 767 ASP A C 1
ATOM 5821 O O . ASP A 1 767 ? 26.414 -25.238 2.880 1.00 90.06 767 ASP A O 1
ATOM 5825 N N . GLU A 1 768 ? 24.736 -25.947 4.186 1.00 91.88 768 GLU A N 1
ATOM 5826 C CA . GLU A 1 768 ? 24.480 -27.212 3.501 1.00 91.88 768 GLU A CA 1
ATOM 5827 C C . GLU A 1 768 ? 23.527 -27.070 2.296 1.00 91.88 768 GLU A C 1
ATOM 5829 O O . GLU A 1 768 ? 23.353 -28.026 1.534 1.00 91.88 768 GLU A O 1
ATOM 5834 N N . GLY A 1 769 ? 22.944 -25.885 2.086 1.00 89.25 769 GLY A N 1
ATOM 5835 C CA . GLY A 1 769 ? 22.022 -25.584 0.991 1.00 89.25 769 GLY A CA 1
ATOM 5836 C C . GLY A 1 769 ? 20.561 -25.955 1.266 1.00 89.25 769 GLY A C 1
ATOM 5837 O O . GLY A 1 769 ? 19.745 -25.923 0.342 1.00 89.25 769 GLY A O 1
ATOM 5838 N N . ASN A 1 770 ? 20.199 -26.295 2.505 1.00 92.25 770 ASN A N 1
ATOM 5839 C CA . ASN A 1 770 ? 18.808 -26.513 2.892 1.00 92.25 770 ASN A CA 1
ATOM 5840 C C . ASN A 1 770 ? 18.119 -25.173 3.143 1.00 92.25 770 ASN A C 1
ATOM 5842 O O . ASN A 1 770 ? 18.674 -24.280 3.782 1.00 92.25 770 ASN A O 1
ATOM 5846 N N . PHE A 1 771 ? 16.880 -25.041 2.678 1.00 95.00 771 PHE A N 1
ATOM 5847 C CA . PHE A 1 771 ? 16.088 -23.847 2.942 1.00 95.00 771 PHE A CA 1
ATOM 5848 C C . PHE A 1 771 ? 15.734 -23.706 4.425 1.00 95.00 771 PHE A C 1
ATOM 5850 O O . PHE A 1 771 ? 15.289 -24.665 5.056 1.00 95.00 771 PHE A O 1
ATOM 5857 N N . LEU A 1 772 ? 15.868 -22.486 4.953 1.00 93.06 772 LEU A N 1
ATOM 5858 C CA . LEU A 1 772 ? 15.621 -22.190 6.367 1.00 93.06 772 LEU A CA 1
ATOM 5859 C C . LEU A 1 772 ? 14.123 -22.207 6.719 1.00 93.06 772 LEU A C 1
ATOM 5861 O O . LEU A 1 772 ? 13.734 -22.740 7.758 1.00 93.06 772 LEU A O 1
ATOM 5865 N N . ALA A 1 773 ? 13.273 -21.633 5.860 1.00 91.31 773 ALA A N 1
ATOM 5866 C CA . ALA A 1 773 ? 11.830 -21.552 6.090 1.00 91.31 773 ALA A CA 1
ATOM 5867 C C . ALA A 1 773 ? 11.054 -22.726 5.466 1.00 91.31 773 ALA A C 1
ATOM 5869 O O . ALA A 1 773 ? 11.387 -23.219 4.382 1.00 91.31 773 ALA A O 1
ATOM 5870 N N . THR A 1 774 ? 9.957 -23.106 6.125 1.00 87.50 774 THR A N 1
ATOM 5871 C CA . THR A 1 774 ? 8.999 -24.144 5.695 1.00 87.50 774 THR A CA 1
ATOM 5872 C C . THR A 1 774 ? 7.592 -23.556 5.580 1.00 87.50 774 THR A C 1
ATOM 5874 O O . THR A 1 774 ? 7.328 -22.490 6.127 1.00 87.50 774 THR A O 1
ATOM 5877 N N . THR A 1 775 ? 6.660 -24.257 4.929 1.00 83.12 775 THR A N 1
ATOM 5878 C CA . THR A 1 775 ? 5.277 -23.797 4.654 1.00 83.12 775 THR A CA 1
ATOM 5879 C C . THR A 1 775 ? 4.352 -23.781 5.888 1.00 83.12 775 THR A C 1
ATOM 5881 O O . THR A 1 775 ? 3.144 -23.986 5.767 1.00 83.12 775 THR A O 1
ATOM 5884 N N . SER A 1 776 ? 4.894 -23.690 7.105 1.00 75.19 776 SER A N 1
ATOM 5885 C CA . SER A 1 776 ? 4.126 -23.916 8.336 1.00 75.19 776 SER A CA 1
ATOM 5886 C C . SER A 1 776 ? 3.566 -22.630 8.944 1.00 75.19 776 SER A C 1
ATOM 5888 O O . SER A 1 776 ? 2.367 -22.577 9.227 1.00 75.19 776 SER A O 1
ATOM 5890 N N . THR A 1 777 ? 4.399 -21.612 9.157 1.00 86.62 777 THR A N 1
ATOM 5891 C CA . THR A 1 777 ? 4.005 -20.309 9.712 1.00 86.62 777 THR A CA 1
ATOM 5892 C C . THR A 1 777 ? 4.917 -19.205 9.180 1.00 86.62 777 THR A C 1
ATOM 5894 O O . THR A 1 777 ? 6.103 -19.450 8.932 1.00 86.62 777 THR A O 1
ATOM 5897 N N . GLY A 1 778 ? 4.410 -17.970 9.120 1.00 92.12 778 GLY A N 1
ATOM 5898 C CA . GLY A 1 778 ? 5.223 -16.806 8.732 1.00 92.12 778 GLY A CA 1
ATOM 5899 C C . GLY A 1 778 ? 6.348 -16.474 9.711 1.00 92.12 778 GLY A C 1
ATOM 5900 O O . GLY A 1 778 ? 7.308 -15.784 9.381 1.00 92.12 778 GLY A O 1
ATOM 5901 N N . PHE A 1 779 ? 6.285 -17.020 10.926 1.00 94.56 779 PHE A N 1
ATOM 5902 C CA . PHE A 1 779 ? 7.299 -16.794 11.950 1.00 94.56 779 PHE A CA 1
ATOM 5903 C C . PHE A 1 779 ? 8.677 -17.312 11.524 1.00 94.56 779 PHE A C 1
ATOM 5905 O O . PHE A 1 779 ? 9.691 -16.678 11.811 1.00 94.56 779 PHE A O 1
ATOM 5912 N N . LEU A 1 780 ? 8.729 -18.448 10.819 1.00 93.06 780 LEU A N 1
ATOM 5913 C CA . LEU A 1 780 ? 9.993 -18.994 10.319 1.00 93.06 780 LEU A CA 1
ATOM 5914 C C . LEU A 1 780 ? 10.546 -18.183 9.143 1.00 93.06 780 LEU A C 1
ATOM 5916 O O . LEU A 1 780 ? 11.762 -18.024 9.054 1.00 93.06 780 LEU A O 1
ATOM 5920 N N . LYS A 1 781 ? 9.674 -17.632 8.284 1.00 94.44 781 LYS A N 1
ATOM 5921 C CA . LYS A 1 781 ? 10.069 -16.692 7.223 1.00 94.44 781 LYS A CA 1
ATOM 5922 C C . LYS A 1 781 ? 10.751 -15.467 7.834 1.00 94.44 781 LYS A C 1
ATOM 5924 O O . LYS A 1 781 ? 11.906 -15.209 7.511 1.00 94.44 781 LYS A O 1
ATOM 5929 N N . ARG A 1 782 ? 10.101 -14.801 8.797 1.00 94.44 782 ARG A N 1
ATOM 5930 C CA . ARG A 1 782 ? 10.651 -13.614 9.481 1.00 94.44 782 ARG A CA 1
ATOM 5931 C C . ARG A 1 782 ? 11.976 -13.890 10.196 1.00 94.44 782 ARG A C 1
ATOM 5933 O O . ARG A 1 782 ? 12.892 -13.074 10.146 1.00 94.44 782 ARG A O 1
ATOM 5940 N N . GLN A 1 783 ? 12.125 -15.059 10.828 1.00 94.69 783 GLN A N 1
ATOM 5941 C CA . GLN A 1 783 ? 13.413 -15.455 11.415 1.00 94.69 783 GLN A CA 1
ATOM 5942 C C . GLN A 1 783 ? 14.514 -15.623 10.367 1.00 94.69 783 GLN A C 1
ATOM 5944 O O . GLN A 1 783 ? 15.652 -15.227 10.613 1.00 94.69 783 GLN A O 1
ATOM 5949 N N . ALA A 1 784 ? 14.192 -16.220 9.220 1.00 95.06 784 ALA A N 1
ATOM 5950 C CA . ALA A 1 784 ? 15.149 -16.413 8.140 1.00 95.06 784 ALA A CA 1
ATOM 5951 C C . ALA A 1 784 ? 15.569 -15.079 7.492 1.00 95.06 784 ALA A C 1
ATOM 5953 O O . ALA A 1 784 ? 16.747 -14.921 7.180 1.00 95.06 784 ALA A O 1
ATOM 5954 N N . GLU A 1 785 ? 14.655 -14.111 7.358 1.00 95.50 785 GLU A N 1
ATOM 5955 C CA . GLU A 1 785 ? 14.955 -12.731 6.920 1.00 95.50 785 GLU A CA 1
ATOM 5956 C C . GLU A 1 785 ? 15.932 -12.051 7.885 1.00 95.50 785 GLU A C 1
ATOM 5958 O O . GLU A 1 785 ? 17.030 -11.640 7.499 1.00 95.50 785 GLU A O 1
ATOM 5963 N N . ALA A 1 786 ? 15.586 -12.045 9.177 1.00 96.56 786 ALA A N 1
ATOM 5964 C CA . ALA A 1 786 ? 16.396 -11.434 10.228 1.00 96.56 786 ALA A CA 1
ATOM 5965 C C . ALA A 1 786 ? 17.770 -12.106 10.421 1.00 96.56 786 ALA A C 1
ATOM 5967 O O . ALA A 1 786 ? 18.666 -11.518 11.025 1.00 96.56 786 ALA A O 1
ATOM 5968 N N . ALA A 1 787 ? 17.959 -13.335 9.930 1.00 95.75 787 ALA A N 1
ATOM 5969 C CA . ALA A 1 787 ? 19.223 -14.061 10.027 1.00 95.75 787 ALA A CA 1
ATOM 5970 C C . ALA A 1 787 ? 20.248 -13.671 8.948 1.00 95.75 787 ALA A C 1
ATOM 5972 O O . ALA A 1 787 ? 21.407 -14.081 9.047 1.00 95.75 787 ALA A O 1
ATOM 5973 N N . LYS A 1 788 ? 19.850 -12.905 7.925 1.00 96.31 788 LYS A N 1
ATOM 5974 C CA . LYS A 1 788 ? 20.727 -12.487 6.823 1.00 96.31 788 LYS A CA 1
ATOM 5975 C C . LYS A 1 788 ? 21.040 -10.990 6.905 1.00 96.31 788 LYS A C 1
ATOM 5977 O O . LYS A 1 788 ? 20.162 -10.217 7.289 1.00 96.31 788 LYS A O 1
ATOM 5982 N N . PRO A 1 789 ? 22.270 -10.553 6.578 1.00 97.31 789 PRO A N 1
ATOM 5983 C CA . PRO A 1 789 ? 22.596 -9.131 6.510 1.00 97.31 789 PRO A CA 1
ATOM 5984 C C . PRO A 1 789 ? 21.877 -8.483 5.326 1.00 97.31 789 PRO A C 1
ATOM 5986 O O . PRO A 1 789 ? 21.652 -9.146 4.316 1.00 97.31 789 PRO A O 1
ATOM 5989 N N . ILE A 1 790 ? 21.575 -7.186 5.408 1.00 98.12 790 ILE A N 1
ATOM 5990 C CA . ILE A 1 790 ? 20.751 -6.495 4.397 1.00 98.12 790 ILE A CA 1
ATOM 5991 C C . ILE A 1 790 ? 21.286 -6.634 2.961 1.00 98.12 790 ILE A C 1
ATOM 5993 O O . ILE A 1 790 ? 20.518 -6.747 2.013 1.00 98.12 790 ILE A O 1
ATOM 5997 N N . ASN A 1 791 ? 22.606 -6.695 2.780 1.00 98.12 791 ASN A N 1
ATOM 5998 C CA . ASN A 1 791 ? 23.221 -6.838 1.455 1.00 98.12 791 ASN A CA 1
ATOM 5999 C C . ASN A 1 791 ? 23.097 -8.259 0.859 1.00 98.12 791 ASN A C 1
ATOM 6001 O O . ASN A 1 791 ? 23.422 -8.477 -0.307 1.00 98.12 791 ASN A O 1
ATOM 6005 N N . GLU A 1 792 ? 22.630 -9.239 1.635 1.00 96.62 792 GLU A N 1
ATOM 6006 C CA . GLU A 1 792 ? 22.263 -10.575 1.144 1.00 96.62 792 GLU A CA 1
ATOM 6007 C C . GLU A 1 792 ? 20.770 -10.694 0.817 1.00 96.62 792 GLU A C 1
ATOM 6009 O O . GLU A 1 792 ? 20.339 -11.729 0.306 1.00 96.62 792 GLU A O 1
ATOM 6014 N N . HIS A 1 793 ? 19.981 -9.651 1.085 1.00 98.31 793 HIS A N 1
ATOM 6015 C CA . HIS A 1 793 ? 18.540 -9.692 0.884 1.00 98.31 793 HIS A CA 1
ATOM 6016 C C . HIS A 1 793 ? 18.148 -9.670 -0.593 1.00 98.31 793 HIS A C 1
ATOM 6018 O O . HIS A 1 793 ? 18.834 -9.090 -1.437 1.00 98.31 793 HIS A O 1
ATOM 6024 N N . MET A 1 794 ? 17.001 -10.276 -0.895 1.00 98.19 794 MET A N 1
ATOM 6025 C CA . MET A 1 794 ? 16.296 -10.127 -2.164 1.00 98.19 794 MET A CA 1
ATOM 6026 C C . MET A 1 794 ? 14.927 -9.508 -1.893 1.00 98.19 794 MET A C 1
ATOM 6028 O O . MET A 1 794 ? 14.041 -10.162 -1.352 1.00 98.19 794 MET A O 1
ATOM 6032 N N . ILE A 1 795 ? 14.751 -8.257 -2.301 1.00 98.44 795 ILE A N 1
ATOM 6033 C CA . ILE A 1 795 ? 13.554 -7.459 -2.034 1.00 98.44 795 ILE A CA 1
ATOM 6034 C C . ILE A 1 795 ? 12.793 -7.287 -3.346 1.00 98.44 795 ILE A C 1
ATOM 6036 O O . ILE A 1 795 ? 13.362 -6.806 -4.323 1.00 98.44 795 ILE A O 1
ATOM 6040 N N . ALA A 1 796 ? 11.524 -7.680 -3.397 1.00 98.06 796 ALA A N 1
ATOM 6041 C CA . ALA A 1 796 ? 10.676 -7.373 -4.540 1.00 98.06 796 ALA A CA 1
ATOM 6042 C C . ALA A 1 796 ? 10.087 -5.963 -4.419 1.00 98.06 796 ALA A C 1
ATOM 6044 O O . ALA A 1 796 ? 9.710 -5.545 -3.325 1.00 98.06 796 ALA A O 1
ATOM 6045 N N . ILE A 1 797 ? 10.034 -5.246 -5.541 1.00 96.75 797 ILE A N 1
ATOM 6046 C CA . ILE A 1 797 ? 9.638 -3.836 -5.632 1.00 96.75 797 ILE A CA 1
ATOM 6047 C C . ILE A 1 797 ? 8.732 -3.647 -6.846 1.00 96.75 797 ILE A C 1
ATOM 6049 O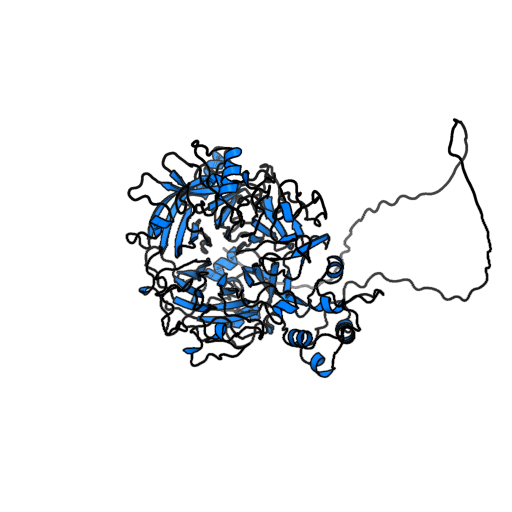 O . ILE A 1 797 ? 9.101 -4.081 -7.943 1.00 96.75 797 ILE A O 1
ATOM 6053 N N . GLY A 1 798 ? 7.596 -2.977 -6.684 1.00 95.94 798 GLY A N 1
ATOM 6054 C CA . GLY A 1 798 ? 6.765 -2.549 -7.806 1.00 95.94 798 GLY A CA 1
ATOM 6055 C C . GLY A 1 798 ? 7.131 -1.181 -8.347 1.00 95.94 798 GLY A C 1
ATOM 6056 O O . GLY A 1 798 ? 7.785 -0.355 -7.709 1.00 95.94 798 GLY A O 1
ATOM 6057 N N . LEU A 1 799 ? 6.720 -0.973 -9.589 1.00 96.44 799 LEU A N 1
ATOM 6058 C CA . LEU A 1 799 ? 6.834 0.285 -10.294 1.00 96.44 799 LEU A CA 1
ATOM 6059 C C . LEU A 1 799 ? 5.590 0.476 -11.157 1.00 96.44 799 LEU A C 1
ATOM 6061 O O . LEU A 1 799 ? 5.408 -0.223 -12.165 1.00 96.44 799 LEU A O 1
ATOM 6065 N N . GLN A 1 800 ? 4.789 1.463 -10.781 1.00 95.56 800 GLN A N 1
ATOM 6066 C CA . GLN A 1 800 ? 3.633 1.946 -11.510 1.00 95.56 800 GLN A CA 1
ATOM 6067 C C . GLN A 1 800 ? 4.095 2.883 -12.632 1.00 95.56 800 GLN A C 1
ATOM 6069 O O . GLN A 1 800 ? 4.858 3.822 -12.410 1.00 95.56 800 GLN A O 1
ATOM 6074 N N . ALA A 1 801 ? 3.643 2.646 -13.863 1.00 95.25 801 ALA A N 1
ATOM 6075 C CA . ALA A 1 801 ? 3.886 3.534 -14.997 1.00 95.25 801 ALA A CA 1
ATOM 6076 C C . ALA A 1 801 ? 2.546 3.935 -15.627 1.00 95.25 801 ALA A C 1
ATOM 6078 O O . ALA A 1 801 ? 2.146 3.420 -16.675 1.00 95.25 801 ALA A O 1
ATOM 6079 N N . HIS A 1 802 ? 1.810 4.852 -14.988 1.00 91.06 802 HIS A N 1
ATOM 6080 C CA . HIS A 1 802 ? 0.436 5.166 -15.402 1.00 91.06 802 HIS A CA 1
ATOM 6081 C C . HIS A 1 802 ? 0.315 5.748 -16.816 1.00 91.06 802 HIS A C 1
ATOM 6083 O O . HIS A 1 802 ? -0.754 5.661 -17.425 1.00 91.06 802 HIS A O 1
ATOM 6089 N N . ASN A 1 803 ? 1.383 6.329 -17.369 1.00 93.56 803 ASN A N 1
ATOM 6090 C CA . ASN A 1 803 ? 1.436 6.807 -18.753 1.00 93.56 803 ASN A CA 1
ATOM 6091 C C . ASN A 1 803 ? 1.669 5.687 -19.787 1.00 93.56 803 ASN A C 1
ATOM 6093 O O . ASN A 1 803 ? 1.578 5.944 -20.990 1.00 93.56 803 ASN A O 1
ATOM 6097 N N . PHE A 1 804 ? 1.926 4.446 -19.360 1.00 95.19 804 PHE A N 1
ATOM 6098 C CA . PHE A 1 804 ? 2.129 3.297 -20.247 1.00 95.19 804 PHE A CA 1
ATOM 6099 C C . PHE A 1 804 ? 0.797 2.619 -20.570 1.00 95.19 804 PHE A C 1
ATOM 6101 O O . PHE A 1 804 ? 0.517 1.507 -20.140 1.00 95.19 804 PHE A O 1
ATOM 6108 N N . TYR A 1 805 ? -0.058 3.295 -21.327 1.00 93.31 805 TYR A N 1
ATOM 6109 C CA . TYR A 1 805 ? -1.429 2.843 -21.587 1.00 93.31 805 TYR A CA 1
ATOM 6110 C C . TYR A 1 805 ? -1.726 2.558 -23.062 1.00 93.31 805 TYR A C 1
ATOM 6112 O O . TYR A 1 805 ? -2.894 2.455 -23.433 1.00 93.31 805 TYR A O 1
ATOM 6120 N N . SER A 1 806 ? -0.711 2.506 -23.928 1.00 92.69 806 SER A N 1
ATOM 6121 C CA . SER A 1 806 ? -0.869 2.342 -25.381 1.00 92.69 806 SER A CA 1
ATOM 6122 C C . SER A 1 806 ? -0.401 0.967 -25.875 1.00 92.69 806 SER A C 1
ATOM 6124 O O . SER A 1 806 ? -0.123 0.059 -25.091 1.00 92.69 806 SER A O 1
ATOM 6126 N N . GLY A 1 807 ? -0.348 0.793 -27.196 1.00 90.00 807 GLY A N 1
ATOM 6127 C CA . GLY A 1 807 ? 0.205 -0.391 -27.844 1.00 90.00 807 GLY A CA 1
ATOM 6128 C C . GLY A 1 807 ? -0.505 -1.674 -27.418 1.00 90.00 807 GLY A C 1
ATOM 6129 O O . GLY A 1 807 ? -1.740 -1.766 -27.445 1.00 90.00 807 GLY A O 1
ATOM 6130 N N . MET A 1 808 ? 0.285 -2.668 -27.012 1.00 87.50 808 MET A N 1
ATOM 6131 C CA . MET A 1 808 ? -0.233 -3.956 -26.551 1.00 87.50 808 MET A CA 1
ATOM 6132 C C . MET A 1 808 ? -1.097 -3.834 -25.283 1.00 87.50 808 MET A C 1
ATOM 6134 O O . MET A 1 808 ? -2.137 -4.484 -25.214 1.00 87.50 808 MET A O 1
ATOM 6138 N N . ILE A 1 809 ? -0.772 -2.923 -24.356 1.00 90.75 809 ILE A N 1
ATOM 6139 C CA . ILE A 1 809 ? -1.557 -2.696 -23.130 1.00 90.75 809 ILE A CA 1
ATOM 6140 C C . ILE A 1 809 ? -2.977 -2.238 -23.478 1.00 90.75 809 ILE A C 1
ATOM 6142 O O . ILE A 1 809 ? -3.951 -2.855 -23.046 1.00 90.75 809 ILE A O 1
ATOM 6146 N N . ALA A 1 810 ? -3.116 -1.216 -24.330 1.00 87.00 810 ALA A N 1
ATOM 6147 C CA . ALA A 1 810 ? -4.429 -0.747 -24.788 1.00 87.00 810 ALA A CA 1
ATOM 6148 C C . ALA A 1 810 ? -5.208 -1.835 -25.534 1.00 87.00 810 ALA A C 1
ATOM 6150 O O . ALA A 1 810 ? -6.403 -2.023 -25.310 1.00 87.00 810 ALA A O 1
ATOM 6151 N N . THR A 1 811 ? -4.527 -2.531 -26.447 1.00 83.25 811 THR A N 1
ATOM 6152 C CA . THR A 1 811 ? -5.152 -3.487 -27.375 1.00 83.25 811 THR A CA 1
ATOM 6153 C C . THR A 1 811 ? -5.789 -4.660 -26.648 1.00 83.25 811 THR A C 1
ATOM 6155 O O . THR A 1 811 ? -6.832 -5.149 -27.074 1.00 83.25 811 THR A O 1
ATOM 6158 N N . PHE A 1 812 ? -5.176 -5.086 -25.547 1.00 80.62 812 PHE A N 1
ATOM 6159 C CA . PHE A 1 812 ? -5.565 -6.279 -24.807 1.00 80.62 812 PHE A CA 1
ATOM 6160 C C . PHE A 1 812 ? -6.278 -5.980 -23.483 1.00 80.62 812 PHE A C 1
ATOM 6162 O O . PHE A 1 812 ? -6.609 -6.901 -22.739 1.00 80.62 812 PHE A O 1
ATOM 6169 N N . GLY A 1 813 ? -6.568 -4.706 -23.194 1.00 81.75 813 GLY A N 1
ATOM 6170 C CA . GLY A 1 813 ? -7.257 -4.312 -21.964 1.00 81.75 813 GLY A CA 1
ATOM 6171 C C . GLY A 1 813 ? -6.389 -4.467 -20.715 1.00 81.75 813 GLY A C 1
ATOM 6172 O O . GLY A 1 813 ? -6.903 -4.811 -19.656 1.00 81.75 813 GLY A O 1
ATOM 6173 N N . GLY A 1 814 ? -5.085 -4.214 -20.839 1.00 84.94 814 GLY A N 1
ATOM 6174 C CA . GLY A 1 814 ? -4.124 -4.225 -19.737 1.00 84.94 814 GLY A CA 1
ATOM 6175 C C . GLY A 1 814 ? -4.232 -3.039 -18.781 1.00 84.94 814 GLY A C 1
ATOM 6176 O O . GLY A 1 814 ? -3.462 -2.993 -17.836 1.00 84.94 814 GLY A O 1
ATOM 6177 N N . ASP A 1 815 ? -5.159 -2.102 -19.016 1.00 90.56 815 ASP A N 1
ATOM 6178 C CA . ASP A 1 815 ? -5.281 -0.804 -18.334 1.00 90.56 815 ASP A CA 1
ATOM 6179 C C . ASP A 1 815 ? -4.035 0.085 -18.510 1.00 90.56 815 ASP A C 1
ATOM 6181 O O . ASP A 1 815 ? -4.027 0.975 -19.372 1.00 90.56 815 ASP A O 1
ATOM 6185 N N . ARG A 1 816 ? -2.972 -0.193 -17.750 1.00 91.94 816 ARG A N 1
ATOM 6186 C CA . ARG A 1 816 ? -1.703 0.548 -17.702 1.00 91.94 816 ARG A CA 1
ATOM 6187 C C . ARG A 1 816 ? -0.532 -0.402 -17.458 1.00 91.94 816 ARG A C 1
ATOM 6189 O O . ARG A 1 816 ? -0.729 -1.508 -16.975 1.00 91.94 816 ARG A O 1
ATOM 6196 N N . GLY A 1 817 ? 0.669 0.023 -17.833 1.00 93.38 817 GLY A N 1
ATOM 6197 C CA . GLY A 1 817 ? 1.904 -0.750 -17.738 1.00 93.38 817 GLY A CA 1
ATOM 6198 C C . GLY A 1 817 ? 2.636 -0.572 -16.407 1.00 93.38 817 GLY A C 1
ATOM 6199 O O . GLY A 1 817 ? 2.246 0.229 -15.572 1.00 93.38 817 GLY A O 1
ATOM 6200 N N . GLY A 1 818 ? 3.731 -1.302 -16.223 1.00 96.00 818 GLY A N 1
ATOM 6201 C CA . GLY A 1 818 ? 4.537 -1.272 -15.002 1.00 96.00 818 GLY A CA 1
ATOM 6202 C C . GLY A 1 818 ? 5.446 -2.493 -14.911 1.00 96.00 818 GLY A C 1
ATOM 6203 O O . GLY A 1 818 ? 5.406 -3.374 -15.780 1.00 96.00 818 GLY A O 1
ATOM 6204 N N . GLN A 1 819 ? 6.278 -2.551 -13.874 1.00 97.56 819 GLN A N 1
ATOM 6205 C CA . GLN A 1 819 ? 7.208 -3.661 -13.652 1.00 97.56 819 GLN A CA 1
ATOM 6206 C C . GLN A 1 819 ? 7.294 -4.055 -12.184 1.00 97.56 819 GLN A C 1
ATOM 6208 O O . GLN A 1 819 ? 7.135 -3.230 -11.293 1.00 97.56 819 GLN A O 1
ATOM 6213 N N . VAL A 1 820 ? 7.613 -5.326 -11.961 1.00 98.06 820 VAL A N 1
ATOM 6214 C CA . VAL A 1 820 ? 8.066 -5.837 -10.669 1.00 98.06 820 VAL A CA 1
ATOM 6215 C C . VAL A 1 820 ? 9.549 -6.165 -10.794 1.00 98.06 820 VAL A C 1
ATOM 6217 O O . VAL A 1 820 ? 9.957 -6.871 -11.722 1.00 98.06 820 VAL A O 1
ATOM 6220 N N . TYR A 1 821 ? 10.355 -5.688 -9.854 1.00 98.31 821 TYR A N 1
ATOM 6221 C CA . TYR A 1 821 ? 11.789 -5.942 -9.775 1.00 98.31 821 TYR A CA 1
ATOM 6222 C C . TYR A 1 821 ? 12.136 -6.806 -8.570 1.00 98.31 821 TYR A C 1
ATOM 6224 O O . TYR A 1 821 ? 11.489 -6.710 -7.539 1.00 98.31 821 TYR A O 1
ATOM 6232 N N . ALA A 1 822 ? 13.206 -7.587 -8.678 1.00 98.44 822 ALA A N 1
ATOM 6233 C CA . ALA A 1 822 ? 14.008 -8.038 -7.551 1.00 98.44 822 ALA A CA 1
ATOM 6234 C C . ALA A 1 822 ? 15.184 -7.069 -7.378 1.00 98.44 822 ALA A C 1
ATOM 6236 O O . ALA A 1 822 ? 15.926 -6.814 -8.330 1.00 98.44 822 ALA A O 1
ATOM 6237 N N . TYR A 1 823 ? 15.358 -6.554 -6.170 1.00 98.62 823 TYR A N 1
ATOM 6238 C CA . TYR A 1 823 ? 16.424 -5.664 -5.744 1.00 98.62 823 TYR A CA 1
ATOM 6239 C C . TYR A 1 823 ? 17.296 -6.369 -4.705 1.00 98.62 823 TYR A C 1
ATOM 6241 O O . TYR A 1 823 ? 16.792 -6.920 -3.730 1.00 98.62 823 TYR A O 1
ATOM 6249 N N . GLN A 1 824 ? 18.608 -6.348 -4.917 1.00 98.50 824 GLN A N 1
ATOM 6250 C CA . GLN A 1 824 ? 19.588 -6.813 -3.940 1.00 98.50 824 GLN A CA 1
ATOM 6251 C C . GLN A 1 824 ? 20.424 -5.617 -3.472 1.00 98.50 824 GLN A C 1
ATOM 6253 O O . GLN A 1 824 ? 21.206 -5.100 -4.285 1.00 98.50 824 GLN A O 1
ATOM 6258 N N . PRO A 1 825 ? 20.269 -5.170 -2.209 1.00 98.50 825 PRO A N 1
ATOM 6259 C CA . PRO A 1 825 ? 21.031 -4.056 -1.660 1.00 98.50 825 PRO A CA 1
ATOM 6260 C C . PRO A 1 825 ? 22.545 -4.290 -1.677 1.00 98.50 825 PRO A C 1
ATOM 6262 O O . PRO A 1 825 ? 23.037 -5.411 -1.570 1.00 98.50 825 PRO A O 1
ATOM 6265 N N . ASN A 1 826 ? 23.291 -3.199 -1.795 1.00 97.56 826 ASN A N 1
ATOM 6266 C CA . ASN A 1 826 ? 24.737 -3.138 -1.617 1.00 97.56 826 ASN A CA 1
ATOM 6267 C C . ASN A 1 826 ? 25.112 -1.768 -1.035 1.00 97.56 826 ASN A C 1
ATOM 6269 O O . ASN A 1 826 ? 25.651 -0.895 -1.725 1.00 97.56 826 ASN A O 1
ATOM 6273 N N . ILE A 1 827 ? 24.759 -1.561 0.232 1.00 97.00 827 ILE A N 1
ATOM 6274 C CA . ILE A 1 827 ? 25.032 -0.331 0.980 1.00 97.00 827 ILE A CA 1
ATOM 6275 C C . ILE A 1 827 ? 26.250 -0.493 1.903 1.00 97.00 827 ILE A C 1
ATOM 6277 O O . ILE A 1 827 ? 26.568 -1.609 2.314 1.00 97.00 827 ILE A O 1
ATOM 6281 N N . PRO A 1 828 ? 26.955 0.601 2.247 1.00 93.50 828 PRO A N 1
ATOM 6282 C CA . PRO A 1 828 ? 28.000 0.567 3.269 1.00 93.50 828 PRO A CA 1
ATOM 6283 C C . PRO A 1 828 ? 27.439 0.128 4.632 1.00 93.50 828 PRO A C 1
ATOM 6285 O O . PRO A 1 828 ? 26.425 0.672 5.067 1.00 93.50 828 PRO A O 1
ATOM 6288 N N . ASN A 1 829 ? 28.118 -0.820 5.289 1.00 71.38 829 ASN A N 1
ATOM 6289 C CA . ASN A 1 829 ? 27.765 -1.314 6.629 1.00 71.38 829 ASN A CA 1
ATOM 6290 C C . ASN A 1 829 ? 28.121 -0.336 7.752 1.00 71.38 829 ASN A C 1
ATOM 6292 O O . ASN A 1 829 ? 29.205 0.293 7.661 1.00 71.38 829 ASN A O 1
#

Foldseek 3Di:
DDDDDDDDDDDDDDDDDDDDDDDDDDDDDDDDDDDDDDDDDDDDDDDDDDDDDDDDDDDDDDDDDDDDDDDDDDPPPPPDDQPPDPQPPVVPPPDFFLLVLLVSVVVRPDDDDDDDDDDDPLCPAAALVQCLRAPALSVSSVPPDRHDGDDPLLVVLVNLEAAFQQQFADQFALFFQVPDPPADLDFQHHGHQPFQWFGKTFRGWFRHAWSPRNHGRFAFWFAWDWAPPALFKIKIKTKHFFAAPVAFWFRKDAADSRQFIEITMFIKIWIFGLQCVLCVRVDDDTNNVGTPGMDGLAHWEAALLRHTAGAADPAAADPGANLQQAALRNHDDNVQWFDDDDRPHTRYYPHGWAYWYWAWAQQLHDQWAFHATKIKIWRAEGATDAPHQGQATFIWIARSVPNYIYGACFQHRQHFNYKDWATLVAHQKTKIWTFWFRHRYNYDQQSLQVVLVVVHAAPVRHGAGRLTQLAATKMKMFGAQAALQRDGHDPRCRRNRRGHIFMWFWKFFQPDDPDDADQVSQPDPVDDQFDKTFTWIATFPDGRNSRRGGSSPISSRRLLHARDDRIHRRTQHHRHDHHWTFADKEYALNRARKIKIDTQLQWIWIKHQDQSNVQCVVCVVVPHNHHRITGIMIGTQHGSDACLVLEDSSPTQAFLVRDHPCFFQAPNDPPGRRGAGAFHAWYWFAAQVAIKIWTKHDRLRQRFTWIWMWGDDSVDRIRTYTRTGRFHQRRPSLCSQHDVVGFQADHGGYKIKHHKDWCQLSNDDDPVRHRQDGNPTSNSSSVRRNHHHQQSTWMKIWMGDQNRCGRSNVSSSSNHIITIMTIRTRDDD